Protein AF-A0A443LL14-F1 (afdb_monomer_lite)

Secondary structure (DSSP, 8-state):
-EEEEE---S-BTTBTTTTHHHHHHHGGGGG--TT-EEEEE--HHHHHHH-HHHHGGGGGGEEPPPHHHHHHHHHHHTS-IIIIIHHHHHHHHTT-HHHHHHHHHHHHHHHHHS--SEEEEES--HHHHHHHHHS-PEEEEEEE-S--TTB--EEEEESS-SGGGSSGGG-BHHHHHHHTTTPPPPHHHHHHHSBS-SSSSHHHHTTSPPTT---TTSTTSEEEEEEPPPTT-HHHHHSSS-SSHHHHHHHHHHHHHHTTEEEEEE--GGGGG-HHHHHHHHHHHHHTGGGTTSEEE--TTS---HHHHHHH-SEEEESS-HHHHHGGGGT--EEE-S--TT--BTTSPPHHHHHHT---HHHHHHHHHHHHHHIIIIISEEGGGGG-HHHHHHHHHHHHHHHHHHTT-HHHHHHHHHHHHHHHHHHHHTSTTTTT---TT--S--PPPPP-----------------GGGGGGGHHHHHHHHHHTT---HHHHHHHHHHHHTSHHHHHHHHHHHT-S-HHHHHHH-HHHHTT---HHHHIIIIITTTT---BTTB----HHHHHHHHHHHHHHHHS-S---PPPPHHHHHHHHTHHHHHHHHHHHT-SSHHHHHHHHHHHHTSHHHHHHHHHHHT---HHHHHHH-HHHHHHT--HHHHIIIIITTTT--SBTTB-S--HHHHHHHHHHHHHS-TT-PPP-PPPHHHHHHHHHHHHHHHS--S-SEEEEEE---GGGHHHHHHHHTT--S-EEEEEEEESSS-HHHHHHHHHH-TT-EEEEE-SBSTTHHHHHHHHHHHHTS--SEEEEEE----EEETTEEEHHHHHHHHHHHHHHHHS-HHHHHHHHHHHHH-TT--EEEEGGGEEETTTS--TTTTHHHHHH-S----S--EEETTS-EEE-GGGGGGGGG--GGGSPBP-S-S--HHHHHHHHHHHHHH-SSTTTEEEE-SSTTSPPBSSPPPPSS-HHHHHHHHHHHHHHHHHHS-------

Sequence (998 aa):
MRVLLYVEPHPIRDTLTHFADIVREFLPLLSSAPGFDIRLFANEATFTHLGKTHLSPHDNRLIHTTRDEEALFSQYQKLPWETEGLPVWLKLMSGKGKVSEQQLDLLRRIWNIFPFEVIVHWGENGAVTRFLEERPVTRVAMELGCTRPPFLNSLVMDPYGTNGAGVVPKLTIEDLRGIVDNQSMSRHEALFGFSQSIAAPGYAQQFQPLPGELDARWMNQKAAFLPLQLFDDANLLRFSPYNTVSDVVLEVVPKLAEAGYMTIIKPHPASKVRKGSLYANSFARRALHPWSDRIIWCDDSTPLANSRLFNLADIVVTVNSSVGFEALYYDKPVVVLGDAVYKPKGMFPTLDDVLSGSFDRDAYLDAAGILRNFMLGGYLQPEAIRRDPSGFGCRLSLIRQLQQIGGGDPVKFASGYWKACAPAHKSLASSAVFWGLSVPDQAEFGVPAIPPKSAPAAARTAAPKEPRPRATLGYRPIVRRLRQHLEIQSIQATTEWLDAMWSTEQGRAEVITIGRLVDPDYYLAVNRDVAKTGITPVEHFLHRGFAEARTPAPSIPAATAMQTLSHLRRAAEIMANGGSADFVTTPDDAIAENYLPMFRRLVAHVRADSNDTFLSWLDSQWSTPAGRSRIIELGGFVDPEYYLATYGDVRAAGVDPVRHYCNAGILEGRAPRKSLRAVKADVVWENLRQAASADALGLAEFPFAEDVEVRRQAQLHAIGKRTGNRIAVVAHLYYTDLVPEILEHLKAIREPFDLIVTMPDWGTRRIVEMVRAAYPDALFYAAPNRGRDIGPFIDLLPAMLEKDYDAVLKLQTKRGYFRADRMIPEFGEMWREETLSALLGSPERVAEILDAFRSRKPLNMVGPEPFLLSLDKYPYHDNGTLAESLLDDIGAKDGAFYAGTMFWVRLSCLRPLAELKLTHFAPESGANDGALAHLVERLFGQAAGSGTDALASAPVDPGQPLDVAPRPATITVDAYFTERQKELRTRKTKDGQGALIW

pLDDT: mean 81.63, std 16.47, range [26.75, 98.69]

Foldseek 3Di:
DEEEAEEDQADAQLDSQPCLVLVLLQLLQCPDDPPYNYAYEYEVSSVVFVPCVSCVVRVVRYDYDDPVRNVVRVVLSPARNPPGNLVVVLQQLQCHDDVLVVVLVVVVVCCVVGVGQEYEYEAGGNSVVVNVVVDNHFYFYKYFDLDDPQWFRWMFTARQGAWLRGLQQVAALVLLCVLLVLDFADLVLRCLLTGQEPPDPLPVLLVDADPPPDPPLQPPFAEEEEEFDALSDCLQCPFFLHNASLVVLVVQQVLCVVLGYQYEYEYDLCLVVPPRSVVRVVLSVVLCVVCPVRYDYDDPPDDRDLSNVLSSHQAYEYQAHSSQLVSLSVLHQYAHRGRGNLDYPPQHDHPCCVSVVVDDSVSNNSSSRSSSCLDQQFRIHRPSLSNVNHSVVVLSVQQSVQCVVVVPDSSSSSSSRSVVGRVQSVVLSVDCSSVVNDDPPDDSDDPDDPDDDDDDDDDDDDDDDADDDVQLVLLLQLLVQVCVVVVPDDLVSSLVLLVVLLVDLNSLLVSCVSSVQADQVVQCVVCVVVVVPPDGLSRCCSPPVLVVQHARDPSHGRHHSVNSSVSNSVSSVVVVVPPDDDDDDDPVNLLVVQQLQLLLQQCVVVVDPALVSSLVLLVVLLVDLNSQLVSLVSSVQADQVQQCVPDVPCVVVVDRLSVCCSPPVLCVQCQRDPSGHRDHSVRSSVSSSVSSVADSLNFDFADDDPVQVVLQVVLLVVLLDEDPFQEEEEEEEEDLSCLVVVLVLCVLAPGDYAYEYEYALPPCPSVCVVCCVSPVRHRYRHHHCFLHQQQSVLANLVSCVSYNHLKYWYYYDFQFDDDPNDTDRVLSVVVRLLFSLQQRVHNVLVVLVSVCSVVQVLAFKEGAQQQWAFCLVVPQPVNCSSVVSQPPDQDPRGFIAGPPGTIMGDSVLCVSSNVDHSRSTDRDSVDPCSNVSSNVRSVVRPSQHRAQQHYWHGYSNSPDHIRRRGHHDPDDSVVVSVVVVVVVVVVVVPPPDDDDDD

Structure (mmCIF, N/CA/C/O backbone):
data_AF-A0A443LL14-F1
#
_entry.id   AF-A0A443LL14-F1
#
loop_
_atom_site.group_PDB
_atom_site.id
_atom_site.type_symbol
_atom_site.label_atom_id
_atom_site.label_alt_id
_atom_site.label_comp_id
_atom_site.label_asym_id
_atom_site.label_entity_id
_atom_site.label_seq_id
_atom_site.pdbx_PDB_ins_code
_atom_site.Cartn_x
_atom_site.Cartn_y
_atom_site.Cartn_z
_atom_site.occupancy
_atom_site.B_iso_or_equiv
_atom_site.auth_seq_id
_atom_site.auth_comp_id
_atom_site.auth_asym_id
_atom_site.auth_atom_id
_atom_site.pdbx_PDB_model_num
ATOM 1 N N . MET A 1 1 ? 16.988 -13.168 -33.069 1.00 90.56 1 MET A N 1
ATOM 2 C CA . MET A 1 1 ? 15.948 -12.904 -32.059 1.00 90.56 1 MET A CA 1
ATOM 3 C C . MET A 1 1 ? 16.110 -11.494 -31.522 1.00 90.56 1 MET A C 1
ATOM 5 O O . MET A 1 1 ? 17.188 -11.177 -31.033 1.00 90.56 1 MET A O 1
ATOM 9 N N . ARG A 1 2 ? 15.088 -10.643 -31.634 1.00 95.50 2 ARG A N 1
ATOM 10 C CA . ARG A 1 2 ? 15.092 -9.287 -31.060 1.00 95.50 2 ARG A CA 1
ATOM 11 C C . ARG A 1 2 ? 14.550 -9.314 -29.635 1.00 95.50 2 ARG A C 1
ATOM 13 O O . ARG A 1 2 ? 13.429 -9.773 -29.425 1.00 95.50 2 ARG A O 1
ATOM 20 N N . VAL A 1 3 ? 15.334 -8.835 -28.676 1.00 97.19 3 VAL A N 1
ATOM 21 C CA . VAL A 1 3 ? 15.021 -8.894 -27.243 1.00 97.19 3 VAL A CA 1
ATOM 22 C C . VAL A 1 3 ? 15.081 -7.496 -26.647 1.00 97.19 3 VAL A C 1
ATOM 24 O O . VAL A 1 3 ? 16.081 -6.800 -26.810 1.00 97.19 3 VAL A O 1
ATOM 27 N N . LEU A 1 4 ? 14.033 -7.099 -25.934 1.00 98.19 4 LEU A N 1
ATOM 28 C CA . LEU A 1 4 ? 14.032 -5.897 -25.108 1.00 98.19 4 LEU A CA 1
ATOM 29 C C . LEU A 1 4 ? 14.269 -6.282 -23.646 1.00 98.19 4 LEU A C 1
ATOM 31 O O . LEU A 1 4 ? 13.468 -7.015 -23.075 1.00 98.19 4 LEU A O 1
ATOM 35 N N . LEU A 1 5 ? 15.327 -5.758 -23.033 1.00 98.12 5 LEU A N 1
ATOM 36 C CA . LEU A 1 5 ? 15.488 -5.722 -21.581 1.00 98.12 5 LEU A CA 1
ATOM 37 C C . LEU A 1 5 ? 14.816 -4.441 -21.078 1.00 98.12 5 LEU A C 1
ATOM 39 O O . LEU A 1 5 ? 15.337 -3.347 -21.270 1.00 98.12 5 LEU A O 1
ATOM 43 N N . TYR A 1 6 ? 13.635 -4.575 -20.490 1.00 98.31 6 TYR A N 1
ATOM 44 C CA . TYR A 1 6 ? 12.818 -3.485 -19.975 1.00 98.31 6 TYR A CA 1
ATOM 45 C C . TYR A 1 6 ? 12.993 -3.384 -18.460 1.00 98.31 6 TYR A C 1
ATOM 47 O O . TYR A 1 6 ? 12.464 -4.203 -17.705 1.00 98.31 6 TYR A O 1
ATOM 55 N N . VAL A 1 7 ? 13.748 -2.389 -18.001 1.00 96.88 7 VAL A N 1
ATOM 56 C CA . VAL A 1 7 ? 13.875 -2.105 -16.569 1.00 96.88 7 VAL A CA 1
ATOM 57 C C . VAL A 1 7 ? 12.926 -0.974 -16.205 1.00 96.88 7 VAL A C 1
ATOM 59 O O . VAL A 1 7 ? 12.911 0.057 -16.872 1.00 96.88 7 VAL A O 1
ATOM 62 N N . GLU A 1 8 ? 12.128 -1.201 -15.159 1.00 94.38 8 GLU A N 1
ATOM 63 C CA . GLU A 1 8 ? 11.055 -0.315 -14.704 1.00 94.38 8 GLU A CA 1
ATOM 64 C C . GLU A 1 8 ? 11.513 1.155 -14.639 1.00 94.38 8 GLU A C 1
ATOM 66 O O . GLU A 1 8 ? 12.363 1.492 -13.807 1.00 94.38 8 GLU A O 1
ATOM 71 N N . PRO A 1 9 ? 10.973 2.031 -15.510 1.00 94.75 9 PRO A N 1
ATOM 72 C CA . PRO A 1 9 ? 11.357 3.434 -15.533 1.00 94.75 9 PRO A CA 1
ATOM 73 C C . PRO A 1 9 ? 10.607 4.276 -14.488 1.00 94.75 9 PRO A C 1
ATOM 75 O O . PRO A 1 9 ? 11.025 5.404 -14.217 1.00 94.75 9 PRO A O 1
ATOM 78 N N . HIS A 1 10 ? 9.506 3.780 -13.909 1.00 95.12 10 HIS A N 1
ATOM 79 C CA . HIS A 1 10 ? 8.737 4.511 -12.905 1.00 95.12 10 HIS A CA 1
ATOM 80 C C . HIS A 1 10 ? 9.519 4.649 -11.589 1.00 95.12 10 HIS A C 1
ATOM 82 O O . HIS A 1 10 ? 10.137 3.683 -11.132 1.00 95.12 10 HIS A O 1
ATOM 88 N N . PRO A 1 11 ? 9.479 5.825 -10.938 1.00 94.19 11 PRO A N 1
ATOM 89 C CA . PRO A 1 11 ? 10.101 6.010 -9.636 1.00 94.19 11 PRO A CA 1
ATOM 90 C C . PRO A 1 11 ? 9.462 5.112 -8.577 1.00 94.19 11 PRO A C 1
ATOM 92 O O . PRO A 1 11 ? 8.244 5.048 -8.433 1.00 94.19 11 PRO A O 1
ATOM 95 N N . ILE A 1 12 ? 10.306 4.454 -7.791 1.00 92.12 12 ILE A N 1
ATOM 96 C CA . ILE A 1 12 ? 9.909 3.590 -6.680 1.00 92.12 12 ILE A CA 1
ATOM 97 C C . ILE A 1 12 ? 10.718 4.020 -5.463 1.00 92.12 12 ILE A C 1
ATOM 99 O O . ILE A 1 12 ? 11.934 4.182 -5.560 1.00 92.12 12 ILE A O 1
ATOM 103 N N . ARG A 1 13 ? 10.066 4.188 -4.307 1.00 89.88 13 ARG A N 1
ATOM 104 C CA . ARG A 1 13 ? 10.723 4.564 -3.036 1.00 89.88 13 ARG A CA 1
ATOM 105 C C . ARG A 1 13 ? 11.511 5.878 -3.144 1.00 89.88 13 ARG A C 1
ATOM 107 O O . ARG A 1 13 ? 12.691 5.932 -2.803 1.00 89.88 13 ARG A O 1
ATOM 114 N N . ASP A 1 14 ? 10.857 6.911 -3.681 1.00 87.25 14 ASP A N 1
ATOM 115 C CA . ASP A 1 14 ? 11.392 8.267 -3.909 1.00 87.25 14 ASP A CA 1
ATOM 116 C C . ASP A 1 14 ? 12.642 8.327 -4.816 1.00 87.25 14 ASP A C 1
ATOM 118 O O . ASP A 1 14 ? 13.364 9.332 -4.870 1.00 87.25 14 ASP A O 1
ATOM 122 N N . THR A 1 15 ? 12.918 7.258 -5.571 1.00 92.25 15 THR A N 1
ATOM 123 C CA . THR A 1 15 ? 14.070 7.187 -6.471 1.00 92.25 15 THR A CA 1
ATOM 124 C C . THR A 1 15 ? 13.705 6.676 -7.862 1.00 92.25 15 THR A C 1
ATOM 126 O O . THR A 1 15 ? 12.989 5.693 -8.021 1.00 92.25 15 THR A O 1
ATOM 129 N N . LEU A 1 16 ? 14.251 7.336 -8.887 1.00 92.94 16 LEU A N 1
ATOM 130 C CA . LEU A 1 16 ? 14.215 6.869 -10.278 1.00 92.94 16 LEU A CA 1
ATOM 131 C C . LEU A 1 16 ? 15.240 5.769 -10.564 1.00 92.94 16 LEU A C 1
ATOM 133 O O . LEU A 1 16 ? 15.158 5.106 -11.589 1.00 92.94 16 LEU A O 1
ATOM 137 N N . THR A 1 17 ? 16.206 5.573 -9.667 1.00 95.31 17 THR A N 1
ATOM 138 C CA . THR A 1 17 ? 17.358 4.690 -9.880 1.00 95.31 17 THR A CA 1
ATOM 139 C C . THR A 1 17 ? 17.251 3.413 -9.052 1.00 95.31 17 THR A C 1
ATOM 141 O O . THR A 1 17 ? 18.270 2.795 -8.745 1.00 95.31 17 THR A O 1
ATOM 144 N N . HIS A 1 18 ? 16.034 3.034 -8.633 1.00 93.38 18 HIS A N 1
ATOM 145 C CA . HIS A 1 18 ? 15.809 1.903 -7.726 1.00 93.38 18 HIS A CA 1
ATOM 146 C C . HIS A 1 18 ? 16.438 0.606 -8.249 1.00 93.38 18 HIS A C 1
ATOM 148 O O . HIS A 1 18 ? 17.039 -0.146 -7.488 1.00 93.38 18 HIS A O 1
ATOM 154 N N . PHE A 1 19 ? 16.347 0.391 -9.562 1.00 94.56 19 PHE A N 1
ATOM 155 C CA . PHE A 1 19 ? 16.851 -0.794 -10.250 1.00 94.56 19 PHE A CA 1
ATOM 156 C C . PHE A 1 19 ? 18.136 -0.534 -11.050 1.00 94.56 19 PHE A C 1
ATOM 158 O O . PHE A 1 19 ? 18.449 -1.280 -11.975 1.00 94.56 19 PHE A O 1
ATOM 165 N N . ALA A 1 20 ? 18.919 0.493 -10.698 1.00 95.56 20 ALA A N 1
ATOM 166 C CA . ALA A 1 20 ? 20.181 0.769 -11.390 1.00 95.56 20 ALA A CA 1
ATOM 167 C C . ALA A 1 20 ? 21.169 -0.407 -11.308 1.00 95.56 20 ALA A C 1
ATOM 169 O O . ALA A 1 20 ? 21.869 -0.695 -12.278 1.00 95.56 20 ALA A O 1
ATOM 170 N N . ASP A 1 21 ? 21.186 -1.131 -10.184 1.00 94.12 21 ASP A N 1
ATOM 171 C CA . ASP A 1 21 ? 21.997 -2.342 -10.040 1.00 94.12 21 ASP A CA 1
ATOM 172 C C . ASP A 1 21 ? 21.573 -3.445 -11.025 1.00 94.12 21 ASP A C 1
ATOM 174 O O . ASP A 1 21 ? 22.440 -4.117 -11.579 1.00 94.12 21 ASP A O 1
ATOM 178 N N . ILE A 1 22 ? 20.272 -3.572 -11.314 1.00 95.62 22 ILE A N 1
ATOM 179 C CA . ILE A 1 22 ? 19.753 -4.525 -12.306 1.00 95.62 22 ILE A CA 1
ATOM 180 C C . ILE A 1 22 ? 20.183 -4.122 -13.716 1.00 95.62 22 ILE A C 1
ATOM 182 O O . ILE A 1 22 ? 20.678 -4.962 -14.464 1.00 95.62 22 ILE A O 1
ATOM 186 N N . VAL A 1 23 ? 20.076 -2.833 -14.071 1.00 96.44 23 VAL A N 1
ATOM 187 C CA . VAL A 1 23 ? 20.588 -2.339 -15.362 1.00 96.44 23 VAL A CA 1
ATOM 188 C C . VAL A 1 23 ? 22.072 -2.667 -15.497 1.00 96.44 23 VAL A C 1
ATOM 190 O O . VAL A 1 23 ? 22.475 -3.223 -16.515 1.00 96.44 23 VAL A O 1
ATOM 193 N N . ARG A 1 24 ? 22.878 -2.396 -14.462 1.00 95.12 24 ARG A N 1
ATOM 194 C CA . ARG A 1 24 ? 24.319 -2.695 -14.459 1.00 95.12 24 ARG A CA 1
ATOM 195 C C . ARG A 1 24 ? 24.603 -4.173 -14.711 1.00 95.12 24 ARG A C 1
ATOM 197 O O . ARG A 1 24 ? 25.534 -4.491 -15.445 1.00 95.12 24 ARG A O 1
ATOM 204 N N . GLU A 1 25 ? 23.841 -5.062 -14.088 1.00 93.25 25 GLU A N 1
ATOM 205 C CA . GLU A 1 25 ? 24.007 -6.507 -14.251 1.00 93.25 25 GLU A CA 1
ATOM 206 C C . GLU A 1 25 ? 23.546 -7.013 -15.617 1.00 93.25 25 GLU A C 1
ATOM 208 O O . GLU A 1 25 ? 24.107 -7.993 -16.092 1.00 93.25 25 GLU A O 1
ATOM 213 N N . PHE A 1 26 ? 22.603 -6.327 -16.266 1.00 94.88 26 PHE A N 1
ATOM 214 C CA . PHE A 1 26 ? 22.152 -6.630 -17.624 1.00 94.88 26 PHE A CA 1
ATOM 215 C C . PHE A 1 26 ? 23.089 -6.115 -18.727 1.00 94.88 26 PHE A C 1
ATOM 217 O O . PHE A 1 26 ? 23.067 -6.668 -19.826 1.00 94.88 26 PHE A O 1
ATOM 224 N N . LEU A 1 27 ? 23.929 -5.100 -18.477 1.00 94.00 27 LEU A N 1
ATOM 225 C CA . LEU A 1 27 ? 24.844 -4.549 -19.496 1.00 94.00 27 LEU A CA 1
ATOM 226 C C . LEU A 1 27 ? 25.708 -5.615 -20.205 1.00 94.00 27 LEU A C 1
ATOM 228 O O . LEU A 1 27 ? 25.755 -5.599 -21.438 1.00 94.00 27 LEU A O 1
ATOM 232 N N . PRO A 1 28 ? 26.322 -6.596 -19.505 1.00 91.31 28 PRO A N 1
ATOM 233 C CA . PRO A 1 28 ? 27.077 -7.669 -20.148 1.00 91.31 28 PRO A CA 1
ATOM 234 C C . PRO A 1 28 ? 26.284 -8.477 -21.177 1.00 91.31 28 PRO A C 1
ATOM 236 O O . PRO A 1 28 ? 26.903 -9.027 -22.085 1.00 91.31 28 PRO A O 1
ATOM 239 N N . LEU A 1 29 ? 24.950 -8.547 -21.068 1.00 92.00 29 LEU A N 1
ATOM 240 C CA . LEU A 1 29 ? 24.078 -9.299 -21.979 1.00 92.00 29 LEU A CA 1
ATOM 241 C C . LEU A 1 29 ? 23.925 -8.627 -23.352 1.00 92.00 29 LEU A C 1
ATOM 243 O O . LEU A 1 29 ? 23.558 -9.285 -24.322 1.00 92.00 29 LEU A O 1
ATOM 247 N N . LEU A 1 30 ? 24.214 -7.327 -23.462 1.00 91.12 30 LEU A N 1
ATOM 248 C CA . LEU A 1 30 ? 24.016 -6.555 -24.695 1.00 91.12 30 LEU A CA 1
ATOM 249 C C . LEU A 1 30 ? 25.041 -6.868 -25.795 1.00 91.12 30 LEU A C 1
ATOM 251 O O . LEU A 1 30 ? 24.825 -6.513 -26.955 1.00 91.12 30 LEU A O 1
ATOM 255 N N . SER A 1 31 ? 26.147 -7.532 -25.453 1.00 73.44 31 SER A N 1
ATOM 256 C CA . SER A 1 31 ? 27.330 -7.619 -26.321 1.00 73.44 31 SER A CA 1
ATOM 257 C C . SER A 1 31 ? 27.630 -9.010 -26.896 1.00 73.44 31 SER A C 1
ATOM 259 O O . SER A 1 31 ? 28.653 -9.167 -27.557 1.00 73.44 31 SER A O 1
ATOM 261 N N . SER A 1 32 ? 26.827 -10.045 -26.626 1.00 61.19 32 SER A N 1
ATOM 262 C CA . SER A 1 32 ? 27.486 -11.328 -26.304 1.00 61.19 32 SER A CA 1
ATOM 263 C C . SER A 1 32 ? 26.721 -12.630 -26.592 1.00 61.19 32 SER A C 1
ATOM 265 O O . SER A 1 32 ? 27.230 -13.696 -26.255 1.00 61.19 32 SER A O 1
ATOM 267 N N . ALA A 1 33 ? 25.582 -12.605 -27.295 1.00 63.03 33 ALA A N 1
ATOM 268 C CA . ALA A 1 33 ? 24.916 -13.837 -27.741 1.00 63.03 33 ALA A CA 1
ATOM 269 C C . ALA A 1 33 ? 24.729 -13.872 -29.279 1.00 63.03 33 ALA A C 1
ATOM 271 O O . ALA A 1 33 ? 23.945 -13.083 -29.819 1.00 63.03 33 ALA A O 1
ATOM 272 N N . PRO A 1 34 ? 25.423 -14.768 -30.017 1.00 66.62 34 PRO A N 1
ATOM 273 C CA . PRO A 1 34 ? 25.220 -14.953 -31.455 1.00 66.62 34 PRO A CA 1
ATOM 274 C C . PRO A 1 34 ? 23.745 -15.216 -31.787 1.00 66.62 34 PRO A C 1
ATOM 276 O O . PRO A 1 34 ? 23.104 -16.061 -31.172 1.00 66.62 34 PRO A O 1
ATOM 279 N N . GLY A 1 35 ? 23.194 -14.483 -32.759 1.00 82.38 35 GLY A N 1
ATOM 280 C CA . GLY A 1 35 ? 21.786 -14.612 -33.158 1.00 82.38 35 GLY A CA 1
ATOM 281 C C . GLY A 1 35 ? 20.794 -13.760 -32.356 1.00 82.38 35 GLY A C 1
ATOM 282 O O . GLY A 1 35 ? 19.597 -13.795 -32.664 1.00 82.38 35 GLY A O 1
ATOM 283 N N . PHE A 1 36 ? 21.251 -12.951 -31.393 1.00 89.50 36 PHE A N 1
ATOM 284 C CA . PHE A 1 36 ? 20.409 -12.020 -30.636 1.00 89.50 36 PHE A CA 1
ATOM 285 C C . PHE A 1 36 ? 20.725 -10.557 -30.970 1.00 89.50 36 PHE A C 1
ATOM 287 O O . PHE A 1 36 ? 21.878 -10.145 -31.064 1.00 89.50 36 PHE A O 1
ATOM 294 N N . ASP A 1 37 ? 19.676 -9.756 -31.128 1.00 93.56 37 ASP A N 1
ATOM 295 C CA . ASP A 1 37 ? 19.739 -8.296 -31.087 1.00 93.56 37 ASP A CA 1
ATOM 296 C C . ASP A 1 37 ? 19.063 -7.894 -29.779 1.00 93.56 37 ASP A C 1
ATOM 298 O O . ASP A 1 37 ? 17.837 -7.913 -29.692 1.00 93.56 37 ASP A O 1
ATOM 302 N N . ILE A 1 38 ? 19.859 -7.673 -28.732 1.00 96.00 38 ILE A N 1
ATOM 303 C CA . ILE A 1 38 ? 19.366 -7.329 -27.397 1.00 96.00 38 ILE A CA 1
ATOM 304 C C . ILE A 1 38 ? 19.532 -5.829 -27.206 1.00 96.00 38 ILE A C 1
ATOM 306 O O . ILE A 1 38 ? 20.622 -5.293 -27.412 1.00 96.00 38 ILE A O 1
ATOM 310 N N . ARG A 1 39 ? 18.454 -5.159 -26.811 1.00 97.06 39 ARG A N 1
ATOM 311 C CA . ARG A 1 39 ? 18.465 -3.740 -26.459 1.00 97.06 39 ARG A CA 1
ATOM 312 C C . ARG A 1 39 ? 17.937 -3.543 -25.057 1.00 97.06 39 ARG A C 1
ATOM 314 O O . ARG A 1 39 ? 17.042 -4.272 -24.639 1.00 97.06 39 ARG A O 1
ATOM 321 N N . LEU A 1 40 ? 18.478 -2.565 -24.346 1.00 97.81 40 LEU A N 1
ATOM 322 C CA . LEU A 1 40 ? 18.063 -2.248 -22.986 1.00 97.81 40 LEU A CA 1
ATOM 323 C C . LEU A 1 40 ? 17.368 -0.898 -22.950 1.00 97.81 40 LEU A C 1
ATOM 325 O O . LEU A 1 40 ? 17.869 0.084 -23.490 1.00 97.81 40 LEU A O 1
ATOM 329 N N . PHE A 1 41 ? 16.228 -0.868 -22.280 1.00 98.25 41 PHE A N 1
ATOM 330 C CA . PHE A 1 41 ? 15.485 0.335 -21.969 1.00 98.25 41 PHE A CA 1
ATOM 331 C C . PHE A 1 41 ? 15.452 0.550 -20.450 1.00 98.25 41 PHE A C 1
ATOM 333 O O . PHE A 1 41 ? 15.168 -0.380 -19.690 1.00 98.25 41 PHE A O 1
ATOM 340 N N . ALA A 1 42 ? 15.727 1.785 -20.036 1.00 97.25 42 ALA A N 1
ATOM 341 C CA . ALA A 1 42 ? 15.551 2.315 -18.687 1.00 97.25 42 ALA A CA 1
ATOM 342 C C . ALA A 1 42 ? 15.356 3.843 -18.782 1.00 97.25 42 ALA A C 1
ATOM 344 O O . ALA A 1 42 ? 15.540 4.421 -19.853 1.00 97.25 42 ALA A O 1
ATOM 345 N N . ASN A 1 43 ? 14.996 4.505 -17.677 1.00 96.25 43 ASN A N 1
ATOM 346 C CA . ASN A 1 43 ? 14.927 5.973 -17.639 1.00 96.25 43 ASN A CA 1
ATOM 347 C C . ASN A 1 43 ? 16.325 6.628 -17.726 1.00 96.25 43 ASN A C 1
ATOM 349 O O . ASN A 1 43 ? 17.335 6.027 -17.329 1.00 96.25 43 ASN A O 1
ATOM 353 N N . GLU A 1 44 ? 16.395 7.876 -18.206 1.00 95.50 44 GLU A N 1
ATOM 354 C CA . GLU A 1 44 ? 17.674 8.597 -18.329 1.00 95.50 44 GLU A CA 1
ATOM 355 C C . GLU A 1 44 ? 18.332 8.824 -16.970 1.00 95.50 44 GLU A C 1
ATOM 357 O O . GLU A 1 44 ? 19.561 8.818 -16.872 1.00 95.50 44 GLU A O 1
ATOM 362 N N . ALA A 1 45 ? 17.552 9.003 -15.902 1.00 94.75 45 ALA A N 1
ATOM 363 C CA . ALA A 1 45 ? 18.095 9.126 -14.551 1.00 94.75 45 ALA A CA 1
ATOM 364 C C . ALA A 1 45 ? 18.937 7.901 -14.143 1.00 94.75 45 ALA A C 1
ATOM 366 O O . ALA A 1 45 ? 19.998 8.052 -13.530 1.00 94.75 45 ALA A O 1
ATOM 367 N N . THR A 1 46 ? 18.509 6.693 -14.512 1.00 95.94 46 THR A N 1
ATOM 368 C CA . THR A 1 46 ? 19.232 5.440 -14.264 1.00 95.94 46 THR A CA 1
ATOM 369 C C . THR A 1 46 ? 20.486 5.354 -15.117 1.00 95.94 46 THR A C 1
ATOM 371 O O . THR A 1 46 ? 21.556 5.038 -14.590 1.00 95.94 46 THR A O 1
ATOM 374 N N . PHE A 1 47 ? 20.402 5.697 -16.404 1.00 95.88 47 PHE A N 1
ATOM 375 C CA . PHE A 1 47 ? 21.587 5.748 -17.260 1.00 95.88 47 PHE A CA 1
ATOM 376 C C . PHE A 1 47 ? 22.617 6.763 -16.751 1.00 95.88 47 PHE A C 1
ATOM 378 O O . PHE A 1 47 ? 23.795 6.447 -16.571 1.00 95.88 47 PHE A O 1
ATOM 385 N N . THR A 1 48 ? 22.161 7.958 -16.394 1.00 93.81 48 THR A N 1
ATOM 386 C CA . THR A 1 48 ? 23.002 9.010 -15.818 1.00 93.81 48 THR A CA 1
ATOM 387 C C . THR A 1 48 ? 23.661 8.548 -14.519 1.00 93.81 48 THR A C 1
ATOM 389 O O . THR A 1 48 ? 24.847 8.803 -14.314 1.00 93.81 48 THR A O 1
ATOM 392 N N . HIS A 1 49 ? 22.932 7.827 -13.661 1.00 94.94 49 HIS A N 1
ATOM 393 C CA . HIS A 1 49 ? 23.461 7.294 -12.405 1.00 94.94 49 HIS A CA 1
ATOM 394 C C . HIS A 1 49 ? 24.587 6.271 -12.605 1.00 94.94 49 HIS A C 1
ATOM 396 O O . HIS A 1 49 ? 25.568 6.295 -11.863 1.00 94.94 49 HIS A O 1
ATOM 402 N N . LEU A 1 50 ? 24.466 5.388 -13.601 1.00 93.44 50 LEU A N 1
ATOM 403 C CA . LEU A 1 50 ? 25.516 4.419 -13.930 1.00 93.44 50 LEU A CA 1
ATOM 404 C C . LEU A 1 50 ? 26.743 5.082 -14.563 1.00 93.44 50 LEU A C 1
ATOM 406 O O . LEU A 1 50 ? 27.864 4.622 -14.357 1.00 93.44 50 LEU A O 1
ATOM 410 N N . GLY A 1 51 ? 26.542 6.182 -15.288 1.00 91.56 51 GLY A N 1
ATOM 411 C CA . GLY A 1 51 ? 27.607 6.989 -15.866 1.00 91.56 51 GLY A CA 1
ATOM 412 C C . GLY A 1 51 ? 28.203 6.412 -17.155 1.00 91.56 51 GLY A C 1
ATOM 413 O O . GLY A 1 51 ? 28.092 5.228 -17.477 1.00 91.56 51 GLY A O 1
ATOM 414 N N . LYS A 1 52 ? 28.887 7.283 -17.909 1.00 84.88 52 LYS A N 1
ATOM 415 C CA . LYS A 1 52 ? 29.399 6.982 -19.260 1.00 84.88 52 LYS A CA 1
ATOM 416 C C . LYS A 1 52 ? 30.388 5.816 -19.307 1.00 84.88 52 LYS A C 1
ATOM 418 O O . LYS A 1 52 ? 30.403 5.081 -20.289 1.00 84.88 52 LYS A O 1
ATOM 423 N N . THR A 1 53 ? 31.186 5.619 -18.257 1.00 85.56 53 THR A N 1
ATOM 424 C CA . THR A 1 53 ? 32.174 4.529 -18.190 1.00 85.56 53 THR A CA 1
ATOM 425 C C . THR A 1 53 ? 31.519 3.157 -18.321 1.00 85.56 53 THR A C 1
ATOM 427 O O . THR A 1 53 ? 32.071 2.275 -18.967 1.00 85.56 53 THR A O 1
ATOM 430 N N . HIS A 1 54 ? 30.332 2.980 -17.736 1.00 84.81 54 HIS A N 1
ATOM 431 C CA . HIS A 1 54 ? 29.600 1.719 -17.805 1.00 84.81 54 HIS A CA 1
ATOM 432 C C . HIS A 1 54 ? 28.758 1.595 -19.084 1.00 84.81 54 HIS A C 1
ATOM 434 O O . HIS A 1 54 ? 28.599 0.489 -19.588 1.00 84.81 54 HIS A O 1
ATOM 440 N N . LEU A 1 55 ? 28.237 2.705 -19.616 1.00 90.19 55 LEU A N 1
ATOM 441 C CA . LEU A 1 55 ? 27.269 2.689 -20.720 1.00 90.19 55 LEU A CA 1
ATOM 442 C C . LEU A 1 55 ? 27.875 2.796 -22.119 1.00 90.19 55 LEU A C 1
ATOM 444 O O . LEU A 1 55 ? 27.375 2.136 -23.024 1.00 90.19 55 LEU A O 1
ATOM 448 N N . SER A 1 56 ? 28.967 3.551 -22.286 1.00 89.38 56 SER A N 1
ATOM 449 C CA . SER A 1 56 ? 29.567 3.827 -23.603 1.00 89.38 56 SER A CA 1
ATOM 450 C C . SER A 1 56 ? 29.876 2.595 -24.469 1.00 89.38 56 SER A C 1
ATOM 452 O O . SER A 1 56 ? 29.700 2.686 -25.685 1.00 89.38 56 SER A O 1
ATOM 454 N N . PRO A 1 57 ? 30.248 1.414 -23.922 1.00 89.81 57 PRO A N 1
ATOM 455 C CA . PRO A 1 57 ? 30.420 0.210 -24.741 1.00 89.81 57 PRO A CA 1
ATOM 456 C C . PRO A 1 57 ? 29.120 -0.309 -25.378 1.00 89.81 57 PRO A C 1
ATOM 458 O O . PRO A 1 57 ? 29.167 -1.174 -26.251 1.00 89.81 57 PRO A O 1
ATOM 461 N N . HIS A 1 58 ? 27.967 0.186 -24.926 1.00 90.75 58 HIS A N 1
ATOM 462 C CA . HIS A 1 58 ? 26.639 -0.315 -25.257 1.00 90.75 58 HIS A CA 1
ATOM 463 C C . HIS A 1 58 ? 25.707 0.756 -25.840 1.00 90.75 58 HIS A C 1
ATOM 465 O O . HIS A 1 58 ? 24.550 0.433 -26.088 1.00 90.75 58 HIS A O 1
ATOM 471 N N . ASP A 1 59 ? 26.169 1.990 -26.091 1.00 88.81 59 ASP A N 1
ATOM 472 C CA . ASP A 1 59 ? 25.321 3.131 -26.496 1.00 88.81 59 ASP A CA 1
ATOM 473 C C . ASP A 1 59 ? 24.391 2.809 -27.685 1.00 88.81 59 ASP A C 1
ATOM 475 O O . ASP A 1 59 ? 23.225 3.192 -27.700 1.00 88.81 59 ASP A O 1
ATOM 479 N N . ASN A 1 60 ? 24.857 2.028 -28.665 1.00 90.25 60 ASN A N 1
ATOM 480 C CA . ASN A 1 60 ? 24.055 1.623 -29.830 1.00 90.25 60 ASN A CA 1
ATOM 481 C C . ASN A 1 60 ? 23.001 0.528 -29.544 1.00 90.25 60 ASN A C 1
ATOM 483 O O . ASN A 1 60 ? 22.235 0.158 -30.438 1.00 90.25 60 ASN A O 1
ATOM 487 N N . ARG A 1 61 ? 22.973 -0.012 -28.323 1.00 94.56 61 ARG A N 1
ATOM 488 C CA . ARG A 1 61 ? 22.007 -0.999 -27.815 1.00 94.56 61 ARG A CA 1
ATOM 489 C C . ARG A 1 61 ? 21.082 -0.412 -26.749 1.00 94.56 61 ARG A C 1
ATOM 491 O O . ARG A 1 61 ? 20.171 -1.112 -26.308 1.00 94.56 61 ARG A O 1
ATOM 498 N N . LEU A 1 62 ? 21.290 0.834 -26.329 1.00 96.06 62 LEU A N 1
ATOM 499 C CA . LEU A 1 62 ? 20.412 1.503 -25.377 1.00 96.06 62 LEU A CA 1
ATOM 500 C C . LEU A 1 62 ? 19.235 2.142 -26.114 1.00 96.06 62 LEU A C 1
ATOM 502 O O . LEU A 1 62 ? 19.382 2.748 -27.176 1.00 96.06 62 LEU A O 1
ATOM 506 N N . ILE A 1 63 ? 18.043 1.987 -25.553 1.00 97.06 63 ILE A N 1
ATOM 507 C CA . ILE A 1 63 ? 16.857 2.723 -25.969 1.00 97.06 63 ILE A CA 1
ATOM 508 C C . ILE A 1 63 ? 16.595 3.764 -24.893 1.00 97.06 63 ILE A C 1
ATOM 510 O O . ILE A 1 63 ? 16.262 3.429 -23.760 1.00 97.06 63 ILE A O 1
ATOM 514 N N . HIS A 1 64 ? 16.760 5.019 -25.285 1.00 95.75 64 HIS A N 1
ATOM 515 C CA . HIS A 1 64 ? 16.593 6.178 -24.424 1.00 95.75 64 HIS A CA 1
ATOM 516 C C . HIS A 1 64 ? 15.122 6.596 -24.322 1.00 95.75 64 HIS A C 1
ATOM 518 O O . HIS A 1 64 ? 14.308 6.340 -25.230 1.00 95.75 64 HIS A O 1
ATOM 524 N N . THR A 1 65 ? 14.778 7.243 -23.213 1.00 96.06 65 THR A N 1
ATOM 525 C CA . THR A 1 65 ? 13.479 7.905 -23.067 1.00 96.06 65 THR A CA 1
ATOM 526 C C . THR A 1 65 ? 13.443 9.172 -23.917 1.00 96.06 65 THR A C 1
ATOM 528 O O . THR A 1 65 ? 14.465 9.787 -24.235 1.00 96.06 65 THR A O 1
ATOM 531 N N . THR A 1 66 ? 12.249 9.571 -24.346 1.00 95.12 66 THR A N 1
ATOM 532 C CA . THR A 1 66 ? 12.060 10.915 -24.904 1.00 95.12 66 THR A CA 1
ATOM 533 C C . THR A 1 66 ? 12.090 11.954 -23.781 1.00 95.12 66 THR A C 1
ATOM 535 O O . THR A 1 66 ? 11.932 11.631 -22.603 1.00 95.12 66 THR A O 1
ATOM 538 N N . ARG A 1 67 ? 12.242 13.237 -24.139 1.00 92.56 67 ARG A N 1
ATOM 539 C CA . ARG A 1 67 ? 12.149 14.331 -23.156 1.00 92.56 67 ARG A CA 1
ATOM 540 C C . ARG A 1 67 ? 10.814 14.322 -22.404 1.00 92.56 67 ARG A C 1
ATOM 542 O O . ARG A 1 67 ? 10.808 14.575 -21.204 1.00 92.56 67 ARG A O 1
ATOM 549 N N . ASP A 1 68 ? 9.720 14.001 -23.092 1.00 92.62 68 ASP A N 1
ATOM 550 C CA . ASP A 1 68 ? 8.381 13.975 -22.500 1.00 92.62 68 ASP A CA 1
ATOM 551 C C . ASP A 1 68 ? 8.204 12.780 -21.553 1.00 92.62 68 ASP A C 1
ATOM 553 O O . ASP A 1 68 ? 7.661 12.929 -20.462 1.00 92.62 68 ASP A O 1
ATOM 557 N N . GLU A 1 69 ? 8.721 11.605 -21.923 1.00 94.31 69 GLU A N 1
ATOM 558 C CA . GLU A 1 69 ? 8.717 10.419 -21.058 1.00 94.31 69 GLU A CA 1
ATOM 559 C C . GLU A 1 69 ? 9.538 10.645 -19.785 1.00 94.31 69 GLU A C 1
ATOM 561 O O . GLU A 1 69 ? 9.074 10.352 -18.684 1.00 94.31 69 GLU A O 1
ATOM 566 N N . GLU A 1 70 ? 10.732 11.230 -19.905 1.00 93.12 70 GLU A N 1
ATOM 567 C CA . GLU A 1 70 ? 11.572 11.519 -18.741 1.00 93.12 70 GLU A CA 1
ATOM 568 C C . GLU A 1 70 ? 10.952 12.596 -17.836 1.00 93.12 70 GLU A C 1
ATOM 570 O O . GLU A 1 70 ? 11.028 12.510 -16.604 1.00 93.12 70 GLU A O 1
ATOM 575 N N . ALA A 1 71 ? 10.283 13.592 -18.429 1.00 90.81 71 ALA A N 1
ATOM 576 C CA . ALA A 1 71 ? 9.519 14.591 -17.690 1.00 90.81 71 ALA A CA 1
ATOM 577 C C . ALA A 1 71 ? 8.354 13.953 -16.916 1.00 90.81 71 ALA A C 1
ATOM 579 O O . ALA A 1 71 ? 8.131 14.312 -15.757 1.00 90.81 71 ALA A O 1
ATOM 580 N N . LEU A 1 72 ? 7.664 12.970 -17.508 1.00 91.81 72 LEU A N 1
ATOM 581 C CA . LEU A 1 72 ? 6.619 12.197 -16.833 1.00 91.81 72 LEU A CA 1
ATOM 582 C C . LEU A 1 72 ? 7.181 11.426 -15.633 1.00 91.81 72 LEU A C 1
ATOM 584 O O . LEU A 1 72 ? 6.645 11.545 -14.531 1.00 91.81 72 LEU A O 1
ATOM 588 N N . PHE A 1 73 ? 8.284 10.687 -15.788 1.00 93.19 73 PHE A N 1
ATOM 589 C CA . PHE A 1 73 ? 8.890 9.965 -14.659 1.00 93.19 73 PHE A CA 1
ATOM 590 C C . PHE A 1 73 ? 9.348 10.915 -13.548 1.00 93.19 73 PHE A C 1
ATOM 592 O O . PHE A 1 73 ? 9.081 10.670 -12.370 1.00 93.19 73 PHE A O 1
ATOM 599 N N . SER A 1 74 ? 9.946 12.047 -13.918 1.00 89.50 74 SER A N 1
ATOM 600 C CA . SER A 1 74 ? 10.355 13.098 -12.978 1.00 89.50 74 SER A CA 1
ATOM 601 C C . SER A 1 74 ? 9.169 13.746 -12.260 1.00 89.50 74 SER A C 1
ATOM 603 O O . SER A 1 74 ? 9.295 14.152 -11.105 1.00 89.50 74 SER A O 1
ATOM 605 N N . GLN A 1 75 ? 8.007 13.850 -12.912 1.00 90.81 75 GLN A N 1
ATOM 606 C CA . GLN A 1 75 ? 6.776 14.321 -12.281 1.00 90.81 75 GLN A CA 1
ATOM 607 C C . GLN A 1 75 ? 6.306 13.334 -11.212 1.00 90.81 75 GLN A C 1
ATOM 609 O O . GLN A 1 75 ? 6.043 13.752 -10.085 1.00 90.81 75 GLN A O 1
ATOM 614 N N . TYR A 1 76 ? 6.259 12.039 -11.532 1.00 89.19 76 TYR A N 1
ATOM 615 C CA . TYR A 1 76 ? 5.860 11.009 -10.571 1.00 89.19 76 TYR A CA 1
ATOM 616 C C . TYR A 1 76 ? 6.851 10.855 -9.411 1.00 89.19 76 TYR A C 1
ATOM 618 O O . TYR A 1 76 ? 6.434 10.496 -8.316 1.00 89.19 76 TYR A O 1
ATOM 626 N N . GLN A 1 77 ? 8.134 11.192 -9.592 1.00 90.31 77 GLN A N 1
ATOM 627 C CA . GLN A 1 77 ? 9.130 11.116 -8.512 1.00 90.31 77 GLN A CA 1
ATOM 628 C C . GLN A 1 77 ? 8.865 12.148 -7.405 1.00 90.31 77 GLN A C 1
ATOM 630 O O . GLN A 1 77 ? 9.310 11.975 -6.274 1.00 90.31 77 GLN A O 1
ATOM 635 N N . LYS A 1 78 ? 8.155 13.237 -7.719 1.00 88.00 78 LYS A N 1
ATOM 636 C CA . LYS A 1 78 ? 7.799 14.274 -6.740 1.00 88.00 78 LYS A CA 1
ATOM 637 C C . LYS A 1 78 ? 6.696 13.825 -5.783 1.00 88.00 78 LYS A C 1
ATOM 639 O O . LYS A 1 78 ? 6.504 14.488 -4.768 1.00 88.00 78 LYS A O 1
ATOM 644 N N . LEU A 1 79 ? 5.981 12.748 -6.112 1.00 81.94 79 LEU A N 1
ATOM 645 C CA . LEU A 1 79 ? 4.959 12.177 -5.247 1.00 81.94 79 LEU A CA 1
ATOM 646 C C . LEU A 1 79 ? 5.643 11.493 -4.056 1.00 81.94 79 LEU A C 1
ATOM 648 O O . LEU A 1 79 ? 6.472 10.609 -4.286 1.00 81.94 79 LEU A O 1
ATOM 652 N N . PRO A 1 80 ? 5.306 11.846 -2.803 1.00 82.19 80 PRO A N 1
ATOM 653 C CA . PRO A 1 80 ? 5.833 11.146 -1.642 1.00 82.19 80 PRO A CA 1
ATOM 654 C C . PRO A 1 80 ? 5.477 9.657 -1.720 1.00 82.19 80 PRO A C 1
ATOM 656 O O . PRO A 1 80 ? 4.303 9.298 -1.869 1.00 82.19 80 PRO A O 1
ATOM 659 N N . TRP A 1 81 ? 6.484 8.783 -1.623 1.00 86.69 81 TRP A N 1
ATOM 660 C CA . TRP A 1 81 ? 6.301 7.342 -1.812 1.00 86.69 81 TRP A CA 1
ATOM 661 C C . TRP A 1 81 ? 5.206 6.752 -0.924 1.00 86.69 81 TRP A C 1
ATOM 663 O O . TRP A 1 81 ? 4.364 6.012 -1.415 1.00 86.69 81 TRP A O 1
ATOM 673 N N . GLU A 1 82 ? 5.196 7.075 0.368 1.00 79.00 82 GLU A N 1
ATOM 674 C CA . GLU A 1 82 ? 4.306 6.421 1.336 1.00 79.00 82 GLU A CA 1
ATOM 675 C C . GLU A 1 82 ? 2.822 6.775 1.133 1.00 79.00 82 GLU A C 1
ATOM 677 O O . GLU A 1 82 ? 1.966 5.921 1.350 1.00 79.00 82 GLU A O 1
ATOM 682 N N . THR A 1 83 ? 2.509 8.001 0.701 1.00 73.69 83 THR A N 1
ATOM 683 C CA . THR A 1 83 ? 1.128 8.512 0.627 1.00 73.69 83 THR A CA 1
ATOM 684 C C . THR A 1 83 ? 0.548 8.495 -0.783 1.00 73.69 83 THR A C 1
ATOM 686 O O . THR A 1 83 ? -0.635 8.211 -0.951 1.00 73.69 83 THR A O 1
ATOM 689 N N . GLU A 1 84 ? 1.360 8.783 -1.801 1.00 81.69 84 GLU A N 1
ATOM 690 C CA . GLU A 1 84 ? 0.889 8.994 -3.176 1.00 81.69 84 GLU A CA 1
ATOM 691 C C . GLU A 1 84 ? 1.589 8.070 -4.180 1.00 81.69 84 GLU A C 1
ATOM 693 O O . GLU A 1 84 ? 0.933 7.476 -5.039 1.00 81.69 84 GLU A O 1
ATOM 698 N N . GLY A 1 85 ? 2.909 7.892 -4.056 1.00 86.38 85 GLY A N 1
ATOM 699 C CA . GLY A 1 85 ? 3.698 7.081 -4.989 1.00 86.38 85 GLY A CA 1
ATOM 700 C C . GLY A 1 85 ? 3.358 5.587 -4.941 1.00 86.38 85 GLY A C 1
ATOM 701 O O . GLY A 1 85 ? 3.168 4.960 -5.983 1.00 86.38 85 GLY A O 1
ATOM 702 N N . LEU A 1 86 ? 3.213 5.016 -3.743 1.00 88.81 86 LEU A N 1
ATOM 703 C CA . LEU A 1 86 ? 2.902 3.601 -3.535 1.00 88.81 86 LEU A CA 1
ATOM 704 C C . LEU A 1 86 ? 1.546 3.207 -4.158 1.00 88.81 86 LEU A C 1
ATOM 706 O O . LEU A 1 86 ? 1.534 2.269 -4.959 1.00 88.81 86 LEU A O 1
ATOM 710 N N . PRO A 1 87 ? 0.420 3.914 -3.908 1.00 87.06 87 PRO A N 1
ATOM 711 C CA . PRO A 1 87 ? -0.844 3.643 -4.601 1.00 87.06 87 PRO A CA 1
ATOM 712 C C . PRO A 1 87 ? -0.750 3.723 -6.131 1.00 87.06 87 PRO A C 1
ATOM 714 O O . PRO A 1 87 ? -1.369 2.919 -6.833 1.00 87.06 87 PRO A O 1
ATOM 717 N N . VAL A 1 88 ? 0.021 4.676 -6.666 1.00 90.38 88 VAL A N 1
ATOM 718 C CA . VAL A 1 88 ? 0.237 4.819 -8.115 1.00 90.38 88 VAL A CA 1
ATOM 719 C C . VAL A 1 88 ? 1.002 3.617 -8.672 1.00 90.38 88 VAL A C 1
ATOM 721 O O . VAL A 1 88 ? 0.583 3.036 -9.676 1.00 90.38 88 VAL A O 1
ATOM 724 N N . TRP A 1 89 ? 2.067 3.193 -7.995 1.00 94.31 89 TRP A N 1
ATOM 725 C CA . TRP A 1 89 ? 2.848 2.020 -8.380 1.00 94.31 89 TRP A CA 1
ATOM 726 C C . TRP A 1 89 ? 2.043 0.715 -8.282 1.00 94.31 89 TRP A C 1
ATOM 728 O O . TRP A 1 89 ? 2.111 -0.112 -9.192 1.00 94.31 89 TRP A O 1
ATOM 738 N N . LEU A 1 90 ? 1.206 0.540 -7.251 1.00 91.25 90 LEU A N 1
ATOM 739 C CA . LEU A 1 90 ? 0.291 -0.608 -7.149 1.00 91.25 90 LEU A CA 1
ATOM 740 C C . LEU A 1 90 ? -0.683 -0.662 -8.337 1.00 91.25 90 LEU A C 1
ATOM 742 O O . LEU A 1 90 ? -0.898 -1.729 -8.922 1.00 91.25 90 LEU A O 1
ATOM 746 N N . LYS A 1 91 ? -1.238 0.491 -8.741 1.00 91.62 91 LYS A N 1
ATOM 747 C CA . LYS A 1 91 ? -2.095 0.594 -9.933 1.00 91.62 91 LYS A CA 1
ATOM 748 C C . LYS A 1 91 ? -1.327 0.203 -11.199 1.00 91.62 91 LYS A C 1
ATOM 750 O O . LYS A 1 91 ? -1.814 -0.670 -11.919 1.00 91.62 91 LYS A O 1
ATOM 755 N N . LEU A 1 92 ? -0.117 0.737 -11.410 1.00 94.38 92 LEU A N 1
ATOM 756 C CA . LEU A 1 92 ? 0.768 0.358 -12.525 1.00 94.38 92 LEU A CA 1
ATOM 757 C C . LEU A 1 92 ? 1.013 -1.154 -12.570 1.00 94.38 92 LEU A C 1
ATOM 759 O O . LEU A 1 92 ? 0.811 -1.785 -13.608 1.00 94.38 92 LEU A O 1
ATOM 763 N N . MET A 1 93 ? 1.402 -1.752 -11.444 1.00 91.56 93 MET A N 1
ATOM 764 C CA . MET A 1 93 ? 1.616 -3.194 -11.342 1.00 91.56 93 MET A CA 1
ATOM 765 C C . MET A 1 93 ? 0.369 -3.976 -11.773 1.00 91.56 93 MET A C 1
ATOM 767 O O . MET A 1 93 ? 0.476 -4.922 -12.548 1.00 91.56 93 MET A O 1
ATOM 771 N N . SER A 1 94 ? -0.824 -3.548 -11.351 1.00 89.31 94 SER A N 1
ATOM 772 C CA . SER A 1 94 ? -2.101 -4.172 -11.736 1.00 89.31 94 SER A CA 1
ATOM 773 C C . SER A 1 94 ? -2.574 -3.882 -13.171 1.00 89.31 94 SER A C 1
ATOM 775 O O . SER A 1 94 ? -3.624 -4.381 -13.567 1.00 89.31 94 SER A O 1
ATOM 777 N N . GLY A 1 95 ? -1.835 -3.077 -13.941 1.00 92.31 95 GLY A N 1
ATOM 778 C CA . GLY A 1 95 ? -2.192 -2.681 -15.310 1.00 92.31 95 GLY A CA 1
ATOM 779 C C . GLY A 1 95 ? -3.242 -1.570 -15.376 1.00 92.31 95 GLY A C 1
ATOM 780 O O . GLY A 1 95 ? -3.850 -1.341 -16.421 1.00 92.31 95 GLY A O 1
ATOM 781 N N . LYS A 1 96 ? -3.484 -0.882 -14.257 1.00 91.00 96 LYS A N 1
ATOM 782 C CA . LYS A 1 96 ? -4.546 0.115 -14.099 1.00 91.00 96 LYS A CA 1
ATOM 783 C C . LYS A 1 96 ? -3.978 1.524 -13.949 1.00 91.00 96 LYS A C 1
ATOM 785 O O . LYS A 1 96 ? -2.854 1.728 -13.495 1.00 91.00 96 LYS A O 1
ATOM 790 N N . GLY A 1 97 ? -4.818 2.507 -14.257 1.00 91.81 97 GLY A N 1
ATOM 791 C CA . GLY A 1 97 ? -4.532 3.922 -14.049 1.00 91.81 97 GLY A CA 1
ATOM 792 C C . GLY A 1 97 ? -3.579 4.535 -15.077 1.00 91.81 97 GLY A C 1
ATOM 793 O O . GLY A 1 97 ? -2.967 3.851 -15.897 1.00 91.81 97 GLY A O 1
ATOM 794 N N . LYS A 1 98 ? -3.441 5.860 -14.982 1.00 91.94 98 LYS A N 1
ATOM 795 C CA . LYS A 1 98 ? -2.765 6.703 -15.976 1.00 91.94 98 LYS A CA 1
ATOM 796 C C . LYS A 1 98 ? -1.311 6.303 -16.250 1.00 91.94 98 LYS A C 1
ATOM 798 O O . LYS A 1 98 ? -0.887 6.295 -17.397 1.00 91.94 98 LYS A O 1
ATOM 803 N N . VAL A 1 99 ? -0.558 5.919 -15.216 1.00 93.38 99 VAL A N 1
ATOM 804 C CA . VAL A 1 99 ? 0.844 5.490 -15.384 1.00 93.38 99 VAL A CA 1
ATOM 805 C C . VAL A 1 99 ? 0.943 4.214 -16.215 1.00 93.38 99 VAL A C 1
ATOM 807 O O . VAL A 1 99 ? 1.831 4.102 -17.055 1.00 93.38 99 VAL A O 1
ATOM 810 N N . SER A 1 100 ? 0.019 3.265 -16.029 1.00 95.31 100 SER A N 1
ATOM 811 C CA . SER A 1 100 ? -0.000 2.048 -16.843 1.00 95.31 100 SER A CA 1
ATOM 812 C C . SER A 1 100 ? -0.302 2.348 -18.310 1.00 95.31 100 SER A C 1
ATOM 814 O O . SER A 1 100 ? 0.252 1.677 -19.172 1.00 95.31 100 SER A O 1
ATOM 816 N N . GLU A 1 101 ? -1.171 3.317 -18.599 1.00 95.50 101 GLU A N 1
ATOM 817 C CA . GLU A 1 101 ? -1.481 3.741 -19.972 1.00 95.50 101 GLU A CA 1
ATOM 818 C C . GLU A 1 101 ? -0.276 4.423 -20.622 1.00 95.50 101 GLU A C 1
ATOM 820 O O . GLU A 1 101 ? 0.120 4.060 -21.725 1.00 95.50 101 GLU A O 1
ATOM 825 N N . GLN A 1 102 ? 0.382 5.326 -19.896 1.00 94.62 102 GLN A N 1
ATOM 826 C CA . GLN A 1 102 ? 1.580 6.016 -20.376 1.00 94.62 102 GLN A CA 1
ATOM 827 C C . GLN A 1 102 ? 2.742 5.051 -20.643 1.00 94.62 102 GLN A C 1
ATOM 829 O O . GLN A 1 102 ? 3.436 5.184 -21.649 1.00 94.62 102 GLN A O 1
ATOM 834 N N . GLN A 1 103 ? 2.952 4.054 -19.778 1.00 96.38 103 GLN A N 1
ATOM 835 C CA . GLN A 1 103 ? 3.964 3.026 -20.030 1.00 96.38 103 GLN A CA 1
ATOM 836 C C . GLN A 1 103 ? 3.594 2.097 -21.187 1.00 96.38 103 GLN A C 1
ATOM 838 O O . GLN A 1 103 ? 4.479 1.632 -21.901 1.00 96.38 103 GLN A O 1
ATOM 843 N N . LEU A 1 104 ? 2.306 1.837 -21.403 1.00 97.00 104 LEU A N 1
ATOM 844 C CA . LEU A 1 104 ? 1.846 1.074 -22.557 1.00 97.00 104 LEU A CA 1
ATOM 845 C C . LEU A 1 104 ? 2.127 1.832 -23.866 1.00 97.00 104 LEU A C 1
ATOM 847 O O . LEU A 1 104 ? 2.634 1.237 -24.816 1.00 97.00 104 LEU A O 1
ATOM 851 N N . ASP A 1 105 ? 1.892 3.145 -23.901 1.00 96.94 105 ASP A N 1
ATOM 852 C CA . ASP A 1 105 ? 2.246 4.000 -25.044 1.00 96.94 105 ASP A CA 1
ATOM 853 C C . ASP A 1 105 ? 3.755 4.049 -25.292 1.00 96.94 105 ASP A C 1
ATOM 855 O O . ASP A 1 105 ? 4.210 3.938 -26.435 1.00 96.94 105 ASP A O 1
ATOM 859 N N . LEU A 1 106 ? 4.542 4.116 -24.220 1.00 97.69 106 LEU A N 1
ATOM 860 C CA . LEU A 1 106 ? 5.993 3.998 -24.291 1.00 97.69 106 LEU A CA 1
ATOM 861 C C . LEU A 1 106 ? 6.415 2.649 -24.889 1.00 97.69 106 LEU A C 1
ATOM 863 O O . LEU A 1 106 ? 7.232 2.618 -25.809 1.00 97.69 106 LEU A O 1
ATOM 867 N N . LEU A 1 107 ? 5.842 1.528 -24.439 1.00 98.19 107 LEU A N 1
ATOM 868 C CA . LEU A 1 107 ? 6.140 0.201 -24.993 1.00 98.19 107 LEU A CA 1
ATOM 869 C C . LEU A 1 107 ? 5.774 0.111 -26.480 1.00 98.19 107 LEU A C 1
ATOM 871 O O . LEU A 1 107 ? 6.555 -0.427 -27.268 1.00 98.19 107 LEU A O 1
ATOM 875 N N . ARG A 1 108 ? 4.643 0.698 -26.897 1.00 97.94 108 ARG A N 1
ATOM 876 C CA . ARG A 1 108 ? 4.254 0.806 -28.316 1.00 97.94 108 ARG A CA 1
ATOM 877 C C . ARG A 1 108 ? 5.280 1.604 -29.120 1.00 97.94 108 ARG A C 1
ATOM 879 O O . ARG A 1 108 ? 5.671 1.167 -30.202 1.00 97.94 108 ARG A O 1
ATOM 886 N N . ARG A 1 109 ? 5.772 2.731 -28.593 1.00 97.31 109 ARG A N 1
ATOM 887 C CA . ARG A 1 109 ? 6.843 3.520 -29.227 1.00 97.31 109 ARG A CA 1
ATOM 888 C C . ARG A 1 109 ? 8.125 2.709 -29.365 1.00 97.31 109 ARG A C 1
ATOM 890 O O . ARG A 1 109 ? 8.690 2.666 -30.458 1.00 97.31 109 ARG A O 1
ATOM 897 N N . ILE A 1 110 ? 8.577 2.070 -28.284 1.00 98.00 110 ILE A N 1
ATOM 898 C CA . ILE A 1 110 ? 9.779 1.226 -28.294 1.00 98.00 110 ILE A CA 1
ATOM 899 C C . ILE A 1 110 ? 9.633 0.127 -29.344 1.00 98.00 110 ILE A C 1
ATOM 901 O O . ILE A 1 110 ? 10.546 -0.090 -30.135 1.00 98.00 110 ILE A O 1
ATOM 905 N N . TRP A 1 111 ? 8.481 -0.536 -29.396 1.00 97.88 111 TRP A N 1
ATOM 906 C CA . TRP A 1 111 ? 8.248 -1.603 -30.361 1.00 97.88 111 TRP A CA 1
ATOM 907 C C . TRP A 1 111 ? 8.228 -1.094 -31.809 1.00 97.88 111 TRP A C 1
ATOM 909 O O . TRP A 1 111 ? 8.751 -1.759 -32.698 1.00 97.88 111 TRP A O 1
ATOM 919 N N . ASN A 1 112 ? 7.718 0.114 -32.062 1.00 96.69 112 ASN A N 1
ATOM 920 C CA . ASN A 1 112 ? 7.744 0.715 -33.400 1.00 96.69 112 ASN A CA 1
ATOM 921 C C . ASN A 1 112 ? 9.171 1.004 -33.901 1.00 96.69 112 ASN A C 1
ATOM 923 O O . ASN A 1 112 ? 9.446 0.835 -35.087 1.00 96.69 112 ASN A O 1
ATOM 927 N N . ILE A 1 113 ? 10.092 1.417 -33.020 1.00 96.06 113 ILE A N 1
ATOM 928 C CA . ILE A 1 113 ? 11.506 1.648 -33.388 1.00 96.06 113 ILE A CA 1
ATOM 929 C C . ILE A 1 113 ? 12.340 0.363 -33.365 1.00 96.06 113 ILE A C 1
ATOM 931 O O . ILE A 1 113 ? 13.355 0.243 -34.053 1.00 96.06 113 ILE A O 1
ATOM 935 N N . PHE A 1 114 ? 11.927 -0.599 -32.549 1.00 97.00 114 PHE A N 1
ATOM 936 C CA . PHE A 1 114 ? 12.611 -1.856 -32.333 1.00 97.00 114 PHE A CA 1
ATOM 937 C C . PHE A 1 114 ? 11.571 -2.949 -32.080 1.00 97.00 114 PHE A C 1
ATOM 939 O O . PHE A 1 114 ? 11.240 -3.213 -30.926 1.00 97.00 114 PHE A O 1
ATOM 946 N N . PRO A 1 115 ? 11.040 -3.599 -33.132 1.00 96.44 115 PRO A N 1
ATOM 947 C CA . PRO A 1 115 ? 9.990 -4.596 -32.969 1.00 96.44 115 PRO A CA 1
ATOM 948 C C . PRO A 1 115 ? 10.605 -5.873 -32.401 1.00 96.44 115 PRO A C 1
ATOM 950 O O . PRO A 1 115 ? 11.105 -6.734 -33.132 1.00 96.44 115 PRO A O 1
ATOM 953 N N . PHE A 1 116 ? 10.651 -5.928 -31.073 1.00 97.25 116 PHE A N 1
ATOM 954 C CA . PHE A 1 116 ? 11.167 -7.044 -30.298 1.00 97.25 116 PHE A CA 1
ATOM 955 C C . PHE A 1 116 ? 10.181 -8.213 -30.307 1.00 97.25 116 PHE A C 1
ATOM 957 O O . PHE A 1 116 ? 8.965 -8.036 -30.377 1.00 97.25 116 PHE A O 1
ATOM 964 N N . GLU A 1 117 ? 10.732 -9.420 -30.246 1.00 95.62 117 GLU A N 1
ATOM 965 C CA . GLU A 1 117 ? 9.997 -10.689 -30.199 1.00 95.62 117 GLU A CA 1
ATOM 966 C C . GLU A 1 117 ? 9.894 -11.217 -28.762 1.00 95.62 117 GLU A C 1
ATOM 968 O O . GLU A 1 117 ? 9.000 -11.999 -28.441 1.00 95.62 117 GLU A O 1
ATOM 973 N N . VAL A 1 118 ? 10.823 -10.793 -27.900 1.00 96.69 118 VAL A N 1
ATOM 974 C CA . VAL A 1 118 ? 10.880 -11.144 -26.482 1.00 96.69 118 VAL A CA 1
ATOM 975 C C . VAL A 1 118 ? 11.055 -9.873 -25.659 1.00 96.69 118 VAL A C 1
ATOM 977 O O . VAL A 1 118 ? 11.905 -9.043 -25.984 1.00 96.69 118 VAL A O 1
ATOM 980 N N . ILE A 1 119 ? 10.281 -9.738 -24.586 1.00 98.12 119 ILE A N 1
ATOM 981 C CA . ILE A 1 119 ? 10.478 -8.718 -23.556 1.00 98.12 119 ILE A CA 1
ATOM 982 C C . ILE A 1 119 ? 10.883 -9.388 -22.250 1.00 98.12 119 ILE A C 1
ATOM 984 O O . ILE A 1 119 ? 10.188 -10.267 -21.741 1.00 98.12 119 ILE A O 1
ATOM 988 N N . VAL A 1 120 ? 12.016 -8.963 -21.713 1.00 98.19 120 VAL A N 1
ATOM 989 C CA . VAL A 1 120 ? 12.523 -9.367 -20.408 1.00 98.19 120 VAL A CA 1
ATOM 990 C C . VAL A 1 120 ? 12.347 -8.188 -19.473 1.00 98.19 120 VAL A C 1
ATOM 992 O O . VAL A 1 120 ? 12.846 -7.112 -19.783 1.00 98.19 120 VAL A O 1
ATOM 995 N N . HIS A 1 121 ? 11.659 -8.354 -18.349 1.00 97.50 121 HIS A N 1
ATOM 996 C CA . HIS A 1 121 ? 11.484 -7.262 -17.390 1.00 97.50 121 HIS A CA 1
ATOM 997 C C . HIS A 1 121 ? 11.746 -7.703 -15.958 1.00 97.50 121 HIS A C 1
ATOM 999 O O . HIS A 1 121 ? 11.557 -8.870 -15.622 1.00 97.50 121 HIS A O 1
ATOM 1005 N N . TRP A 1 122 ? 12.183 -6.760 -15.123 1.00 94.88 122 TRP A N 1
ATOM 1006 C CA . TRP A 1 122 ? 12.439 -7.007 -13.707 1.00 94.88 122 TRP A CA 1
ATOM 1007 C C . TRP A 1 122 ? 11.200 -6.713 -12.856 1.00 94.88 122 TRP A C 1
ATOM 1009 O O . TRP A 1 122 ? 10.630 -5.626 -12.949 1.00 94.88 122 TRP A O 1
ATOM 1019 N N . GLY A 1 123 ? 10.801 -7.667 -12.019 1.00 91.19 123 GLY A N 1
ATOM 1020 C CA . GLY A 1 123 ? 9.611 -7.591 -11.181 1.00 91.19 123 GLY A CA 1
ATOM 1021 C C . GLY A 1 123 ? 8.306 -7.687 -11.974 1.00 91.19 123 GLY A C 1
ATOM 1022 O O . GLY A 1 123 ? 8.254 -8.175 -13.103 1.00 91.19 123 GLY A O 1
ATOM 1023 N N . GLU A 1 124 ? 7.227 -7.208 -11.366 1.00 90.50 124 GLU A N 1
ATOM 1024 C CA . GLU A 1 124 ? 5.891 -7.203 -11.951 1.00 90.50 124 GLU A CA 1
ATOM 1025 C C . GLU A 1 124 ? 5.561 -5.866 -12.614 1.00 90.50 124 GLU A C 1
ATOM 1027 O O . GLU A 1 124 ? 5.723 -4.813 -12.001 1.00 90.50 124 GLU A O 1
ATOM 1032 N N . ASN A 1 125 ? 5.013 -5.904 -13.831 1.00 94.06 125 ASN A N 1
ATOM 1033 C CA . ASN A 1 125 ? 4.579 -4.703 -14.539 1.00 94.06 125 ASN A CA 1
ATOM 1034 C C . ASN A 1 125 ? 3.301 -4.976 -15.354 1.00 94.06 125 ASN A C 1
ATOM 1036 O O . ASN A 1 125 ? 3.255 -5.823 -16.254 1.00 94.06 125 ASN A O 1
ATOM 1040 N N . GLY A 1 126 ? 2.233 -4.251 -15.024 1.00 94.12 126 GLY A N 1
ATOM 1041 C CA . GLY A 1 126 ? 0.930 -4.433 -15.652 1.00 94.12 126 GLY A CA 1
ATOM 1042 C C . GLY A 1 126 ? 0.821 -3.813 -17.042 1.00 94.12 126 GLY A C 1
ATOM 1043 O O . GLY A 1 126 ? 0.063 -4.320 -17.864 1.00 94.12 126 GLY A O 1
ATOM 1044 N N . ALA A 1 127 ? 1.611 -2.780 -17.348 1.00 96.38 127 ALA A N 1
ATOM 1045 C CA . ALA A 1 127 ? 1.693 -2.233 -18.701 1.00 96.38 127 ALA A CA 1
ATOM 1046 C C . ALA A 1 127 ? 2.333 -3.241 -19.664 1.00 96.38 127 ALA A C 1
ATOM 1048 O O . ALA A 1 127 ? 1.830 -3.428 -20.769 1.00 96.38 127 ALA A O 1
ATOM 1049 N N . VAL A 1 128 ? 3.368 -3.965 -19.217 1.00 97.12 128 VAL A N 1
ATOM 1050 C CA . VAL A 1 128 ? 3.921 -5.097 -19.975 1.00 97.12 128 VAL A CA 1
ATOM 1051 C C . VAL A 1 128 ? 2.853 -6.163 -20.184 1.00 97.12 128 VAL A C 1
ATOM 1053 O O . VAL A 1 128 ? 2.673 -6.606 -21.308 1.00 97.12 128 VAL A O 1
ATOM 1056 N N . THR A 1 129 ? 2.101 -6.534 -19.143 1.00 94.31 129 THR A N 1
ATOM 1057 C CA . THR A 1 129 ? 1.020 -7.532 -19.269 1.00 94.31 129 THR A CA 1
ATOM 1058 C C . THR A 1 129 ? 0.008 -7.137 -20.349 1.00 94.31 129 THR A C 1
ATOM 1060 O O . THR A 1 129 ? -0.250 -7.928 -21.250 1.00 94.31 129 THR A O 1
ATOM 1063 N N . ARG A 1 130 ? -0.470 -5.887 -20.329 1.00 95.81 130 ARG A N 1
ATOM 1064 C CA . ARG A 1 130 ? -1.382 -5.341 -21.350 1.00 95.81 130 ARG A CA 1
ATOM 1065 C C . ARG A 1 130 ? -0.763 -5.314 -22.746 1.00 95.81 130 ARG A C 1
ATOM 1067 O O . ARG A 1 130 ? -1.428 -5.610 -23.729 1.00 95.81 130 ARG A O 1
ATOM 1074 N N . PHE A 1 131 ? 0.524 -4.999 -22.852 1.00 97.44 131 PHE A N 1
ATOM 1075 C CA . PHE A 1 131 ? 1.214 -4.974 -24.139 1.00 97.44 131 PHE A CA 1
ATOM 1076 C C . PHE A 1 131 ? 1.249 -6.354 -24.822 1.00 97.44 131 PHE A C 1
ATOM 1078 O O . PHE A 1 131 ? 1.144 -6.441 -26.046 1.00 97.44 131 PHE A O 1
ATOM 1085 N N . LEU A 1 132 ? 1.351 -7.439 -24.048 1.00 93.44 132 LEU A N 1
ATOM 1086 C CA . LEU A 1 132 ? 1.337 -8.816 -24.567 1.00 93.44 132 LEU A CA 1
ATOM 1087 C C . LEU A 1 132 ? -0.043 -9.235 -25.094 1.00 93.44 132 LEU A C 1
ATOM 1089 O O . LEU A 1 132 ? -0.129 -10.124 -25.935 1.00 93.44 132 LEU A O 1
ATOM 1093 N N . GLU A 1 133 ? -1.119 -8.601 -24.625 1.00 92.12 133 GLU A N 1
ATOM 1094 C CA . GLU A 1 133 ? -2.473 -8.811 -25.155 1.00 92.12 133 GLU A CA 1
ATOM 1095 C C . GLU A 1 133 ? -2.615 -8.184 -26.554 1.00 92.12 133 GLU A C 1
ATOM 1097 O O . GLU A 1 133 ? -3.366 -8.676 -27.395 1.00 92.12 133 GLU A O 1
ATOM 1102 N N . GLU A 1 134 ? -1.855 -7.120 -26.833 1.00 92.44 134 GLU A N 1
ATOM 1103 C CA . GLU A 1 134 ? -1.886 -6.388 -28.104 1.00 92.44 134 GLU A CA 1
ATOM 1104 C C . GLU A 1 134 ? -0.922 -6.939 -29.159 1.00 92.44 134 GLU A C 1
ATOM 1106 O O . GLU A 1 134 ? -1.059 -6.631 -30.352 1.00 92.44 134 GLU A O 1
ATOM 1111 N N . ARG A 1 135 ? 0.115 -7.674 -28.741 1.00 91.00 135 ARG A N 1
ATOM 1112 C CA . ARG A 1 135 ? 1.239 -8.065 -29.600 1.00 91.00 135 ARG A CA 1
ATOM 1113 C C . ARG A 1 135 ? 1.716 -9.484 -29.289 1.00 91.00 135 ARG A C 1
ATOM 1115 O O . ARG A 1 135 ? 1.845 -9.835 -28.122 1.00 91.00 135 ARG A O 1
ATOM 1122 N N . PRO A 1 136 ? 2.100 -10.277 -30.309 1.00 87.06 136 PRO A N 1
ATOM 1123 C CA . PRO A 1 136 ? 2.587 -11.647 -30.136 1.00 87.06 136 PRO A CA 1
ATOM 1124 C C . PRO A 1 136 ? 4.049 -11.675 -29.650 1.00 87.06 136 PRO A C 1
ATOM 1126 O O . PRO A 1 136 ? 4.935 -12.218 -30.311 1.00 87.06 136 PRO A O 1
ATOM 1129 N N . VAL A 1 137 ? 4.319 -11.043 -28.510 1.00 93.94 137 VAL A N 1
ATOM 1130 C CA . VAL A 1 137 ? 5.636 -10.983 -27.873 1.00 93.94 137 VAL A CA 1
ATOM 1131 C C . VAL A 1 137 ? 5.692 -12.002 -26.741 1.00 93.94 137 VAL A C 1
ATOM 1133 O O . VAL A 1 137 ? 4.746 -12.157 -25.978 1.00 93.94 137 VAL A O 1
ATOM 1136 N N . THR A 1 138 ? 6.819 -12.698 -26.605 1.00 94.88 138 THR A N 1
ATOM 1137 C CA . THR A 1 138 ? 7.052 -13.569 -25.445 1.00 94.88 138 THR A CA 1
ATOM 1138 C C . THR A 1 138 ? 7.552 -12.744 -24.264 1.00 94.88 138 THR A C 1
ATOM 1140 O O . THR A 1 138 ? 8.558 -12.045 -24.376 1.00 94.88 138 THR A O 1
ATOM 1143 N N . ARG A 1 139 ? 6.896 -12.859 -23.109 1.00 96.12 139 ARG A N 1
ATOM 1144 C CA . ARG A 1 139 ? 7.404 -12.308 -21.848 1.00 96.12 139 ARG A CA 1
ATOM 1145 C C . ARG A 1 139 ? 8.396 -13.256 -21.189 1.00 96.12 139 ARG A C 1
ATOM 1147 O O . ARG A 1 139 ? 8.204 -14.467 -21.209 1.00 96.12 139 ARG A O 1
ATOM 1154 N N . VAL A 1 140 ? 9.402 -12.685 -20.537 1.00 97.31 140 VAL A N 1
ATOM 1155 C CA . VAL A 1 140 ? 10.225 -13.339 -19.517 1.00 97.31 140 VAL A CA 1
ATOM 1156 C C . VAL A 1 140 ? 10.338 -12.391 -18.326 1.00 97.31 140 VAL A C 1
ATOM 1158 O O . VAL A 1 140 ? 11.132 -11.453 -18.332 1.00 97.31 140 VAL A O 1
ATOM 1161 N N . ALA A 1 141 ? 9.515 -12.608 -17.309 1.00 97.19 141 ALA A N 1
ATOM 1162 C CA . ALA A 1 141 ? 9.585 -11.846 -16.074 1.00 97.19 141 ALA A CA 1
ATOM 1163 C C . ALA A 1 141 ? 10.719 -12.403 -15.204 1.00 97.19 141 ALA A C 1
ATOM 1165 O O . ALA A 1 141 ? 10.835 -13.619 -15.018 1.00 97.19 141 ALA A O 1
ATOM 1166 N N . MET A 1 142 ? 11.570 -11.516 -14.699 1.00 97.06 142 MET A N 1
ATOM 1167 C CA . MET A 1 142 ? 12.705 -11.854 -13.850 1.00 97.06 142 MET A CA 1
ATOM 1168 C C . MET A 1 142 ? 12.559 -11.212 -12.484 1.00 97.06 142 MET A C 1
ATOM 1170 O O . MET A 1 142 ? 12.233 -10.039 -12.370 1.00 97.06 142 MET A O 1
ATOM 1174 N N . GLU A 1 143 ? 12.849 -11.971 -11.442 1.00 94.56 143 GLU A N 1
ATOM 1175 C CA . GLU A 1 143 ? 12.981 -11.454 -10.085 1.00 94.56 143 GLU A CA 1
ATOM 1176 C C . GLU A 1 143 ? 13.925 -12.375 -9.325 1.00 94.56 143 GLU A C 1
ATOM 1178 O O . GLU A 1 143 ? 14.163 -13.528 -9.705 1.00 94.56 143 GLU A O 1
ATOM 1183 N N . LEU A 1 144 ? 14.469 -11.866 -8.235 1.00 92.31 144 LEU A N 1
ATOM 1184 C CA . LEU A 1 144 ? 15.159 -12.673 -7.254 1.00 92.31 144 LEU A CA 1
ATOM 1185 C C . LEU A 1 144 ? 14.285 -13.867 -6.789 1.00 92.31 144 LEU A C 1
ATOM 1187 O O . LEU A 1 144 ? 13.110 -13.724 -6.466 1.00 92.31 144 LEU A O 1
ATOM 1191 N N . GLY A 1 145 ? 14.871 -15.068 -6.742 1.00 91.62 145 GLY A N 1
ATOM 1192 C CA . GLY A 1 145 ? 14.167 -16.326 -6.460 1.00 91.62 145 GLY A CA 1
ATOM 1193 C C . GLY A 1 145 ? 13.880 -16.546 -4.975 1.00 91.62 145 GLY A C 1
ATOM 1194 O O . GLY A 1 145 ? 14.187 -15.697 -4.143 1.00 91.62 145 GLY A O 1
ATOM 1195 N N . CYS A 1 146 ? 13.309 -17.692 -4.603 1.00 91.50 146 CYS A N 1
ATOM 1196 C CA . CYS A 1 146 ? 12.928 -17.981 -3.213 1.00 91.50 146 CYS A CA 1
ATOM 1197 C C . CYS A 1 146 ? 14.040 -18.629 -2.364 1.00 91.50 146 CYS A C 1
ATOM 1199 O O . CYS A 1 146 ? 13.748 -19.191 -1.313 1.00 91.50 146 CYS A O 1
ATOM 1201 N N . THR A 1 147 ? 15.304 -18.541 -2.793 1.00 87.50 147 THR A N 1
ATOM 1202 C CA . THR A 1 147 ? 16.477 -19.000 -2.029 1.00 87.50 147 THR A CA 1
ATOM 1203 C C . THR A 1 147 ? 17.609 -17.968 -2.075 1.00 87.50 147 THR A C 1
ATOM 1205 O O . THR A 1 147 ? 17.807 -17.277 -3.081 1.00 87.50 147 THR A O 1
ATOM 1208 N N . ARG A 1 148 ? 18.349 -17.844 -0.968 1.00 79.88 148 ARG A N 1
ATOM 1209 C CA . ARG A 1 148 ? 19.444 -16.880 -0.759 1.00 79.88 148 ARG A CA 1
ATOM 1210 C C . ARG A 1 148 ? 20.585 -17.521 0.029 1.00 79.88 148 ARG A C 1
ATOM 1212 O O . ARG A 1 148 ? 20.315 -18.479 0.755 1.00 79.88 148 ARG A O 1
ATOM 1219 N N . PRO A 1 149 ? 21.813 -16.965 -0.032 1.00 74.94 149 PRO A N 1
ATOM 1220 C CA . PRO A 1 149 ? 22.921 -17.423 0.801 1.00 74.94 149 PRO A CA 1
ATOM 1221 C C . PRO A 1 149 ? 22.485 -17.560 2.275 1.00 74.94 149 PRO A C 1
ATOM 1223 O O . PRO A 1 149 ? 21.868 -16.632 2.806 1.00 74.94 149 PRO A O 1
ATOM 1226 N N . PRO A 1 150 ? 22.765 -18.698 2.940 1.00 69.19 150 PRO A N 1
ATOM 1227 C CA . PRO A 1 150 ? 23.713 -19.749 2.549 1.00 69.19 150 PRO A CA 1
ATOM 1228 C C . PRO A 1 150 ? 23.177 -20.799 1.554 1.00 69.19 150 PRO A C 1
ATOM 1230 O O . PRO A 1 150 ? 23.944 -21.660 1.130 1.00 69.19 150 PRO A O 1
ATOM 1233 N N . PHE A 1 151 ? 21.902 -20.754 1.166 1.00 78.06 151 PHE A N 1
ATOM 1234 C CA . PHE A 1 151 ? 21.333 -21.616 0.121 1.00 78.06 151 PHE A CA 1
ATOM 1235 C C . PHE A 1 151 ? 21.722 -21.128 -1.281 1.00 78.06 151 PHE A C 1
ATOM 1237 O O . PHE A 1 151 ? 22.313 -20.055 -1.426 1.00 78.06 151 PHE A O 1
ATOM 1244 N N . LEU A 1 152 ? 21.378 -21.894 -2.322 1.00 78.88 152 LEU A N 1
ATOM 1245 C CA . LEU A 1 152 ? 21.511 -21.476 -3.722 1.00 78.88 152 LEU A CA 1
ATOM 1246 C C . LEU A 1 152 ? 21.017 -20.031 -3.905 1.00 78.88 152 LEU A C 1
ATOM 1248 O O . LEU A 1 152 ? 19.843 -19.748 -3.670 1.00 78.88 152 LEU A O 1
ATOM 1252 N N . ASN A 1 153 ? 21.878 -19.111 -4.345 1.00 84.12 153 ASN A N 1
ATOM 1253 C CA . ASN A 1 153 ? 21.426 -17.772 -4.713 1.00 84.12 153 ASN A CA 1
ATOM 1254 C C . ASN A 1 153 ? 20.709 -17.844 -6.065 1.00 84.12 153 ASN A C 1
ATOM 1256 O O . ASN A 1 153 ? 21.352 -18.036 -7.101 1.00 84.12 153 ASN A O 1
ATOM 1260 N N . SER A 1 154 ? 19.381 -17.739 -6.044 1.00 90.12 154 SER A N 1
ATOM 1261 C CA . SER A 1 154 ? 18.546 -18.019 -7.212 1.00 90.12 154 SER A CA 1
ATOM 1262 C C . SER A 1 154 ? 17.798 -16.801 -7.749 1.00 90.12 154 SER A C 1
ATOM 1264 O O . SER A 1 154 ? 17.580 -15.807 -7.048 1.00 90.12 154 SER A O 1
ATOM 1266 N N . LEU A 1 155 ? 17.349 -16.919 -8.997 1.00 93.12 155 LEU A N 1
ATOM 1267 C CA . LEU A 1 155 ? 16.351 -16.076 -9.645 1.00 93.12 155 LEU A CA 1
ATOM 1268 C C . LEU A 1 155 ? 15.229 -16.919 -10.259 1.00 93.12 155 LEU A C 1
ATOM 1270 O O . LEU A 1 155 ? 15.348 -18.133 -10.442 1.00 93.12 155 LEU A O 1
ATOM 1274 N N . VAL A 1 156 ? 14.172 -16.229 -10.661 1.00 95.56 156 VAL A N 1
ATOM 1275 C CA . VAL A 1 156 ? 13.094 -16.752 -11.499 1.00 95.56 156 VAL A CA 1
ATOM 1276 C C . VAL A 1 156 ? 13.204 -16.128 -12.890 1.00 95.56 156 VAL A C 1
ATOM 1278 O O . VAL A 1 156 ? 13.526 -14.950 -13.013 1.00 95.56 156 VAL A O 1
ATOM 1281 N N . MET A 1 157 ? 12.952 -16.924 -13.932 1.00 96.56 157 MET A N 1
ATOM 1282 C CA . MET A 1 157 ? 12.775 -16.473 -15.318 1.00 96.56 157 MET A CA 1
ATOM 1283 C C . MET A 1 157 ? 11.500 -17.120 -15.855 1.00 96.56 157 MET A C 1
ATOM 1285 O O . MET A 1 157 ? 11.525 -18.283 -16.257 1.00 96.56 157 MET A O 1
ATOM 1289 N N . ASP A 1 158 ? 10.381 -16.402 -15.810 1.00 96.50 158 ASP A N 1
ATOM 1290 C CA . ASP A 1 158 ? 9.057 -17.007 -15.973 1.00 96.50 158 ASP A CA 1
ATOM 1291 C C . ASP A 1 158 ? 8.153 -16.178 -16.914 1.00 96.50 158 ASP A C 1
ATOM 1293 O O . ASP A 1 158 ? 8.042 -14.958 -16.765 1.00 96.50 158 ASP A O 1
ATOM 1297 N N . PRO A 1 159 ? 7.509 -16.799 -17.919 1.00 95.69 159 PRO A N 1
ATOM 1298 C CA . PRO A 1 159 ? 6.664 -16.095 -18.883 1.00 95.69 159 PRO A CA 1
ATOM 1299 C C . PRO A 1 159 ? 5.277 -15.701 -18.347 1.00 95.69 159 PRO A C 1
ATOM 1301 O O . PRO A 1 159 ? 4.591 -14.883 -18.965 1.00 95.69 159 PRO A O 1
ATOM 1304 N N . TYR A 1 160 ? 4.846 -16.242 -17.209 1.00 94.06 160 TYR A N 1
ATOM 1305 C CA . TYR A 1 160 ? 3.578 -15.947 -16.536 1.00 94.06 160 TYR A CA 1
ATOM 1306 C C . TYR A 1 160 ? 3.677 -14.792 -15.534 1.00 94.06 160 TYR A C 1
ATOM 1308 O O . TYR A 1 160 ? 2.654 -14.158 -15.262 1.00 94.06 160 TYR A O 1
ATOM 1316 N N . GLY A 1 161 ? 4.880 -14.463 -15.065 1.00 93.69 161 GLY A N 1
ATOM 1317 C CA . GLY A 1 161 ? 5.129 -13.354 -14.146 1.00 93.69 161 GLY A CA 1
ATOM 1318 C C . GLY A 1 161 ? 6.120 -13.731 -13.050 1.00 93.69 161 GLY A C 1
ATOM 1319 O O . GLY A 1 161 ? 6.725 -14.797 -13.066 1.00 93.69 161 GLY A O 1
ATOM 1320 N N . THR A 1 162 ? 6.280 -12.857 -12.071 1.00 93.38 162 THR A N 1
ATOM 1321 C CA . THR A 1 162 ? 7.103 -13.073 -10.873 1.00 93.38 162 THR A CA 1
ATOM 1322 C C . THR A 1 162 ? 6.215 -13.131 -9.635 1.00 93.38 162 THR A C 1
ATOM 1324 O O . THR A 1 162 ? 5.009 -12.886 -9.710 1.00 93.38 162 THR A O 1
ATOM 1327 N N . ASN A 1 163 ? 6.789 -13.458 -8.473 1.00 91.38 163 ASN A N 1
ATOM 1328 C CA . ASN A 1 163 ? 6.035 -13.514 -7.216 1.00 91.38 163 ASN A CA 1
ATOM 1329 C C . ASN A 1 163 ? 4.815 -14.459 -7.336 1.00 91.38 163 ASN A C 1
ATOM 1331 O O . ASN A 1 163 ? 4.938 -15.550 -7.896 1.00 91.38 163 ASN A O 1
ATOM 1335 N N . GLY A 1 164 ? 3.636 -14.062 -6.848 1.00 92.00 164 GLY A N 1
ATOM 1336 C CA . GLY A 1 164 ? 2.399 -14.840 -6.989 1.00 92.00 164 GLY A CA 1
ATOM 1337 C C . GLY A 1 164 ? 1.870 -14.969 -8.429 1.00 92.00 164 GLY A C 1
ATOM 1338 O O . GLY A 1 164 ? 0.962 -15.758 -8.674 1.00 92.00 164 GLY A O 1
ATOM 1339 N N . ALA A 1 165 ? 2.431 -14.246 -9.406 1.00 93.25 165 ALA A N 1
ATOM 1340 C CA . ALA A 1 165 ? 2.014 -14.331 -10.807 1.00 93.25 165 ALA A CA 1
ATOM 1341 C C . ALA A 1 165 ? 2.733 -15.430 -11.614 1.00 93.25 165 ALA A C 1
ATOM 1343 O O . ALA A 1 165 ? 2.287 -15.727 -12.724 1.00 93.25 165 ALA A O 1
ATOM 1344 N N . GLY A 1 166 ? 3.785 -16.057 -11.073 1.00 94.75 166 GLY A N 1
ATOM 1345 C CA . GLY A 1 166 ? 4.573 -17.089 -11.766 1.00 94.75 166 GLY A CA 1
ATOM 1346 C C . GLY A 1 166 ? 3.782 -18.337 -12.190 1.00 94.75 166 GLY A C 1
ATOM 1347 O O . GLY A 1 166 ? 2.566 -18.449 -11.971 1.00 94.75 166 GLY A O 1
ATOM 1348 N N . VAL A 1 167 ? 4.468 -19.301 -12.811 1.00 96.75 167 VAL A N 1
ATOM 1349 C CA . VAL A 1 167 ? 3.836 -20.544 -13.277 1.00 96.75 167 VAL A CA 1
ATOM 1350 C C . VAL A 1 167 ? 3.401 -21.434 -12.117 1.00 96.75 167 VAL A C 1
ATOM 1352 O O . VAL A 1 167 ? 2.326 -22.017 -12.181 1.00 96.75 167 VAL A O 1
ATOM 1355 N N . VAL A 1 168 ? 4.177 -21.509 -11.032 1.00 97.38 168 VAL A N 1
ATOM 1356 C CA . VAL A 1 168 ? 3.942 -22.471 -9.938 1.00 97.38 168 VAL A CA 1
ATOM 1357 C C . VAL A 1 168 ? 2.572 -22.300 -9.265 1.00 97.38 168 VAL A C 1
ATOM 1359 O O . VAL A 1 168 ? 1.880 -23.306 -9.140 1.00 97.38 168 VAL A O 1
ATOM 1362 N N . PRO A 1 169 ? 2.089 -21.079 -8.945 1.00 96.44 169 PRO A N 1
ATOM 1363 C CA . PRO A 1 169 ? 0.708 -20.858 -8.486 1.00 96.44 169 PRO A CA 1
ATOM 1364 C C . PRO A 1 169 ? -0.403 -21.371 -9.409 1.00 96.44 169 PRO A C 1
ATOM 1366 O O . PRO A 1 169 ? -1.557 -21.493 -8.996 1.00 96.44 169 PRO A O 1
ATOM 1369 N N . LYS A 1 170 ? -0.095 -21.654 -10.678 1.00 96.31 170 LYS A N 1
ATOM 1370 C CA . LYS A 1 170 ? -1.053 -22.188 -11.657 1.00 96.31 170 LYS A CA 1
ATOM 1371 C C . LYS A 1 170 ? -1.064 -23.714 -11.690 1.00 96.31 170 LYS A C 1
ATOM 1373 O O . LYS A 1 170 ? -2.002 -24.267 -12.257 1.00 96.31 170 LYS A O 1
ATOM 1378 N N . LEU A 1 171 ? -0.077 -24.361 -11.076 1.00 98.00 171 LEU A N 1
ATOM 1379 C CA . LEU A 1 171 ? 0.090 -25.811 -11.025 1.00 98.00 171 LEU A CA 1
ATOM 1380 C C . LEU A 1 171 ? -0.510 -26.376 -9.736 1.00 98.00 171 LEU A C 1
ATOM 1382 O O . LEU A 1 171 ? -0.542 -25.708 -8.702 1.00 98.00 171 LEU A O 1
ATOM 1386 N N . THR A 1 172 ? -0.972 -27.617 -9.792 1.00 98.19 172 THR A N 1
ATOM 1387 C CA . THR A 1 172 ? -1.299 -28.441 -8.623 1.00 98.19 172 THR A CA 1
ATOM 1388 C C . THR A 1 172 ? -0.094 -29.284 -8.211 1.00 98.19 172 THR A C 1
ATOM 1390 O O . THR A 1 172 ? 0.868 -29.423 -8.968 1.00 98.19 172 THR A O 1
ATOM 1393 N N . ILE A 1 173 ? -0.134 -29.880 -7.018 1.00 96.50 173 ILE A N 1
ATOM 1394 C CA . ILE A 1 173 ? 0.913 -30.827 -6.609 1.00 96.50 173 ILE A CA 1
ATOM 1395 C C . ILE A 1 173 ? 1.000 -32.049 -7.540 1.00 96.50 173 ILE A C 1
ATOM 1397 O O . ILE A 1 173 ? 2.099 -32.524 -7.817 1.00 96.50 173 ILE A O 1
ATOM 1401 N N . GLU A 1 174 ? -0.126 -32.506 -8.092 1.00 97.75 174 GLU A N 1
ATOM 1402 C CA . GLU A 1 174 ? -0.164 -33.625 -9.041 1.00 97.75 174 GLU A CA 1
ATOM 1403 C C . GLU A 1 174 ? 0.486 -33.272 -10.383 1.00 97.75 174 GLU A C 1
ATOM 1405 O O . GLU A 1 174 ? 1.223 -34.082 -10.947 1.00 97.75 174 GLU A O 1
ATOM 1410 N N . ASP A 1 175 ? 0.320 -32.032 -10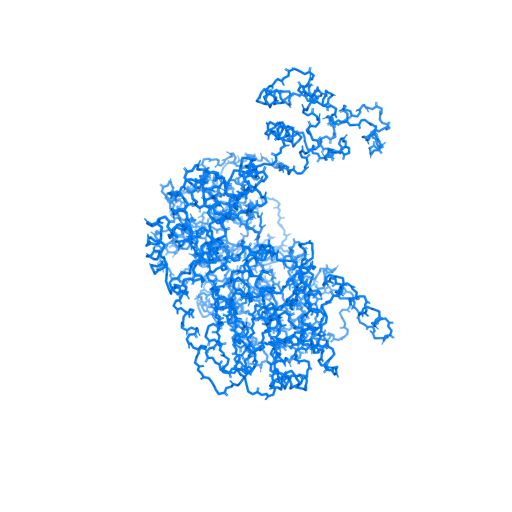.856 1.00 98.38 175 ASP A N 1
ATOM 1411 C CA . ASP A 1 175 ? 1.053 -31.554 -12.033 1.00 98.38 175 ASP A CA 1
ATOM 1412 C C . ASP A 1 175 ? 2.565 -31.611 -11.786 1.00 98.38 175 ASP A C 1
ATOM 1414 O O . ASP A 1 175 ? 3.321 -32.083 -12.637 1.00 98.38 175 ASP A O 1
ATOM 1418 N N . LEU A 1 176 ? 3.018 -31.181 -10.600 1.00 98.31 176 LEU A N 1
ATOM 1419 C CA . LEU A 1 176 ? 4.434 -31.241 -10.236 1.00 98.31 176 LEU A CA 1
ATOM 1420 C C . LEU A 1 176 ? 4.947 -32.681 -10.185 1.00 98.31 176 LEU A C 1
ATOM 1422 O O . LEU A 1 176 ? 6.023 -32.937 -10.725 1.00 98.31 176 LEU A O 1
ATOM 1426 N N . ARG A 1 177 ? 4.179 -33.624 -9.617 1.00 97.88 177 ARG A N 1
ATOM 1427 C CA . ARG A 1 177 ? 4.528 -35.057 -9.636 1.00 97.88 177 ARG A CA 1
ATOM 1428 C C . ARG A 1 177 ? 4.724 -35.563 -11.055 1.00 97.88 177 ARG A C 1
ATOM 1430 O O . ARG A 1 177 ? 5.722 -36.224 -11.322 1.00 97.88 177 ARG A O 1
ATOM 1437 N N . GLY A 1 178 ? 3.816 -35.221 -11.968 1.00 97.81 178 GLY A N 1
ATOM 1438 C CA . GLY A 1 178 ? 3.933 -35.589 -13.379 1.00 97.81 178 GLY A CA 1
ATOM 1439 C C . GLY A 1 178 ? 5.148 -34.966 -14.075 1.00 97.81 178 GLY A C 1
ATOM 1440 O O . GLY A 1 178 ? 5.708 -35.564 -14.989 1.00 97.81 178 GLY A O 1
ATOM 1441 N N . ILE A 1 179 ? 5.583 -33.776 -13.653 1.00 98.19 179 ILE A N 1
ATOM 1442 C CA . ILE A 1 179 ? 6.748 -33.092 -14.233 1.00 98.19 179 ILE A CA 1
ATOM 1443 C C . ILE A 1 179 ? 8.064 -33.727 -13.787 1.00 98.19 179 ILE A C 1
ATOM 1445 O O . ILE A 1 179 ? 8.956 -33.899 -14.618 1.00 98.19 179 ILE A O 1
ATOM 1449 N N . VAL A 1 180 ? 8.184 -34.053 -12.499 1.00 97.44 180 VAL A N 1
ATOM 1450 C CA . VAL A 1 180 ? 9.416 -34.602 -11.908 1.00 97.44 180 VAL A CA 1
ATOM 1451 C C . VAL A 1 180 ? 9.443 -36.133 -11.892 1.00 97.44 180 VAL A C 1
ATOM 1453 O O . VAL A 1 180 ? 10.247 -36.727 -11.177 1.00 97.44 180 VAL A O 1
ATOM 1456 N N . ASP A 1 181 ? 8.549 -36.779 -12.643 1.00 96.38 181 ASP A N 1
ATOM 1457 C CA . ASP A 1 181 ? 8.390 -38.237 -12.718 1.00 96.38 181 ASP A CA 1
ATOM 1458 C C . ASP A 1 181 ? 8.237 -38.897 -11.329 1.00 96.38 181 ASP A C 1
ATOM 1460 O O . ASP A 1 181 ? 8.822 -39.940 -11.034 1.00 96.38 181 ASP A O 1
ATOM 1464 N N . ASN A 1 182 ? 7.465 -38.246 -10.450 1.00 95.94 182 ASN A N 1
ATOM 1465 C CA . ASN A 1 182 ? 7.227 -38.601 -9.046 1.00 95.94 182 ASN A CA 1
ATOM 1466 C C . ASN A 1 182 ? 8.511 -38.769 -8.205 1.00 95.94 182 ASN A C 1
ATOM 1468 O O . ASN A 1 182 ? 8.496 -39.401 -7.149 1.00 95.94 182 ASN A O 1
ATOM 1472 N N . GLN A 1 183 ? 9.635 -38.206 -8.658 1.00 95.75 183 GLN A N 1
ATOM 1473 C CA . GLN A 1 183 ? 10.883 -38.208 -7.904 1.00 95.75 183 GLN A CA 1
ATOM 1474 C C . GLN A 1 183 ? 10.846 -37.102 -6.853 1.00 95.75 183 GLN A C 1
ATOM 1476 O O . GLN A 1 183 ? 10.740 -35.915 -7.169 1.00 95.75 183 GLN A O 1
ATOM 1481 N N . SER A 1 184 ? 10.957 -37.500 -5.594 1.00 94.19 184 SER A N 1
ATOM 1482 C CA . SER A 1 184 ? 11.038 -36.591 -4.457 1.00 94.19 184 SER A CA 1
ATOM 1483 C C . SER A 1 184 ? 12.497 -36.242 -4.156 1.00 94.19 184 SER A C 1
ATOM 1485 O O . SER A 1 184 ? 13.368 -37.104 -4.241 1.00 94.19 184 SER A O 1
ATOM 1487 N N . MET A 1 185 ? 12.769 -34.984 -3.802 1.00 92.50 185 MET A N 1
ATOM 1488 C CA . MET A 1 185 ? 14.072 -34.548 -3.297 1.00 92.50 185 MET A CA 1
ATOM 1489 C C . MET A 1 185 ? 14.014 -34.471 -1.775 1.00 92.50 185 MET A C 1
ATOM 1491 O O . MET A 1 185 ? 13.228 -33.704 -1.206 1.00 92.50 185 MET A O 1
ATOM 1495 N N . SER A 1 186 ? 14.862 -35.245 -1.105 1.00 87.00 186 SER A N 1
ATOM 1496 C CA . SER A 1 186 ? 14.983 -35.232 0.352 1.00 87.00 186 SER A CA 1
ATOM 1497 C C . SER A 1 186 ? 15.599 -33.926 0.862 1.00 87.00 186 SER A C 1
ATOM 1499 O O . SER A 1 186 ? 16.307 -33.214 0.144 1.00 87.00 186 SER A O 1
ATOM 1501 N N . ARG A 1 187 ? 15.403 -33.625 2.153 1.00 82.94 187 ARG A N 1
ATOM 1502 C CA . ARG A 1 187 ? 16.061 -32.471 2.787 1.00 82.94 187 ARG A CA 1
ATOM 1503 C C . ARG A 1 187 ? 17.583 -32.567 2.726 1.00 82.94 187 ARG A C 1
ATOM 1505 O O . ARG A 1 187 ? 18.264 -31.552 2.662 1.00 82.94 187 ARG A O 1
ATOM 1512 N N . HIS A 1 188 ? 18.110 -33.792 2.775 1.00 77.94 188 HIS A N 1
ATOM 1513 C CA . HIS A 1 188 ? 19.540 -34.052 2.730 1.00 77.94 188 HIS A CA 1
ATOM 1514 C C . HIS A 1 188 ? 20.088 -33.669 1.355 1.00 77.94 188 HIS A C 1
ATOM 1516 O O . HIS A 1 188 ? 20.995 -32.849 1.266 1.00 77.94 188 HIS A O 1
ATOM 1522 N N . GLU A 1 189 ? 19.474 -34.161 0.280 1.00 82.00 189 GLU A N 1
ATOM 1523 C CA . GLU A 1 189 ? 19.860 -33.791 -1.086 1.00 82.00 189 GLU A CA 1
ATOM 1524 C C . GLU A 1 189 ? 19.737 -32.284 -1.330 1.00 82.00 189 GLU A C 1
ATOM 1526 O O . GLU A 1 189 ? 20.638 -31.692 -1.916 1.00 82.00 189 GLU A O 1
ATOM 1531 N N . ALA A 1 190 ? 18.680 -31.640 -0.826 1.00 83.00 190 ALA A N 1
ATOM 1532 C CA . ALA A 1 190 ? 18.526 -30.191 -0.929 1.00 83.00 190 ALA A CA 1
ATOM 1533 C C . ALA A 1 190 ? 19.639 -29.431 -0.181 1.00 83.00 190 ALA A C 1
ATOM 1535 O O . ALA A 1 190 ? 20.268 -28.538 -0.744 1.00 83.00 190 ALA A O 1
ATOM 1536 N N . LEU A 1 191 ? 19.926 -29.788 1.075 1.00 75.38 191 LEU A N 1
ATOM 1537 C CA . LEU A 1 191 ? 20.955 -29.119 1.879 1.00 75.38 191 LEU A CA 1
ATOM 1538 C C . LEU A 1 191 ? 22.364 -29.318 1.309 1.00 75.38 191 LEU A C 1
ATOM 1540 O O . LEU A 1 191 ? 23.130 -28.358 1.267 1.00 75.38 191 LEU A O 1
ATOM 1544 N N . PHE A 1 192 ? 22.707 -30.527 0.864 1.00 71.38 192 PHE A N 1
ATOM 1545 C CA . PHE A 1 192 ? 24.051 -30.841 0.371 1.00 71.38 192 PHE A CA 1
ATOM 1546 C C . PHE A 1 192 ? 24.256 -30.462 -1.098 1.00 71.38 192 PHE A C 1
ATOM 1548 O O . PHE A 1 192 ? 25.320 -29.966 -1.451 1.00 71.38 192 PHE A O 1
ATOM 1555 N N . GLY A 1 193 ? 23.240 -30.646 -1.941 1.00 71.31 193 GLY A N 1
ATOM 1556 C CA . GLY A 1 193 ? 23.305 -30.352 -3.373 1.00 71.31 193 GLY A CA 1
ATOM 1557 C C . GLY A 1 193 ? 22.874 -28.935 -3.757 1.00 71.31 193 GLY A C 1
ATOM 1558 O O . GLY A 1 193 ? 23.129 -28.531 -4.887 1.00 71.31 193 GLY A O 1
ATOM 1559 N N . PHE A 1 194 ? 22.223 -28.181 -2.852 1.00 77.44 194 PHE A N 1
ATOM 1560 C CA . PHE A 1 194 ? 21.664 -26.846 -3.139 1.00 77.44 194 PHE A CA 1
ATOM 1561 C C . PHE A 1 194 ? 21.891 -25.760 -2.037 1.00 77.44 194 PHE A C 1
ATOM 1563 O O . PHE A 1 194 ? 21.122 -24.799 -1.943 1.00 77.44 194 PHE A O 1
ATOM 1570 N N . SER A 1 195 ? 22.985 -25.845 -1.259 1.00 70.12 195 SER A N 1
ATOM 1571 C CA . SER A 1 195 ? 23.646 -24.770 -0.469 1.00 70.12 195 SER A CA 1
ATOM 1572 C C . SER A 1 195 ? 25.015 -24.244 -0.984 1.00 70.12 195 SER A C 1
ATOM 1574 O O . SER A 1 195 ? 25.920 -25.012 -1.267 1.00 70.12 195 SER A O 1
ATOM 1576 N N . GLN A 1 196 ? 25.244 -22.923 -0.991 1.00 62.56 196 GLN A N 1
ATOM 1577 C CA . GLN A 1 196 ? 26.480 -22.277 -1.492 1.00 62.56 196 GLN A CA 1
ATOM 1578 C C . GLN A 1 196 ? 27.754 -22.522 -0.666 1.00 62.56 196 GLN A C 1
ATOM 1580 O O . GLN A 1 196 ? 28.852 -22.171 -1.097 1.00 62.56 196 GLN A O 1
ATOM 1585 N N . SER A 1 197 ? 27.637 -23.066 0.541 1.00 55.12 197 SER A N 1
ATOM 1586 C CA . SER A 1 197 ? 28.800 -23.445 1.332 1.00 55.12 197 SER A CA 1
ATOM 1587 C C . SER A 1 197 ? 28.447 -24.550 2.310 1.00 55.12 197 SER A C 1
ATOM 1589 O O . SER A 1 197 ? 27.576 -24.377 3.159 1.00 55.12 197 SER A O 1
ATOM 1591 N N . ILE A 1 198 ? 29.162 -25.668 2.225 1.00 47.62 198 ILE A N 1
ATOM 1592 C CA . ILE A 1 198 ? 29.063 -26.759 3.205 1.00 47.62 198 ILE A CA 1
ATOM 1593 C C . ILE A 1 198 ? 29.879 -26.436 4.469 1.00 47.62 198 ILE A C 1
ATOM 1595 O O . ILE A 1 198 ? 29.569 -26.932 5.550 1.00 47.62 198 ILE A O 1
ATOM 1599 N N . ALA A 1 199 ? 30.882 -25.555 4.353 1.00 43.75 199 ALA A N 1
ATOM 1600 C CA . ALA A 1 199 ? 31.737 -25.111 5.457 1.00 43.75 199 ALA A CA 1
ATOM 1601 C C . ALA A 1 199 ? 31.260 -23.808 6.142 1.00 43.75 199 ALA A C 1
ATOM 1603 O O . ALA A 1 199 ? 31.716 -23.493 7.240 1.00 43.75 199 ALA A O 1
ATOM 1604 N N . ALA A 1 200 ? 30.345 -23.049 5.526 1.00 44.97 200 ALA A N 1
ATOM 1605 C CA . ALA A 1 200 ? 29.811 -21.781 6.031 1.00 44.97 200 ALA A CA 1
ATOM 1606 C C . ALA A 1 200 ? 28.308 -21.918 6.380 1.00 44.97 200 ALA A C 1
ATOM 1608 O O . ALA A 1 200 ? 27.588 -22.772 5.876 1.00 44.97 200 ALA A O 1
ATOM 1609 N N . PRO A 1 201 ? 27.782 -21.155 7.337 1.00 48.47 201 PRO A N 1
ATOM 1610 C CA . PRO A 1 201 ? 27.412 -21.744 8.612 1.00 48.47 201 PRO A CA 1
ATOM 1611 C C . PRO A 1 201 ? 25.900 -21.996 8.727 1.00 48.47 201 PRO A C 1
ATOM 1613 O O . PRO A 1 201 ? 25.359 -21.868 9.810 1.00 48.47 201 PRO A O 1
ATOM 1616 N N . GLY A 1 202 ? 25.181 -22.360 7.659 1.00 47.97 202 GLY A N 1
ATOM 1617 C CA . GLY A 1 202 ? 23.716 -22.544 7.712 1.00 47.97 202 GLY A CA 1
ATOM 1618 C C . GLY A 1 202 ? 23.260 -23.707 8.608 1.00 47.97 202 GLY A C 1
ATOM 1619 O O . GLY A 1 202 ? 22.373 -23.541 9.447 1.00 47.97 202 GLY A O 1
ATOM 1620 N N . TYR A 1 203 ? 23.909 -24.871 8.477 1.00 50.41 203 TYR A N 1
ATOM 1621 C CA . TYR A 1 203 ? 23.615 -26.069 9.277 1.00 50.41 203 TYR A CA 1
ATOM 1622 C C . TYR A 1 203 ? 24.232 -26.001 10.682 1.00 50.41 203 TYR A C 1
ATOM 1624 O O . TYR A 1 203 ? 23.624 -26.451 11.644 1.00 50.41 203 TYR A O 1
ATOM 1632 N N . ALA A 1 204 ? 25.412 -25.394 10.838 1.00 56.47 204 ALA A N 1
ATOM 1633 C CA . ALA A 1 204 ? 26.027 -25.205 12.155 1.00 56.47 204 ALA A CA 1
ATOM 1634 C C . ALA A 1 204 ? 25.342 -24.089 12.973 1.00 56.47 204 ALA A C 1
ATOM 1636 O O . ALA A 1 204 ? 25.211 -24.218 14.189 1.00 56.47 204 ALA A O 1
ATOM 1637 N N . GLN A 1 205 ? 24.852 -23.014 12.332 1.00 58.00 205 GLN A N 1
ATOM 1638 C CA . GLN A 1 205 ? 24.144 -21.913 13.008 1.00 58.00 205 GLN A CA 1
ATOM 1639 C C . GLN A 1 205 ? 22.885 -22.380 13.722 1.00 58.00 205 GLN A C 1
ATOM 1641 O O . GLN A 1 205 ? 22.585 -21.846 14.786 1.00 58.00 205 GLN A O 1
ATOM 1646 N N . GLN A 1 206 ? 22.182 -23.386 13.190 1.00 58.88 206 GLN A N 1
ATOM 1647 C CA . GLN A 1 206 ? 20.970 -23.915 13.820 1.00 58.88 206 GLN A CA 1
ATOM 1648 C C . GLN A 1 206 ? 21.234 -24.452 15.241 1.00 58.88 206 GLN A C 1
ATOM 1650 O O . GLN A 1 206 ? 20.325 -24.450 16.067 1.00 58.88 206 GLN A O 1
ATOM 1655 N N . PHE A 1 207 ? 22.479 -24.864 15.519 1.00 57.31 207 PHE A N 1
ATOM 1656 C CA . PHE A 1 207 ? 22.935 -25.407 16.800 1.00 57.31 207 PHE A CA 1
ATOM 1657 C C . PHE A 1 207 ? 23.737 -24.408 17.639 1.00 57.31 207 PHE A C 1
ATOM 1659 O O . PHE A 1 207 ? 24.177 -24.745 18.735 1.00 57.31 207 PHE A O 1
ATOM 1666 N N . GLN A 1 208 ? 23.968 -23.184 17.153 1.00 59.41 208 GLN A N 1
ATOM 1667 C CA . GLN A 1 208 ? 24.660 -22.187 17.963 1.00 59.41 208 GLN A CA 1
ATOM 1668 C C . GLN A 1 208 ? 23.780 -21.793 19.169 1.00 59.41 208 GLN A C 1
ATOM 1670 O O . GLN A 1 208 ? 22.566 -21.623 18.997 1.00 59.41 208 GLN A O 1
ATOM 1675 N N . PRO A 1 209 ? 24.365 -21.493 20.343 1.00 53.88 209 PRO A N 1
ATOM 1676 C CA . PRO A 1 209 ? 23.633 -21.073 21.543 1.00 53.88 209 PRO A CA 1
ATOM 1677 C C . PRO A 1 209 ? 23.031 -19.670 21.401 1.00 53.88 209 PRO A C 1
ATOM 1679 O O . PRO A 1 209 ? 23.707 -18.731 20.968 1.00 53.88 209 PRO A O 1
ATOM 1682 N N . LEU A 1 210 ? 21.741 -19.530 21.704 1.00 57.47 210 LEU A N 1
ATOM 1683 C CA . LEU A 1 210 ? 21.005 -18.276 21.541 1.00 57.47 210 LEU A CA 1
ATOM 1684 C C . LEU A 1 210 ? 21.623 -17.148 22.387 1.00 57.47 210 LEU A C 1
ATOM 1686 O O . LEU A 1 210 ? 22.041 -17.396 23.517 1.00 57.47 210 LEU A O 1
ATOM 1690 N N . PRO A 1 211 ? 21.697 -15.913 21.865 1.00 51.56 211 PRO A N 1
ATOM 1691 C CA . PRO A 1 211 ? 22.176 -14.779 22.645 1.00 51.56 211 PRO A CA 1
ATOM 1692 C C . PRO A 1 211 ? 21.245 -14.520 23.833 1.00 51.56 211 PRO A C 1
ATOM 1694 O O . PRO A 1 211 ? 20.052 -14.315 23.625 1.00 51.56 211 PRO A O 1
ATOM 1697 N N . GLY A 1 212 ? 21.799 -14.513 25.049 1.00 55.28 212 GLY A N 1
ATOM 1698 C CA . GLY A 1 212 ? 21.068 -14.160 26.269 1.00 55.28 212 GLY A CA 1
ATOM 1699 C C . GLY A 1 212 ? 19.900 -15.092 26.587 1.00 55.28 212 GLY A C 1
ATOM 1700 O O . GLY A 1 212 ? 18.819 -14.571 26.818 1.00 55.28 212 GLY A O 1
ATOM 1701 N N . GLU A 1 213 ? 20.137 -16.415 26.528 1.00 47.72 213 GLU A N 1
ATOM 1702 C CA . GLU A 1 213 ? 19.227 -17.523 26.884 1.00 47.72 213 GLU A CA 1
ATOM 1703 C C . GLU A 1 213 ? 17.743 -17.146 26.812 1.00 47.72 213 GLU A C 1
ATOM 1705 O O . GLU A 1 213 ? 17.186 -16.607 27.768 1.00 47.72 213 GLU A O 1
ATOM 1710 N N . LEU A 1 214 ? 17.119 -17.430 25.653 1.00 54.97 214 LEU A N 1
ATOM 1711 C CA . LEU A 1 214 ? 15.668 -17.336 25.474 1.00 54.97 214 LEU A CA 1
ATOM 1712 C C . LEU A 1 214 ? 14.976 -17.806 26.753 1.00 54.97 214 LEU A C 1
ATOM 1714 O O . LEU A 1 214 ? 15.248 -18.907 27.229 1.00 54.97 214 LEU A O 1
ATOM 1718 N N . ASP A 1 215 ? 14.131 -16.928 27.286 1.00 54.41 215 ASP A N 1
ATOM 1719 C CA . ASP A 1 215 ? 13.430 -17.079 28.551 1.00 54.41 215 ASP A CA 1
ATOM 1720 C C . ASP A 1 215 ? 13.005 -18.535 28.807 1.00 54.41 215 ASP A C 1
ATOM 1722 O O . ASP A 1 215 ? 12.449 -19.184 27.917 1.00 54.41 215 ASP A O 1
ATOM 1726 N N . ALA A 1 216 ? 13.233 -19.046 30.021 1.00 56.09 216 ALA A N 1
ATOM 1727 C CA . ALA A 1 216 ? 12.846 -20.398 30.429 1.00 56.09 216 ALA A CA 1
ATOM 1728 C C . ALA A 1 216 ? 11.371 -20.731 30.109 1.00 56.09 216 ALA A C 1
ATOM 1730 O O . ALA A 1 216 ? 11.035 -21.903 29.928 1.00 56.09 216 ALA A O 1
ATOM 1731 N N . ARG A 1 217 ? 10.508 -19.710 29.958 1.00 54.91 217 ARG A N 1
ATOM 1732 C CA . ARG A 1 217 ? 9.138 -19.809 29.419 1.00 54.91 217 ARG A CA 1
ATOM 1733 C C . ARG A 1 217 ? 9.038 -20.529 28.068 1.00 54.91 217 ARG A C 1
ATOM 1735 O O . ARG A 1 217 ? 7.969 -21.042 27.756 1.00 54.91 217 ARG A O 1
ATOM 1742 N N . TRP A 1 218 ? 10.102 -20.562 27.269 1.00 65.69 218 TRP A N 1
ATOM 1743 C CA . TRP A 1 218 ? 10.095 -21.037 25.886 1.00 65.69 218 TRP A CA 1
ATOM 1744 C C . TRP A 1 218 ? 10.458 -22.522 25.720 1.00 65.69 218 TRP A C 1
ATOM 1746 O O . TRP A 1 218 ? 9.902 -23.176 24.843 1.00 65.69 218 TRP A O 1
ATOM 1756 N N . MET A 1 219 ? 11.322 -23.090 26.575 1.00 59.84 219 MET A N 1
ATOM 1757 C CA . MET A 1 219 ? 11.933 -24.418 26.348 1.00 59.84 219 MET A CA 1
ATOM 1758 C C . MET A 1 219 ? 10.956 -25.612 26.308 1.00 59.84 219 MET A C 1
ATOM 1760 O O . MET A 1 219 ? 11.371 -26.704 25.939 1.00 59.84 219 MET A O 1
ATOM 1764 N N . ASN A 1 220 ? 9.675 -25.414 26.642 1.00 67.06 220 ASN A N 1
ATOM 1765 C CA . ASN A 1 220 ? 8.642 -26.459 26.651 1.00 67.06 220 ASN A CA 1
ATOM 1766 C C . ASN A 1 220 ? 7.326 -26.043 25.955 1.00 67.06 220 ASN A C 1
ATOM 1768 O O . ASN A 1 220 ? 6.299 -26.687 26.166 1.00 67.06 220 ASN A O 1
ATOM 1772 N N . GLN A 1 221 ? 7.315 -24.953 25.181 1.00 78.00 221 GLN A N 1
ATOM 1773 C CA . GLN A 1 221 ? 6.106 -24.446 24.512 1.00 78.00 221 GLN A CA 1
ATOM 1774 C C . GLN A 1 221 ? 6.112 -24.785 23.023 1.00 78.00 221 GLN A C 1
ATOM 1776 O O . GLN A 1 221 ? 7.172 -24.824 22.401 1.00 78.00 221 GLN A O 1
ATOM 1781 N N . LYS A 1 222 ? 4.920 -24.943 22.434 1.00 89.44 222 LYS A N 1
ATOM 1782 C CA . LYS A 1 222 ? 4.790 -24.959 20.973 1.00 89.44 222 LYS A CA 1
ATOM 1783 C C . LYS A 1 222 ? 5.211 -23.600 20.417 1.00 89.44 222 LYS A C 1
ATOM 1785 O O . LYS A 1 222 ? 4.794 -22.573 20.951 1.00 89.44 222 LYS A O 1
ATOM 1790 N N . ALA A 1 223 ? 5.996 -23.567 19.350 1.00 90.56 223 ALA A N 1
ATOM 1791 C CA . ALA A 1 223 ? 6.542 -22.340 18.782 1.00 90.56 223 ALA A CA 1
ATOM 1792 C C . ALA A 1 223 ? 6.150 -22.164 17.311 1.00 90.56 223 ALA A C 1
ATOM 1794 O O . ALA A 1 223 ? 6.310 -23.064 16.488 1.00 90.56 223 ALA A O 1
ATOM 1795 N N . ALA A 1 224 ? 5.671 -20.972 16.963 1.00 95.12 224 ALA A N 1
ATOM 1796 C CA . ALA A 1 224 ? 5.379 -20.581 15.589 1.00 95.12 224 ALA A CA 1
ATOM 1797 C C . ALA A 1 224 ? 6.313 -19.447 15.166 1.00 95.12 224 ALA A C 1
ATOM 1799 O O . ALA A 1 224 ? 6.466 -18.470 15.896 1.00 95.12 224 ALA A O 1
ATOM 1800 N N . PHE A 1 225 ? 6.934 -19.552 13.993 1.00 95.06 225 PHE A N 1
ATOM 1801 C CA . PHE A 1 225 ? 7.784 -18.493 13.451 1.00 95.06 225 PHE A CA 1
ATOM 1802 C C . PHE A 1 225 ? 7.043 -17.673 12.389 1.00 95.06 225 PHE A C 1
ATOM 1804 O O . PHE A 1 225 ? 6.619 -18.218 11.372 1.00 95.06 225 PHE A O 1
ATOM 1811 N N . LEU A 1 226 ? 6.939 -16.361 12.619 1.00 97.12 226 LEU A N 1
ATOM 1812 C CA . LEU A 1 226 ? 6.286 -15.378 11.757 1.00 97.12 226 LEU A CA 1
ATOM 1813 C C . LEU A 1 226 ? 7.291 -14.313 11.262 1.00 97.12 226 LEU A C 1
ATOM 1815 O O . LEU A 1 226 ? 7.540 -13.315 11.950 1.00 97.12 226 LEU A O 1
ATOM 1819 N N . PRO A 1 227 ? 7.904 -14.487 10.076 1.00 95.25 227 PRO A N 1
ATOM 1820 C CA . PRO A 1 227 ? 8.662 -13.427 9.415 1.00 95.25 227 PRO A CA 1
ATOM 1821 C C . PRO A 1 227 ? 7.726 -12.335 8.869 1.00 95.25 227 PRO A C 1
ATOM 1823 O O . PRO A 1 227 ? 6.823 -12.617 8.081 1.00 95.25 227 PRO A O 1
ATOM 1826 N N . LEU A 1 228 ? 7.981 -11.076 9.229 1.00 93.81 228 LEU A N 1
ATOM 1827 C CA . LEU A 1 228 ? 7.259 -9.924 8.684 1.00 93.81 228 LEU A CA 1
ATOM 1828 C C . LEU A 1 228 ? 7.910 -9.419 7.392 1.00 93.81 228 LEU A C 1
ATOM 1830 O O . LEU A 1 228 ? 9.129 -9.489 7.217 1.00 93.81 228 LEU A O 1
ATOM 1834 N N . GLN A 1 229 ? 7.087 -8.863 6.505 1.00 92.12 229 GLN A N 1
ATOM 1835 C CA . GLN A 1 229 ? 7.511 -8.211 5.265 1.00 92.12 229 GLN A CA 1
ATOM 1836 C C . GLN A 1 229 ? 7.546 -6.687 5.416 1.00 92.12 229 GLN A C 1
ATOM 1838 O O . GLN A 1 229 ? 7.189 -6.129 6.453 1.00 92.12 229 GLN A O 1
ATOM 1843 N N . LEU A 1 230 ? 8.050 -6.006 4.389 1.00 91.50 230 LEU A N 1
ATOM 1844 C CA . LEU A 1 230 ? 8.080 -4.545 4.353 1.00 91.50 230 LEU A CA 1
ATOM 1845 C C . LEU A 1 230 ? 6.674 -4.011 4.060 1.00 91.50 230 LEU A C 1
ATOM 1847 O O . LEU A 1 230 ? 5.915 -4.640 3.327 1.00 91.50 230 LEU A O 1
ATOM 1851 N N . PHE A 1 231 ? 6.342 -2.835 4.600 1.00 88.75 231 PHE A N 1
ATOM 1852 C CA . PHE A 1 231 ? 5.029 -2.205 4.385 1.00 88.75 231 PHE A CA 1
ATOM 1853 C C . PHE A 1 231 ? 4.720 -1.936 2.902 1.00 88.75 231 PHE A C 1
ATOM 1855 O O . PHE A 1 231 ? 3.559 -1.866 2.529 1.00 88.75 231 PHE A O 1
ATOM 1862 N N . ASP A 1 232 ? 5.763 -1.782 2.079 1.00 90.69 232 ASP A N 1
ATOM 1863 C CA . ASP A 1 232 ? 5.725 -1.478 0.648 1.00 90.69 232 ASP A CA 1
ATOM 1864 C C . ASP A 1 232 ? 6.237 -2.651 -0.214 1.00 90.69 232 ASP A C 1
ATOM 1866 O O . ASP A 1 232 ? 6.850 -2.457 -1.271 1.00 90.69 232 ASP A O 1
ATOM 1870 N N . ASP A 1 233 ? 6.069 -3.882 0.273 1.00 91.06 233 ASP A N 1
ATOM 1871 C CA . ASP A 1 233 ? 6.380 -5.106 -0.467 1.00 91.06 233 ASP A CA 1
ATOM 1872 C C . ASP A 1 233 ? 5.227 -5.468 -1.422 1.00 91.06 233 ASP A C 1
ATOM 1874 O O . ASP A 1 233 ? 4.079 -5.605 -0.999 1.00 91.06 233 ASP A O 1
ATOM 1878 N N . ALA A 1 234 ? 5.525 -5.670 -2.712 1.00 88.88 234 ALA A N 1
ATOM 1879 C CA . ALA A 1 234 ? 4.534 -6.108 -3.699 1.00 88.88 234 ALA A CA 1
ATOM 1880 C C . ALA A 1 234 ? 3.906 -7.458 -3.328 1.00 88.88 234 ALA A C 1
ATOM 1882 O O . ALA A 1 234 ? 2.724 -7.680 -3.584 1.00 88.88 234 ALA A O 1
ATOM 1883 N N . ASN A 1 235 ? 4.684 -8.360 -2.723 1.00 91.00 235 ASN A N 1
ATOM 1884 C CA . ASN A 1 235 ? 4.187 -9.656 -2.279 1.00 91.00 235 ASN A CA 1
ATOM 1885 C C . ASN A 1 235 ? 3.077 -9.489 -1.233 1.00 91.00 235 ASN A C 1
ATOM 1887 O O . ASN A 1 235 ? 2.013 -10.090 -1.376 1.00 91.00 235 ASN A O 1
ATOM 1891 N N . LEU A 1 236 ? 3.275 -8.602 -0.254 1.00 92.44 236 LEU A N 1
ATOM 1892 C CA . LEU A 1 236 ? 2.252 -8.274 0.736 1.00 92.44 236 LEU A CA 1
ATOM 1893 C C . LEU A 1 236 ? 1.040 -7.604 0.071 1.00 92.44 236 LEU A C 1
ATOM 1895 O O . LEU A 1 236 ? -0.076 -8.081 0.210 1.00 92.44 236 LEU A O 1
ATOM 1899 N N . LEU A 1 237 ? 1.254 -6.533 -0.691 1.00 90.81 237 LEU A N 1
ATOM 1900 C CA . LEU A 1 237 ? 0.166 -5.641 -1.112 1.00 90.81 237 LEU A CA 1
ATOM 1901 C C . LEU A 1 237 ? -0.618 -6.101 -2.351 1.00 90.81 237 LEU A C 1
ATOM 1903 O O . LEU A 1 237 ? -1.697 -5.577 -2.618 1.00 90.81 237 LEU A O 1
ATOM 1907 N N . ARG A 1 238 ? -0.074 -7.025 -3.153 1.00 88.81 238 ARG A N 1
ATOM 1908 C CA . ARG A 1 238 ? -0.703 -7.488 -4.405 1.00 88.81 238 ARG A CA 1
ATOM 1909 C C . ARG A 1 238 ? -1.029 -8.973 -4.409 1.00 88.81 238 ARG A C 1
ATOM 1911 O O . ARG A 1 238 ? -2.013 -9.374 -5.022 1.00 88.81 238 ARG A O 1
ATOM 1918 N N . PHE A 1 239 ? -0.186 -9.780 -3.776 1.00 92.19 239 PHE A N 1
ATOM 1919 C CA . PHE A 1 239 ? -0.273 -11.239 -3.814 1.00 92.19 239 PHE A CA 1
ATOM 1920 C C . PHE A 1 239 ? -0.720 -11.814 -2.473 1.00 92.19 239 PHE A C 1
ATOM 1922 O O . PHE A 1 239 ? -0.396 -12.948 -2.138 1.00 92.19 239 PHE A O 1
ATOM 1929 N N . SER A 1 240 ? -1.446 -11.033 -1.679 1.00 92.38 240 SER A N 1
ATOM 1930 C CA . SER A 1 240 ? -2.006 -11.482 -0.413 1.00 92.38 240 SER A CA 1
ATOM 1931 C C . SER A 1 240 ? -3.345 -10.794 -0.132 1.00 92.38 240 SER A C 1
ATOM 1933 O O . SER A 1 240 ? -3.659 -9.789 -0.773 1.00 92.38 240 SER A O 1
ATOM 1935 N N . PRO A 1 241 ? -4.148 -11.310 0.813 1.00 84.44 241 PRO A N 1
ATOM 1936 C CA . PRO A 1 241 ? -5.377 -10.646 1.244 1.00 84.44 241 PRO A CA 1
ATOM 1937 C C . PRO A 1 241 ? -5.130 -9.436 2.168 1.00 84.44 241 PRO A C 1
ATOM 1939 O O . PRO A 1 241 ? -6.094 -8.796 2.589 1.00 84.44 241 PRO A O 1
ATOM 1942 N N . TYR A 1 242 ? -3.873 -9.123 2.499 1.00 85.19 242 TYR A N 1
ATOM 1943 C CA . TYR A 1 242 ? -3.496 -8.109 3.483 1.00 85.19 242 TYR A CA 1
ATOM 1944 C C . TYR A 1 242 ? -3.101 -6.782 2.842 1.00 85.19 242 TYR A C 1
ATOM 1946 O O . TYR A 1 242 ? -2.446 -6.748 1.802 1.00 85.19 242 TYR A O 1
ATOM 1954 N N . ASN A 1 243 ? -3.422 -5.681 3.521 1.00 79.31 243 ASN A N 1
ATOM 1955 C CA . ASN A 1 243 ? -3.018 -4.337 3.108 1.00 79.31 243 ASN A CA 1
ATOM 1956 C C . ASN A 1 243 ? -1.918 -3.770 4.010 1.00 79.31 243 ASN A C 1
ATOM 1958 O O . ASN A 1 243 ? -1.217 -2.837 3.624 1.00 79.31 243 ASN A O 1
ATOM 1962 N N . THR A 1 244 ? -1.758 -4.310 5.221 1.00 82.38 244 THR A N 1
ATOM 1963 C CA . THR A 1 244 ? -0.755 -3.852 6.183 1.00 82.38 244 THR A CA 1
ATOM 1964 C C . THR A 1 244 ? -0.090 -5.005 6.930 1.00 82.38 244 THR A C 1
ATOM 1966 O O . THR A 1 244 ? -0.620 -6.108 7.029 1.00 82.38 244 THR A O 1
ATOM 1969 N N . VAL A 1 245 ? 1.076 -4.728 7.521 1.00 84.25 245 VAL A N 1
ATOM 1970 C CA . VAL A 1 245 ? 1.749 -5.657 8.447 1.00 84.25 245 VAL A CA 1
ATOM 1971 C C . VAL A 1 245 ? 0.894 -5.912 9.699 1.00 84.25 245 VAL A C 1
ATOM 1973 O O . VAL A 1 245 ? 0.917 -7.017 10.237 1.00 84.25 245 VAL A O 1
ATOM 1976 N N . SER A 1 246 ? 0.112 -4.918 10.140 1.00 82.69 246 SER A N 1
ATOM 1977 C CA . SER A 1 246 ? -0.814 -5.062 11.269 1.00 82.69 246 SER A CA 1
ATOM 1978 C C . SER A 1 246 ? -1.917 -6.079 10.975 1.00 82.69 246 SER A C 1
ATOM 1980 O O . SER A 1 246 ? -2.219 -6.891 11.845 1.00 82.69 246 SER A O 1
ATOM 1982 N N . ASP A 1 247 ? -2.467 -6.080 9.755 1.00 82.19 247 ASP A N 1
ATOM 1983 C CA . ASP A 1 247 ? -3.509 -7.035 9.349 1.00 82.19 247 ASP A CA 1
ATOM 1984 C C . ASP A 1 247 ? -3.011 -8.479 9.522 1.00 82.19 247 ASP A C 1
ATOM 1986 O O . ASP A 1 247 ? -3.718 -9.323 10.069 1.00 82.19 247 ASP A O 1
ATOM 1990 N N . VAL A 1 248 ? -1.760 -8.737 9.118 1.00 91.19 248 VAL A N 1
ATOM 1991 C CA . VAL A 1 248 ? -1.125 -10.059 9.215 1.00 91.19 248 VAL A CA 1
ATOM 1992 C C . VAL A 1 248 ? -1.024 -10.505 10.669 1.00 91.19 248 VAL A C 1
ATOM 1994 O O . VAL A 1 248 ? -1.443 -11.609 11.012 1.00 91.19 248 VAL A O 1
ATOM 1997 N N . VAL A 1 249 ? -0.461 -9.666 11.545 1.00 90.62 249 VAL A N 1
ATOM 1998 C CA . VAL A 1 249 ? -0.234 -10.086 12.934 1.00 90.62 249 VAL A CA 1
ATOM 1999 C C . VAL A 1 249 ? -1.537 -10.213 13.720 1.00 90.62 249 VAL A C 1
ATOM 2001 O O . VAL A 1 249 ? -1.643 -11.116 14.543 1.00 90.62 249 VAL A O 1
ATOM 2004 N N . LEU A 1 250 ? -2.533 -9.365 13.447 1.00 86.19 250 LEU A N 1
ATOM 2005 C CA . LEU A 1 250 ? -3.835 -9.406 14.115 1.00 86.19 250 LEU A CA 1
ATOM 2006 C C . LEU A 1 250 ? -4.709 -10.571 13.646 1.00 86.19 250 LEU A C 1
ATOM 2008 O O . LEU A 1 250 ? -5.591 -10.995 14.388 1.00 86.19 250 LEU A O 1
ATOM 2012 N N . GLU A 1 251 ? -4.475 -11.117 12.452 1.00 86.56 251 GLU A N 1
ATOM 2013 C CA . GLU A 1 251 ? -5.110 -12.373 12.048 1.00 86.56 251 GLU A CA 1
ATOM 2014 C C . GLU A 1 251 ? -4.402 -13.591 12.658 1.00 86.56 251 GLU A C 1
ATOM 2016 O O . GLU A 1 251 ? -5.051 -14.515 13.148 1.00 86.56 251 GLU A O 1
ATOM 2021 N N . VAL A 1 252 ? -3.068 -13.603 12.624 1.00 95.81 252 VAL A N 1
ATOM 2022 C CA . VAL A 1 252 ? -2.273 -14.805 12.909 1.00 95.81 252 VAL A CA 1
ATOM 2023 C C . VAL A 1 252 ? -2.035 -15.015 14.404 1.00 95.81 252 VAL A C 1
ATOM 2025 O O . VAL A 1 252 ? -2.218 -16.123 14.908 1.00 95.81 252 VAL A O 1
ATOM 2028 N N . VAL A 1 253 ? -1.609 -13.976 15.128 1.00 95.50 253 VAL A N 1
ATOM 2029 C CA . VAL A 1 253 ? -1.143 -14.107 16.520 1.00 95.50 253 VAL A CA 1
ATOM 2030 C C . VAL A 1 253 ? -2.258 -14.537 17.477 1.00 95.50 253 VAL A C 1
ATOM 2032 O O . VAL A 1 253 ? -1.998 -15.453 18.258 1.00 95.50 253 VAL A O 1
ATOM 2035 N N . PRO A 1 254 ? -3.484 -13.976 17.425 1.00 92.69 254 PRO A N 1
ATOM 2036 C CA . PRO A 1 254 ? -4.549 -14.393 18.336 1.00 92.69 254 PRO A CA 1
ATOM 2037 C C . PRO A 1 254 ? -4.890 -15.880 18.203 1.00 92.69 254 PRO A C 1
ATOM 2039 O O . PRO A 1 254 ? -4.917 -16.595 19.201 1.00 92.69 254 PRO A O 1
ATOM 2042 N N . LYS A 1 255 ? -5.029 -16.373 16.963 1.00 93.69 255 LYS A N 1
ATOM 2043 C CA . LYS A 1 255 ? -5.308 -17.789 16.674 1.00 93.69 255 LYS A CA 1
ATOM 2044 C C . LYS A 1 255 ? -4.206 -18.715 17.194 1.00 93.69 255 LYS A C 1
ATOM 2046 O O . LYS A 1 255 ? -4.482 -19.756 17.785 1.00 93.69 255 LYS A O 1
ATOM 2051 N N . LEU A 1 256 ? -2.944 -18.333 16.991 1.00 96.00 256 LEU A N 1
ATOM 2052 C CA . LEU A 1 256 ? -1.796 -19.084 17.503 1.00 96.00 256 LEU A CA 1
ATOM 2053 C C . LEU A 1 256 ? -1.779 -19.117 19.034 1.00 96.00 256 LEU A C 1
ATOM 2055 O O . LEU A 1 256 ? -1.577 -20.181 19.622 1.00 96.00 256 LEU A O 1
ATOM 2059 N N . ALA A 1 257 ? -2.015 -17.973 19.675 1.00 92.88 257 ALA A N 1
ATOM 2060 C CA . ALA A 1 257 ? -2.042 -17.856 21.126 1.00 92.88 257 ALA A CA 1
ATOM 2061 C C . ALA A 1 257 ? -3.162 -18.703 21.753 1.00 92.88 257 ALA A C 1
ATOM 2063 O O . ALA A 1 257 ? -2.909 -19.414 22.726 1.00 92.88 257 ALA A O 1
ATOM 2064 N N . GLU A 1 258 ? -4.365 -18.690 21.171 1.00 92.81 258 GLU A N 1
ATOM 2065 C CA . GLU A 1 258 ? -5.499 -19.533 21.584 1.00 92.81 258 GLU A CA 1
ATOM 2066 C C . GLU A 1 258 ? -5.181 -21.030 21.463 1.00 92.81 258 GLU A C 1
ATOM 2068 O O . GLU A 1 258 ? -5.529 -21.817 22.343 1.00 92.81 258 GLU A O 1
ATOM 2073 N N . ALA A 1 259 ? -4.438 -21.422 20.427 1.00 91.81 259 ALA A N 1
ATOM 2074 C CA . ALA A 1 259 ? -3.950 -22.788 20.237 1.00 91.81 259 ALA A CA 1
ATOM 2075 C C . ALA A 1 259 ? -2.713 -23.142 21.097 1.00 91.81 259 ALA A C 1
ATOM 2077 O O . ALA A 1 259 ? -2.152 -24.236 20.967 1.00 91.81 259 ALA A O 1
ATOM 2078 N N . GLY A 1 260 ? -2.274 -22.233 21.973 1.00 91.62 260 GLY A N 1
ATOM 2079 C CA . GLY A 1 260 ? -1.176 -22.442 22.917 1.00 91.62 260 GLY A CA 1
ATOM 2080 C C . GLY A 1 260 ? 0.228 -22.252 22.339 1.00 91.62 260 GLY A C 1
ATOM 2081 O O . GLY A 1 260 ? 1.196 -22.649 22.986 1.00 91.62 260 GLY A O 1
ATOM 2082 N N . TYR A 1 261 ? 0.369 -21.657 21.152 1.00 93.00 261 TYR A N 1
ATOM 2083 C CA . TYR A 1 261 ? 1.675 -21.354 20.566 1.00 93.00 261 TYR A CA 1
ATOM 2084 C C . TYR A 1 261 ? 2.282 -20.073 21.152 1.00 93.00 261 TYR A C 1
ATOM 2086 O O . TYR A 1 261 ? 1.608 -19.064 21.350 1.00 93.00 261 TYR A O 1
ATOM 2094 N N . MET A 1 262 ? 3.598 -20.097 21.345 1.00 91.56 262 MET A N 1
ATOM 2095 C CA . MET A 1 262 ? 4.436 -18.908 21.439 1.00 91.56 262 MET A CA 1
ATOM 2096 C C . MET A 1 262 ? 4.803 -18.446 20.025 1.00 91.56 262 MET A C 1
ATOM 2098 O O . MET A 1 262 ? 5.416 -19.198 19.263 1.00 91.56 262 MET A O 1
ATOM 2102 N N . THR A 1 263 ? 4.470 -17.206 19.668 1.00 94.19 263 THR A N 1
ATOM 2103 C CA . THR A 1 263 ? 4.760 -16.672 18.329 1.00 94.19 263 THR A CA 1
ATOM 2104 C C . THR A 1 263 ? 6.059 -15.875 18.320 1.00 94.19 263 THR A C 1
ATOM 2106 O O . THR A 1 263 ? 6.166 -14.823 18.944 1.00 94.19 263 THR A O 1
ATOM 2109 N N . ILE A 1 264 ? 7.047 -16.346 17.567 1.00 91.56 264 ILE A N 1
ATOM 2110 C CA . ILE A 1 264 ? 8.309 -15.653 17.315 1.00 91.56 264 ILE A CA 1
ATOM 2111 C C . ILE A 1 264 ? 8.124 -14.757 16.093 1.00 91.56 264 ILE A C 1
ATOM 2113 O O . ILE A 1 264 ? 7.986 -15.245 14.973 1.00 91.56 264 ILE A O 1
ATOM 2117 N N . ILE A 1 265 ? 8.144 -13.445 16.294 1.00 93.25 265 ILE A N 1
ATOM 2118 C CA . ILE A 1 265 ? 7.928 -12.450 15.246 1.00 93.25 265 ILE A CA 1
ATOM 2119 C C . ILE A 1 265 ? 9.262 -11.812 14.881 1.00 93.25 265 ILE A C 1
ATOM 2121 O O . ILE A 1 265 ? 9.929 -11.223 15.731 1.00 93.25 265 ILE A O 1
ATOM 2125 N N . LYS A 1 266 ? 9.643 -11.890 13.602 1.00 91.75 266 LYS A N 1
ATOM 2126 C CA . LYS A 1 266 ? 10.885 -11.286 13.100 1.00 91.75 266 LYS A CA 1
ATOM 2127 C C . LYS A 1 266 ? 10.601 -10.213 12.049 1.00 91.75 266 LYS A C 1
ATOM 2129 O O . LYS A 1 266 ? 10.221 -10.560 10.929 1.00 91.75 266 LYS A O 1
ATOM 2134 N N . PRO A 1 267 ? 10.854 -8.929 12.352 1.00 91.25 267 PRO A N 1
ATOM 2135 C CA . PRO A 1 267 ? 10.841 -7.859 11.360 1.00 91.25 267 PRO A CA 1
ATOM 2136 C C . PRO A 1 267 ? 11.803 -8.101 10.188 1.00 91.25 267 PRO A C 1
ATOM 2138 O O . PRO A 1 267 ? 12.899 -8.641 10.361 1.00 91.25 267 PRO A O 1
ATOM 2141 N N . HIS A 1 268 ? 11.438 -7.637 8.989 1.00 89.44 268 HIS A N 1
ATOM 2142 C CA . HIS A 1 268 ? 12.338 -7.699 7.836 1.00 89.44 268 HIS A CA 1
ATOM 2143 C C . HIS A 1 268 ? 13.618 -6.868 8.088 1.00 89.44 268 HIS A C 1
ATOM 2145 O O . HIS A 1 268 ? 13.500 -5.715 8.509 1.00 89.44 268 HIS A O 1
ATOM 2151 N N . PRO A 1 269 ? 14.839 -7.343 7.762 1.00 84.88 269 PRO A N 1
ATOM 2152 C CA . PRO A 1 269 ? 16.082 -6.608 8.044 1.00 84.88 269 PRO A CA 1
ATOM 2153 C C . PRO A 1 269 ? 16.141 -5.199 7.437 1.00 84.88 269 PRO A C 1
ATOM 2155 O O . PRO A 1 269 ? 16.625 -4.260 8.065 1.00 84.88 269 PRO A O 1
ATOM 2158 N N . ALA A 1 270 ? 15.599 -5.031 6.225 1.00 83.88 270 ALA A N 1
ATOM 2159 C CA . ALA A 1 270 ? 15.536 -3.732 5.551 1.00 83.88 270 ALA A CA 1
ATOM 2160 C C . ALA A 1 270 ? 14.540 -2.739 6.185 1.00 83.88 270 ALA A C 1
ATOM 2162 O O . ALA A 1 270 ? 14.534 -1.571 5.802 1.00 83.88 270 ALA A O 1
ATOM 2163 N N . SER A 1 271 ? 13.719 -3.164 7.154 1.00 83.50 271 SER A N 1
ATOM 2164 C CA . SER A 1 271 ? 12.805 -2.256 7.857 1.00 83.50 271 SER A CA 1
ATOM 2165 C C . SER A 1 271 ? 13.556 -1.158 8.616 1.00 83.50 271 SER A C 1
ATOM 2167 O O . SER A 1 271 ? 13.080 -0.032 8.667 1.00 83.50 271 SER A O 1
ATOM 2169 N N . LYS A 1 272 ? 14.783 -1.439 9.083 1.00 74.94 272 LYS A N 1
ATOM 2170 C CA . LYS A 1 272 ? 15.654 -0.505 9.823 1.00 74.94 272 LYS A CA 1
ATOM 2171 C C . LYS A 1 272 ? 15.939 0.800 9.085 1.00 74.94 272 LYS A C 1
ATOM 2173 O O . LYS A 1 272 ? 16.109 1.846 9.700 1.00 74.94 272 LYS A O 1
ATOM 2178 N N . VAL A 1 273 ? 16.028 0.726 7.761 1.00 74.81 273 VAL A N 1
ATOM 2179 C CA . VAL A 1 273 ? 16.394 1.860 6.902 1.00 74.81 273 VAL A CA 1
ATOM 2180 C C . VAL A 1 273 ? 15.188 2.445 6.164 1.00 74.81 273 VAL A C 1
ATOM 2182 O O . VAL A 1 273 ? 15.339 3.394 5.399 1.00 74.81 273 VAL A O 1
ATOM 2185 N N . ARG A 1 274 ? 13.984 1.901 6.393 1.00 77.00 274 ARG A N 1
ATOM 2186 C CA . ARG A 1 274 ? 12.735 2.326 5.751 1.00 77.00 274 ARG A CA 1
ATOM 2187 C C . ARG A 1 274 ? 11.769 2.880 6.790 1.00 77.00 274 ARG A C 1
ATOM 2189 O O . ARG A 1 274 ? 11.174 2.120 7.549 1.00 77.00 274 ARG A O 1
ATOM 2196 N N . LYS A 1 275 ? 11.572 4.201 6.783 1.00 71.88 275 LYS A N 1
ATOM 2197 C CA . LYS A 1 275 ? 10.719 4.910 7.753 1.00 71.88 275 LYS A CA 1
ATOM 2198 C C . LYS A 1 275 ? 9.313 4.304 7.862 1.00 71.88 275 LYS A C 1
ATOM 2200 O O . LYS A 1 275 ? 8.934 3.913 8.961 1.00 71.88 275 LYS A O 1
ATOM 2205 N N . GLY A 1 276 ? 8.605 4.098 6.750 1.00 71.31 276 GLY A N 1
ATOM 2206 C CA . GLY A 1 276 ? 7.285 3.454 6.745 1.00 71.31 276 GLY A CA 1
ATOM 2207 C C . GLY A 1 276 ? 7.253 2.060 7.378 1.00 71.31 276 GLY A C 1
ATOM 2208 O O . GLY A 1 276 ? 6.304 1.723 8.081 1.00 71.31 276 GLY A O 1
ATOM 2209 N N . SER A 1 277 ? 8.323 1.266 7.234 1.00 78.69 277 SER A N 1
ATOM 2210 C CA . SER A 1 277 ? 8.406 -0.054 7.881 1.00 78.69 277 SER A CA 1
ATOM 2211 C C . SER A 1 277 ? 8.618 0.045 9.392 1.00 78.69 277 SER A C 1
ATOM 2213 O O . SER A 1 277 ? 8.062 -0.766 10.126 1.00 78.69 277 SER A O 1
ATOM 2215 N N . LEU A 1 278 ? 9.391 1.029 9.872 1.00 73.31 278 LEU A N 1
ATOM 2216 C CA . LEU A 1 278 ? 9.560 1.273 11.311 1.00 73.31 278 LEU A CA 1
ATOM 2217 C C . LEU A 1 278 ? 8.219 1.608 11.968 1.00 73.31 278 LEU A C 1
ATOM 2219 O O . LEU A 1 278 ? 7.885 1.040 13.008 1.00 73.31 278 LEU A O 1
ATOM 2223 N N . TYR A 1 279 ? 7.428 2.480 11.336 1.00 69.81 279 TYR A N 1
ATOM 2224 C CA . TYR A 1 279 ? 6.093 2.819 11.824 1.00 69.81 279 TYR A CA 1
ATOM 2225 C C . TYR A 1 279 ? 5.162 1.608 11.796 1.00 69.81 279 TYR A C 1
ATOM 2227 O O . TYR A 1 279 ? 4.579 1.279 12.826 1.00 69.81 279 TYR A O 1
ATOM 2235 N N . ALA A 1 280 ? 5.065 0.909 10.660 1.00 71.62 280 ALA A N 1
ATOM 2236 C CA . ALA A 1 280 ? 4.210 -0.270 10.522 1.00 71.62 280 ALA A CA 1
ATOM 2237 C C . ALA A 1 280 ? 4.521 -1.341 11.581 1.00 71.62 280 ALA A C 1
ATOM 2239 O O . ALA A 1 280 ? 3.609 -1.837 12.238 1.00 71.62 280 ALA A O 1
ATOM 2240 N N . ASN A 1 281 ? 5.804 -1.631 11.815 1.00 81.94 281 ASN A N 1
ATOM 2241 C CA . ASN A 1 281 ? 6.242 -2.578 12.840 1.00 81.94 281 ASN A CA 1
ATOM 2242 C C . ASN A 1 281 ? 5.912 -2.104 14.262 1.00 81.94 281 ASN A C 1
ATOM 2244 O O . ASN A 1 281 ? 5.469 -2.905 15.079 1.00 81.94 281 ASN A O 1
ATOM 2248 N N . SER A 1 282 ? 6.096 -0.815 14.564 1.00 73.50 282 SER A N 1
ATOM 2249 C CA . SER A 1 282 ? 5.739 -0.241 15.869 1.00 73.50 282 SER A CA 1
ATOM 2250 C C . SER A 1 282 ? 4.237 -0.350 16.146 1.00 73.50 282 SER A C 1
ATOM 2252 O O . SER A 1 282 ? 3.836 -0.734 17.244 1.00 73.50 282 SER A O 1
ATOM 2254 N N . PHE A 1 283 ? 3.393 -0.064 15.153 1.00 69.12 283 PHE A N 1
ATOM 2255 C CA . PHE A 1 283 ? 1.947 -0.224 15.292 1.00 69.12 283 PHE A CA 1
ATOM 2256 C C . PHE A 1 283 ? 1.532 -1.686 15.439 1.00 69.12 283 PHE A C 1
ATOM 2258 O O . PHE A 1 283 ? 0.759 -1.994 16.339 1.00 69.12 283 PHE A O 1
ATOM 2265 N N . ALA A 1 284 ? 2.078 -2.581 14.612 1.00 77.00 284 ALA A N 1
ATOM 2266 C CA . ALA A 1 284 ? 1.837 -4.015 14.726 1.00 77.00 284 ALA A CA 1
ATOM 2267 C C . ALA A 1 284 ? 2.221 -4.529 16.124 1.00 77.00 284 ALA A C 1
ATOM 2269 O O . ALA A 1 284 ? 1.424 -5.197 16.771 1.00 77.00 284 ALA A O 1
ATOM 2270 N N . ARG A 1 285 ? 3.397 -4.148 16.641 1.00 85.12 285 ARG A N 1
ATOM 2271 C CA . ARG A 1 285 ? 3.852 -4.531 17.987 1.00 85.12 285 ARG A CA 1
ATOM 2272 C C . ARG A 1 285 ? 2.921 -4.018 19.089 1.00 85.12 285 ARG A C 1
ATOM 2274 O O . ARG A 1 285 ? 2.603 -4.783 19.992 1.00 85.12 285 ARG A O 1
ATOM 2281 N N . ARG A 1 286 ? 2.469 -2.759 19.014 1.00 74.31 286 ARG A N 1
ATOM 2282 C CA . ARG A 1 286 ? 1.518 -2.186 19.988 1.00 74.31 286 ARG A CA 1
ATOM 2283 C C . ARG A 1 286 ? 0.167 -2.895 19.968 1.00 74.31 286 ARG A C 1
ATOM 2285 O O . ARG A 1 286 ? -0.352 -3.230 21.026 1.00 74.31 286 ARG A O 1
ATOM 2292 N N . ALA A 1 287 ? -0.364 -3.182 18.781 1.00 70.06 287 ALA A N 1
ATOM 2293 C CA . ALA A 1 287 ? -1.652 -3.857 18.626 1.00 70.06 287 ALA A CA 1
ATOM 2294 C C . ALA A 1 287 ? -1.663 -5.280 19.223 1.00 70.06 287 ALA A C 1
ATOM 2296 O O . ALA A 1 287 ? -2.716 -5.792 19.590 1.00 70.06 287 ALA A O 1
ATOM 2297 N N . LEU A 1 288 ? -0.490 -5.905 19.370 1.00 82.19 288 LEU A N 1
ATOM 2298 C CA . LEU A 1 288 ? -0.331 -7.222 19.990 1.00 82.19 288 LEU A CA 1
ATOM 2299 C C . LEU A 1 288 ? -0.165 -7.190 21.517 1.00 82.19 288 LEU A C 1
ATOM 2301 O O . LEU A 1 288 ? 0.070 -8.242 22.112 1.00 82.19 288 LEU A O 1
ATOM 2305 N N . HIS A 1 289 ? -0.293 -6.030 22.171 1.00 80.81 289 HIS A N 1
ATOM 2306 C CA . HIS A 1 289 ? -0.178 -5.912 23.629 1.00 80.81 289 HIS A CA 1
ATOM 2307 C C . HIS A 1 289 ? -1.011 -6.951 24.418 1.00 80.81 289 HIS A C 1
ATOM 2309 O O . HIS A 1 289 ? -0.457 -7.532 25.359 1.00 80.81 289 HIS A O 1
ATOM 2315 N N . PRO A 1 290 ? -2.271 -7.274 24.035 1.00 82.94 290 PRO A N 1
ATOM 2316 C CA . PRO A 1 290 ? -3.069 -8.290 24.732 1.00 82.94 290 PRO A CA 1
ATOM 2317 C C . PRO A 1 290 ? -2.466 -9.705 24.735 1.00 82.94 290 PRO A C 1
ATOM 2319 O O . PRO A 1 290 ? -2.826 -10.503 25.591 1.00 82.94 290 PRO A O 1
ATOM 2322 N N . TRP A 1 291 ? -1.543 -10.008 23.816 1.00 89.94 291 TRP A N 1
ATOM 2323 C CA . TRP A 1 291 ? -0.855 -11.303 23.694 1.00 89.94 291 TRP A CA 1
ATOM 2324 C C . TRP A 1 291 ? 0.640 -11.200 24.019 1.00 89.94 291 TRP A C 1
ATOM 2326 O O . TRP A 1 291 ? 1.434 -12.029 23.577 1.00 89.94 291 TRP A O 1
ATOM 2336 N N . SER A 1 292 ? 1.057 -10.168 24.758 1.00 86.56 292 SER A N 1
ATOM 2337 C CA . SER A 1 292 ? 2.470 -9.910 25.075 1.00 86.56 292 SER A CA 1
ATOM 2338 C C . SER A 1 292 ? 3.173 -11.067 25.808 1.00 86.56 292 SER A C 1
ATOM 2340 O O . SER A 1 292 ? 4.386 -11.226 25.681 1.00 86.56 292 SER A O 1
ATOM 2342 N N . ASP A 1 293 ? 2.429 -11.916 26.519 1.00 85.25 293 ASP A N 1
ATOM 2343 C CA . ASP A 1 293 ? 2.905 -13.144 27.171 1.00 85.25 293 ASP A CA 1
ATOM 2344 C C . ASP A 1 293 ? 3.050 -14.342 26.212 1.00 85.25 293 ASP A C 1
ATOM 2346 O O . ASP A 1 293 ? 3.666 -15.346 26.574 1.00 85.25 293 ASP A O 1
ATOM 2350 N N . ARG A 1 294 ? 2.507 -14.235 24.992 1.00 89.50 294 ARG A N 1
ATOM 2351 C CA . ARG A 1 294 ? 2.494 -15.260 23.931 1.00 89.50 294 ARG A CA 1
ATOM 2352 C C . ARG A 1 294 ? 3.306 -14.880 22.697 1.00 89.50 294 ARG A C 1
ATOM 2354 O O . ARG A 1 294 ? 3.266 -15.600 21.696 1.00 89.50 294 ARG A O 1
ATOM 2361 N N . ILE A 1 295 ? 4.058 -13.784 22.750 1.00 90.44 295 ILE A N 1
ATOM 2362 C CA . ILE A 1 295 ? 4.900 -13.335 21.642 1.00 90.44 295 ILE A CA 1
ATOM 2363 C C . ILE A 1 295 ? 6.355 -13.141 22.064 1.00 90.44 295 ILE A C 1
ATOM 2365 O O . ILE A 1 295 ? 6.665 -12.670 23.155 1.00 90.44 295 ILE A O 1
ATOM 2369 N N . ILE A 1 296 ? 7.257 -13.430 21.133 1.00 87.38 296 ILE A N 1
ATOM 2370 C CA . ILE A 1 296 ? 8.660 -13.029 21.179 1.00 87.38 296 ILE A CA 1
ATOM 2371 C C . ILE A 1 296 ? 8.895 -12.139 19.967 1.00 87.38 296 ILE A C 1
ATOM 2373 O O . ILE A 1 296 ? 8.971 -12.619 18.837 1.00 87.38 296 ILE A O 1
ATOM 2377 N N . TRP A 1 297 ? 9.013 -10.835 20.194 1.00 88.12 297 TRP A N 1
ATOM 2378 C CA . TRP A 1 297 ? 9.394 -9.897 19.146 1.00 88.12 297 TRP A CA 1
ATOM 2379 C C . TRP A 1 297 ? 10.919 -9.850 19.046 1.00 88.12 297 TRP A C 1
ATOM 2381 O O . TRP A 1 297 ? 11.586 -9.405 19.978 1.00 88.12 297 TRP A O 1
ATOM 2391 N N . CYS A 1 298 ? 11.492 -10.325 17.940 1.00 83.88 298 CYS A N 1
ATOM 2392 C CA . CYS A 1 298 ? 12.938 -10.298 17.747 1.00 83.88 298 CYS A CA 1
ATOM 2393 C C . CYS A 1 298 ? 13.423 -8.851 17.595 1.00 83.88 298 CYS A C 1
ATOM 2395 O O . CYS A 1 298 ? 13.217 -8.229 16.551 1.00 83.88 298 CYS A O 1
ATOM 2397 N N . ASP A 1 299 ? 14.075 -8.340 18.639 1.00 69.56 299 ASP A N 1
ATOM 2398 C CA . ASP A 1 299 ? 14.637 -6.994 18.657 1.00 69.56 299 ASP A CA 1
ATOM 2399 C C . ASP A 1 299 ? 15.913 -6.873 17.807 1.00 69.56 299 ASP A C 1
ATOM 2401 O O . ASP A 1 299 ? 16.671 -7.818 17.572 1.00 69.56 299 ASP A O 1
ATOM 2405 N N . ASP A 1 300 ? 16.166 -5.646 17.359 1.00 59.88 300 ASP A N 1
ATOM 2406 C CA . ASP A 1 300 ? 17.156 -5.320 16.334 1.00 59.88 300 ASP A CA 1
ATOM 2407 C C . ASP A 1 300 ? 18.625 -5.424 16.773 1.00 59.88 300 ASP A C 1
ATOM 2409 O O . ASP A 1 300 ? 19.513 -5.325 15.915 1.00 59.88 300 ASP A O 1
ATOM 2413 N N . SER A 1 301 ? 18.884 -5.601 18.072 1.00 55.53 301 SER A N 1
ATOM 2414 C CA . SER A 1 301 ? 20.221 -5.591 18.680 1.00 55.53 301 SER A CA 1
ATOM 2415 C C . SER A 1 301 ? 20.996 -6.891 18.479 1.00 55.53 301 SER A C 1
ATOM 2417 O O . SER A 1 301 ? 22.225 -6.866 18.552 1.00 55.53 301 SER A O 1
ATOM 2419 N N . THR A 1 302 ? 20.318 -8.006 18.166 1.00 55.22 302 THR A N 1
ATOM 2420 C CA . THR A 1 302 ? 20.996 -9.290 17.951 1.00 55.22 302 THR A CA 1
ATOM 2421 C C . THR A 1 302 ? 20.501 -10.023 16.699 1.00 55.22 302 THR A C 1
ATOM 2423 O O . THR A 1 302 ? 19.402 -10.575 16.698 1.00 55.22 302 THR A O 1
ATOM 2426 N N . PRO A 1 303 ? 21.285 -10.062 15.603 1.00 61.84 303 PRO A N 1
ATOM 2427 C CA . PRO A 1 303 ? 20.841 -10.678 14.358 1.00 61.84 303 PRO A CA 1
ATOM 2428 C C . PRO A 1 303 ? 20.707 -12.203 14.500 1.00 61.84 303 PRO A C 1
ATOM 2430 O O . PRO A 1 303 ? 21.693 -12.925 14.637 1.00 61.84 303 PRO A O 1
ATOM 2433 N N . LEU A 1 304 ? 19.469 -12.701 14.425 1.00 73.88 304 LEU A N 1
ATOM 2434 C CA . LEU A 1 304 ? 19.158 -14.132 14.383 1.00 73.88 304 LEU A CA 1
ATOM 2435 C C . LEU A 1 304 ? 19.031 -14.610 12.933 1.00 73.88 304 LEU A C 1
ATOM 2437 O O . LEU A 1 304 ? 18.242 -14.066 12.158 1.00 73.88 304 LEU A O 1
ATOM 2441 N N . ALA A 1 305 ? 19.778 -15.647 12.556 1.00 77.00 305 ALA A N 1
ATOM 2442 C CA . ALA A 1 305 ? 19.637 -16.297 11.253 1.00 77.00 305 ALA A CA 1
ATOM 2443 C C . ALA A 1 305 ? 18.291 -17.043 11.143 1.00 77.00 305 ALA A C 1
ATOM 2445 O O . ALA A 1 305 ? 17.792 -17.568 12.138 1.00 77.00 305 ALA A O 1
ATOM 2446 N N . ASN A 1 306 ? 17.708 -17.119 9.939 1.00 83.50 306 ASN A N 1
ATOM 2447 C CA . ASN A 1 306 ? 16.456 -17.863 9.717 1.00 83.50 306 ASN A CA 1
ATOM 2448 C C . ASN A 1 306 ? 16.614 -19.354 10.050 1.00 83.50 306 ASN A C 1
ATOM 2450 O O . ASN A 1 306 ? 15.729 -19.928 10.672 1.00 83.50 306 ASN A O 1
ATOM 2454 N N . SER A 1 307 ? 17.771 -19.947 9.728 1.00 77.81 307 SER A N 1
ATOM 2455 C CA . SER A 1 307 ? 18.117 -21.344 10.038 1.00 77.81 307 SER A CA 1
ATOM 2456 C C . SER A 1 307 ? 17.929 -21.705 11.513 1.00 77.81 307 SER A C 1
ATOM 2458 O O . SER A 1 307 ? 17.421 -22.778 11.831 1.00 77.81 307 SER A O 1
ATOM 2460 N N . ARG A 1 308 ? 18.274 -20.787 12.425 1.00 77.94 308 ARG A N 1
ATOM 2461 C CA . ARG A 1 308 ? 17.983 -20.936 13.856 1.00 77.94 308 ARG A CA 1
ATOM 2462 C C . ARG A 1 308 ? 16.493 -20.974 14.122 1.00 77.94 308 ARG A C 1
ATOM 2464 O O . ARG A 1 308 ? 16.023 -21.897 14.765 1.00 77.94 308 ARG A O 1
ATOM 2471 N N . LEU A 1 309 ? 15.758 -19.985 13.629 1.00 84.19 309 LEU A N 1
ATOM 2472 C CA . LEU A 1 309 ? 14.330 -19.853 13.911 1.00 84.19 309 LEU A CA 1
ATOM 2473 C C . LEU A 1 309 ? 13.534 -21.033 13.355 1.00 84.19 309 LEU A C 1
ATOM 2475 O O . LEU A 1 309 ? 12.602 -21.484 14.007 1.00 84.19 309 LEU A O 1
ATOM 2479 N N . PHE A 1 310 ? 13.955 -21.601 12.222 1.00 85.12 310 PHE A N 1
ATOM 2480 C CA . PHE A 1 310 ? 13.402 -22.858 11.729 1.00 85.12 310 PHE A CA 1
ATOM 2481 C C . PHE A 1 310 ? 13.624 -23.997 12.716 1.00 85.12 310 PHE A C 1
ATOM 2483 O O . PHE A 1 310 ? 12.668 -24.694 13.029 1.00 85.12 310 PHE A O 1
ATOM 2490 N N . ASN A 1 311 ? 14.843 -24.183 13.233 1.00 78.56 311 ASN A N 1
ATOM 2491 C CA . ASN A 1 311 ? 15.125 -25.238 14.211 1.00 78.56 311 ASN A CA 1
ATOM 2492 C C . ASN A 1 311 ? 14.219 -25.122 15.446 1.00 78.56 311 ASN A C 1
ATOM 2494 O O . ASN A 1 311 ? 13.638 -26.113 15.880 1.00 78.56 311 ASN A O 1
ATOM 2498 N N . LEU A 1 312 ? 14.049 -23.894 15.935 1.00 79.38 312 LEU A N 1
ATOM 2499 C CA . LEU A 1 312 ? 13.256 -23.563 17.114 1.00 79.38 312 LEU A CA 1
ATOM 2500 C C . LEU A 1 312 ? 11.738 -23.689 16.909 1.00 79.38 312 LEU A C 1
ATOM 2502 O O . LEU A 1 312 ? 11.021 -23.970 17.860 1.00 79.38 312 LEU A O 1
ATOM 2506 N N . ALA A 1 313 ? 11.233 -23.444 15.703 1.00 88.19 313 ALA A N 1
ATOM 2507 C CA . ALA A 1 313 ? 9.800 -23.414 15.445 1.00 88.19 313 ALA A CA 1
ATOM 2508 C C . ALA A 1 313 ? 9.232 -24.802 15.130 1.00 88.19 313 ALA A C 1
ATOM 2510 O O . ALA A 1 313 ? 9.839 -25.577 14.389 1.00 88.19 313 ALA A O 1
ATOM 2511 N N . ASP A 1 314 ? 8.027 -25.087 15.612 1.00 90.25 314 ASP A N 1
ATOM 2512 C CA . ASP A 1 314 ? 7.239 -26.246 15.190 1.00 90.25 314 ASP A CA 1
ATOM 2513 C C . ASP A 1 314 ? 6.598 -26.007 13.825 1.00 90.25 314 ASP A C 1
ATOM 2515 O O . ASP A 1 314 ? 6.515 -26.929 13.015 1.00 90.25 314 ASP A O 1
ATOM 2519 N N . ILE A 1 315 ? 6.174 -24.765 13.566 1.00 95.00 315 ILE A N 1
ATOM 2520 C CA . ILE A 1 315 ? 5.545 -24.334 12.315 1.00 95.00 315 ILE A CA 1
ATOM 2521 C C . ILE A 1 315 ? 6.071 -22.965 11.879 1.00 95.00 315 ILE A C 1
ATOM 2523 O O . ILE A 1 315 ? 6.446 -22.129 12.706 1.00 95.00 315 ILE A O 1
ATOM 2527 N N . VAL A 1 316 ? 6.061 -22.707 10.575 1.00 97.56 316 VAL A N 1
ATOM 2528 C CA . VAL A 1 316 ? 6.358 -21.387 10.005 1.00 97.56 316 VAL A CA 1
ATOM 2529 C C . VAL A 1 316 ? 5.084 -20.825 9.392 1.00 97.56 316 VAL A C 1
ATOM 2531 O O . VAL A 1 316 ? 4.466 -21.471 8.554 1.00 97.56 316 VAL A O 1
ATOM 2534 N N . VAL A 1 317 ? 4.694 -19.616 9.781 1.00 98.31 317 VAL A N 1
ATOM 2535 C CA . VAL A 1 317 ? 3.560 -18.904 9.186 1.00 98.31 317 VAL A CA 1
ATOM 2536 C C . VAL A 1 317 ? 4.109 -17.705 8.440 1.00 98.31 317 VAL A C 1
ATOM 2538 O O . VAL A 1 317 ? 4.791 -16.871 9.019 1.00 98.31 317 VAL A O 1
ATOM 2541 N N . THR A 1 318 ? 3.847 -17.599 7.147 1.00 97.81 318 THR A N 1
ATOM 2542 C CA . THR A 1 318 ? 4.320 -16.481 6.330 1.00 97.81 318 THR A CA 1
ATOM 2543 C C . THR A 1 318 ? 3.229 -16.035 5.378 1.00 97.81 318 THR A C 1
ATOM 2545 O O . THR A 1 318 ? 2.379 -16.831 4.990 1.00 97.81 318 THR A O 1
ATOM 2548 N N . VAL A 1 319 ? 3.242 -14.763 4.978 1.00 96.94 319 VAL A N 1
ATOM 2549 C CA . VAL A 1 319 ? 2.339 -14.316 3.917 1.00 96.94 319 VAL A CA 1
ATOM 2550 C C . VAL A 1 319 ? 2.758 -14.994 2.616 1.00 96.94 319 VAL A C 1
ATOM 2552 O O . VAL A 1 319 ? 2.069 -15.880 2.126 1.00 96.94 319 VAL A O 1
ATOM 2555 N N . ASN A 1 320 ? 3.927 -14.648 2.092 1.00 95.62 320 ASN A N 1
ATOM 2556 C CA . ASN A 1 320 ? 4.467 -15.225 0.856 1.00 95.62 320 ASN A CA 1
ATOM 2557 C C . ASN A 1 320 ? 5.979 -14.979 0.721 1.00 95.62 320 ASN A C 1
ATOM 2559 O O . ASN A 1 320 ? 6.527 -14.912 -0.378 1.00 95.62 320 ASN A O 1
ATOM 2563 N N . SER A 1 321 ? 6.676 -14.861 1.853 1.00 94.62 321 SER A N 1
ATOM 2564 C CA . SER A 1 321 ? 8.123 -14.646 1.887 1.00 94.62 321 SER A CA 1
ATOM 2565 C C . SER A 1 321 ? 8.902 -15.857 1.357 1.00 94.62 321 SER A C 1
ATOM 2567 O O . SER A 1 321 ? 8.458 -17.002 1.501 1.00 94.62 321 SER A O 1
ATOM 2569 N N . SER A 1 322 ? 10.117 -15.624 0.839 1.00 92.56 322 SER A N 1
ATOM 2570 C CA . SER A 1 322 ? 11.085 -16.690 0.521 1.00 92.56 322 SER A CA 1
ATOM 2571 C C . SER A 1 322 ? 11.389 -17.578 1.727 1.00 92.56 322 SER A C 1
ATOM 2573 O O . SER A 1 322 ? 11.648 -18.765 1.560 1.00 92.56 322 SER A O 1
ATOM 2575 N N . VAL A 1 323 ? 11.262 -17.026 2.940 1.00 93.06 323 VAL A N 1
ATOM 2576 C CA . VAL A 1 323 ? 11.415 -17.742 4.213 1.00 93.06 323 VAL A CA 1
ATOM 2577 C C . VAL A 1 323 ? 10.526 -18.990 4.277 1.00 93.06 323 VAL A C 1
ATOM 2579 O O . VAL A 1 323 ? 10.936 -19.989 4.860 1.00 93.06 323 VAL A O 1
ATOM 2582 N N . GLY A 1 324 ? 9.343 -18.971 3.651 1.00 95.50 324 GLY A N 1
ATOM 2583 C CA . GLY A 1 324 ? 8.476 -20.149 3.592 1.00 95.50 324 GLY A CA 1
ATOM 2584 C C . GLY A 1 324 ? 9.053 -21.284 2.747 1.00 95.50 324 GLY A C 1
ATOM 2585 O O . GLY A 1 324 ? 8.971 -22.437 3.151 1.00 95.50 324 GLY A O 1
ATOM 2586 N N . PHE A 1 325 ? 9.717 -20.986 1.626 1.00 95.69 325 PHE A N 1
ATOM 2587 C CA . PHE A 1 325 ? 10.419 -22.016 0.855 1.00 95.69 325 PHE A CA 1
ATOM 2588 C C . PHE A 1 325 ? 11.712 -22.467 1.550 1.00 95.69 325 PHE A C 1
ATOM 2590 O O . PHE A 1 325 ? 12.003 -23.659 1.597 1.00 95.69 325 PHE A O 1
ATOM 2597 N N . GLU A 1 326 ? 12.467 -21.539 2.148 1.00 91.88 326 GLU A N 1
ATOM 2598 C CA . GLU A 1 326 ? 13.667 -21.857 2.940 1.00 91.88 326 GLU A CA 1
ATOM 2599 C C . GLU A 1 326 ? 13.349 -22.832 4.088 1.00 91.88 326 GLU A C 1
ATOM 2601 O O . GLU A 1 326 ? 14.123 -23.749 4.353 1.00 91.88 326 GLU A O 1
ATOM 2606 N N . ALA A 1 327 ? 12.185 -22.701 4.728 1.00 92.25 327 ALA A N 1
ATOM 2607 C CA . ALA A 1 327 ? 11.732 -23.610 5.779 1.00 92.25 327 ALA A CA 1
ATOM 2608 C C . ALA A 1 327 ? 11.561 -25.069 5.296 1.00 92.25 327 ALA A C 1
ATOM 2610 O O . ALA A 1 327 ? 11.710 -26.002 6.091 1.00 92.25 327 ALA A O 1
ATOM 2611 N N . LEU A 1 328 ? 11.336 -25.294 3.993 1.00 91.94 328 LEU A N 1
ATOM 2612 C CA . LEU A 1 328 ? 11.254 -26.636 3.402 1.00 91.94 328 LEU A CA 1
ATOM 2613 C C . LEU A 1 328 ? 12.609 -27.349 3.341 1.00 91.94 328 LEU A C 1
ATOM 2615 O O . LEU A 1 328 ? 12.640 -28.573 3.258 1.00 91.94 328 LEU A O 1
ATOM 2619 N N . TYR A 1 329 ? 13.739 -26.641 3.444 1.00 85.62 329 TYR A N 1
ATOM 2620 C CA . TYR A 1 329 ? 15.045 -27.289 3.650 1.00 85.62 329 TYR A CA 1
ATOM 2621 C C . TYR A 1 329 ? 15.139 -27.984 5.019 1.00 85.62 329 TYR A C 1
ATOM 2623 O O . TYR A 1 329 ? 16.005 -28.833 5.222 1.00 85.62 329 TYR A O 1
ATOM 2631 N N . TYR A 1 330 ? 14.241 -27.647 5.949 1.00 84.69 330 TYR A N 1
ATOM 2632 C CA . TYR A 1 330 ? 14.210 -28.156 7.320 1.00 84.69 330 TYR A CA 1
ATOM 2633 C C . TYR A 1 330 ? 12.979 -29.025 7.609 1.00 84.69 330 TYR A C 1
ATOM 2635 O O . TYR A 1 330 ? 12.732 -29.345 8.771 1.00 84.69 330 TYR A O 1
ATOM 2643 N N . ASP A 1 331 ? 12.215 -29.410 6.575 1.00 88.69 331 ASP A N 1
ATOM 2644 C CA . ASP A 1 331 ? 10.976 -30.199 6.691 1.00 88.69 331 ASP A CA 1
ATOM 2645 C C . ASP A 1 331 ? 9.959 -29.586 7.674 1.00 88.69 331 ASP A C 1
ATOM 2647 O O . ASP A 1 331 ? 9.222 -30.288 8.375 1.00 88.69 331 ASP A O 1
ATOM 2651 N N . LYS A 1 332 ? 9.934 -28.251 7.760 1.00 90.69 332 LYS A N 1
ATOM 2652 C CA . LYS A 1 332 ? 8.997 -27.535 8.625 1.00 90.69 332 LYS A CA 1
ATOM 2653 C C . LYS A 1 332 ? 7.622 -27.455 7.951 1.00 90.69 332 LYS A C 1
ATOM 2655 O O . LYS A 1 332 ? 7.555 -27.165 6.754 1.00 90.69 332 LYS A O 1
ATOM 2660 N N . PRO A 1 333 ? 6.521 -27.689 8.687 1.00 93.81 333 PRO A N 1
ATOM 2661 C CA . PRO A 1 333 ? 5.188 -27.301 8.245 1.00 93.81 333 PRO A CA 1
ATOM 2662 C C . PRO A 1 333 ? 5.135 -25.790 8.011 1.00 93.81 333 PRO A C 1
ATOM 2664 O O . PRO A 1 333 ? 5.533 -25.010 8.882 1.00 93.81 333 PRO A O 1
ATOM 2667 N N . VAL A 1 334 ? 4.663 -25.382 6.834 1.00 97.75 334 VAL A N 1
ATOM 2668 C CA . VAL A 1 334 ? 4.579 -23.972 6.444 1.00 97.75 334 VAL A CA 1
ATOM 2669 C C . VAL A 1 334 ? 3.140 -23.619 6.101 1.00 97.75 334 VAL A C 1
ATOM 2671 O O . VAL A 1 334 ? 2.529 -24.254 5.249 1.00 97.75 334 VAL A O 1
ATOM 2674 N N . VAL A 1 335 ? 2.625 -22.563 6.720 1.00 98.00 335 VAL A N 1
ATOM 2675 C CA . VAL A 1 335 ? 1.373 -21.911 6.333 1.00 98.00 335 VAL A CA 1
ATOM 2676 C C . VAL A 1 335 ? 1.724 -20.697 5.479 1.00 98.00 335 VAL A C 1
ATOM 2678 O O . VAL A 1 335 ? 2.455 -19.814 5.929 1.00 98.00 335 VAL A O 1
ATOM 2681 N N . VAL A 1 336 ? 1.209 -20.654 4.248 1.00 97.69 336 VAL A N 1
ATOM 2682 C CA . VAL A 1 336 ? 1.462 -19.572 3.280 1.00 97.69 336 VAL A CA 1
ATOM 2683 C C . VAL A 1 336 ? 0.155 -18.828 3.009 1.00 97.69 336 VAL A C 1
ATOM 2685 O O . VAL A 1 336 ? -0.706 -19.333 2.285 1.00 97.69 336 VAL A O 1
ATOM 2688 N N . LEU A 1 337 ? -0.014 -17.644 3.598 1.00 96.19 337 LEU A N 1
ATOM 2689 C CA . LEU A 1 337 ? -1.295 -16.918 3.630 1.00 96.19 337 LEU A CA 1
ATOM 2690 C C . LEU A 1 337 ? -1.641 -16.218 2.300 1.00 96.19 337 LEU A C 1
ATOM 2692 O O . LEU A 1 337 ? -2.810 -15.990 2.006 1.00 96.19 337 LEU A O 1
ATOM 2696 N N . GLY A 1 338 ? -0.638 -15.887 1.487 1.00 93.69 338 GLY A N 1
ATOM 2697 C CA . GLY A 1 338 ? -0.780 -15.287 0.158 1.00 93.69 338 GLY A CA 1
ATOM 2698 C C . GLY A 1 338 ? -0.390 -16.237 -0.975 1.00 93.69 338 GLY A C 1
ATOM 2699 O O . GLY A 1 338 ? -0.124 -17.422 -0.763 1.00 93.69 338 GLY A O 1
ATOM 2700 N N . ASP A 1 339 ? -0.334 -15.707 -2.191 1.00 93.69 339 ASP A N 1
ATOM 2701 C CA . ASP A 1 339 ? 0.258 -16.365 -3.351 1.00 93.69 339 ASP A CA 1
ATOM 2702 C C . ASP A 1 339 ? 1.768 -16.122 -3.361 1.00 93.69 339 ASP A C 1
ATOM 2704 O O . ASP A 1 339 ? 2.236 -14.997 -3.182 1.00 93.69 339 ASP A O 1
ATOM 2708 N N . ALA A 1 340 ? 2.541 -17.182 -3.583 1.00 95.44 340 ALA A N 1
ATOM 2709 C CA . ALA A 1 340 ? 3.997 -17.131 -3.606 1.00 95.44 340 ALA A CA 1
ATOM 2710 C C . ALA A 1 340 ? 4.533 -17.870 -4.829 1.00 95.44 340 ALA A C 1
ATOM 2712 O O . ALA A 1 340 ? 3.938 -18.845 -5.279 1.00 95.44 340 ALA A O 1
ATOM 2713 N N . VAL A 1 341 ? 5.712 -17.481 -5.313 1.00 95.56 341 VAL A N 1
ATOM 2714 C CA . VAL A 1 341 ? 6.329 -18.085 -6.511 1.00 95.56 341 VAL A CA 1
ATOM 2715 C C . VAL A 1 341 ? 6.627 -19.585 -6.382 1.00 95.56 341 VAL A C 1
ATOM 2717 O O . VAL A 1 341 ? 6.923 -20.241 -7.371 1.00 95.56 341 VAL A O 1
ATOM 2720 N N . TYR A 1 342 ? 6.558 -20.128 -5.167 1.00 96.88 342 TYR A N 1
ATOM 2721 C CA . TYR A 1 342 ? 6.770 -21.537 -4.847 1.00 96.88 342 TYR A CA 1
ATOM 2722 C C . TYR A 1 342 ? 5.489 -22.262 -4.404 1.00 96.88 342 TYR A C 1
ATOM 2724 O O . TYR A 1 342 ? 5.578 -23.417 -4.007 1.00 96.88 342 TYR A O 1
ATOM 2732 N N . LYS A 1 343 ? 4.317 -21.607 -4.400 1.00 96.94 343 LYS A N 1
ATOM 2733 C CA . LYS A 1 343 ? 3.072 -22.148 -3.826 1.00 96.94 343 LYS A CA 1
ATOM 2734 C C . LYS A 1 343 ? 2.180 -22.778 -4.905 1.00 96.94 343 LYS A C 1
ATOM 2736 O O . LYS A 1 343 ? 1.387 -22.044 -5.488 1.00 96.94 343 LYS A O 1
ATOM 2741 N N . PRO A 1 344 ? 2.254 -24.097 -5.182 1.00 97.38 344 PRO A N 1
ATOM 2742 C CA . PRO A 1 344 ? 1.260 -24.759 -6.018 1.00 97.38 344 PRO A CA 1
ATOM 2743 C C . PRO A 1 344 ? -0.084 -24.870 -5.286 1.00 97.38 344 PRO A C 1
ATOM 2745 O O . PRO A 1 344 ? -0.168 -24.815 -4.053 1.00 97.38 344 PRO A O 1
ATOM 2748 N N . LYS A 1 345 ? -1.155 -25.057 -6.055 1.00 94.50 345 LYS A N 1
ATOM 2749 C CA . LYS A 1 345 ? -2.515 -25.234 -5.541 1.00 94.50 345 LYS A CA 1
ATOM 2750 C C . LYS A 1 345 ? -2.629 -26.533 -4.746 1.00 94.50 345 LYS A C 1
ATOM 2752 O O . LYS A 1 345 ? -2.203 -27.590 -5.209 1.00 94.50 345 LYS A O 1
ATOM 2757 N N . GLY A 1 346 ? -3.259 -26.441 -3.575 1.00 86.25 346 GLY A N 1
ATOM 2758 C CA . GLY A 1 346 ? -3.641 -27.599 -2.762 1.00 86.25 346 GLY A CA 1
ATOM 2759 C C . GLY A 1 346 ? -2.499 -28.305 -2.025 1.00 86.25 346 GLY A C 1
ATOM 2760 O O . GLY A 1 346 ? -2.715 -29.408 -1.544 1.00 86.25 346 GLY A O 1
ATOM 2761 N N . MET A 1 347 ? -1.301 -27.712 -1.941 1.00 93.12 347 MET A N 1
ATOM 2762 C CA . MET A 1 347 ? -0.168 -28.316 -1.224 1.00 93.12 347 MET A CA 1
ATOM 2763 C C . MET A 1 347 ? -0.020 -27.821 0.222 1.00 93.12 347 MET A C 1
ATOM 2765 O O . MET A 1 347 ? 0.167 -28.619 1.134 1.00 93.12 347 MET A O 1
ATOM 2769 N N . PHE A 1 348 ? 0.001 -26.501 0.427 1.00 96.19 348 PHE A N 1
ATOM 2770 C CA . PHE A 1 348 ? 0.294 -25.923 1.739 1.00 96.19 348 PHE A CA 1
ATOM 2771 C C . PHE A 1 348 ? -0.959 -25.916 2.623 1.00 96.19 348 PHE A C 1
ATOM 2773 O O . PHE A 1 348 ? -2.016 -25.513 2.129 1.00 96.19 348 PHE A O 1
ATOM 2780 N N . PRO A 1 349 ? -0.854 -26.305 3.908 1.00 94.69 349 PRO A N 1
ATOM 2781 C CA . PRO A 1 349 ? -1.983 -26.260 4.826 1.00 94.69 349 PRO A CA 1
ATOM 2782 C C . PRO A 1 349 ? -2.395 -24.819 5.133 1.00 94.69 349 PRO A C 1
ATOM 2784 O O . PRO A 1 349 ? -1.576 -23.889 5.111 1.00 94.69 349 PRO A O 1
ATOM 2787 N N . THR A 1 350 ? -3.669 -24.630 5.463 1.00 94.62 350 THR A N 1
ATOM 2788 C CA . THR A 1 350 ? -4.143 -23.382 6.063 1.00 94.62 350 THR A CA 1
ATOM 2789 C C . THR A 1 350 ? -3.739 -23.308 7.535 1.00 94.62 350 THR A C 1
ATOM 2791 O O . THR A 1 350 ? -3.334 -24.303 8.141 1.00 94.62 350 THR A O 1
ATOM 2794 N N . LEU A 1 351 ? -3.848 -22.117 8.135 1.00 93.69 351 LEU A N 1
ATOM 2795 C CA . LEU A 1 351 ? -3.604 -21.975 9.570 1.00 93.69 351 LEU A CA 1
ATOM 2796 C C . LEU A 1 351 ? -4.581 -22.848 10.367 1.00 93.69 351 LEU A C 1
ATOM 2798 O O . LEU A 1 351 ? -4.162 -23.577 11.258 1.00 93.69 351 LEU A O 1
ATOM 2802 N N . ASP A 1 352 ? -5.859 -22.843 9.995 1.00 91.44 352 ASP A N 1
ATOM 2803 C CA . ASP A 1 352 ? -6.893 -23.591 10.706 1.00 91.44 352 ASP A CA 1
ATOM 2804 C C . ASP A 1 352 ? -6.688 -25.120 10.580 1.00 91.44 352 ASP A C 1
ATOM 2806 O O . ASP A 1 352 ? -6.920 -25.843 11.552 1.00 91.44 352 ASP A O 1
ATOM 2810 N N . ASP A 1 353 ? -6.156 -25.624 9.455 1.00 90.56 353 ASP A N 1
ATOM 2811 C CA . ASP A 1 353 ? -5.807 -27.052 9.301 1.00 90.56 353 ASP A CA 1
ATOM 2812 C C . ASP A 1 353 ? -4.743 -27.486 10.322 1.00 90.56 353 ASP A C 1
ATOM 2814 O O . ASP A 1 353 ? -4.853 -28.526 10.980 1.00 90.56 353 ASP A O 1
ATOM 2818 N N . VAL A 1 354 ? -3.712 -26.652 10.494 1.00 91.00 354 VAL A N 1
ATOM 2819 C CA . VAL A 1 354 ? -2.622 -26.899 11.446 1.00 91.00 354 VAL A CA 1
ATOM 2820 C C . VAL A 1 354 ? -3.125 -26.817 12.886 1.00 91.00 354 VAL A C 1
ATOM 2822 O O . VAL A 1 354 ? -2.786 -27.678 13.698 1.00 91.00 354 VAL A O 1
ATOM 2825 N N . LEU A 1 355 ? -3.938 -25.809 13.215 1.00 90.38 355 LEU A N 1
ATOM 2826 C CA . LEU A 1 355 ? -4.411 -25.591 14.587 1.00 90.38 355 LEU A CA 1
ATOM 2827 C C . LEU A 1 355 ? -5.475 -26.604 15.024 1.00 90.38 355 LEU A C 1
ATOM 2829 O O . LEU A 1 355 ? -5.497 -26.992 16.190 1.00 90.38 355 LEU A O 1
ATOM 2833 N N . SER A 1 356 ? -6.316 -27.075 14.101 1.00 88.44 356 SER A N 1
ATOM 2834 C CA . SER A 1 356 ? -7.311 -28.126 14.367 1.00 88.44 356 SER A CA 1
ATOM 2835 C C . SER A 1 356 ? -6.709 -29.531 14.468 1.00 88.44 356 SER A C 1
ATOM 2837 O O . SER A 1 356 ? -7.383 -30.451 14.929 1.00 88.44 356 SER A O 1
ATOM 2839 N N . GLY A 1 357 ? -5.455 -29.716 14.039 1.00 83.94 357 GLY A N 1
ATOM 2840 C CA . GLY A 1 357 ? -4.805 -31.025 13.969 1.00 83.94 357 GLY A CA 1
ATOM 2841 C C . GLY A 1 357 ? -5.245 -31.882 12.777 1.00 83.94 357 GLY A C 1
ATOM 2842 O O . GLY A 1 357 ? -4.926 -33.066 12.744 1.00 83.94 357 GLY A O 1
ATOM 2843 N N . SER A 1 358 ? -5.946 -31.304 11.795 1.00 84.81 358 SER A N 1
ATOM 2844 C CA . SER A 1 358 ? -6.340 -31.981 10.546 1.00 84.81 358 SER A CA 1
ATOM 2845 C C . SER A 1 358 ? -5.215 -32.045 9.500 1.00 84.81 358 SER A C 1
ATOM 2847 O O . SER A 1 358 ? -5.379 -32.630 8.432 1.00 84.81 358 SER A O 1
ATOM 2849 N N . PHE A 1 359 ? -4.053 -31.475 9.819 1.00 88.69 359 PHE A N 1
ATOM 2850 C CA . PHE A 1 359 ? -2.855 -31.479 8.989 1.00 88.69 359 PHE A CA 1
ATOM 2851 C C . PHE A 1 359 ? -2.225 -32.879 8.837 1.00 88.69 359 PHE A C 1
ATOM 2853 O O . PHE A 1 359 ? -1.624 -33.411 9.774 1.00 88.69 359 PHE A O 1
ATOM 2860 N N . ASP A 1 360 ? -2.286 -33.438 7.623 1.00 91.12 360 ASP A N 1
ATOM 2861 C CA . ASP A 1 360 ? -1.547 -34.649 7.242 1.00 91.12 360 ASP A CA 1
ATOM 2862 C C . ASP A 1 360 ? -0.071 -34.320 6.968 1.00 91.12 360 ASP A C 1
ATOM 2864 O O . ASP A 1 360 ? 0.312 -33.805 5.910 1.00 91.12 360 ASP A O 1
ATOM 2868 N N . ARG A 1 361 ? 0.774 -34.623 7.956 1.00 89.44 361 ARG A N 1
ATOM 2869 C CA . ARG A 1 361 ? 2.208 -34.340 7.899 1.00 89.44 361 ARG A CA 1
ATOM 2870 C C . ARG A 1 361 ? 2.942 -35.189 6.865 1.00 89.44 361 ARG A C 1
ATOM 2872 O O . ARG A 1 361 ? 3.861 -34.672 6.232 1.00 89.44 361 ARG A O 1
ATOM 2879 N N . ASP A 1 362 ? 2.579 -36.455 6.700 1.00 90.62 362 ASP A N 1
ATOM 2880 C CA . ASP A 1 362 ? 3.317 -37.368 5.822 1.00 90.62 362 ASP A CA 1
ATOM 2881 C C . ASP A 1 362 ? 3.036 -37.033 4.356 1.00 90.62 362 ASP A C 1
ATOM 2883 O O . ASP A 1 362 ? 3.975 -36.890 3.565 1.00 90.62 362 ASP A O 1
ATOM 2887 N N . ALA A 1 363 ? 1.768 -36.777 4.015 1.00 92.81 363 ALA A N 1
ATOM 2888 C CA . ALA A 1 363 ? 1.394 -36.284 2.692 1.00 92.81 363 ALA A CA 1
ATOM 2889 C C . ALA A 1 363 ? 2.061 -34.934 2.377 1.00 92.81 363 ALA A C 1
ATOM 2891 O O . ALA A 1 363 ? 2.555 -34.725 1.265 1.00 92.81 363 ALA A O 1
ATOM 2892 N N . TYR A 1 364 ? 2.135 -34.031 3.361 1.00 94.50 364 TYR A N 1
ATOM 2893 C CA . TYR A 1 364 ? 2.825 -32.750 3.208 1.00 94.50 364 TYR A CA 1
ATOM 2894 C C . TYR A 1 364 ? 4.328 -32.910 2.959 1.00 94.50 364 TYR A C 1
ATOM 2896 O O . TYR A 1 364 ? 4.870 -32.229 2.091 1.00 94.50 364 TYR A O 1
ATOM 2904 N N . LEU A 1 365 ? 5.020 -33.782 3.697 1.00 92.94 365 LEU A N 1
ATOM 2905 C CA . LEU A 1 365 ? 6.464 -33.985 3.534 1.00 92.94 365 LEU A CA 1
ATOM 2906 C C . LEU A 1 365 ? 6.808 -34.614 2.184 1.00 92.94 365 LEU A C 1
ATOM 2908 O O . LEU A 1 365 ? 7.794 -34.216 1.556 1.00 92.94 365 LEU A O 1
ATOM 2912 N N . ASP A 1 366 ? 5.981 -35.543 1.712 1.00 94.38 366 ASP A N 1
ATOM 2913 C CA . ASP A 1 366 ? 6.115 -36.102 0.370 1.00 94.38 366 ASP A CA 1
ATOM 2914 C C . ASP A 1 366 ? 5.926 -35.015 -0.703 1.00 94.38 366 ASP A C 1
ATOM 2916 O O . ASP A 1 366 ? 6.804 -34.802 -1.545 1.00 94.38 366 ASP A O 1
ATOM 2920 N N . ALA A 1 367 ? 4.849 -34.229 -0.604 1.00 96.31 367 ALA A N 1
ATOM 2921 C CA . ALA A 1 367 ? 4.600 -33.094 -1.490 1.00 96.31 367 ALA A CA 1
ATOM 2922 C C . ALA A 1 367 ? 5.721 -32.037 -1.437 1.00 96.31 367 ALA A C 1
ATOM 2924 O O . ALA A 1 367 ? 6.126 -31.495 -2.468 1.00 96.31 367 ALA A O 1
ATOM 2925 N N . ALA A 1 368 ? 6.276 -31.765 -0.254 1.00 96.56 368 ALA A N 1
ATOM 2926 C CA . ALA A 1 368 ? 7.397 -30.849 -0.073 1.00 96.56 368 ALA A CA 1
ATOM 2927 C C . ALA A 1 368 ? 8.653 -31.338 -0.796 1.00 96.56 368 ALA A C 1
ATOM 2929 O O . ALA A 1 368 ? 9.365 -30.534 -1.399 1.00 96.56 368 ALA A O 1
ATOM 2930 N N . GLY A 1 369 ? 8.915 -32.645 -0.799 1.00 96.69 369 GLY A N 1
ATOM 2931 C CA . GLY A 1 369 ? 10.018 -33.216 -1.560 1.00 96.69 369 GLY A CA 1
ATOM 2932 C C . GLY A 1 369 ? 9.819 -33.140 -3.078 1.00 96.69 369 GLY A C 1
ATOM 2933 O O . GLY A 1 369 ? 10.773 -32.819 -3.793 1.00 96.69 369 GLY A O 1
ATOM 2934 N N . ILE A 1 370 ? 8.588 -33.317 -3.572 1.00 98.31 370 ILE A N 1
ATOM 2935 C CA . ILE A 1 370 ? 8.233 -33.071 -4.984 1.00 98.31 370 ILE A CA 1
ATOM 2936 C C . ILE A 1 370 ? 8.464 -31.601 -5.353 1.00 98.31 370 ILE A C 1
ATOM 2938 O O . ILE A 1 370 ? 9.132 -31.306 -6.348 1.00 98.31 370 ILE A O 1
ATOM 2942 N N . LEU A 1 371 ? 7.978 -30.667 -4.529 1.00 98.25 371 LEU A N 1
ATOM 2943 C CA . LEU A 1 371 ? 8.167 -29.236 -4.760 1.00 98.25 371 LEU A CA 1
ATOM 2944 C C . LEU A 1 371 ? 9.652 -28.854 -4.743 1.00 98.25 371 LEU A C 1
ATOM 2946 O O . LEU A 1 371 ? 10.092 -28.110 -5.617 1.00 98.25 371 LEU A O 1
ATOM 2950 N N . ARG A 1 372 ? 10.449 -29.370 -3.796 1.00 95.94 372 ARG A N 1
ATOM 2951 C CA . ARG A 1 372 ? 11.906 -29.146 -3.772 1.00 95.94 372 ARG A CA 1
ATOM 2952 C C . ARG A 1 372 ? 12.561 -29.612 -5.067 1.00 95.94 372 ARG A C 1
ATOM 2954 O O . ARG A 1 372 ? 13.343 -28.853 -5.636 1.00 95.94 372 ARG A O 1
ATOM 2961 N N . ASN A 1 373 ? 12.215 -30.806 -5.552 1.00 96.69 373 ASN A N 1
ATOM 2962 C CA . ASN A 1 373 ? 12.774 -31.325 -6.798 1.00 96.69 373 ASN A CA 1
ATOM 2963 C C . ASN A 1 373 ? 12.394 -30.458 -8.002 1.00 96.69 373 ASN A C 1
ATOM 2965 O O . ASN A 1 373 ? 13.240 -30.117 -8.827 1.00 96.69 373 ASN A O 1
ATOM 2969 N N . PHE A 1 374 ? 11.141 -30.018 -8.078 1.00 98.12 374 PHE A N 1
ATOM 2970 C CA . PHE A 1 374 ? 10.724 -29.108 -9.136 1.00 98.12 374 PHE A CA 1
ATOM 2971 C C . PHE A 1 374 ? 11.498 -27.778 -9.073 1.00 98.12 374 PHE A C 1
ATOM 2973 O O . PHE A 1 374 ? 12.121 -27.352 -10.050 1.00 98.12 374 PHE A O 1
ATOM 2980 N N . MET A 1 375 ? 11.501 -27.137 -7.902 1.00 96.88 375 MET A N 1
ATOM 2981 C CA . MET A 1 375 ? 12.060 -25.799 -7.712 1.00 96.88 375 MET A CA 1
ATOM 2982 C C . MET A 1 375 ? 13.579 -25.779 -7.896 1.00 96.88 375 MET A C 1
ATOM 2984 O O . MET A 1 375 ? 14.077 -25.016 -8.718 1.00 96.88 375 MET A O 1
ATOM 2988 N N . LEU A 1 376 ? 14.314 -26.621 -7.167 1.00 93.12 376 LEU A N 1
ATOM 2989 C CA . LEU A 1 376 ? 15.783 -26.650 -7.171 1.00 93.12 376 LEU A CA 1
ATOM 2990 C C . LEU A 1 376 ? 16.346 -27.455 -8.340 1.00 93.12 376 LEU A C 1
ATOM 2992 O O . LEU A 1 376 ? 17.393 -27.119 -8.889 1.00 93.12 376 LEU A O 1
ATOM 2996 N N . GLY A 1 377 ? 15.640 -28.514 -8.732 1.00 91.62 377 GLY A N 1
ATOM 2997 C CA . GLY A 1 377 ? 16.089 -29.435 -9.764 1.00 91.62 377 GLY A CA 1
ATOM 2998 C C . GLY A 1 377 ? 15.960 -28.891 -11.178 1.00 91.62 377 GLY A C 1
ATOM 2999 O O . GLY A 1 377 ? 16.526 -29.501 -12.069 1.00 91.62 377 GLY A O 1
ATOM 3000 N N . GLY A 1 378 ? 15.282 -27.765 -11.426 1.00 91.25 378 GLY A N 1
ATOM 3001 C CA . GLY A 1 378 ? 15.244 -27.212 -12.785 1.00 91.25 378 GLY A CA 1
ATOM 3002 C C . GLY A 1 378 ? 14.477 -25.911 -12.995 1.00 91.25 378 GLY A C 1
ATOM 3003 O O . GLY A 1 378 ? 14.661 -25.273 -14.032 1.00 91.25 378 GLY A O 1
ATOM 3004 N N . TYR A 1 379 ? 13.626 -25.485 -12.063 1.00 96.31 379 TYR A N 1
ATOM 3005 C CA . TYR A 1 379 ? 12.865 -24.248 -12.244 1.00 96.31 379 TYR A CA 1
ATOM 3006 C C . TYR A 1 379 ? 13.668 -22.990 -11.870 1.00 96.31 379 TYR A C 1
ATOM 3008 O O . TYR A 1 379 ? 13.850 -22.097 -12.707 1.00 96.31 379 TYR A O 1
ATOM 3016 N N . LEU A 1 380 ? 14.191 -22.921 -10.643 1.00 94.50 380 LEU A N 1
ATOM 3017 C CA . LEU A 1 380 ? 15.000 -21.797 -10.170 1.00 94.50 380 LEU A CA 1
ATOM 3018 C C . LEU A 1 380 ? 16.311 -21.723 -10.942 1.00 94.50 380 LEU A C 1
ATOM 3020 O O . LEU A 1 380 ? 17.014 -22.716 -11.071 1.00 94.50 380 LEU A O 1
ATOM 3024 N N . GLN A 1 381 ? 16.650 -20.535 -11.430 1.00 91.81 381 GLN A N 1
ATOM 3025 C CA . GLN A 1 381 ? 17.897 -20.310 -12.149 1.00 91.81 381 GLN A CA 1
ATOM 3026 C C . GLN A 1 381 ? 18.959 -19.716 -11.214 1.00 91.81 381 GLN A C 1
ATOM 3028 O O . GLN A 1 381 ? 18.613 -19.081 -10.217 1.00 91.81 381 GLN A O 1
ATOM 3033 N N . PRO A 1 382 ? 20.253 -19.875 -11.514 1.00 85.75 382 PRO A N 1
ATOM 3034 C CA . PRO A 1 382 ? 21.335 -19.290 -10.727 1.00 85.75 382 PRO A CA 1
ATOM 3035 C C . PRO A 1 382 ? 21.388 -17.783 -10.942 1.00 85.75 382 PRO A C 1
ATOM 3037 O O . PRO A 1 382 ? 21.378 -17.337 -12.088 1.00 85.75 382 PRO A O 1
ATOM 3040 N N . GLU A 1 383 ? 21.501 -16.996 -9.870 1.00 88.44 383 GLU A N 1
ATOM 3041 C CA . GLU A 1 383 ? 21.471 -15.523 -9.929 1.00 88.44 383 GLU A CA 1
ATOM 3042 C C . GLU A 1 383 ? 22.457 -14.939 -10.956 1.00 88.44 383 GLU A C 1
ATOM 3044 O O . GLU A 1 383 ? 22.131 -13.967 -11.631 1.00 88.44 383 GLU A O 1
ATOM 3049 N N . ALA A 1 384 ? 23.603 -15.590 -11.168 1.00 85.00 384 ALA A N 1
ATOM 3050 C CA . ALA A 1 384 ? 24.599 -15.196 -12.159 1.00 85.00 384 ALA A CA 1
ATOM 3051 C C . ALA A 1 384 ? 24.102 -15.198 -13.623 1.00 85.00 384 ALA A C 1
ATOM 3053 O O . ALA A 1 384 ? 24.722 -14.531 -14.451 1.00 85.00 384 ALA A O 1
ATOM 3054 N N . ILE A 1 385 ? 22.991 -15.870 -13.966 1.00 87.81 385 ILE A N 1
ATOM 3055 C CA . ILE A 1 385 ? 22.494 -15.933 -15.355 1.00 87.81 385 ILE A CA 1
ATOM 3056 C C . ILE A 1 385 ? 22.186 -14.543 -15.927 1.00 87.81 385 ILE A C 1
ATOM 3058 O O . ILE A 1 385 ? 22.312 -14.322 -17.125 1.00 87.81 385 ILE A O 1
ATOM 3062 N N . ARG A 1 386 ? 21.831 -13.569 -15.075 1.00 90.00 386 ARG A N 1
ATOM 3063 C CA . ARG A 1 386 ? 21.509 -12.195 -15.499 1.00 90.00 386 ARG A CA 1
ATOM 3064 C C . ARG A 1 386 ? 22.709 -11.398 -16.006 1.00 90.00 386 ARG A C 1
ATOM 3066 O O . ARG A 1 386 ? 22.516 -10.321 -16.546 1.00 90.00 386 ARG A O 1
ATOM 3073 N N . ARG A 1 387 ? 23.920 -11.940 -15.852 1.00 88.88 387 ARG A N 1
ATOM 3074 C CA . ARG A 1 387 ? 25.182 -11.401 -16.378 1.00 88.88 387 ARG A CA 1
ATOM 3075 C C . ARG A 1 387 ? 25.949 -12.409 -17.242 1.00 88.88 387 ARG A C 1
ATOM 3077 O O . ARG A 1 387 ? 27.070 -12.107 -17.639 1.00 88.88 387 ARG A O 1
ATOM 3084 N N . ASP A 1 388 ? 25.373 -13.586 -17.509 1.00 87.19 388 ASP A N 1
ATOM 3085 C CA . ASP A 1 388 ? 25.938 -14.632 -18.370 1.00 87.19 388 ASP A CA 1
ATOM 3086 C C . ASP A 1 388 ? 25.201 -14.654 -19.719 1.00 87.19 388 ASP A C 1
ATOM 3088 O O . ASP A 1 388 ? 24.104 -15.206 -19.822 1.00 87.19 388 ASP A O 1
ATOM 3092 N N . PRO A 1 389 ? 25.792 -14.091 -20.781 1.00 86.50 389 PRO A N 1
ATOM 3093 C CA . PRO A 1 389 ? 25.136 -13.977 -22.078 1.00 86.50 389 PRO A CA 1
ATOM 3094 C C . PRO A 1 389 ? 24.761 -15.307 -22.726 1.00 86.50 389 PRO A C 1
ATOM 3096 O O . PRO A 1 389 ? 23.724 -15.398 -23.387 1.00 86.50 389 PRO A O 1
ATOM 3099 N N . SER A 1 390 ? 25.597 -16.332 -22.546 1.00 83.81 390 SER A N 1
ATOM 3100 C CA . SER A 1 390 ? 25.387 -17.640 -23.165 1.00 83.81 390 SER A CA 1
ATOM 3101 C C . SER A 1 390 ? 24.226 -18.360 -22.487 1.00 83.81 390 SER A C 1
ATOM 3103 O O . SER A 1 390 ? 23.251 -18.734 -23.150 1.00 83.81 390 SER A O 1
ATOM 3105 N N . GLY A 1 391 ? 24.281 -18.476 -21.154 1.00 85.44 391 GLY A N 1
ATOM 3106 C CA . GLY A 1 391 ? 23.208 -19.064 -20.356 1.00 85.44 391 GLY A CA 1
ATOM 3107 C C . GLY A 1 391 ? 21.893 -18.310 -20.527 1.00 85.44 391 GLY A C 1
ATOM 3108 O O . GLY A 1 391 ? 20.851 -18.929 -20.753 1.00 85.44 391 GLY A O 1
ATOM 3109 N N . PHE A 1 392 ? 21.941 -16.976 -20.521 1.00 90.12 392 PHE A N 1
ATOM 3110 C CA . PHE A 1 392 ? 20.773 -16.127 -20.732 1.00 90.12 392 PHE A CA 1
ATOM 3111 C C . PHE A 1 392 ? 20.134 -16.342 -22.109 1.00 90.12 392 PHE A C 1
ATOM 3113 O O . PHE A 1 392 ? 18.935 -16.607 -22.192 1.00 90.12 392 PHE A O 1
ATOM 3120 N N . GLY A 1 393 ? 20.916 -16.304 -23.194 1.00 89.75 393 GLY A N 1
ATOM 3121 C CA . GLY A 1 393 ? 20.412 -16.522 -24.555 1.00 89.75 393 GLY A CA 1
ATOM 3122 C C . GLY A 1 393 ? 19.807 -17.917 -24.753 1.00 89.75 393 GLY A C 1
ATOM 3123 O O . GLY A 1 393 ? 18.717 -18.053 -25.326 1.00 89.75 393 GLY A O 1
ATOM 3124 N N . CYS A 1 394 ? 20.459 -18.954 -24.217 1.00 87.75 394 CYS A N 1
ATOM 3125 C CA . CYS A 1 394 ? 19.921 -20.317 -24.214 1.00 87.75 394 CYS A CA 1
ATOM 3126 C C . CYS A 1 394 ? 18.576 -20.373 -23.482 1.00 87.75 394 CYS A C 1
ATOM 3128 O O . CYS A 1 394 ? 17.608 -20.952 -23.984 1.00 87.75 394 CYS A O 1
ATOM 3130 N N . ARG A 1 395 ? 18.492 -19.720 -22.318 1.00 91.88 395 ARG A N 1
ATOM 3131 C CA . ARG A 1 395 ? 17.289 -19.718 -21.492 1.00 91.88 395 ARG A CA 1
ATOM 3132 C C . ARG A 1 395 ? 16.128 -18.980 -22.150 1.00 91.88 395 ARG A C 1
ATOM 3134 O O . ARG A 1 395 ? 15.015 -19.502 -22.159 1.00 91.88 395 ARG A O 1
ATOM 3141 N N . LEU A 1 396 ? 16.384 -17.824 -22.760 1.00 93.06 396 LEU A N 1
ATOM 3142 C CA . LEU A 1 396 ? 15.377 -17.085 -23.525 1.00 93.06 396 LEU A CA 1
ATOM 3143 C C . LEU A 1 396 ? 14.847 -17.892 -24.713 1.00 93.06 396 LEU A C 1
ATOM 3145 O O . LEU A 1 396 ? 13.636 -17.932 -24.936 1.00 93.06 396 LEU A O 1
ATOM 3149 N N . SER A 1 397 ? 15.736 -18.557 -25.455 1.00 90.94 397 SER A N 1
ATOM 3150 C CA . SER A 1 397 ? 15.341 -19.380 -26.607 1.00 90.94 397 SER A CA 1
ATOM 3151 C C . SER A 1 397 ? 14.447 -20.535 -26.191 1.00 90.94 397 SER A C 1
ATOM 3153 O O . SER A 1 397 ? 13.413 -20.761 -26.819 1.00 90.94 397 SER A O 1
ATOM 3155 N N . LEU A 1 398 ? 14.805 -21.211 -25.095 1.00 93.56 398 LEU A N 1
ATOM 3156 C CA . LEU A 1 398 ? 13.988 -22.271 -24.521 1.00 93.56 398 LEU A CA 1
ATOM 3157 C C . LEU A 1 398 ? 12.607 -21.748 -24.114 1.00 93.56 398 LEU A C 1
ATOM 3159 O O . LEU A 1 398 ? 11.603 -22.324 -24.523 1.00 93.56 398 LEU A O 1
ATOM 3163 N N . ILE A 1 399 ? 12.539 -20.659 -23.336 1.00 95.12 399 ILE A N 1
ATOM 3164 C CA . ILE A 1 399 ? 11.257 -20.115 -22.858 1.00 95.12 399 ILE A CA 1
ATOM 3165 C C . ILE A 1 399 ? 10.355 -19.750 -24.038 1.00 95.12 399 ILE A C 1
ATOM 3167 O O . ILE A 1 399 ? 9.187 -20.138 -24.059 1.00 95.12 399 ILE A O 1
ATOM 3171 N N . ARG A 1 400 ? 10.902 -19.074 -25.053 1.00 92.69 400 ARG A N 1
ATOM 3172 C CA . ARG A 1 400 ? 10.165 -18.726 -26.272 1.00 92.69 400 ARG A CA 1
ATOM 3173 C C . ARG A 1 400 ? 9.657 -19.959 -27.011 1.00 92.69 400 ARG A C 1
ATOM 3175 O O . ARG A 1 400 ? 8.483 -20.006 -27.368 1.00 92.69 400 ARG A O 1
ATOM 3182 N N . GLN A 1 401 ? 10.515 -20.950 -27.239 1.00 93.31 401 GLN A N 1
ATOM 3183 C CA . GLN A 1 401 ? 10.132 -22.171 -27.945 1.00 93.31 401 GLN A CA 1
ATOM 3184 C C . GLN A 1 401 ? 9.018 -22.918 -27.199 1.00 93.31 401 GLN A C 1
ATOM 3186 O O . GLN A 1 401 ? 8.039 -23.342 -27.812 1.00 93.31 401 GLN A O 1
ATOM 3191 N N . LEU A 1 402 ? 9.124 -23.031 -25.874 1.00 94.19 402 LEU A N 1
ATOM 3192 C CA . LEU A 1 402 ? 8.108 -23.682 -25.048 1.00 94.19 402 LEU A CA 1
ATOM 3193 C C . LEU A 1 402 ? 6.783 -22.917 -25.039 1.00 94.19 402 LEU A C 1
ATOM 3195 O O . LEU A 1 402 ? 5.731 -23.546 -25.098 1.00 94.19 402 LEU A O 1
ATOM 3199 N N . GLN A 1 403 ? 6.812 -21.583 -25.016 1.00 90.38 403 GLN A N 1
ATOM 3200 C CA . GLN A 1 403 ? 5.599 -20.765 -25.127 1.00 90.38 403 GLN A CA 1
ATOM 3201 C C . GLN A 1 403 ? 4.915 -20.935 -26.493 1.00 90.38 403 GLN A C 1
ATOM 3203 O O . GLN A 1 403 ? 3.693 -21.056 -26.553 1.00 90.38 403 GLN A O 1
ATOM 3208 N N . GLN A 1 404 ? 5.691 -21.028 -27.578 1.00 87.31 404 GLN A N 1
ATOM 3209 C CA . GLN A 1 404 ? 5.165 -21.247 -28.930 1.00 87.31 404 GLN A CA 1
ATOM 3210 C C . GLN A 1 404 ? 4.556 -22.644 -29.120 1.00 87.31 404 GLN A C 1
ATOM 3212 O O . GLN A 1 404 ? 3.509 -22.769 -29.748 1.00 87.31 404 GLN A O 1
ATOM 3217 N N . ILE A 1 405 ? 5.187 -23.691 -28.578 1.00 86.44 405 ILE A N 1
ATOM 3218 C CA . ILE A 1 405 ? 4.706 -25.080 -28.708 1.00 86.44 405 ILE A CA 1
ATOM 3219 C C . ILE A 1 405 ? 3.562 -25.372 -27.725 1.00 86.44 405 ILE A C 1
ATOM 3221 O O . ILE A 1 405 ? 2.630 -26.107 -28.047 1.00 86.44 405 ILE A O 1
ATOM 3225 N N . GLY A 1 406 ? 3.633 -24.816 -26.514 1.00 80.69 406 GLY A N 1
ATOM 3226 C CA . GLY A 1 406 ? 2.701 -25.094 -25.423 1.00 80.69 406 GLY A CA 1
ATOM 3227 C C . GLY A 1 406 ? 1.373 -24.341 -25.503 1.00 80.69 406 GLY A C 1
ATOM 3228 O O . GLY A 1 406 ? 0.445 -24.711 -24.791 1.00 80.69 406 GLY A O 1
ATOM 3229 N N . GLY A 1 407 ? 1.259 -23.301 -26.340 1.00 76.88 407 GLY A N 1
ATOM 3230 C CA . GLY A 1 407 ? 0.021 -22.526 -26.502 1.00 76.88 407 GLY A CA 1
ATOM 3231 C C . GLY A 1 407 ? -0.437 -21.809 -25.226 1.00 76.88 407 GLY A C 1
ATOM 3232 O O . GLY A 1 407 ? -1.633 -21.643 -25.015 1.00 76.88 407 GLY A O 1
ATOM 3233 N N . GLY A 1 408 ? 0.498 -21.437 -24.346 1.00 82.00 408 GLY A N 1
ATOM 3234 C CA . GLY A 1 408 ? 0.194 -20.802 -23.059 1.00 82.00 408 GLY A CA 1
ATOM 3235 C C . GLY A 1 408 ? -0.229 -21.759 -21.934 1.00 82.00 408 GLY A C 1
ATOM 3236 O O . GLY A 1 408 ? -0.510 -21.287 -20.832 1.00 82.00 408 GLY A O 1
ATOM 3237 N N . ASP A 1 409 ? -0.223 -23.078 -22.151 1.00 94.88 409 ASP A N 1
ATOM 3238 C CA . ASP A 1 409 ? -0.495 -24.085 -21.114 1.00 94.88 409 ASP A CA 1
ATOM 3239 C C . ASP A 1 409 ? 0.628 -24.113 -20.046 1.00 94.88 409 ASP A C 1
ATOM 3241 O O . ASP A 1 409 ? 1.775 -24.459 -20.370 1.00 94.88 409 ASP A O 1
ATOM 3245 N N . PRO A 1 410 ? 0.326 -23.768 -18.776 1.00 96.19 410 PRO A N 1
ATOM 3246 C CA . PRO A 1 410 ? 1.329 -23.679 -17.717 1.00 96.19 410 PRO A CA 1
ATOM 3247 C C . PRO A 1 410 ? 1.975 -25.026 -17.387 1.00 96.19 410 PRO A C 1
ATOM 3249 O O . PRO A 1 410 ? 3.168 -25.055 -17.085 1.00 96.19 410 PRO A O 1
ATOM 3252 N N . VAL A 1 411 ? 1.241 -26.139 -17.492 1.00 97.25 411 VAL A N 1
ATOM 3253 C CA . VAL A 1 411 ? 1.765 -27.479 -17.184 1.00 97.25 411 VAL A CA 1
ATOM 3254 C C . VAL A 1 411 ? 2.757 -27.905 -18.261 1.00 97.25 411 VAL A C 1
ATOM 3256 O O . VAL A 1 411 ? 3.865 -28.348 -17.949 1.00 97.25 411 VAL A O 1
ATOM 3259 N N . LYS A 1 412 ? 2.415 -27.707 -19.542 1.00 96.75 412 LYS A N 1
ATOM 3260 C CA . LYS A 1 412 ? 3.328 -28.008 -20.661 1.00 96.75 412 LYS A CA 1
ATOM 3261 C C . LYS A 1 412 ? 4.588 -27.157 -20.611 1.00 96.75 412 LYS A C 1
ATOM 3263 O O . LYS A 1 412 ? 5.682 -27.693 -20.806 1.00 96.75 412 LYS A O 1
ATOM 3268 N N . PHE A 1 413 ? 4.447 -25.857 -20.336 1.00 96.88 413 PHE A N 1
ATOM 3269 C CA . PHE A 1 413 ? 5.596 -24.971 -20.166 1.00 96.88 413 PHE A CA 1
ATOM 3270 C C . PHE A 1 413 ? 6.493 -25.457 -19.023 1.00 96.88 413 PHE A C 1
ATOM 3272 O O . PHE A 1 413 ? 7.678 -25.691 -19.248 1.00 96.88 413 PHE A O 1
ATOM 3279 N N . ALA A 1 414 ? 5.932 -25.662 -17.827 1.00 97.62 414 ALA A N 1
ATOM 3280 C CA . ALA A 1 414 ? 6.691 -26.083 -16.654 1.00 97.62 414 ALA A CA 1
ATOM 3281 C C . ALA A 1 414 ? 7.386 -27.436 -16.870 1.00 97.62 414 ALA A C 1
ATOM 3283 O O . ALA A 1 414 ? 8.562 -27.574 -16.536 1.00 97.62 414 ALA A O 1
ATOM 3284 N N . SER A 1 415 ? 6.705 -28.401 -17.498 1.00 97.44 415 SER A N 1
ATOM 3285 C CA . SER A 1 415 ? 7.273 -29.713 -17.833 1.00 97.44 415 SER A CA 1
ATOM 3286 C C . SER A 1 415 ? 8.458 -29.605 -18.788 1.00 97.44 415 SER A C 1
ATOM 3288 O O . SER A 1 415 ? 9.539 -30.120 -18.501 1.00 97.44 415 SER A O 1
ATOM 3290 N N . GLY A 1 416 ? 8.285 -28.905 -19.913 1.00 96.12 416 GLY A N 1
ATOM 3291 C CA . GLY A 1 416 ? 9.351 -28.740 -20.900 1.00 96.12 416 GLY A CA 1
ATOM 3292 C C . GLY A 1 416 ? 10.529 -27.934 -20.356 1.00 96.12 416 GLY A C 1
ATOM 3293 O O . GLY A 1 416 ? 11.684 -28.272 -20.616 1.00 96.12 416 GLY A O 1
ATOM 3294 N N . TYR A 1 417 ? 10.243 -26.903 -19.559 1.00 96.50 417 TYR A N 1
ATOM 3295 C CA . TYR A 1 417 ? 11.257 -26.054 -18.949 1.00 96.50 417 TYR A CA 1
ATOM 3296 C C . TYR A 1 417 ? 12.088 -26.846 -17.944 1.00 96.50 417 TYR A C 1
ATOM 3298 O O . TYR A 1 417 ? 13.309 -26.907 -18.080 1.00 96.50 417 TYR A O 1
ATOM 3306 N N . TRP A 1 418 ? 11.437 -27.538 -17.004 1.00 97.25 418 TRP A N 1
ATOM 3307 C CA . TRP A 1 418 ? 12.122 -28.361 -16.010 1.00 97.25 418 TRP A CA 1
ATOM 3308 C C . TRP A 1 418 ? 12.963 -29.461 -16.668 1.00 97.25 418 TRP A C 1
ATOM 3310 O O . TRP A 1 418 ? 14.153 -29.558 -16.380 1.00 97.25 418 TRP A O 1
ATOM 3320 N N . LYS A 1 419 ? 12.408 -30.217 -17.629 1.00 95.31 419 LYS A N 1
ATOM 3321 C CA . LYS A 1 419 ? 13.129 -31.300 -18.330 1.00 95.31 419 LYS A CA 1
ATOM 3322 C C . LYS A 1 419 ? 14.382 -30.811 -19.057 1.00 95.31 419 LYS A C 1
ATOM 3324 O O . LYS A 1 419 ? 15.401 -31.496 -19.047 1.00 95.31 419 LYS A O 1
ATOM 3329 N N . ALA A 1 420 ? 14.331 -29.624 -19.660 1.00 93.50 420 ALA A N 1
ATOM 3330 C CA . ALA A 1 420 ? 15.487 -29.028 -20.323 1.00 93.50 420 ALA A CA 1
ATOM 3331 C C . ALA A 1 420 ? 16.542 -28.505 -19.329 1.00 93.50 420 ALA A C 1
ATOM 3333 O O . ALA A 1 420 ? 17.737 -28.530 -19.619 1.00 93.50 420 ALA A O 1
ATOM 3334 N N . CYS A 1 421 ? 16.122 -28.025 -18.157 1.00 92.19 421 CYS A N 1
ATOM 3335 C CA . CYS A 1 421 ? 17.018 -27.515 -17.120 1.00 92.19 421 CYS A CA 1
ATOM 3336 C C . CYS A 1 421 ? 17.669 -28.609 -16.270 1.00 92.19 421 CYS A C 1
ATOM 3338 O O . CYS A 1 421 ? 18.810 -28.436 -15.826 1.00 92.19 421 CYS A O 1
ATOM 3340 N N . ALA A 1 422 ? 16.942 -29.692 -16.001 1.00 91.31 422 ALA A N 1
ATOM 3341 C CA . ALA A 1 422 ? 17.258 -30.615 -14.921 1.00 91.31 422 ALA A CA 1
ATOM 3342 C C . ALA A 1 422 ? 18.624 -31.306 -15.017 1.00 91.31 422 ALA A C 1
ATOM 3344 O O . ALA A 1 422 ? 19.323 -31.366 -14.000 1.00 91.31 422 ALA A O 1
ATOM 3345 N N . PRO A 1 423 ? 19.092 -31.748 -16.203 1.00 87.19 423 PRO A N 1
ATOM 3346 C CA . PRO A 1 423 ? 20.416 -32.356 -16.322 1.00 87.19 423 PRO A CA 1
ATOM 3347 C C . PRO A 1 423 ? 21.551 -31.437 -15.846 1.00 87.19 423 PRO A C 1
ATOM 3349 O O . PRO A 1 423 ? 22.438 -31.877 -15.113 1.00 87.19 423 PRO A O 1
ATOM 3352 N N . ALA A 1 424 ? 21.500 -30.148 -16.202 1.00 79.50 424 ALA A N 1
ATOM 3353 C CA . ALA A 1 424 ? 22.515 -29.173 -15.803 1.00 79.50 424 ALA A CA 1
ATOM 3354 C C . ALA A 1 424 ? 22.472 -28.881 -14.294 1.00 79.50 424 ALA A C 1
ATOM 3356 O O . ALA A 1 424 ? 23.519 -28.801 -13.654 1.00 79.50 424 ALA A O 1
ATOM 3357 N N . HIS A 1 425 ? 21.273 -28.792 -13.708 1.00 84.31 425 HIS A N 1
ATOM 3358 C CA . HIS A 1 425 ? 21.103 -28.559 -12.269 1.00 84.31 425 HIS A CA 1
ATOM 3359 C C . HIS A 1 425 ? 21.613 -29.749 -11.449 1.00 84.31 425 HIS A C 1
ATOM 3361 O O . HIS A 1 425 ? 22.345 -29.561 -10.480 1.00 84.31 425 HIS A O 1
ATOM 3367 N N . LYS A 1 426 ? 21.317 -30.981 -11.881 1.00 81.00 426 LYS A N 1
ATOM 3368 C CA . LYS A 1 426 ? 21.827 -32.203 -11.241 1.00 81.00 426 LYS A CA 1
ATOM 3369 C C . LYS A 1 426 ? 23.352 -32.309 -11.323 1.00 81.00 426 LYS A C 1
ATOM 3371 O O . LYS A 1 426 ? 23.999 -32.677 -10.340 1.00 81.00 426 LYS A O 1
ATOM 3376 N N . SER A 1 427 ? 23.930 -31.966 -12.477 1.00 77.25 427 SER A N 1
ATOM 3377 C CA . SER A 1 427 ? 25.386 -31.939 -12.657 1.00 77.25 427 SER A CA 1
ATOM 3378 C C . SER A 1 427 ? 26.048 -30.916 -11.736 1.00 77.25 427 SER A C 1
ATOM 3380 O O . SER A 1 427 ? 27.073 -31.220 -11.129 1.00 77.25 427 SER A O 1
ATOM 3382 N N . LEU A 1 428 ? 25.462 -29.723 -11.599 1.00 68.88 428 LEU A N 1
ATOM 3383 C CA . LEU A 1 428 ? 25.967 -28.692 -10.697 1.00 68.88 428 LEU A CA 1
ATOM 3384 C C . LEU A 1 428 ? 25.898 -29.135 -9.235 1.00 68.88 428 LEU A C 1
ATOM 3386 O O . LEU A 1 428 ? 26.899 -29.022 -8.533 1.00 68.88 428 LEU A O 1
ATOM 3390 N N . ALA A 1 429 ? 24.752 -29.654 -8.790 1.00 72.38 429 ALA A N 1
ATOM 3391 C CA . ALA A 1 429 ? 24.560 -30.124 -7.418 1.00 72.38 429 ALA A CA 1
ATOM 3392 C C . ALA A 1 429 ? 25.572 -31.215 -7.019 1.00 72.38 429 ALA A C 1
ATOM 3394 O O . ALA A 1 429 ? 25.898 -31.379 -5.848 1.00 72.38 429 ALA A O 1
ATOM 3395 N N . SER A 1 430 ? 26.105 -31.939 -8.009 1.00 69.62 430 SER A N 1
ATOM 3396 C CA . SER A 1 430 ? 27.128 -32.976 -7.829 1.00 69.62 430 SER A CA 1
ATOM 3397 C C . SER A 1 430 ? 28.570 -32.457 -7.980 1.00 69.62 430 SER A C 1
ATOM 3399 O O . SER A 1 430 ? 29.517 -33.227 -7.836 1.00 69.62 430 SER A O 1
ATOM 3401 N N . SER A 1 431 ? 28.768 -31.173 -8.298 1.00 64.12 431 SER A N 1
ATOM 3402 C CA . SER A 1 431 ? 30.074 -30.594 -8.647 1.00 64.12 431 SER A CA 1
ATOM 3403 C C . SER A 1 431 ? 30.848 -30.055 -7.441 1.00 64.12 431 SER A C 1
ATOM 3405 O O . SER A 1 431 ? 30.262 -29.549 -6.487 1.00 64.12 431 SER A O 1
ATOM 3407 N N . ALA A 1 432 ? 32.185 -30.061 -7.520 1.00 50.12 432 ALA A N 1
ATOM 3408 C CA . ALA A 1 432 ? 33.086 -29.496 -6.505 1.00 50.12 432 ALA A CA 1
ATOM 3409 C C . ALA A 1 432 ? 32.871 -27.989 -6.230 1.00 50.12 432 ALA A C 1
ATOM 3411 O O . ALA A 1 432 ? 33.224 -27.506 -5.159 1.00 50.12 432 ALA A O 1
ATOM 3412 N N . VAL A 1 433 ? 32.261 -27.242 -7.155 1.00 49.91 433 VAL A N 1
ATOM 3413 C CA . VAL A 1 433 ? 31.877 -25.829 -6.954 1.00 49.91 433 VAL A CA 1
ATOM 3414 C C . VAL A 1 433 ? 30.865 -25.717 -5.817 1.00 49.91 433 VAL A C 1
ATOM 3416 O O . VAL A 1 433 ? 31.012 -24.902 -4.908 1.00 49.91 433 VAL A O 1
ATOM 3419 N N . PHE A 1 434 ? 29.893 -26.621 -5.827 1.00 54.97 434 PHE A N 1
ATOM 3420 C CA . PHE A 1 434 ? 28.864 -26.748 -4.808 1.00 54.97 434 PHE A CA 1
ATOM 3421 C C . PHE A 1 434 ? 29.436 -27.222 -3.450 1.00 54.97 434 PHE A C 1
ATOM 3423 O O . PHE A 1 434 ? 29.035 -26.756 -2.387 1.00 54.97 434 PHE A O 1
ATOM 3430 N N . TRP A 1 435 ? 30.513 -28.011 -3.547 1.00 52.88 435 TRP A N 1
ATOM 3431 C CA . TRP A 1 435 ? 31.597 -28.299 -2.585 1.00 52.88 435 TRP A CA 1
ATOM 3432 C C . TRP A 1 435 ? 32.102 -27.167 -1.675 1.00 52.88 435 TRP A C 1
ATOM 3434 O O . TRP A 1 435 ? 32.698 -27.423 -0.629 1.00 52.88 435 TRP A O 1
ATOM 3444 N N . GLY A 1 436 ? 31.992 -25.911 -2.126 1.00 47.00 436 GLY A N 1
ATOM 3445 C CA . GLY A 1 436 ? 32.811 -24.812 -1.605 1.00 47.00 436 GLY A CA 1
ATOM 3446 C C . GLY A 1 436 ? 34.290 -24.903 -2.018 1.00 47.00 436 GLY A C 1
ATOM 3447 O O . GLY A 1 436 ? 35.139 -24.310 -1.360 1.00 47.00 436 GLY A O 1
ATOM 3448 N N . LEU A 1 437 ? 34.607 -25.648 -3.088 1.00 45.91 437 LEU A N 1
ATOM 3449 C CA . LEU A 1 437 ? 35.970 -25.843 -3.611 1.00 45.91 437 LEU A CA 1
ATOM 3450 C C . LEU A 1 437 ? 36.241 -25.007 -4.880 1.00 45.91 437 LEU A C 1
ATOM 3452 O O . LEU A 1 437 ? 37.152 -25.323 -5.644 1.00 45.91 437 LEU A O 1
ATOM 3456 N N . SER A 1 438 ? 35.435 -23.969 -5.137 1.00 40.88 438 SER A N 1
ATOM 3457 C CA . SER A 1 438 ? 35.540 -23.148 -6.351 1.00 40.88 438 SER A CA 1
ATOM 3458 C C . SER A 1 438 ? 36.821 -22.297 -6.372 1.00 40.88 438 SER A C 1
ATOM 3460 O O . SER A 1 438 ? 37.232 -21.734 -5.355 1.00 40.88 438 SER A O 1
ATOM 3462 N N . VAL A 1 439 ? 37.438 -22.197 -7.552 1.00 41.75 439 VAL A N 1
ATOM 3463 C CA . VAL A 1 439 ? 38.627 -21.380 -7.849 1.00 41.75 439 VAL A CA 1
ATOM 3464 C C . VAL A 1 439 ? 38.168 -20.178 -8.687 1.00 41.75 439 VAL A C 1
ATOM 3466 O O . VAL A 1 439 ? 37.310 -20.369 -9.554 1.00 41.75 439 VAL A O 1
ATOM 3469 N N . PRO A 1 440 ? 38.702 -18.955 -8.480 1.00 37.25 440 PRO A N 1
ATOM 3470 C CA . PRO A 1 440 ? 38.372 -17.809 -9.327 1.00 37.25 440 PRO A CA 1
ATOM 3471 C C . PRO A 1 440 ? 38.480 -18.143 -10.827 1.00 37.25 440 PRO A C 1
ATOM 3473 O O . PRO A 1 440 ? 39.405 -18.840 -11.238 1.00 37.25 440 PRO A O 1
ATOM 3476 N N . ASP A 1 441 ? 37.526 -17.645 -11.620 1.00 37.16 441 ASP A N 1
ATOM 3477 C CA . ASP A 1 441 ? 37.443 -17.768 -13.087 1.00 37.16 441 ASP A CA 1
ATOM 3478 C C . ASP A 1 441 ? 36.996 -19.127 -13.673 1.00 37.16 441 ASP A C 1
ATOM 3480 O O . ASP A 1 441 ? 37.049 -19.316 -14.892 1.00 37.16 441 ASP A O 1
ATOM 3484 N N . GLN A 1 442 ? 36.471 -20.061 -12.867 1.00 39.28 442 GLN A N 1
ATOM 3485 C CA . GLN A 1 442 ? 35.746 -21.226 -13.402 1.00 39.28 442 GLN A CA 1
ATOM 3486 C C . GLN A 1 442 ? 34.255 -20.924 -13.616 1.00 39.28 442 GLN A C 1
ATOM 3488 O O . GLN A 1 442 ? 33.554 -20.468 -12.717 1.00 39.28 442 GLN A O 1
ATOM 3493 N N . ALA A 1 443 ? 33.765 -21.176 -14.835 1.00 37.22 443 ALA A N 1
ATOM 3494 C CA . ALA A 1 443 ? 32.368 -20.978 -15.201 1.00 37.22 443 ALA A CA 1
ATOM 3495 C C . ALA A 1 443 ? 31.467 -21.955 -14.431 1.00 37.22 443 ALA A C 1
ATOM 3497 O O . ALA A 1 443 ? 31.484 -23.158 -14.681 1.00 37.22 443 ALA A O 1
ATOM 3498 N N . GLU A 1 444 ? 30.646 -21.422 -13.527 1.00 47.47 444 GLU A N 1
ATOM 3499 C CA . GLU A 1 444 ? 29.718 -22.214 -12.710 1.00 47.47 444 GLU A CA 1
ATOM 3500 C C . GLU A 1 444 ? 28.550 -22.788 -13.539 1.00 47.47 444 GLU A C 1
ATOM 3502 O O . GLU A 1 444 ? 27.850 -23.677 -13.070 1.00 47.47 444 GLU A O 1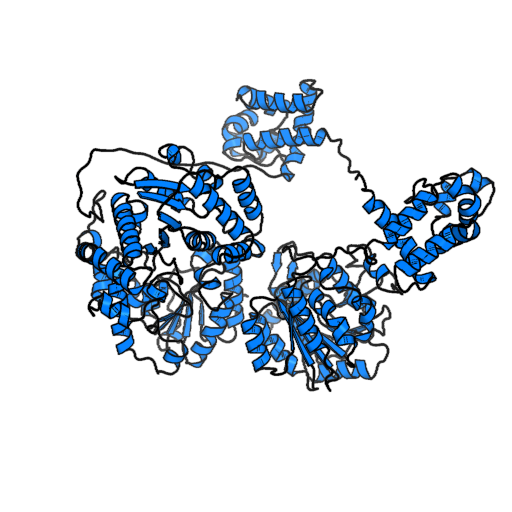
ATOM 3507 N N . PHE A 1 445 ? 28.382 -22.359 -14.800 1.00 39.94 445 PHE A N 1
ATOM 3508 C CA . PHE A 1 445 ? 27.411 -22.910 -15.753 1.00 39.94 445 PHE A CA 1
ATOM 3509 C C . PHE A 1 445 ? 27.945 -22.886 -17.191 1.00 39.94 445 PHE A C 1
ATOM 3511 O O . PHE A 1 445 ? 27.637 -22.000 -17.980 1.00 39.94 445 PHE A O 1
ATOM 3518 N N . GLY A 1 446 ? 28.744 -23.885 -17.560 1.00 33.22 446 GLY A N 1
ATOM 3519 C CA . GLY A 1 446 ? 29.017 -24.185 -18.965 1.00 33.22 446 GLY A CA 1
ATOM 3520 C C . GLY A 1 446 ? 28.006 -25.195 -19.513 1.00 33.22 446 GLY A C 1
ATOM 3521 O O . GLY A 1 446 ? 28.176 -26.393 -19.316 1.00 33.22 446 GLY A O 1
ATOM 3522 N N . VAL A 1 447 ? 26.976 -24.746 -20.233 1.00 33.62 447 VAL A N 1
ATOM 3523 C CA . VAL A 1 447 ? 26.368 -25.565 -21.306 1.00 33.62 447 VAL A CA 1
ATOM 3524 C C . VAL A 1 447 ? 27.335 -25.474 -22.511 1.00 33.62 447 VAL A C 1
ATOM 3526 O O . VAL A 1 447 ? 27.975 -24.429 -22.649 1.00 33.62 447 VAL A O 1
ATOM 3529 N N . PRO A 1 448 ? 27.558 -26.532 -23.326 1.00 30.70 448 PRO A N 1
ATOM 3530 C CA . PRO A 1 448 ? 28.790 -26.705 -24.106 1.00 30.70 448 PRO A CA 1
ATOM 3531 C C . PRO A 1 448 ? 29.180 -25.490 -24.957 1.00 30.70 448 PRO A C 1
ATOM 3533 O O . PRO A 1 448 ? 28.371 -24.966 -25.721 1.00 30.70 448 PRO A O 1
ATOM 3536 N N . ALA A 1 449 ? 30.443 -25.075 -24.845 1.00 28.64 449 ALA A N 1
ATOM 3537 C CA . ALA A 1 449 ? 31.005 -23.982 -25.625 1.00 28.64 449 ALA A CA 1
ATOM 3538 C C . ALA A 1 449 ? 31.224 -24.376 -27.095 1.00 28.64 449 ALA A C 1
ATOM 3540 O O . ALA A 1 449 ? 31.758 -25.444 -27.393 1.00 28.64 449 ALA A O 1
ATOM 3541 N N . ILE A 1 450 ? 30.948 -23.436 -27.999 1.00 28.41 450 ILE A N 1
ATOM 3542 C CA . ILE A 1 450 ? 31.751 -23.265 -29.216 1.00 28.41 450 ILE A CA 1
ATOM 3543 C C . ILE A 1 450 ? 32.841 -22.216 -28.854 1.00 28.41 450 ILE A C 1
ATOM 3545 O O . ILE A 1 450 ? 32.463 -21.166 -28.330 1.00 28.41 450 ILE A O 1
ATOM 3549 N N . PRO A 1 451 ? 34.165 -22.460 -29.019 1.00 28.80 451 PRO A N 1
ATOM 3550 C CA . PRO A 1 451 ? 35.219 -21.678 -28.338 1.00 28.80 451 PRO A CA 1
ATOM 3551 C C . PRO A 1 451 ? 35.613 -20.322 -28.994 1.00 28.80 451 PRO A C 1
ATOM 3553 O O . PRO A 1 451 ? 35.281 -20.091 -30.155 1.00 28.80 451 PRO A O 1
ATOM 3556 N N . PRO A 1 452 ? 36.368 -19.445 -28.277 1.00 42.62 452 PRO A N 1
ATOM 3557 C CA . PRO A 1 452 ? 36.277 -17.966 -28.320 1.00 42.62 452 PRO A CA 1
ATOM 3558 C C . PRO A 1 452 ? 37.600 -17.233 -28.693 1.00 42.62 452 PRO A C 1
ATOM 3560 O O . PRO A 1 452 ? 38.575 -17.890 -29.049 1.00 42.62 452 PRO A O 1
ATOM 3563 N N . LYS A 1 453 ? 37.694 -15.889 -28.507 1.00 26.80 453 LYS A N 1
ATOM 3564 C CA . LYS A 1 453 ? 38.969 -15.167 -28.207 1.00 26.80 453 LYS A CA 1
ATOM 3565 C C . LYS A 1 453 ? 38.833 -13.823 -27.419 1.00 26.80 453 LYS A C 1
ATOM 3567 O O . LYS A 1 453 ? 38.390 -12.823 -27.965 1.00 26.80 453 LYS A O 1
ATOM 3572 N N . SER A 1 454 ? 39.249 -13.878 -26.137 1.00 29.89 454 SER A N 1
ATOM 3573 C CA . SER A 1 454 ? 40.028 -12.956 -25.245 1.00 29.89 454 SER A CA 1
ATOM 3574 C C . SER A 1 454 ? 39.809 -11.415 -25.099 1.00 29.89 454 SER A C 1
ATOM 3576 O O . SER A 1 454 ? 40.231 -10.674 -25.978 1.00 29.89 454 SER A O 1
ATOM 3578 N N . ALA A 1 455 ? 39.301 -11.007 -23.905 1.00 28.28 455 ALA A N 1
ATOM 3579 C CA . ALA A 1 455 ? 39.758 -10.070 -22.811 1.00 28.28 455 ALA A CA 1
ATOM 3580 C C . ALA A 1 455 ? 40.506 -8.716 -23.088 1.00 28.28 455 ALA A C 1
ATOM 3582 O O . ALA A 1 455 ? 41.075 -8.609 -24.169 1.00 28.28 455 ALA A O 1
ATOM 3583 N N . PRO A 1 456 ? 40.679 -7.732 -22.134 1.00 40.78 456 PRO A N 1
ATOM 3584 C CA . PRO A 1 456 ? 40.211 -7.568 -20.720 1.00 40.78 456 PRO A CA 1
ATOM 3585 C C . PRO A 1 456 ? 39.750 -6.132 -20.237 1.00 40.78 456 PRO A C 1
ATOM 3587 O O . PRO A 1 456 ? 40.021 -5.141 -20.898 1.00 40.78 456 PRO A O 1
ATOM 3590 N N . ALA A 1 457 ? 39.128 -6.076 -19.029 1.00 28.72 457 ALA A N 1
ATOM 3591 C CA . ALA A 1 457 ? 39.138 -5.094 -17.885 1.00 28.72 457 ALA A CA 1
ATOM 3592 C C . ALA A 1 457 ? 39.116 -3.537 -18.108 1.00 28.72 457 ALA A C 1
ATOM 3594 O O . ALA A 1 457 ? 39.677 -3.047 -19.068 1.00 28.72 457 ALA A O 1
ATOM 3595 N N . ALA A 1 458 ? 38.582 -2.622 -17.265 1.00 27.64 458 ALA A N 1
ATOM 3596 C CA . ALA A 1 458 ? 38.320 -2.566 -15.815 1.00 27.64 458 ALA A CA 1
ATOM 3597 C C . ALA A 1 458 ? 37.448 -1.331 -15.393 1.00 27.64 458 ALA A C 1
ATOM 3599 O O . ALA A 1 458 ? 37.365 -0.354 -16.126 1.00 27.64 458 ALA A O 1
ATOM 3600 N N . ALA A 1 459 ? 36.903 -1.391 -14.159 1.00 26.91 459 ALA A N 1
ATOM 3601 C CA . ALA A 1 459 ? 36.672 -0.343 -13.123 1.00 26.91 459 ALA A CA 1
ATOM 3602 C C . ALA A 1 459 ? 36.021 1.036 -13.472 1.00 26.91 459 ALA A C 1
ATOM 3604 O O . ALA A 1 459 ? 36.578 1.825 -14.217 1.00 26.91 459 ALA A O 1
ATOM 3605 N N . ARG A 1 460 ? 34.805 1.375 -12.994 1.00 29.23 460 ARG A N 1
ATOM 3606 C CA . ARG A 1 460 ? 34.322 1.829 -11.651 1.00 29.23 460 ARG A CA 1
ATOM 3607 C C . ARG A 1 460 ? 34.329 3.363 -11.395 1.00 29.23 460 ARG A C 1
ATOM 3609 O O . ARG A 1 460 ? 35.367 4.004 -11.467 1.00 29.23 460 ARG A O 1
ATOM 3616 N N . THR A 1 461 ? 33.190 3.840 -10.859 1.00 26.75 461 THR A N 1
ATOM 3617 C CA . THR A 1 461 ? 32.939 4.961 -9.899 1.00 26.75 461 THR A CA 1
ATOM 3618 C C . THR A 1 461 ? 32.446 6.345 -10.376 1.00 26.75 461 THR A C 1
ATOM 3620 O O . THR A 1 461 ? 32.734 6.799 -11.475 1.00 26.75 461 THR A O 1
ATOM 3623 N N . ALA A 1 462 ? 31.627 6.957 -9.499 1.00 37.53 462 ALA A N 1
ATOM 3624 C CA . ALA A 1 462 ? 30.553 7.945 -9.704 1.00 37.53 462 ALA A CA 1
ATOM 3625 C C . ALA A 1 462 ? 30.746 9.268 -8.916 1.00 37.53 462 ALA A C 1
ATOM 3627 O O . ALA A 1 462 ? 31.548 9.273 -7.984 1.00 37.53 462 ALA A O 1
ATOM 3628 N N . ALA A 1 463 ? 29.959 10.332 -9.216 1.00 27.30 463 ALA A N 1
ATOM 3629 C CA . ALA A 1 463 ? 29.686 11.539 -8.377 1.00 27.30 463 ALA A CA 1
ATOM 3630 C C . ALA A 1 463 ? 28.507 12.423 -8.962 1.00 27.30 463 ALA A C 1
ATOM 3632 O O . ALA A 1 463 ? 27.964 12.023 -9.987 1.00 27.30 463 ALA A O 1
ATOM 3633 N N . PRO A 1 464 ? 28.124 13.630 -8.442 1.00 31.42 464 PRO A N 1
ATOM 3634 C CA . PRO A 1 464 ? 27.134 13.949 -7.373 1.00 31.42 464 PRO A CA 1
ATOM 3635 C C . PRO A 1 464 ? 26.022 15.019 -7.732 1.00 31.42 464 PRO A C 1
ATOM 3637 O O . PRO A 1 464 ? 26.002 15.542 -8.838 1.00 31.42 464 PRO A O 1
ATOM 3640 N N . LYS A 1 465 ? 25.090 15.358 -6.794 1.00 37.00 465 LYS A N 1
ATOM 3641 C CA . LYS A 1 465 ? 23.815 16.163 -6.934 1.00 37.00 465 LYS A CA 1
ATOM 3642 C C . LYS A 1 465 ? 23.855 17.685 -6.537 1.00 37.00 465 LYS A C 1
ATOM 3644 O O . LYS A 1 465 ? 24.701 18.098 -5.748 1.00 37.00 465 LYS A O 1
ATOM 3649 N N . GLU A 1 466 ? 22.872 18.490 -7.011 1.00 36.44 466 GLU A N 1
ATOM 3650 C CA . GLU A 1 466 ? 22.686 19.981 -6.902 1.00 36.44 466 GLU A CA 1
ATOM 3651 C C . GLU A 1 466 ? 21.884 20.552 -5.672 1.00 36.44 466 GLU A C 1
ATOM 3653 O O . GLU A 1 466 ? 21.241 19.773 -4.963 1.00 36.44 466 GLU A O 1
ATOM 3658 N N . PRO A 1 467 ? 21.902 21.892 -5.385 1.00 41.28 467 PRO A N 1
ATOM 3659 C CA . PRO A 1 467 ? 21.535 22.507 -4.085 1.00 41.28 467 PRO A CA 1
ATOM 3660 C C . PRO A 1 467 ? 20.202 23.323 -4.032 1.00 41.28 467 PRO A C 1
ATOM 3662 O O . PRO A 1 467 ? 19.564 23.584 -5.045 1.00 41.28 467 PRO A O 1
ATOM 3665 N N . ARG A 1 468 ? 19.774 23.751 -2.820 1.00 45.50 468 ARG A N 1
ATOM 3666 C CA . ARG A 1 468 ? 18.410 24.243 -2.449 1.00 45.50 468 ARG A CA 1
ATOM 3667 C C . ARG A 1 468 ? 18.258 25.777 -2.203 1.00 45.50 468 ARG A C 1
ATOM 3669 O O . ARG A 1 468 ? 19.231 26.440 -1.858 1.00 45.50 468 ARG A O 1
ATOM 3676 N N . PRO A 1 469 ? 17.026 26.354 -2.229 1.00 39.69 469 PRO A N 1
ATOM 3677 C CA . PRO A 1 469 ? 16.766 27.807 -2.357 1.00 39.69 469 PRO A CA 1
ATOM 3678 C C . PRO A 1 469 ? 17.128 28.731 -1.175 1.00 39.69 469 PRO A C 1
ATOM 3680 O O . PRO A 1 469 ? 17.491 29.883 -1.411 1.00 39.69 469 PRO A O 1
ATOM 3683 N N . ARG A 1 470 ? 17.059 28.269 0.086 1.00 42.62 470 ARG A N 1
ATOM 3684 C CA . ARG A 1 470 ? 17.267 29.114 1.293 1.00 42.62 470 ARG A CA 1
ATOM 3685 C C . ARG A 1 470 ? 18.711 29.631 1.434 1.00 42.62 470 ARG A C 1
ATOM 3687 O O . ARG A 1 470 ? 18.927 30.691 2.011 1.00 42.62 470 ARG A O 1
ATOM 3694 N N . ALA A 1 471 ? 19.673 28.916 0.848 1.00 48.69 471 ALA A N 1
ATOM 3695 C CA . ALA A 1 471 ? 21.096 29.261 0.827 1.00 48.69 471 ALA A CA 1
ATOM 3696 C C . ALA A 1 471 ? 21.405 30.525 0.002 1.00 48.69 471 ALA A C 1
ATOM 3698 O O . ALA A 1 471 ? 22.346 31.251 0.300 1.00 48.69 471 ALA A O 1
ATOM 3699 N N . THR A 1 472 ? 20.576 30.828 -0.999 1.00 54.56 472 THR A N 1
ATOM 3700 C CA . THR A 1 472 ? 20.816 31.871 -2.012 1.00 54.56 472 THR A CA 1
ATOM 3701 C C . THR A 1 472 ? 20.746 33.303 -1.456 1.00 54.56 472 THR A C 1
ATOM 3703 O O . THR A 1 472 ? 21.301 34.232 -2.040 1.00 54.56 472 THR A O 1
ATOM 3706 N N . LEU A 1 473 ? 20.089 33.507 -0.307 1.00 59.91 473 LEU A N 1
ATOM 3707 C CA . LEU A 1 473 ? 19.950 34.826 0.326 1.00 59.91 473 LEU A CA 1
ATOM 3708 C C . LEU A 1 473 ? 21.298 35.405 0.785 1.00 59.91 473 LEU A C 1
ATOM 3710 O O . LEU A 1 473 ? 21.527 36.603 0.613 1.00 59.91 473 LEU A O 1
ATOM 3714 N N . GLY A 1 474 ? 22.206 34.557 1.283 1.00 64.31 474 GLY A N 1
ATOM 3715 C CA . GLY A 1 474 ? 23.549 34.957 1.721 1.00 64.31 474 GLY A CA 1
ATOM 3716 C C . GLY A 1 474 ? 24.463 35.425 0.583 1.00 64.31 474 GLY A C 1
ATOM 3717 O O . GLY A 1 474 ? 25.397 36.184 0.820 1.00 64.31 474 GLY A O 1
ATOM 3718 N N . TYR A 1 475 ? 24.161 35.051 -0.665 1.00 79.69 475 TYR A N 1
ATOM 3719 C CA . TYR A 1 475 ? 24.978 35.367 -1.843 1.00 79.69 475 TYR A CA 1
ATOM 3720 C C . TYR A 1 475 ? 24.632 36.716 -2.498 1.00 79.69 475 TYR A C 1
ATOM 3722 O O . TYR A 1 475 ? 25.427 37.242 -3.277 1.00 79.69 475 TYR A O 1
ATOM 3730 N N . ARG A 1 476 ? 23.495 37.341 -2.158 1.00 79.94 476 ARG A N 1
ATOM 3731 C CA . ARG A 1 476 ? 23.097 38.655 -2.714 1.00 79.94 476 ARG A CA 1
ATOM 3732 C C . ARG A 1 476 ? 24.102 39.783 -2.415 1.00 79.94 476 ARG A C 1
ATOM 3734 O O . ARG A 1 476 ? 24.433 40.530 -3.337 1.00 79.94 476 ARG A O 1
ATOM 3741 N N . PRO A 1 477 ? 24.649 39.925 -1.188 1.00 78.88 477 PRO A N 1
ATOM 3742 C CA . PRO A 1 477 ? 25.683 40.924 -0.908 1.00 78.88 477 PRO A CA 1
ATOM 3743 C C . PRO A 1 477 ? 26.981 40.690 -1.695 1.00 78.88 477 PRO A C 1
ATOM 3745 O O . PRO A 1 477 ? 27.665 41.655 -2.029 1.00 78.88 477 PRO A O 1
ATOM 3748 N N . ILE A 1 478 ? 27.303 39.429 -2.011 1.00 85.25 478 ILE A N 1
ATOM 3749 C CA . ILE A 1 478 ? 28.481 39.043 -2.804 1.00 85.25 478 ILE A CA 1
ATOM 3750 C C . ILE A 1 478 ? 28.300 39.517 -4.251 1.00 85.25 478 ILE A C 1
ATOM 3752 O O . ILE A 1 478 ? 29.144 40.246 -4.769 1.00 85.25 478 ILE A O 1
ATOM 3756 N N . VAL A 1 479 ? 27.156 39.205 -4.869 1.00 83.31 479 VAL A N 1
ATOM 3757 C CA . VAL A 1 479 ? 26.814 39.659 -6.230 1.00 83.31 479 VAL A CA 1
ATOM 3758 C C . VAL A 1 479 ? 26.756 41.187 -6.322 1.00 83.31 479 VAL A C 1
ATOM 3760 O O . VAL A 1 479 ? 27.224 41.764 -7.302 1.00 83.31 479 VAL A O 1
ATOM 3763 N N . ARG A 1 480 ? 26.250 41.871 -5.286 1.00 81.31 480 ARG A N 1
ATOM 3764 C CA . ARG A 1 480 ? 26.234 43.342 -5.226 1.00 81.31 480 ARG A CA 1
ATOM 3765 C C . ARG A 1 480 ? 27.641 43.944 -5.288 1.00 81.31 480 ARG A C 1
ATOM 3767 O O . ARG A 1 480 ? 27.843 44.902 -6.028 1.00 81.31 480 ARG A O 1
ATOM 3774 N N . ARG A 1 481 ? 28.601 43.385 -4.540 1.00 84.88 481 ARG A N 1
ATOM 3775 C CA . ARG A 1 481 ? 30.004 43.842 -4.540 1.00 84.88 481 ARG A CA 1
ATOM 3776 C C . ARG A 1 481 ? 30.687 43.604 -5.884 1.00 84.88 481 ARG A C 1
ATOM 3778 O O . ARG A 1 481 ? 31.362 44.500 -6.375 1.00 84.88 481 ARG A O 1
ATOM 3785 N N . LEU A 1 482 ? 30.455 42.441 -6.495 1.00 82.94 482 LEU A N 1
ATOM 3786 C CA . LEU A 1 482 ? 31.005 42.102 -7.812 1.00 82.94 482 LEU A CA 1
ATOM 3787 C C . LEU A 1 482 ? 30.520 43.083 -8.889 1.00 82.94 482 LEU A C 1
ATOM 3789 O O . LEU A 1 482 ? 31.331 43.655 -9.609 1.00 82.94 482 LEU A O 1
ATOM 3793 N N . ARG A 1 483 ? 29.212 43.368 -8.937 1.00 82.62 483 ARG A N 1
ATOM 3794 C CA . ARG A 1 483 ? 28.645 44.330 -9.899 1.00 82.62 483 ARG A CA 1
ATOM 3795 C C . ARG A 1 483 ? 29.163 45.756 -9.708 1.00 82.62 483 ARG A C 1
ATOM 3797 O O . ARG A 1 483 ? 29.363 46.453 -10.694 1.00 82.62 483 ARG A O 1
ATOM 3804 N N . GLN A 1 484 ? 29.380 46.183 -8.461 1.00 79.88 484 GLN A N 1
ATOM 3805 C CA . GLN A 1 484 ? 29.918 47.514 -8.152 1.00 79.88 484 GLN A CA 1
ATOM 3806 C C . GLN A 1 484 ? 31.396 47.658 -8.526 1.00 79.88 484 GLN A C 1
ATOM 3808 O O . GLN A 1 484 ? 31.782 48.705 -9.025 1.00 79.88 484 GLN A O 1
ATOM 3813 N N . HIS A 1 485 ? 32.213 46.628 -8.293 1.00 76.88 485 HIS A N 1
ATOM 3814 C CA . HIS A 1 485 ? 33.648 46.670 -8.585 1.00 76.88 485 HIS A CA 1
ATOM 3815 C C . HIS A 1 485 ? 33.956 46.649 -10.089 1.00 76.88 485 HIS A C 1
ATOM 3817 O O . HIS A 1 485 ? 34.956 47.209 -10.517 1.00 76.88 485 HIS A O 1
ATOM 3823 N N . LEU A 1 486 ? 33.092 46.007 -10.878 1.00 77.00 486 LEU A N 1
ATOM 3824 C CA . LEU A 1 486 ? 33.288 45.776 -12.313 1.00 77.00 486 LEU A CA 1
ATOM 3825 C C . LEU A 1 486 ? 32.420 46.681 -13.197 1.00 77.00 486 LEU A C 1
ATOM 3827 O O . LEU A 1 486 ? 32.373 46.491 -14.407 1.00 77.00 486 LEU A O 1
ATOM 3831 N N . GLU A 1 487 ? 31.679 47.609 -12.585 1.00 78.88 487 GLU A N 1
ATOM 3832 C CA . GLU A 1 487 ? 30.765 48.542 -13.259 1.00 78.88 487 GLU A CA 1
ATOM 3833 C C . GLU A 1 487 ? 29.705 47.857 -14.157 1.00 78.88 487 GLU A C 1
ATOM 3835 O O . GLU A 1 487 ? 29.204 48.430 -15.126 1.00 78.88 487 GLU A O 1
ATOM 3840 N N . ILE A 1 488 ? 29.304 46.623 -13.820 1.00 73.06 488 ILE A N 1
ATOM 3841 C CA . ILE A 1 488 ? 28.379 45.811 -14.628 1.00 73.06 488 ILE A CA 1
ATOM 3842 C C . ILE A 1 488 ? 26.920 46.233 -14.386 1.00 73.06 488 ILE A C 1
ATOM 3844 O O . ILE A 1 488 ? 26.308 45.953 -13.345 1.00 73.06 488 ILE A O 1
ATOM 3848 N N . GLN A 1 489 ? 26.333 46.867 -15.403 1.00 59.38 489 GLN A N 1
ATOM 3849 C CA . GLN A 1 489 ? 25.009 47.497 -15.339 1.00 59.38 489 GLN A CA 1
ATOM 3850 C C . GLN A 1 489 ? 23.840 46.503 -15.505 1.00 59.38 489 GLN A C 1
ATOM 3852 O O . GLN A 1 489 ? 22.811 46.679 -14.853 1.00 59.38 489 GLN A O 1
ATOM 3857 N N . SER A 1 490 ? 23.980 45.426 -16.296 1.00 75.31 490 SER A N 1
ATOM 3858 C CA . SER A 1 490 ? 22.879 44.485 -16.594 1.00 75.31 490 SER A CA 1
ATOM 3859 C C . SER A 1 490 ? 23.018 43.120 -15.900 1.00 75.31 490 SER A C 1
ATOM 3861 O O . SER A 1 490 ? 24.116 42.651 -15.590 1.00 75.31 490 SER A O 1
ATOM 3863 N N . ILE A 1 491 ? 21.880 42.467 -15.634 1.00 69.25 491 ILE A N 1
ATOM 3864 C CA . ILE A 1 491 ? 21.835 41.148 -14.973 1.00 69.25 491 ILE A CA 1
ATOM 3865 C C . ILE A 1 491 ? 22.405 40.060 -15.875 1.00 69.25 491 ILE A C 1
ATOM 3867 O O . ILE A 1 491 ? 23.194 39.247 -15.407 1.00 69.25 491 ILE A O 1
ATOM 3871 N N . GLN A 1 492 ? 22.075 40.105 -17.166 1.00 71.94 492 GLN A N 1
ATOM 3872 C CA . GLN A 1 492 ? 22.602 39.170 -18.153 1.00 71.94 492 GLN A CA 1
ATOM 3873 C C . GLN A 1 492 ? 24.136 39.249 -18.241 1.00 71.94 492 GLN A C 1
ATOM 3875 O O . GLN A 1 492 ? 24.805 38.221 -18.150 1.00 71.94 492 GLN A O 1
ATOM 3880 N N . ALA A 1 493 ? 24.705 40.461 -18.263 1.00 74.06 493 ALA A N 1
ATOM 3881 C CA . ALA A 1 493 ? 26.157 40.643 -18.234 1.00 74.06 493 ALA A CA 1
ATOM 3882 C C . ALA A 1 493 ? 26.787 40.151 -16.918 1.00 74.06 493 ALA A C 1
ATOM 3884 O O . ALA A 1 493 ? 27.923 39.688 -16.906 1.00 74.06 493 ALA A O 1
ATOM 3885 N N . THR A 1 494 ? 26.049 40.200 -15.802 1.00 78.75 494 THR A N 1
ATOM 3886 C CA . THR A 1 494 ? 26.525 39.687 -14.507 1.00 78.75 494 THR A CA 1
ATOM 3887 C C . THR A 1 494 ? 26.605 38.158 -14.505 1.00 78.75 494 THR A C 1
ATOM 3889 O O . THR A 1 494 ? 27.584 37.600 -14.012 1.00 78.75 494 THR A O 1
ATOM 3892 N N . THR A 1 495 ? 25.596 37.468 -15.046 1.00 78.06 495 THR A N 1
ATOM 3893 C CA . THR A 1 495 ? 25.582 35.998 -15.124 1.00 78.06 495 THR A CA 1
ATOM 3894 C C . THR A 1 495 ? 26.596 35.466 -16.133 1.00 78.06 495 THR A C 1
ATOM 3896 O O . THR A 1 495 ? 27.298 34.509 -15.827 1.00 78.06 495 THR A O 1
ATOM 3899 N N . GLU A 1 496 ? 26.747 36.126 -17.284 1.00 80.56 496 GLU A N 1
ATOM 3900 C CA . GLU A 1 496 ? 27.740 35.755 -18.304 1.00 80.56 496 GLU A CA 1
ATOM 3901 C C . GLU A 1 496 ? 29.177 35.958 -17.798 1.00 80.56 496 GLU A C 1
ATOM 3903 O O . GLU A 1 496 ? 30.034 35.093 -17.985 1.00 80.56 496 GLU A O 1
ATOM 3908 N N . TRP A 1 497 ? 29.437 37.059 -17.084 1.00 86.44 497 TRP A N 1
ATOM 3909 C CA . TRP A 1 497 ? 30.744 37.312 -16.476 1.00 86.44 497 TRP A CA 1
ATOM 3910 C C . TRP A 1 497 ? 31.087 36.294 -15.381 1.00 86.44 497 TRP A C 1
ATOM 3912 O O . TRP A 1 497 ? 32.202 35.772 -15.351 1.00 86.44 497 TRP A O 1
ATOM 3922 N N . LEU A 1 498 ? 30.128 35.965 -14.505 1.00 86.62 498 LEU A N 1
ATOM 3923 C CA . LEU A 1 498 ? 30.321 34.939 -13.475 1.00 86.62 498 LEU A CA 1
ATOM 3924 C C . LEU A 1 498 ? 30.714 33.597 -14.098 1.00 86.62 498 LEU A C 1
ATOM 3926 O O . LEU A 1 498 ? 31.627 32.946 -13.599 1.00 86.62 498 LEU A O 1
ATOM 3930 N N . ASP A 1 499 ? 30.082 33.211 -15.202 1.00 81.12 499 ASP A N 1
ATOM 3931 C CA . ASP A 1 499 ? 30.353 31.945 -15.885 1.00 81.12 499 ASP A CA 1
ATOM 3932 C C . ASP A 1 499 ? 31.742 31.903 -16.517 1.00 81.12 499 ASP A C 1
ATOM 3934 O O . ASP A 1 499 ? 32.458 30.905 -16.381 1.00 81.12 499 ASP A O 1
ATOM 3938 N N . ALA A 1 500 ? 32.152 33.007 -17.142 1.00 84.69 500 ALA A N 1
ATOM 3939 C CA . ALA A 1 500 ? 33.486 33.149 -17.707 1.00 84.69 500 ALA A CA 1
ATOM 3940 C C . ALA A 1 500 ? 34.564 33.040 -16.618 1.00 84.69 500 ALA A C 1
ATOM 3942 O O . ALA A 1 500 ? 35.503 32.251 -16.746 1.00 84.69 500 ALA A O 1
ATOM 3943 N N . MET A 1 501 ? 34.401 33.756 -15.505 1.00 85.12 501 MET A N 1
ATOM 3944 C CA . MET A 1 501 ? 35.388 33.763 -14.423 1.00 85.12 501 MET A CA 1
ATOM 3945 C C . MET A 1 501 ? 35.429 32.447 -13.653 1.00 85.12 501 MET A C 1
ATOM 3947 O O . MET A 1 501 ? 36.504 31.971 -13.289 1.00 85.12 501 MET A O 1
ATOM 3951 N N . TRP A 1 502 ? 34.280 31.809 -13.434 1.00 89.62 502 TRP A N 1
ATOM 3952 C CA . TRP A 1 502 ? 34.219 30.570 -12.659 1.00 89.62 502 TRP A CA 1
ATOM 3953 C C . TRP A 1 502 ? 34.829 29.364 -13.390 1.00 89.62 502 TRP A C 1
ATOM 3955 O O . TRP A 1 502 ? 35.152 28.353 -12.755 1.00 89.62 502 TRP A O 1
ATOM 3965 N N . SER A 1 503 ? 35.031 29.473 -14.710 1.00 78.81 503 SER A N 1
ATOM 3966 C CA . SER A 1 503 ? 35.636 28.434 -15.553 1.00 78.81 503 SER A CA 1
ATOM 3967 C C . SER A 1 503 ? 37.138 28.221 -15.304 1.00 78.81 503 SER A C 1
ATOM 3969 O O . SER A 1 503 ? 37.642 27.122 -15.537 1.00 78.81 503 SER A O 1
ATOM 3971 N N . THR A 1 504 ? 37.849 29.210 -14.747 1.00 83.12 504 THR A N 1
ATOM 3972 C CA . THR A 1 504 ? 39.292 29.128 -14.451 1.00 83.12 504 THR A CA 1
ATOM 3973 C C . THR A 1 504 ? 39.568 29.241 -12.953 1.00 83.12 504 THR A C 1
ATOM 3975 O O . THR A 1 504 ? 38.795 29.822 -12.197 1.00 83.12 504 THR A O 1
ATOM 3978 N N . GLU A 1 505 ? 40.674 28.663 -12.484 1.00 77.62 505 GLU A N 1
ATOM 3979 C CA . GLU A 1 505 ? 41.054 28.739 -11.066 1.00 77.62 505 GLU A CA 1
ATOM 3980 C C . GLU A 1 505 ? 41.430 30.161 -10.639 1.00 77.62 505 GLU A C 1
ATOM 3982 O O . GLU A 1 505 ? 40.980 30.627 -9.593 1.00 77.62 505 GLU A O 1
ATOM 3987 N N . GLN A 1 506 ? 42.160 30.877 -11.498 1.00 79.44 506 GLN A N 1
ATOM 3988 C CA . GLN A 1 506 ? 42.503 32.282 -11.292 1.00 79.44 506 GLN A CA 1
ATOM 3989 C C . GLN A 1 506 ? 41.246 33.166 -11.256 1.00 79.44 50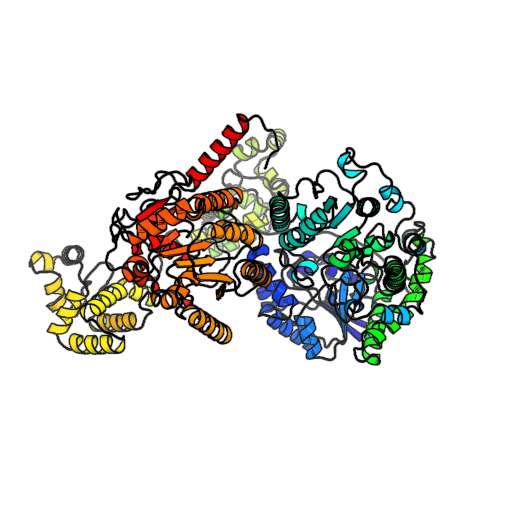6 GLN A C 1
ATOM 3991 O O . GLN A 1 506 ? 41.107 33.994 -10.359 1.00 79.44 506 GLN A O 1
ATOM 3996 N N . GLY A 1 507 ? 40.277 32.920 -12.145 1.00 81.56 507 GLY A N 1
ATOM 3997 C CA . GLY A 1 507 ? 39.005 33.639 -12.134 1.00 81.56 507 GLY A CA 1
ATOM 3998 C C . GLY A 1 507 ? 38.125 33.307 -10.921 1.00 81.56 507 GLY A C 1
ATOM 3999 O O . GLY A 1 507 ? 37.506 34.203 -10.350 1.00 81.56 507 GLY A O 1
ATOM 4000 N N . ARG A 1 508 ? 38.122 32.059 -10.428 1.00 88.44 508 ARG A N 1
ATOM 4001 C CA . ARG A 1 508 ? 37.450 31.708 -9.158 1.00 88.44 508 ARG A CA 1
ATOM 4002 C C . ARG A 1 508 ? 38.079 32.416 -7.960 1.00 88.44 508 ARG A C 1
ATOM 4004 O O . ARG A 1 508 ? 37.344 32.914 -7.108 1.00 88.44 508 ARG A O 1
ATOM 4011 N N . ALA A 1 509 ? 39.409 32.488 -7.897 1.00 83.06 509 ALA A N 1
ATOM 4012 C CA . ALA A 1 509 ? 40.117 33.224 -6.851 1.00 83.06 509 ALA A CA 1
ATOM 4013 C C . ALA A 1 509 ? 39.717 34.709 -6.847 1.00 83.06 509 ALA A C 1
ATOM 4015 O O . ALA A 1 509 ? 39.471 35.293 -5.788 1.00 83.06 509 ALA A O 1
ATOM 4016 N N . GLU A 1 510 ? 39.575 35.297 -8.034 1.00 81.62 510 GLU A N 1
ATOM 4017 C CA . GLU A 1 510 ? 39.177 36.689 -8.225 1.00 81.62 510 GLU A CA 1
ATOM 4018 C C . GLU A 1 510 ? 37.729 36.942 -7.773 1.00 81.62 510 GLU A C 1
ATOM 4020 O O . GLU A 1 510 ? 37.479 37.861 -6.990 1.00 81.62 510 GLU A O 1
ATOM 4025 N N . VAL A 1 511 ? 36.782 36.067 -8.132 1.00 87.12 511 VAL A N 1
ATOM 4026 C CA . VAL A 1 511 ? 35.385 36.171 -7.666 1.00 87.12 511 VAL A CA 1
ATOM 4027 C C . VAL A 1 511 ? 35.282 36.005 -6.144 1.00 87.12 511 VAL A C 1
ATOM 4029 O O . VAL A 1 511 ? 34.533 36.739 -5.494 1.00 87.12 511 VAL A O 1
ATOM 4032 N N . ILE A 1 512 ? 36.043 35.080 -5.549 1.00 87.81 512 ILE A N 1
ATOM 4033 C CA . ILE A 1 512 ? 36.075 34.874 -4.091 1.00 87.81 512 ILE A CA 1
ATOM 4034 C C . ILE A 1 512 ? 36.635 36.106 -3.374 1.00 87.81 512 ILE A C 1
ATOM 4036 O O . ILE A 1 512 ? 36.078 36.526 -2.354 1.00 87.81 512 ILE A O 1
ATOM 4040 N N . THR A 1 513 ? 37.693 36.704 -3.922 1.00 84.44 513 THR A N 1
ATOM 4041 C CA . THR A 1 513 ? 38.388 37.857 -3.334 1.00 84.44 513 THR A CA 1
ATOM 4042 C C . THR A 1 513 ? 37.551 39.131 -3.441 1.00 84.44 513 THR A C 1
ATOM 4044 O O . THR A 1 513 ? 37.257 39.760 -2.424 1.00 84.44 513 THR A O 1
ATOM 4047 N N . ILE A 1 514 ? 37.080 39.484 -4.642 1.00 83.12 514 ILE A N 1
ATOM 4048 C CA . ILE A 1 514 ? 36.263 40.689 -4.871 1.00 83.12 514 ILE A CA 1
ATOM 4049 C C . ILE A 1 514 ? 34.905 40.553 -4.171 1.00 83.12 514 ILE A C 1
ATOM 4051 O O . ILE A 1 514 ? 34.425 41.471 -3.500 1.00 83.12 514 ILE A O 1
ATOM 4055 N N . GLY A 1 515 ? 34.291 39.374 -4.282 1.00 82.25 515 GLY A N 1
ATOM 4056 C CA . GLY A 1 515 ? 33.004 39.068 -3.672 1.00 82.25 515 GLY A CA 1
ATOM 4057 C C . GLY A 1 515 ? 33.055 38.968 -2.147 1.00 82.25 515 GLY A C 1
ATOM 4058 O O . GLY A 1 515 ? 32.004 39.056 -1.502 1.00 82.25 515 GLY A O 1
ATOM 4059 N N . ARG A 1 516 ? 34.251 38.838 -1.554 1.00 87.75 516 ARG A N 1
ATOM 4060 C CA . ARG A 1 516 ? 34.469 38.522 -0.132 1.00 87.75 516 ARG A CA 1
ATOM 4061 C C . ARG A 1 516 ? 33.640 37.314 0.295 1.00 87.75 516 ARG A C 1
ATOM 4063 O O . ARG A 1 516 ? 32.803 37.402 1.191 1.00 87.75 516 ARG A O 1
ATOM 4070 N N . LEU A 1 517 ? 33.800 36.221 -0.444 1.00 87.69 517 LEU A N 1
ATOM 4071 C CA . LEU A 1 517 ? 33.026 34.998 -0.235 1.00 87.69 517 LEU A CA 1
ATOM 4072 C C . LEU A 1 517 ? 33.492 34.224 1.008 1.00 87.69 517 LEU A C 1
ATOM 4074 O O . LEU A 1 517 ? 32.684 33.545 1.634 1.00 87.69 517 LEU A O 1
ATOM 4078 N N . VAL A 1 518 ? 34.770 34.368 1.372 1.00 89.94 518 VAL A N 1
ATOM 4079 C CA . VAL A 1 518 ? 35.370 33.812 2.592 1.00 89.94 518 VAL A CA 1
ATOM 4080 C C . VAL A 1 518 ? 35.564 34.934 3.609 1.00 89.94 518 VAL A C 1
ATOM 4082 O O . VAL A 1 518 ? 36.136 35.970 3.272 1.00 89.94 518 VAL A O 1
ATOM 4085 N N . ASP A 1 519 ? 35.103 34.716 4.840 1.00 89.00 519 ASP A N 1
ATOM 4086 C CA . ASP A 1 519 ? 35.373 35.566 6.004 1.00 89.00 519 ASP A CA 1
ATOM 4087 C C . ASP A 1 519 ? 36.594 34.993 6.750 1.00 89.00 519 ASP A C 1
ATOM 4089 O O . ASP A 1 519 ? 36.464 33.941 7.377 1.00 89.00 519 ASP A O 1
ATOM 4093 N N . PRO A 1 520 ? 37.788 35.614 6.665 1.00 83.56 520 PRO A N 1
ATOM 4094 C CA . PRO A 1 520 ? 39.022 35.037 7.200 1.00 83.56 520 PRO A CA 1
ATOM 4095 C C . PRO A 1 520 ? 38.979 34.764 8.707 1.00 83.56 520 PRO A C 1
ATOM 4097 O O . PRO A 1 520 ? 39.447 33.712 9.144 1.00 83.56 520 PRO A O 1
ATOM 4100 N N . ASP A 1 521 ? 38.384 35.667 9.489 1.00 86.06 521 ASP A N 1
ATOM 4101 C CA . ASP A 1 521 ? 38.357 35.566 10.950 1.00 86.06 521 ASP A CA 1
ATOM 4102 C C . ASP A 1 521 ? 37.405 34.455 11.392 1.00 86.06 521 ASP A C 1
ATOM 4104 O O . ASP A 1 521 ? 37.765 33.599 12.205 1.00 86.06 521 ASP A O 1
ATOM 4108 N N . TYR A 1 522 ? 36.213 34.397 10.789 1.00 88.31 522 TYR A N 1
ATOM 4109 C CA . TYR A 1 522 ? 35.287 33.286 11.002 1.00 88.31 522 TYR A CA 1
ATOM 4110 C C . TYR A 1 522 ? 35.891 31.955 10.544 1.00 88.31 522 TYR A C 1
ATOM 4112 O O . TYR A 1 522 ? 35.820 30.953 11.260 1.00 88.31 522 TYR A O 1
ATOM 4120 N N . TYR A 1 523 ? 36.505 31.935 9.361 1.00 86.69 523 TYR A N 1
ATOM 4121 C CA . TYR A 1 523 ? 37.011 30.710 8.759 1.00 86.69 523 TYR A CA 1
ATOM 4122 C C . TYR A 1 523 ? 38.139 30.102 9.593 1.00 86.69 523 TYR A C 1
ATOM 4124 O O . TYR A 1 523 ? 38.123 28.897 9.826 1.00 86.69 523 TYR A O 1
ATOM 4132 N N . LEU A 1 524 ? 39.066 30.911 10.114 1.00 86.75 524 LEU A N 1
ATOM 4133 C CA . LEU A 1 524 ? 40.131 30.440 11.007 1.00 86.75 524 LEU A CA 1
ATOM 4134 C C . LEU A 1 524 ? 39.623 30.088 12.413 1.00 86.75 524 LEU A C 1
ATOM 4136 O O . LEU A 1 524 ? 40.139 29.154 13.031 1.00 86.75 524 LEU A O 1
ATOM 4140 N N . ALA A 1 525 ? 38.596 30.782 12.915 1.00 81.12 525 ALA A N 1
ATOM 4141 C CA . ALA A 1 525 ? 37.990 30.477 14.212 1.00 81.12 525 ALA A CA 1
ATOM 4142 C C . ALA A 1 525 ? 37.275 29.114 14.221 1.00 81.12 525 ALA A C 1
ATOM 4144 O O . ALA A 1 525 ? 37.387 28.364 15.196 1.00 81.12 525 ALA A O 1
ATOM 4145 N N . VAL A 1 526 ? 36.570 28.785 13.133 1.00 79.00 526 VAL A N 1
ATOM 4146 C CA . VAL A 1 526 ? 35.868 27.502 12.958 1.00 79.00 526 VAL A CA 1
ATOM 4147 C C . VAL A 1 526 ? 36.829 26.387 12.528 1.00 79.00 526 VAL A C 1
ATOM 4149 O O . VAL A 1 526 ? 36.659 25.243 12.945 1.00 79.00 526 VAL A O 1
ATOM 4152 N N . ASN A 1 527 ? 37.878 26.710 11.764 1.00 84.19 527 ASN A N 1
ATOM 4153 C CA . ASN A 1 527 ? 38.853 25.753 11.232 1.00 84.19 527 ASN A CA 1
ATOM 4154 C C . ASN A 1 527 ? 40.240 25.941 11.868 1.00 84.19 527 ASN A C 1
ATOM 4156 O O . ASN A 1 527 ? 41.190 26.429 11.248 1.00 84.19 527 ASN A O 1
ATOM 4160 N N . ARG A 1 528 ? 40.361 25.537 13.140 1.00 83.38 528 ARG A N 1
ATOM 4161 C CA . ARG A 1 528 ? 41.597 25.682 13.938 1.00 83.38 528 ARG A CA 1
ATOM 4162 C C . ARG A 1 528 ? 42.794 24.904 13.387 1.00 83.38 528 ARG A C 1
ATOM 4164 O O . ARG A 1 528 ? 43.927 25.193 13.762 1.00 83.38 528 ARG A O 1
ATOM 4171 N N . ASP A 1 529 ? 42.548 23.894 12.561 1.00 80.81 529 ASP A N 1
ATOM 4172 C CA . ASP A 1 529 ? 43.569 23.160 11.818 1.00 80.81 529 ASP A CA 1
ATOM 4173 C C . ASP A 1 529 ? 44.228 24.057 10.763 1.00 80.81 529 ASP A C 1
ATOM 4175 O O . ASP A 1 529 ? 45.452 24.141 10.733 1.00 80.81 529 ASP A O 1
ATOM 4179 N N . VAL A 1 530 ? 43.440 24.822 10.002 1.00 81.94 530 VAL A N 1
ATOM 4180 C CA . VAL A 1 530 ? 43.931 25.766 8.981 1.00 81.94 530 VAL A CA 1
ATOM 4181 C C . VAL A 1 530 ? 44.710 26.913 9.623 1.00 81.94 530 VAL A C 1
ATOM 4183 O O . VAL A 1 530 ? 45.790 27.261 9.147 1.00 81.94 530 VAL A O 1
ATOM 4186 N N . ALA A 1 531 ? 44.239 27.425 10.766 1.00 79.94 531 ALA A N 1
ATOM 4187 C CA . ALA A 1 531 ? 44.903 28.498 11.517 1.00 79.94 531 ALA A CA 1
ATOM 4188 C C . ALA A 1 531 ? 46.350 28.173 11.930 1.00 79.94 531 ALA A C 1
ATOM 4190 O O . ALA A 1 531 ? 47.160 29.079 12.100 1.00 79.94 531 ALA A O 1
ATOM 4191 N N . LYS A 1 532 ? 46.696 26.887 12.063 1.00 70.94 532 LYS A N 1
ATOM 4192 C CA . LYS A 1 532 ? 48.046 26.437 12.436 1.00 70.94 532 LYS A CA 1
ATOM 4193 C C . LYS A 1 532 ? 48.989 26.255 11.244 1.00 70.94 532 LYS A C 1
ATOM 4195 O O . LYS A 1 532 ? 50.182 26.075 11.457 1.00 70.94 532 LYS A O 1
ATOM 4200 N N . THR A 1 533 ? 48.473 26.279 10.013 1.00 74.25 533 THR A N 1
ATOM 4201 C CA . THR A 1 533 ? 49.260 26.004 8.794 1.00 74.25 533 THR A CA 1
ATOM 4202 C C . THR A 1 533 ? 49.959 27.234 8.217 1.00 74.25 533 THR A C 1
ATOM 4204 O O . THR A 1 533 ? 50.910 27.082 7.459 1.00 74.25 533 THR A O 1
ATOM 4207 N N . GLY A 1 534 ? 49.488 28.442 8.546 1.00 72.25 534 GLY A N 1
ATOM 4208 C CA . GLY A 1 534 ? 49.970 29.697 7.956 1.00 72.25 534 GLY A CA 1
ATOM 4209 C C . GLY A 1 534 ? 49.470 29.978 6.529 1.00 72.25 534 GLY A C 1
ATOM 4210 O O . GLY A 1 534 ? 49.783 31.033 5.985 1.00 72.25 534 GLY A O 1
ATOM 4211 N N . ILE A 1 535 ? 48.680 29.077 5.933 1.00 76.25 535 ILE A N 1
ATOM 4212 C CA . ILE A 1 535 ? 48.064 29.253 4.608 1.00 76.25 535 ILE A CA 1
ATOM 4213 C C . ILE A 1 535 ? 46.884 30.225 4.715 1.00 76.25 535 ILE A C 1
ATOM 4215 O O . ILE A 1 535 ? 46.123 30.192 5.688 1.00 76.25 535 ILE A O 1
ATOM 4219 N N . THR A 1 536 ? 46.699 31.088 3.712 1.00 82.25 536 THR A N 1
ATOM 4220 C CA . THR A 1 536 ? 45.613 32.076 3.750 1.00 82.25 536 THR A CA 1
ATOM 4221 C C . THR A 1 536 ? 44.233 31.406 3.606 1.00 82.25 536 THR A C 1
ATOM 4223 O O . THR A 1 536 ? 44.088 30.452 2.838 1.00 82.25 536 THR A O 1
ATOM 4226 N N . PRO A 1 537 ? 43.176 31.882 4.298 1.00 84.88 537 PRO A N 1
ATOM 4227 C CA . PRO A 1 537 ? 41.845 31.267 4.231 1.00 84.88 537 PRO A CA 1
ATOM 4228 C C . PRO A 1 537 ? 41.247 31.177 2.824 1.00 84.88 537 PRO A C 1
ATOM 4230 O O . PRO A 1 537 ? 40.580 30.196 2.513 1.00 84.88 537 PRO A O 1
ATOM 4233 N N . VAL A 1 538 ? 41.504 32.169 1.965 1.00 83.00 538 VAL A N 1
ATOM 4234 C CA . VAL A 1 538 ? 41.037 32.175 0.568 1.00 83.00 538 VAL A CA 1
ATOM 4235 C C . VAL A 1 538 ? 41.741 31.093 -0.249 1.00 83.00 538 VAL A C 1
ATOM 4237 O O . VAL A 1 538 ? 41.072 30.328 -0.940 1.00 83.00 538 VAL A O 1
ATOM 4240 N N . GLU A 1 539 ? 43.064 30.983 -0.125 1.00 80.88 539 GLU A N 1
ATOM 4241 C CA . GLU A 1 539 ? 43.870 29.963 -0.805 1.00 80.88 539 GLU A CA 1
ATOM 4242 C C . GLU A 1 539 ? 43.487 28.554 -0.338 1.00 80.88 539 GLU A C 1
ATOM 4244 O O . GLU A 1 539 ? 43.207 27.669 -1.148 1.00 80.88 539 GLU A O 1
ATOM 4249 N N . HIS A 1 540 ? 43.351 28.357 0.975 1.00 87.19 540 HIS A N 1
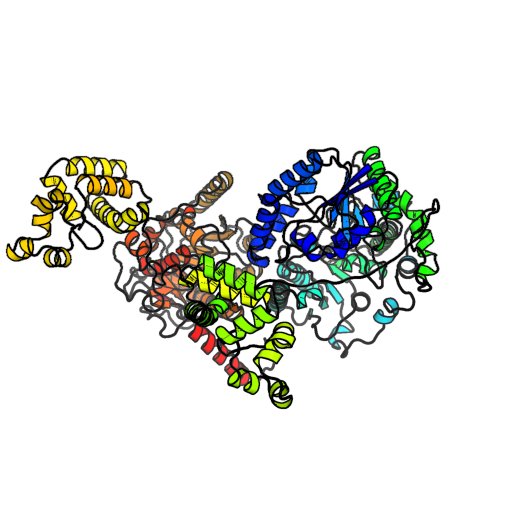ATOM 4250 C CA . HIS A 1 540 ? 42.896 27.082 1.514 1.00 87.19 540 HIS A CA 1
ATOM 4251 C C . HIS A 1 540 ? 41.471 26.749 1.050 1.00 87.19 540 HIS A C 1
ATOM 4253 O O . HIS A 1 540 ? 41.186 25.608 0.678 1.00 87.19 540 HIS A O 1
ATOM 4259 N N . PHE A 1 541 ? 40.544 27.710 1.075 1.00 84.94 541 PHE A N 1
ATOM 4260 C CA . PHE A 1 541 ? 39.161 27.457 0.675 1.00 84.94 541 PHE A CA 1
ATOM 4261 C C . PHE A 1 541 ? 39.048 27.094 -0.812 1.00 84.94 541 PHE A C 1
ATOM 4263 O O . PHE A 1 541 ? 38.341 26.142 -1.151 1.00 84.94 541 PHE A O 1
ATOM 4270 N N . LEU A 1 542 ? 39.801 27.783 -1.676 1.00 82.31 542 LEU A N 1
ATOM 4271 C CA . LEU A 1 542 ? 39.834 27.540 -3.118 1.00 82.31 542 LEU A CA 1
ATOM 4272 C C . LEU A 1 542 ? 40.353 26.136 -3.466 1.00 82.31 542 LEU A C 1
ATOM 4274 O O . LEU A 1 542 ? 39.721 25.446 -4.265 1.00 82.31 542 LEU A O 1
ATOM 4278 N N . HIS A 1 543 ? 41.464 25.700 -2.860 1.00 75.44 543 HIS A N 1
ATOM 4279 C CA . HIS A 1 543 ? 42.106 24.428 -3.221 1.00 75.44 543 HIS A CA 1
ATOM 4280 C C . HIS A 1 543 ? 41.574 23.214 -2.447 1.00 75.44 543 HIS A C 1
ATOM 4282 O O . HIS A 1 543 ? 41.613 22.092 -2.950 1.00 75.44 543 HIS A O 1
ATOM 4288 N N . ARG A 1 544 ? 41.113 23.412 -1.206 1.00 74.50 544 ARG A N 1
ATOM 4289 C CA . ARG A 1 544 ? 40.739 22.323 -0.283 1.00 74.50 544 ARG A CA 1
ATOM 4290 C C . ARG A 1 544 ? 39.327 22.487 0.275 1.00 74.50 544 ARG A C 1
ATOM 4292 O O . ARG A 1 544 ? 38.571 21.521 0.331 1.00 74.50 544 ARG A O 1
ATOM 4299 N N . GLY A 1 545 ? 38.934 23.709 0.636 1.00 74.12 545 GLY A N 1
ATOM 4300 C CA . GLY A 1 545 ? 37.675 23.975 1.344 1.00 74.12 545 GLY A CA 1
ATOM 4301 C C . GLY A 1 545 ? 36.405 23.601 0.576 1.00 74.12 545 GLY A C 1
ATOM 4302 O O . GLY A 1 545 ? 35.478 23.072 1.190 1.00 74.12 545 GLY A O 1
ATOM 4303 N N . PHE A 1 546 ? 36.369 23.786 -0.749 1.00 76.50 546 PHE A N 1
ATOM 4304 C CA . PHE A 1 546 ? 35.246 23.315 -1.577 1.00 76.50 546 PHE A CA 1
ATOM 4305 C C . PHE A 1 546 ? 35.084 21.786 -1.565 1.00 76.50 546 PHE A C 1
ATOM 4307 O O . PHE A 1 546 ? 33.955 21.298 -1.546 1.00 76.50 546 PHE A O 1
ATOM 4314 N N . ALA A 1 547 ? 36.190 21.033 -1.595 1.00 68.12 547 ALA A N 1
ATOM 4315 C CA . ALA A 1 547 ? 36.178 19.566 -1.621 1.00 68.12 547 ALA A CA 1
ATOM 4316 C C . ALA A 1 547 ? 35.837 18.967 -0.250 1.00 68.12 547 ALA A C 1
ATOM 4318 O O . ALA A 1 547 ? 35.207 17.918 -0.157 1.00 68.12 547 ALA A O 1
ATOM 4319 N N . GLU A 1 548 ? 36.220 19.670 0.812 1.00 73.44 548 GLU A N 1
ATOM 4320 C CA . GLU A 1 548 ? 35.981 19.277 2.200 1.00 73.44 548 GLU A CA 1
ATOM 4321 C C . GLU A 1 548 ? 34.627 19.761 2.740 1.00 73.44 548 GLU A C 1
ATOM 4323 O O . GLU A 1 548 ? 34.322 19.542 3.910 1.00 73.44 548 GLU A O 1
ATOM 4328 N N . ALA A 1 549 ? 33.813 20.419 1.903 1.00 71.56 549 ALA A N 1
ATOM 4329 C CA . ALA A 1 549 ? 32.517 20.987 2.272 1.00 71.56 549 ALA A CA 1
ATOM 4330 C C . ALA A 1 549 ? 32.592 21.907 3.510 1.00 71.56 549 ALA A C 1
ATOM 4332 O O . ALA A 1 549 ? 31.765 21.820 4.420 1.00 71.56 549 ALA A O 1
ATOM 4333 N N . ARG A 1 550 ? 33.590 22.800 3.557 1.00 77.25 550 ARG A N 1
ATOM 4334 C CA . ARG A 1 550 ? 33.742 23.773 4.653 1.00 77.25 550 ARG A CA 1
ATOM 4335 C C . ARG A 1 550 ? 32.835 24.992 4.449 1.00 77.25 550 ARG A C 1
ATOM 4337 O O . ARG A 1 550 ? 32.542 25.386 3.324 1.00 77.25 550 ARG A O 1
ATOM 4344 N N . THR A 1 551 ? 32.398 25.604 5.547 1.00 84.50 551 THR A N 1
ATOM 4345 C CA . THR A 1 551 ? 31.541 26.805 5.546 1.00 84.50 551 THR A CA 1
ATOM 4346 C C . THR A 1 551 ? 32.418 28.066 5.461 1.00 84.50 551 THR A C 1
ATOM 4348 O O . THR A 1 551 ? 33.162 28.321 6.409 1.00 84.50 551 THR A O 1
ATOM 4351 N N . PRO A 1 552 ? 32.377 28.859 4.368 1.00 85.31 552 PRO A N 1
ATOM 4352 C CA . PRO A 1 552 ? 33.319 29.967 4.162 1.00 85.31 552 PRO A CA 1
ATOM 4353 C C . PRO A 1 552 ? 33.002 31.240 4.961 1.00 85.31 552 PRO A C 1
ATOM 4355 O O . PRO A 1 552 ? 33.900 32.045 5.199 1.00 85.31 552 PRO A O 1
ATOM 4358 N N . ALA A 1 553 ? 31.747 31.438 5.374 1.00 82.19 553 ALA A N 1
ATOM 4359 C CA . ALA A 1 553 ? 31.298 32.588 6.162 1.00 82.19 553 ALA A CA 1
ATOM 4360 C C . ALA A 1 553 ? 30.003 32.242 6.930 1.00 82.19 553 ALA A C 1
ATOM 4362 O O . ALA A 1 553 ? 29.271 31.355 6.491 1.00 82.19 553 ALA A O 1
ATOM 4363 N N . PRO A 1 554 ? 29.634 32.962 8.010 1.00 75.75 554 PRO A N 1
ATOM 4364 C CA . PRO A 1 554 ? 28.451 32.637 8.824 1.00 75.75 554 PRO A CA 1
ATOM 4365 C C . PRO A 1 554 ? 27.126 32.596 8.045 1.00 75.75 554 PRO A C 1
ATOM 4367 O O . PRO A 1 554 ? 26.198 31.883 8.415 1.00 75.75 554 PRO A O 1
ATOM 4370 N N . SER A 1 555 ? 27.028 33.387 6.973 1.00 71.69 555 SER A N 1
ATOM 4371 C CA . SER A 1 555 ? 25.832 33.527 6.133 1.00 71.69 555 SER A CA 1
ATOM 4372 C C . SER A 1 555 ? 25.882 32.705 4.841 1.00 71.69 555 SER A C 1
ATOM 4374 O O . SER A 1 555 ? 24.916 32.720 4.076 1.00 71.69 555 SER A O 1
ATOM 4376 N N . ILE A 1 556 ? 26.981 31.985 4.596 1.00 76.50 556 ILE A N 1
ATOM 4377 C CA . ILE A 1 556 ? 27.211 31.194 3.387 1.00 76.50 556 ILE A CA 1
ATOM 4378 C C . ILE A 1 556 ? 27.358 29.728 3.793 1.00 76.50 556 ILE A C 1
ATOM 4380 O O . ILE A 1 556 ? 28.361 29.381 4.412 1.00 76.50 556 ILE A O 1
ATOM 4384 N N . PRO A 1 557 ? 26.388 28.854 3.475 1.00 74.25 557 PRO A N 1
ATOM 4385 C CA . PRO A 1 557 ? 26.478 27.451 3.853 1.00 74.25 557 PRO A CA 1
ATOM 4386 C C . PRO A 1 557 ? 27.604 26.745 3.092 1.00 74.25 557 PRO A C 1
ATOM 4388 O O . PRO A 1 557 ? 27.983 27.152 1.994 1.00 74.25 557 PRO A O 1
ATOM 4391 N N . ALA A 1 558 ? 28.104 25.651 3.666 1.00 74.44 558 ALA A N 1
ATOM 4392 C CA . ALA A 1 558 ? 29.001 24.739 2.972 1.00 74.44 558 ALA A CA 1
ATOM 4393 C C . ALA A 1 558 ? 28.391 24.286 1.636 1.00 74.44 558 ALA A C 1
ATOM 4395 O O . ALA A 1 558 ? 27.286 23.741 1.594 1.00 74.44 558 ALA A O 1
ATOM 4396 N N . ALA A 1 559 ? 29.116 24.527 0.548 1.00 71.75 559 ALA A N 1
ATOM 4397 C CA . ALA A 1 559 ? 28.671 24.251 -0.810 1.00 71.75 559 ALA A CA 1
ATOM 4398 C C . ALA A 1 559 ? 29.875 23.908 -1.689 1.00 71.75 559 ALA A C 1
ATOM 4400 O O . ALA A 1 559 ? 30.973 24.425 -1.481 1.00 71.75 559 ALA A O 1
ATOM 4401 N N . THR A 1 560 ? 29.676 23.062 -2.701 1.00 79.44 560 THR A N 1
ATOM 4402 C CA . THR A 1 560 ? 30.720 22.806 -3.707 1.00 79.44 560 THR A CA 1
ATOM 4403 C C . THR A 1 560 ? 30.930 24.034 -4.601 1.00 79.44 560 THR A C 1
ATOM 4405 O O . THR A 1 560 ? 30.100 24.950 -4.638 1.00 79.44 560 THR A O 1
ATOM 4408 N N . ALA A 1 561 ? 32.017 24.057 -5.379 1.00 77.12 561 ALA A N 1
ATOM 4409 C CA . ALA A 1 561 ? 32.287 25.155 -6.309 1.00 77.12 561 ALA A CA 1
ATOM 4410 C C . ALA A 1 561 ? 31.140 25.364 -7.320 1.00 77.12 561 ALA A C 1
ATOM 4412 O O . ALA A 1 561 ? 30.765 26.500 -7.600 1.00 77.12 561 ALA A O 1
ATOM 4413 N N . MET A 1 562 ? 30.527 24.288 -7.826 1.00 76.50 562 MET A N 1
ATOM 4414 C CA . MET A 1 562 ? 29.388 24.384 -8.751 1.00 76.50 562 MET A CA 1
ATOM 4415 C C . MET A 1 562 ? 28.106 24.870 -8.067 1.00 76.50 562 MET A C 1
ATOM 4417 O O . MET A 1 562 ? 27.375 25.690 -8.620 1.00 76.50 562 MET A O 1
ATOM 4421 N N . GLN A 1 563 ? 27.847 24.409 -6.843 1.00 76.50 563 GLN A N 1
ATOM 4422 C CA . GLN A 1 563 ? 26.692 24.853 -6.061 1.00 76.50 563 GLN A CA 1
ATOM 4423 C C . GLN A 1 563 ? 26.796 26.346 -5.711 1.00 76.50 563 GLN A C 1
ATOM 4425 O O . GLN A 1 563 ? 25.818 27.083 -5.804 1.00 76.50 563 GLN A O 1
ATOM 4430 N N . THR A 1 564 ? 28.006 26.808 -5.396 1.00 79.56 564 THR A N 1
ATOM 4431 C CA . THR A 1 564 ? 28.328 28.217 -5.133 1.00 79.56 564 THR A CA 1
ATOM 4432 C C . THR A 1 564 ? 28.047 29.101 -6.354 1.00 79.56 564 THR A C 1
ATOM 4434 O O . THR A 1 564 ? 27.425 30.153 -6.208 1.00 79.56 564 THR A O 1
ATOM 4437 N N . LEU A 1 565 ? 28.411 28.657 -7.565 1.00 84.94 565 LEU A N 1
ATOM 4438 C CA . LEU A 1 565 ? 28.082 29.367 -8.810 1.00 84.94 565 LEU A CA 1
ATOM 4439 C C . LEU A 1 565 ? 26.567 29.446 -9.045 1.00 84.94 565 LEU A C 1
ATOM 4441 O O . LEU A 1 565 ? 26.047 30.515 -9.363 1.00 84.94 565 LEU A O 1
ATOM 4445 N N . SER A 1 566 ? 25.848 28.340 -8.832 1.00 75.38 566 SER A N 1
ATOM 4446 C CA . SER A 1 566 ? 24.385 28.301 -8.962 1.00 75.38 566 SER A CA 1
ATOM 4447 C C . SER A 1 566 ? 23.700 29.290 -8.006 1.00 75.38 566 SER A C 1
ATOM 4449 O O . SER A 1 566 ? 22.808 30.045 -8.406 1.00 75.38 566 SER A O 1
ATOM 4451 N N . HIS A 1 567 ? 24.184 29.392 -6.764 1.00 76.31 567 HIS A N 1
ATOM 4452 C CA . HIS A 1 567 ? 23.682 30.381 -5.809 1.00 76.31 567 HIS A CA 1
ATOM 4453 C C . HIS A 1 567 ? 24.015 31.831 -6.196 1.00 76.31 567 HIS A C 1
ATOM 4455 O O . HIS A 1 567 ? 23.172 32.709 -6.008 1.00 76.31 567 HIS A O 1
ATOM 4461 N N . LEU A 1 568 ? 25.190 32.105 -6.770 1.00 81.44 568 LEU A N 1
ATOM 4462 C CA . LEU A 1 568 ? 25.545 33.442 -7.264 1.00 81.44 568 LEU A CA 1
ATOM 4463 C C . LEU A 1 568 ? 24.656 33.874 -8.443 1.00 81.44 568 LEU A C 1
ATOM 4465 O O . LEU A 1 568 ? 24.147 34.996 -8.435 1.00 81.44 568 LEU A O 1
ATOM 4469 N N . ARG A 1 569 ? 24.380 32.979 -9.403 1.00 77.31 569 ARG A N 1
ATOM 4470 C CA . ARG A 1 569 ? 23.462 33.252 -10.529 1.00 77.31 569 ARG A CA 1
ATOM 4471 C C . ARG A 1 569 ? 22.054 33.565 -10.040 1.00 77.31 569 ARG A C 1
ATOM 4473 O O . ARG A 1 569 ? 21.490 34.611 -10.354 1.00 77.31 569 ARG A O 1
ATOM 4480 N N . ARG A 1 570 ? 21.517 32.699 -9.179 1.00 69.12 570 ARG A N 1
ATOM 4481 C CA . ARG A 1 570 ? 20.159 32.867 -8.661 1.00 69.12 570 ARG A CA 1
ATOM 4482 C C . ARG A 1 570 ? 20.026 34.115 -7.786 1.00 69.12 570 ARG A C 1
ATOM 4484 O O . ARG A 1 570 ? 18.981 34.761 -7.788 1.00 69.12 570 ARG A O 1
ATOM 4491 N N . ALA A 1 571 ? 21.076 34.498 -7.061 1.00 73.00 571 ALA A N 1
ATOM 4492 C CA . ALA A 1 571 ? 21.101 35.758 -6.325 1.00 73.00 571 ALA A CA 1
ATOM 4493 C C . ALA A 1 571 ? 21.073 36.982 -7.261 1.00 73.00 571 ALA A C 1
ATOM 4495 O O . ALA A 1 571 ? 20.352 37.935 -6.960 1.00 73.00 571 ALA A O 1
ATOM 4496 N N . ALA A 1 572 ? 21.785 36.945 -8.395 1.00 73.44 572 ALA A N 1
ATOM 4497 C CA . ALA A 1 572 ? 21.764 38.005 -9.408 1.00 73.44 572 ALA A CA 1
ATOM 4498 C C . ALA A 1 572 ? 20.375 38.182 -10.045 1.00 73.44 572 ALA A C 1
ATOM 4500 O O . ALA A 1 572 ? 19.899 39.309 -10.177 1.00 73.44 572 ALA A O 1
ATOM 4501 N N . GLU A 1 573 ? 19.699 37.076 -10.355 1.00 68.19 573 GLU A N 1
ATOM 4502 C CA . GLU A 1 573 ? 18.338 37.065 -10.907 1.00 68.19 573 GLU A CA 1
ATOM 4503 C C . GLU A 1 573 ? 17.304 37.629 -9.931 1.00 68.19 573 GLU A C 1
ATOM 4505 O O . GLU A 1 573 ? 16.454 38.427 -10.311 1.00 68.19 573 GLU A O 1
ATOM 4510 N N . ILE A 1 574 ? 17.364 37.266 -8.646 1.00 63.28 574 ILE A N 1
ATOM 4511 C CA . ILE A 1 574 ? 16.375 37.772 -7.683 1.00 63.28 574 ILE A CA 1
ATOM 4512 C C . ILE A 1 574 ? 16.573 39.272 -7.413 1.00 63.28 574 ILE A C 1
ATOM 4514 O O . ILE A 1 574 ? 15.615 39.987 -7.132 1.00 63.28 574 ILE A O 1
ATOM 4518 N N . MET A 1 575 ? 17.804 39.771 -7.523 1.00 63.47 575 MET A N 1
ATOM 4519 C CA . MET A 1 575 ? 18.081 41.206 -7.433 1.00 63.47 575 MET A CA 1
ATOM 4520 C C . MET A 1 575 ? 17.562 41.998 -8.648 1.00 63.47 575 MET A C 1
ATOM 4522 O O . MET A 1 575 ? 17.436 43.215 -8.540 1.00 63.47 575 MET A O 1
ATOM 4526 N N . ALA A 1 576 ? 17.254 41.338 -9.773 1.00 59.62 576 ALA A N 1
ATOM 4527 C CA . ALA A 1 576 ? 16.674 41.953 -10.970 1.00 59.62 576 ALA A CA 1
ATOM 4528 C C . ALA A 1 576 ? 15.207 42.343 -10.795 1.00 59.62 576 ALA A C 1
ATOM 4530 O O . ALA A 1 576 ? 14.780 43.406 -11.235 1.00 59.62 576 ALA A O 1
ATOM 4531 N N . ASN A 1 577 ? 14.443 41.477 -10.133 1.00 50.25 577 ASN A N 1
ATOM 4532 C CA . ASN A 1 577 ? 12.986 41.550 -10.087 1.00 50.25 577 ASN A CA 1
ATOM 4533 C C . ASN A 1 577 ? 12.480 42.432 -8.940 1.00 50.25 577 ASN A C 1
ATOM 4535 O O . ASN A 1 577 ? 11.457 42.105 -8.354 1.00 50.25 577 ASN A O 1
ATOM 4539 N N . GLY A 1 578 ? 13.235 43.491 -8.601 1.00 42.88 578 GLY A N 1
ATOM 4540 C CA . GLY A 1 578 ? 12.892 44.536 -7.630 1.00 42.88 578 GLY A CA 1
ATOM 4541 C C . GLY A 1 578 ? 12.124 44.020 -6.418 1.00 42.88 578 GLY A C 1
ATOM 4542 O O . GLY A 1 578 ? 10.904 44.035 -6.429 1.00 42.88 578 GLY A O 1
ATOM 4543 N N . GLY A 1 579 ? 12.829 43.548 -5.387 1.00 42.19 579 GLY A N 1
ATOM 4544 C CA . GLY A 1 579 ? 12.214 42.917 -4.217 1.00 42.19 579 GLY A CA 1
ATOM 4545 C C . GLY A 1 579 ? 11.122 43.751 -3.528 1.00 42.19 579 GLY A C 1
ATOM 4546 O O . GLY A 1 579 ? 11.413 44.460 -2.574 1.00 42.19 579 GLY A O 1
ATOM 4547 N N . SER A 1 580 ? 9.875 43.586 -3.963 1.00 31.39 580 SER A N 1
ATOM 4548 C CA . SER A 1 580 ? 8.629 43.854 -3.243 1.00 31.39 580 SER A CA 1
ATOM 4549 C C . SER A 1 580 ? 7.507 43.067 -3.921 1.00 31.39 580 SER A C 1
ATOM 4551 O O . SER A 1 580 ? 7.374 43.092 -5.142 1.00 31.39 580 SER A O 1
ATOM 4553 N N . ALA A 1 581 ? 6.739 42.327 -3.128 1.00 40.88 581 ALA A N 1
ATOM 4554 C CA . ALA A 1 581 ? 5.570 41.590 -3.581 1.00 40.88 581 ALA A CA 1
ATOM 4555 C C . ALA A 1 581 ? 4.432 42.559 -3.923 1.00 40.88 581 ALA A C 1
ATOM 4557 O O . ALA A 1 581 ? 4.069 43.346 -3.061 1.00 40.88 581 ALA A O 1
ATOM 4558 N N . ASP A 1 582 ? 3.865 42.453 -5.125 1.00 30.83 582 ASP A N 1
ATOM 4559 C CA . ASP A 1 582 ? 2.507 42.903 -5.444 1.00 30.83 582 ASP A CA 1
ATOM 4560 C C . ASP A 1 582 ? 1.941 41.989 -6.544 1.00 30.83 582 ASP A C 1
ATOM 4562 O O . ASP A 1 582 ? 2.552 41.792 -7.597 1.00 30.83 582 ASP A O 1
ATOM 4566 N N . PHE A 1 583 ? 0.802 41.363 -6.248 1.00 32.41 583 PHE A N 1
ATOM 4567 C CA . PHE A 1 583 ? 0.060 40.467 -7.136 1.00 32.41 583 PHE A CA 1
ATOM 4568 C C . PHE A 1 583 ? -0.701 41.268 -8.205 1.00 32.41 583 PHE A C 1
ATOM 4570 O O . PHE A 1 583 ? -1.286 42.310 -7.917 1.00 32.41 583 PHE A O 1
ATOM 4577 N N . VAL A 1 584 ? -0.756 40.740 -9.429 1.00 32.28 584 VAL A N 1
ATOM 4578 C CA . VAL A 1 584 ? -1.743 41.143 -10.443 1.00 32.28 584 VAL A CA 1
ATOM 4579 C C . VAL A 1 584 ? -2.991 40.284 -10.218 1.00 32.28 584 VAL A C 1
ATOM 4581 O O . VAL A 1 584 ? -2.894 39.063 -10.304 1.00 32.28 584 VAL A O 1
ATOM 4584 N N . THR A 1 585 ? -4.135 40.898 -9.906 1.00 37.91 585 THR A N 1
ATOM 4585 C CA . THR A 1 585 ? -5.439 40.221 -9.797 1.00 37.91 585 THR A CA 1
ATOM 4586 C C . THR A 1 585 ? -5.998 39.894 -11.180 1.00 37.91 585 THR A C 1
ATOM 4588 O O . THR A 1 585 ? -5.916 40.711 -12.103 1.00 37.91 585 THR A O 1
ATOM 4591 N N . THR A 1 586 ? -6.558 38.696 -11.342 1.00 42.66 586 THR A N 1
ATOM 4592 C CA . THR A 1 586 ? -7.290 38.317 -12.559 1.00 42.66 586 THR A CA 1
ATOM 4593 C C . THR A 1 586 ? -8.724 38.884 -12.527 1.00 42.66 586 THR A C 1
ATOM 4595 O O . THR A 1 586 ? -9.200 39.277 -11.459 1.00 42.66 586 THR A O 1
ATOM 4598 N N . PRO A 1 587 ? -9.436 38.981 -13.669 1.00 47.47 587 PRO A N 1
ATOM 4599 C CA . PRO A 1 587 ? -10.827 39.453 -13.703 1.00 47.47 587 PRO A CA 1
ATOM 4600 C C . PRO A 1 587 ? -11.783 38.644 -12.808 1.00 47.47 587 PRO A C 1
ATOM 4602 O O . PRO A 1 587 ? -12.670 39.232 -12.191 1.00 47.47 587 PRO A O 1
ATOM 4605 N N . ASP A 1 588 ? -11.552 37.335 -12.676 1.00 46.72 588 ASP A N 1
ATOM 4606 C CA . ASP A 1 588 ? -12.358 36.436 -11.841 1.00 46.72 588 ASP A CA 1
ATOM 4607 C C . ASP A 1 588 ? -12.166 36.722 -10.339 1.00 46.72 588 ASP A C 1
ATOM 4609 O O . ASP A 1 588 ? -13.139 36.759 -9.581 1.00 46.72 588 ASP A O 1
ATOM 4613 N N . ASP A 1 589 ? -10.935 37.048 -9.920 1.00 48.00 589 ASP A N 1
ATOM 4614 C CA . ASP A 1 589 ? -10.630 37.438 -8.534 1.00 48.00 589 ASP A CA 1
ATOM 4615 C C . ASP A 1 589 ? -11.367 38.729 -8.141 1.00 48.00 589 ASP A C 1
ATOM 4617 O O . ASP A 1 589 ? -11.866 38.868 -7.023 1.00 48.00 589 ASP A O 1
ATOM 4621 N N . ALA A 1 590 ? -11.497 39.673 -9.079 1.00 53.47 590 ALA A N 1
ATOM 4622 C CA . ALA A 1 590 ? -12.179 40.940 -8.836 1.00 53.47 590 ALA A CA 1
ATOM 4623 C C . ALA A 1 590 ? -13.702 40.780 -8.668 1.00 53.47 590 ALA A C 1
ATOM 4625 O O . ALA A 1 590 ? -14.307 41.550 -7.914 1.00 53.47 590 ALA A O 1
ATOM 4626 N N . ILE A 1 591 ? -14.325 39.804 -9.340 1.00 60.00 591 ILE A N 1
ATOM 4627 C CA . ILE A 1 591 ? -15.764 39.503 -9.223 1.00 60.00 591 ILE A CA 1
ATOM 4628 C C . ILE A 1 591 ? -16.054 38.818 -7.887 1.00 60.00 591 ILE A C 1
ATOM 4630 O O . ILE A 1 591 ? -16.968 39.244 -7.170 1.00 60.00 591 ILE A O 1
ATOM 4634 N N . ALA A 1 592 ? -15.245 37.819 -7.526 1.00 52.28 592 ALA A N 1
ATOM 4635 C CA . ALA A 1 592 ? -15.365 37.095 -6.264 1.00 52.28 592 ALA A CA 1
ATOM 4636 C C . ALA A 1 592 ? -15.179 38.021 -5.050 1.00 52.28 592 ALA A C 1
ATOM 4638 O O . ALA A 1 592 ? -15.974 37.979 -4.112 1.00 52.28 592 ALA A O 1
ATOM 4639 N N . GLU A 1 593 ? -14.183 38.911 -5.087 1.00 58.59 593 GLU A N 1
ATOM 4640 C CA . GLU A 1 593 ? -13.871 39.805 -3.966 1.00 58.59 593 GLU A CA 1
ATOM 4641 C C . GLU A 1 593 ? -14.885 40.956 -3.815 1.00 58.59 593 GLU A C 1
ATOM 4643 O O . GLU A 1 593 ? -15.181 41.385 -2.699 1.00 58.59 593 GLU A O 1
ATOM 4648 N N . ASN A 1 594 ? -15.443 41.470 -4.921 1.00 65.19 594 ASN A N 1
ATOM 4649 C CA . ASN A 1 594 ? -16.227 42.712 -4.888 1.00 65.19 594 ASN A CA 1
ATOM 4650 C C . ASN A 1 594 ? -17.729 42.550 -5.126 1.00 65.19 594 ASN A C 1
ATOM 4652 O O . ASN A 1 594 ? -18.503 43.289 -4.520 1.00 65.19 594 ASN A O 1
ATOM 4656 N N . TYR A 1 595 ? -18.154 41.633 -5.996 1.00 72.25 595 TYR A N 1
ATOM 4657 C CA . TYR A 1 595 ? -19.542 41.567 -6.469 1.00 72.25 595 TYR A CA 1
ATOM 4658 C C . TYR A 1 595 ? -20.323 40.389 -5.882 1.00 72.25 595 TYR A C 1
ATOM 4660 O O . TYR A 1 595 ? -21.528 40.522 -5.663 1.00 72.25 595 TYR A O 1
ATOM 4668 N N . LEU A 1 596 ? -19.658 39.283 -5.529 1.00 64.50 596 LEU A N 1
ATOM 4669 C CA . LEU A 1 596 ? -20.305 38.118 -4.910 1.00 64.50 596 LEU A CA 1
ATOM 4670 C C . LEU A 1 596 ? -21.008 38.442 -3.568 1.00 64.50 596 LEU A C 1
ATOM 4672 O O . LEU A 1 596 ? -22.165 38.046 -3.401 1.00 64.50 596 LEU A O 1
ATOM 4676 N N . PRO A 1 597 ? -20.427 39.237 -2.640 1.00 63.78 597 PRO A N 1
ATOM 4677 C CA . PRO A 1 597 ? -21.130 39.633 -1.414 1.00 63.78 597 PRO A CA 1
ATOM 4678 C C . PRO A 1 597 ? -22.360 40.518 -1.674 1.00 63.78 597 PRO A C 1
ATOM 4680 O O . PRO A 1 597 ? -23.339 40.473 -0.928 1.00 63.78 597 PRO A O 1
ATOM 4683 N N . MET A 1 598 ? -22.319 41.339 -2.729 1.00 77.94 598 MET A N 1
ATOM 4684 C CA . MET A 1 598 ? -23.425 42.222 -3.117 1.00 77.94 598 MET A CA 1
ATOM 4685 C C . MET A 1 598 ? -24.566 41.414 -3.741 1.00 77.94 598 MET A C 1
ATOM 4687 O O . MET A 1 598 ? -25.725 41.617 -3.383 1.00 77.94 598 MET A O 1
ATOM 4691 N N . PHE A 1 599 ? -24.232 40.455 -4.610 1.00 76.88 599 PHE A N 1
ATOM 4692 C CA . PHE A 1 599 ? -25.169 39.480 -5.167 1.00 76.88 599 PHE A CA 1
ATOM 4693 C C . PHE A 1 599 ? -25.916 38.720 -4.062 1.00 76.88 599 PHE A C 1
ATOM 4695 O O . PHE A 1 599 ? -27.146 38.732 -4.053 1.00 76.88 599 PHE A O 1
ATOM 4702 N N . ARG A 1 600 ? -25.201 38.154 -3.077 1.00 68.00 600 ARG A N 1
ATOM 4703 C CA . ARG A 1 600 ? -25.809 37.404 -1.959 1.00 68.00 600 ARG A CA 1
ATOM 4704 C C . ARG A 1 600 ? -26.853 38.226 -1.191 1.00 68.00 600 ARG A C 1
ATOM 4706 O O . ARG A 1 600 ? -27.961 37.744 -0.959 1.00 68.00 600 ARG A O 1
ATOM 4713 N N . ARG A 1 601 ? -26.553 39.494 -0.869 1.00 70.88 601 ARG A N 1
ATOM 4714 C CA . ARG A 1 601 ? -27.514 40.408 -0.212 1.00 70.88 601 ARG A CA 1
ATOM 4715 C C . ARG A 1 601 ? -28.772 40.638 -1.050 1.00 70.88 601 ARG A C 1
ATOM 4717 O O . ARG A 1 601 ? -29.877 40.670 -0.509 1.00 70.88 601 ARG A O 1
ATOM 4724 N N . LEU A 1 602 ? -28.613 40.790 -2.364 1.00 73.12 602 LEU A N 1
ATOM 4725 C CA . LEU A 1 602 ? -29.729 41.019 -3.280 1.00 73.12 602 LEU A CA 1
ATOM 4726 C C . LEU A 1 602 ? -30.608 39.769 -3.417 1.00 73.12 602 LEU A C 1
ATOM 4728 O O . LEU A 1 602 ? -31.828 39.889 -3.327 1.00 73.12 602 LEU A O 1
ATOM 4732 N N . VAL A 1 603 ? -30.020 38.576 -3.558 1.00 66.75 603 VAL A N 1
ATOM 4733 C CA . VAL A 1 603 ? -30.770 37.305 -3.619 1.00 66.75 603 VAL A CA 1
ATOM 4734 C C . VAL A 1 603 ? -31.593 37.091 -2.352 1.00 66.75 603 VAL A C 1
ATOM 4736 O O . VAL A 1 603 ? -32.797 36.842 -2.445 1.00 66.75 603 VAL A O 1
ATOM 4739 N N . ALA A 1 604 ? -30.982 37.268 -1.176 1.00 64.19 604 ALA A N 1
ATOM 4740 C CA . ALA A 1 604 ? -31.664 37.123 0.109 1.00 64.19 604 ALA A CA 1
ATOM 4741 C C . ALA A 1 604 ? -32.848 38.097 0.253 1.00 64.19 604 ALA A C 1
ATOM 4743 O O . ALA A 1 604 ? -33.915 37.726 0.746 1.00 64.19 604 ALA A O 1
ATOM 4744 N N . HIS A 1 605 ? -32.696 39.335 -0.226 1.00 66.88 605 HIS A N 1
ATOM 4745 C CA . HIS A 1 605 ? -33.763 40.335 -0.173 1.00 66.88 605 HIS A CA 1
ATOM 4746 C C . HIS A 1 605 ? -34.919 40.027 -1.136 1.00 66.88 605 HIS A C 1
ATOM 4748 O O . HIS A 1 605 ? -36.082 40.268 -0.811 1.00 66.88 605 HIS A O 1
ATOM 4754 N N . VAL A 1 606 ? -34.610 39.502 -2.324 1.00 67.88 606 VAL A N 1
ATOM 4755 C CA . VAL A 1 606 ? -35.596 39.223 -3.381 1.00 67.88 606 VAL A CA 1
ATOM 4756 C C . VAL A 1 606 ? -36.293 37.876 -3.177 1.00 67.88 606 VAL A C 1
ATOM 4758 O O . VAL A 1 606 ? -37.379 37.676 -3.715 1.00 67.88 606 VAL A O 1
ATOM 4761 N N . ARG A 1 607 ? -35.716 36.979 -2.361 1.00 63.53 607 ARG A N 1
ATOM 4762 C CA . ARG A 1 607 ? -36.186 35.597 -2.154 1.00 63.53 607 ARG A CA 1
ATOM 4763 C C . ARG A 1 607 ? -36.320 34.829 -3.473 1.00 63.53 607 ARG A C 1
ATOM 4765 O O . ARG A 1 607 ? -37.305 34.127 -3.688 1.00 63.53 607 ARG A O 1
ATOM 4772 N N . ALA A 1 608 ? -35.353 35.011 -4.371 1.00 60.56 608 ALA A N 1
ATOM 4773 C CA . ALA A 1 608 ? -35.314 34.272 -5.625 1.00 60.56 608 ALA A CA 1
ATOM 4774 C C . ALA A 1 608 ? -35.052 32.783 -5.345 1.00 60.56 608 ALA A C 1
ATOM 4776 O O . ALA A 1 608 ? -34.153 32.437 -4.585 1.00 60.56 608 ALA A O 1
ATOM 4777 N N . ASP A 1 609 ? -35.847 31.917 -5.960 1.00 55.00 609 ASP A N 1
ATOM 4778 C CA . ASP A 1 609 ? -35.777 30.454 -5.862 1.00 55.00 609 ASP A CA 1
ATOM 4779 C C . ASP A 1 609 ? -34.832 29.822 -6.899 1.00 55.00 609 ASP A C 1
ATOM 4781 O O . ASP A 1 609 ? -34.527 28.633 -6.823 1.00 55.00 609 ASP A O 1
ATOM 4785 N N . SER A 1 610 ? -34.356 30.613 -7.865 1.00 60.28 610 SER A N 1
ATOM 4786 C CA . SER A 1 610 ? -33.382 30.202 -8.874 1.00 60.28 610 SER A CA 1
ATOM 4787 C C . SER A 1 610 ? -32.564 31.386 -9.403 1.00 60.28 610 SER A C 1
ATOM 4789 O O . SER A 1 610 ? -32.978 32.549 -9.294 1.00 60.28 610 SER A O 1
ATOM 4791 N N . ASN A 1 611 ? -31.427 31.084 -10.040 1.00 64.31 611 ASN A N 1
ATOM 4792 C CA . ASN A 1 611 ? -30.610 32.082 -10.735 1.00 64.31 611 ASN A CA 1
ATOM 4793 C C . ASN A 1 611 ? -31.395 32.783 -11.854 1.00 64.31 611 ASN A C 1
ATOM 4795 O O . ASN A 1 611 ? -31.276 33.996 -12.005 1.00 64.31 611 ASN A O 1
ATOM 4799 N N . ASP A 1 612 ? -32.257 32.070 -12.582 1.00 68.12 612 ASP A N 1
ATOM 4800 C CA . ASP A 1 612 ? -33.075 32.654 -13.654 1.00 68.12 612 ASP A CA 1
ATOM 4801 C C . ASP A 1 612 ? -34.106 33.657 -13.112 1.00 68.12 612 ASP A C 1
ATOM 4803 O O . ASP A 1 612 ? -34.307 34.736 -13.687 1.00 68.12 612 ASP A O 1
ATOM 4807 N N . THR A 1 613 ? -34.717 33.342 -11.963 1.00 72.12 613 THR A N 1
ATOM 4808 C CA . THR A 1 613 ? -35.640 34.240 -11.252 1.00 72.12 613 THR A CA 1
ATOM 4809 C C . THR A 1 613 ? -34.915 35.509 -10.799 1.00 72.12 613 THR A C 1
ATOM 4811 O O . THR A 1 613 ? -35.415 36.622 -10.990 1.00 72.12 613 THR A O 1
ATOM 4814 N N . PHE A 1 614 ? -33.708 35.360 -10.245 1.00 79.44 614 PHE A N 1
ATOM 4815 C CA . PHE A 1 614 ? -32.881 36.492 -9.832 1.00 79.44 614 PHE A CA 1
ATOM 4816 C C . PHE A 1 614 ? -32.454 37.363 -11.020 1.00 79.44 614 PHE A C 1
ATOM 4818 O O . PHE A 1 614 ? -32.614 38.583 -10.970 1.00 79.44 614 PHE A O 1
ATOM 4825 N N . LEU A 1 615 ? -31.945 36.759 -12.097 1.00 80.06 615 LEU A N 1
ATOM 4826 C CA . LEU A 1 615 ? -31.477 37.480 -13.284 1.00 80.06 615 LEU A CA 1
ATOM 4827 C C . LEU A 1 615 ? -32.614 38.265 -13.952 1.00 80.06 615 LEU A C 1
ATOM 4829 O O . LEU A 1 615 ? -32.421 39.416 -14.341 1.00 80.06 615 LEU A O 1
ATOM 4833 N N . SER A 1 616 ? -33.822 37.697 -13.994 1.00 81.19 616 SER A N 1
ATOM 4834 C CA . SER A 1 616 ? -35.017 38.383 -14.506 1.00 81.19 616 SER A CA 1
ATOM 4835 C C . SER A 1 616 ? -35.393 39.609 -13.663 1.00 81.19 616 SER A C 1
ATOM 4837 O O . SER A 1 616 ? -35.740 40.666 -14.200 1.00 81.19 616 SER A O 1
ATOM 4839 N N . TRP A 1 617 ? -35.301 39.498 -12.334 1.00 87.56 617 TRP A N 1
ATOM 4840 C CA . TRP A 1 617 ? -35.516 40.627 -11.427 1.00 87.56 617 TRP A CA 1
ATOM 4841 C C . TRP A 1 617 ? -34.435 41.701 -11.587 1.00 87.56 617 TRP A C 1
ATOM 4843 O O . TRP A 1 617 ? -34.761 42.889 -11.679 1.00 87.56 617 TRP A O 1
ATOM 4853 N N . LEU A 1 618 ? -33.168 41.288 -11.658 1.00 85.31 618 LEU A N 1
ATOM 4854 C CA . LEU A 1 618 ? -32.022 42.176 -11.828 1.00 85.31 618 LEU A CA 1
ATOM 4855 C C . LEU A 1 618 ? -32.186 43.025 -13.093 1.00 85.31 618 LEU A C 1
ATOM 4857 O O . LEU A 1 618 ? -32.069 44.247 -13.025 1.00 85.31 618 LEU A O 1
ATOM 4861 N N . ASP A 1 619 ? -32.543 42.402 -14.217 1.00 87.44 619 ASP A N 1
ATOM 4862 C CA . ASP A 1 619 ? -32.768 43.086 -15.495 1.00 87.44 619 ASP A CA 1
ATOM 4863 C C . ASP A 1 619 ? -33.933 44.074 -15.438 1.00 87.44 619 ASP A C 1
ATOM 4865 O O . ASP A 1 619 ? -33.816 45.218 -15.892 1.00 87.44 619 ASP A O 1
ATOM 4869 N N . SER A 1 620 ? -35.042 43.668 -14.814 1.00 88.44 620 SER A N 1
ATOM 4870 C CA . SER A 1 620 ? -36.203 44.536 -14.607 1.00 88.44 620 SER A CA 1
ATOM 4871 C C . SER A 1 620 ? -35.830 45.794 -13.822 1.00 88.44 620 SER A C 1
ATOM 4873 O O . SER A 1 620 ? -36.143 46.909 -14.247 1.00 88.44 620 SER A O 1
ATOM 4875 N N . GLN A 1 621 ? -35.132 45.643 -12.696 1.00 87.06 621 GLN A N 1
ATOM 4876 C CA . GLN A 1 621 ? -34.775 46.769 -11.837 1.00 87.06 621 GLN A CA 1
ATOM 4877 C C . GLN A 1 621 ? -33.669 47.638 -12.450 1.00 87.06 621 GLN A C 1
ATOM 4879 O O . GLN A 1 621 ? -33.767 48.868 -12.409 1.00 87.06 621 GLN A O 1
ATOM 4884 N N . TRP A 1 622 ? -32.650 47.038 -13.073 1.00 88.31 622 TRP A N 1
ATOM 4885 C CA . TRP A 1 622 ? -31.521 47.781 -13.647 1.00 88.31 622 TRP A CA 1
ATOM 4886 C C . TRP A 1 622 ? -31.920 48.664 -14.839 1.00 88.31 622 TRP A C 1
ATOM 4888 O O . TRP A 1 622 ? -31.268 49.670 -15.121 1.00 88.31 622 TRP A O 1
ATOM 4898 N N . SER A 1 623 ? -33.031 48.341 -15.510 1.00 82.44 623 SER A N 1
ATOM 4899 C CA . SER A 1 623 ? -33.549 49.104 -16.653 1.00 82.44 623 SER A CA 1
ATOM 4900 C C . SER A 1 623 ? -34.079 50.508 -16.308 1.00 82.44 623 SER A C 1
ATOM 4902 O O . SER A 1 623 ? -34.239 51.338 -17.204 1.00 82.44 623 SER A O 1
ATOM 4904 N N . THR A 1 624 ? -34.321 50.825 -15.027 1.00 84.56 624 THR A N 1
ATOM 4905 C CA . THR A 1 624 ? -34.856 52.132 -14.596 1.00 84.56 624 THR A CA 1
ATOM 4906 C C . THR A 1 624 ? -33.907 52.858 -13.634 1.00 84.56 624 THR A C 1
ATOM 4908 O O . THR A 1 624 ? -33.215 52.213 -12.847 1.00 84.56 624 THR A O 1
ATOM 4911 N N . PRO A 1 625 ? -33.851 54.209 -13.625 1.00 79.31 625 PRO A N 1
ATOM 4912 C CA . PRO A 1 625 ? -33.045 54.949 -12.649 1.00 79.31 625 PRO A CA 1
ATOM 4913 C C . PRO A 1 625 ? -33.408 54.628 -11.191 1.00 79.31 625 PRO A C 1
ATOM 4915 O O . PRO A 1 625 ? -32.517 54.402 -10.383 1.00 79.31 625 PRO A O 1
ATOM 4918 N N . ALA A 1 626 ? -34.703 54.533 -10.872 1.00 79.69 626 ALA A N 1
ATOM 4919 C CA . ALA A 1 626 ? -35.168 54.212 -9.522 1.00 79.69 626 ALA A CA 1
ATOM 4920 C C . ALA A 1 626 ? -34.805 52.778 -9.095 1.00 79.69 626 ALA A C 1
ATOM 4922 O O . ALA A 1 626 ? -34.398 52.560 -7.955 1.00 79.69 626 ALA A O 1
ATOM 4923 N N . GLY A 1 627 ? -34.908 51.805 -10.007 1.00 83.56 627 GLY A N 1
ATOM 4924 C CA . GLY A 1 627 ? -34.522 50.422 -9.730 1.00 83.56 627 GLY A CA 1
ATOM 4925 C C . GLY A 1 627 ? -33.007 50.244 -9.581 1.00 83.56 627 GLY A C 1
ATOM 4926 O O . GLY A 1 627 ? -32.573 49.519 -8.688 1.00 83.56 627 GLY A O 1
ATOM 4927 N N . ARG A 1 628 ? -32.187 50.976 -10.353 1.00 85.12 628 ARG A N 1
ATOM 4928 C CA . ARG A 1 628 ? -30.725 51.013 -10.151 1.00 85.12 628 ARG A CA 1
ATOM 4929 C C . ARG A 1 628 ? -30.349 51.550 -8.775 1.00 85.12 628 ARG A C 1
ATOM 4931 O O . ARG A 1 628 ? -29.560 50.906 -8.090 1.00 85.12 628 ARG A O 1
ATOM 4938 N N . SER A 1 629 ? -30.944 52.662 -8.337 1.00 82.50 629 SER A N 1
ATOM 4939 C CA . SER A 1 629 ? -30.715 53.192 -6.983 1.00 82.50 629 SER A CA 1
ATOM 4940 C C . SER A 1 629 ? -31.069 52.163 -5.912 1.00 82.50 629 SER A C 1
ATOM 4942 O O . SER A 1 629 ? -30.281 51.922 -5.003 1.00 82.50 629 SER A O 1
ATOM 4944 N N . ARG A 1 630 ? -32.201 51.468 -6.077 1.00 82.00 630 ARG A N 1
ATOM 4945 C CA . ARG A 1 630 ? -32.626 50.407 -5.158 1.00 82.00 630 ARG A CA 1
ATOM 4946 C C . ARG A 1 630 ? -31.625 49.251 -5.082 1.00 82.00 630 ARG A C 1
ATOM 4948 O O . ARG A 1 630 ? -31.379 48.744 -3.993 1.00 82.00 630 ARG A O 1
ATOM 4955 N N . ILE A 1 631 ? -31.031 48.836 -6.201 1.00 84.88 631 ILE A N 1
ATOM 4956 C CA . ILE A 1 631 ? -29.997 47.787 -6.204 1.00 84.88 631 ILE A CA 1
ATOM 4957 C C . ILE A 1 631 ? -28.718 48.269 -5.517 1.00 84.88 631 ILE A C 1
ATOM 4959 O O . ILE A 1 631 ? -28.128 47.526 -4.736 1.00 84.88 631 ILE A O 1
ATOM 4963 N N . ILE A 1 632 ? -28.300 49.508 -5.782 1.00 85.06 632 ILE A N 1
ATOM 4964 C CA . ILE A 1 632 ? -27.096 50.103 -5.187 1.00 85.06 632 ILE A CA 1
ATOM 4965 C C . ILE A 1 632 ? -27.240 50.207 -3.660 1.00 85.06 632 ILE A C 1
ATOM 4967 O O . ILE A 1 632 ? -26.297 49.899 -2.926 1.00 85.06 632 ILE A O 1
ATOM 4971 N N . GLU A 1 633 ? -28.426 50.589 -3.185 1.00 81.50 633 GLU A N 1
ATOM 4972 C CA . GLU A 1 633 ? -28.763 50.659 -1.762 1.00 81.50 633 GLU A CA 1
ATOM 4973 C C . GLU A 1 633 ? -28.801 49.265 -1.118 1.00 81.50 633 GLU A C 1
ATOM 4975 O O . GLU A 1 633 ? -28.067 49.012 -0.164 1.00 81.50 633 GLU A O 1
ATOM 4980 N N . LEU A 1 634 ? -29.591 48.332 -1.663 1.00 79.31 634 LEU A N 1
ATOM 4981 C CA . LEU A 1 634 ? -29.736 46.977 -1.109 1.00 79.31 634 LEU A CA 1
ATOM 4982 C C . LEU A 1 634 ? -28.435 46.168 -1.158 1.00 79.31 634 LEU A C 1
ATOM 4984 O O . LEU A 1 634 ? -28.143 45.382 -0.257 1.00 79.31 634 LEU A O 1
ATOM 4988 N N . GLY A 1 635 ? -27.642 46.359 -2.209 1.00 77.94 635 GLY A N 1
ATOM 4989 C CA . GLY A 1 635 ? -26.369 45.676 -2.394 1.00 77.94 635 GLY A CA 1
ATOM 4990 C C . GLY A 1 635 ? -25.231 46.264 -1.563 1.00 77.94 635 GLY A C 1
ATOM 4991 O O . GLY A 1 635 ? -24.187 45.623 -1.464 1.00 77.94 635 GLY A O 1
ATOM 4992 N N . GLY A 1 636 ? -25.399 47.431 -0.930 1.00 81.12 636 GLY A N 1
ATOM 4993 C CA . GLY A 1 636 ? -24.368 48.051 -0.087 1.00 81.12 636 GLY A CA 1
ATOM 4994 C C . GLY A 1 636 ? -23.103 48.437 -0.863 1.00 81.12 636 GLY A C 1
ATOM 4995 O O . GLY A 1 636 ? -21.991 48.131 -0.438 1.00 81.12 636 GLY A O 1
ATOM 4996 N N . PHE A 1 637 ? -23.265 49.055 -2.034 1.00 82.31 637 PHE A N 1
ATOM 4997 C CA . PHE A 1 637 ? -22.160 49.339 -2.961 1.00 82.31 637 PHE A CA 1
ATOM 4998 C C . PHE A 1 637 ? -21.204 50.441 -2.487 1.00 82.31 637 PHE A C 1
ATOM 5000 O O . PHE A 1 637 ? -20.035 50.451 -2.874 1.00 82.31 637 PHE A O 1
ATOM 5007 N N . VAL A 1 638 ? -21.698 51.386 -1.687 1.00 83.00 638 VAL A N 1
ATOM 5008 C CA . VAL A 1 638 ? -20.984 52.617 -1.329 1.00 83.00 638 VAL A CA 1
ATOM 5009 C C . VAL A 1 638 ? -20.466 52.524 0.097 1.00 83.00 638 VAL A C 1
ATOM 5011 O O . VAL A 1 638 ? -21.221 52.214 1.012 1.00 83.00 638 VAL A O 1
ATOM 5014 N N . ASP A 1 639 ? -19.181 52.821 0.277 1.00 83.94 639 ASP A N 1
ATOM 5015 C CA . ASP A 1 639 ? -18.557 53.052 1.580 1.00 83.94 639 ASP A CA 1
ATOM 5016 C C . ASP A 1 639 ? -18.549 54.570 1.841 1.00 83.94 639 ASP A C 1
ATOM 5018 O O . ASP A 1 639 ? -17.768 55.283 1.202 1.00 83.94 639 ASP A O 1
ATOM 5022 N N . PRO A 1 640 ? -19.420 55.096 2.726 1.00 82.69 640 PRO A N 1
ATOM 5023 C CA . PRO A 1 640 ? -19.576 56.538 2.908 1.00 82.69 640 PRO A CA 1
ATOM 5024 C C . PRO A 1 640 ? -18.298 57.243 3.372 1.00 82.69 640 PRO A C 1
ATOM 5026 O O . PRO A 1 640 ? -18.018 58.356 2.920 1.00 82.69 640 PRO A O 1
ATOM 5029 N N . GLU A 1 641 ? -17.503 56.604 4.235 1.00 84.00 641 GLU A N 1
ATOM 5030 C CA . GLU A 1 641 ? -16.269 57.189 4.767 1.00 84.00 641 GLU A CA 1
ATOM 5031 C C . GLU A 1 641 ? -15.209 57.291 3.674 1.00 84.00 641 GLU A C 1
ATOM 5033 O O . GLU A 1 641 ? -14.638 58.363 3.451 1.00 84.00 641 GLU A O 1
ATOM 5038 N N . TYR A 1 642 ? -15.002 56.204 2.927 1.00 86.00 642 TYR A N 1
ATOM 5039 C CA . TYR A 1 642 ? -14.104 56.209 1.776 1.00 86.00 642 TYR A CA 1
ATOM 5040 C C . TYR A 1 642 ? -14.547 57.224 0.718 1.00 86.00 642 TYR A C 1
ATOM 5042 O O . TYR A 1 642 ? -13.721 57.964 0.175 1.00 86.00 642 TYR A O 1
ATOM 5050 N N . TYR A 1 643 ? -15.844 57.276 0.421 1.00 85.81 643 TYR A N 1
ATOM 5051 C CA . TYR A 1 643 ? -16.381 58.111 -0.645 1.00 85.81 643 TYR A CA 1
ATOM 5052 C C . TYR A 1 643 ? -16.210 59.603 -0.334 1.00 85.81 643 TYR A C 1
ATOM 5054 O O . TYR A 1 643 ? -15.751 60.361 -1.186 1.00 85.81 643 TYR A O 1
ATOM 5062 N N . LEU A 1 644 ? -16.483 60.026 0.904 1.00 83.56 644 LEU A N 1
ATOM 5063 C CA . LEU A 1 644 ? -16.283 61.411 1.352 1.00 83.56 644 LEU A CA 1
ATOM 5064 C C . LEU A 1 644 ? -14.808 61.773 1.569 1.00 83.56 644 LEU A C 1
ATOM 5066 O O . LEU A 1 644 ? -14.430 62.944 1.447 1.00 83.56 644 LEU A O 1
ATOM 5070 N N . ALA A 1 645 ? -13.960 60.796 1.895 1.00 86.25 645 ALA A N 1
ATOM 5071 C CA . ALA A 1 645 ? -12.514 60.993 1.936 1.00 86.25 645 ALA A CA 1
ATOM 5072 C C . ALA A 1 645 ? -11.945 61.227 0.527 1.00 86.25 645 ALA A C 1
ATOM 5074 O O . ALA A 1 645 ? -11.089 62.094 0.350 1.00 86.25 645 ALA A O 1
ATOM 5075 N N . THR A 1 646 ? -12.462 60.495 -0.463 1.00 84.56 646 THR A N 1
ATOM 5076 C CA . THR A 1 646 ? -11.998 60.517 -1.858 1.00 84.56 646 THR A CA 1
ATOM 5077 C C . THR A 1 646 ? -12.548 61.715 -2.639 1.00 84.56 646 THR A C 1
ATOM 5079 O O . THR A 1 646 ? -11.805 62.358 -3.381 1.00 84.56 646 THR A O 1
ATOM 5082 N N . TYR A 1 647 ? -13.828 62.057 -2.459 1.00 87.38 647 TYR A N 1
ATOM 5083 C CA . TYR A 1 647 ? -14.531 63.093 -3.224 1.00 87.38 647 TYR A CA 1
ATOM 5084 C C . TYR A 1 647 ? -14.820 64.330 -2.372 1.00 87.38 647 TYR A C 1
ATOM 5086 O O . TYR A 1 647 ? -15.878 64.477 -1.753 1.00 87.38 647 TYR A O 1
ATOM 5094 N N . GLY A 1 648 ? -13.841 65.239 -2.340 1.00 80.75 648 GLY A N 1
ATOM 5095 C CA . GLY A 1 648 ? -13.905 66.468 -1.547 1.00 80.75 648 GLY A CA 1
ATOM 5096 C C . GLY A 1 648 ? -15.034 67.426 -1.948 1.00 80.75 648 GLY A C 1
ATOM 5097 O O . GLY A 1 648 ? -15.516 68.169 -1.099 1.00 80.75 648 GLY A O 1
ATOM 5098 N N . ASP A 1 649 ? -15.486 67.379 -3.202 1.00 84.00 649 ASP A N 1
ATOM 5099 C CA . ASP A 1 649 ? -16.630 68.135 -3.722 1.00 84.00 649 ASP A CA 1
ATOM 5100 C C . ASP A 1 649 ? -17.962 67.652 -3.124 1.00 84.00 649 ASP A C 1
ATOM 5102 O O . ASP A 1 649 ? -18.754 68.467 -2.653 1.00 84.00 649 ASP A O 1
ATOM 5106 N N . VAL A 1 650 ? -18.171 66.334 -3.041 1.00 87.50 650 VAL A N 1
ATOM 5107 C CA . VAL A 1 650 ? -19.360 65.732 -2.405 1.00 87.50 650 VAL A CA 1
ATOM 5108 C C . VAL A 1 650 ? -19.376 66.036 -0.909 1.00 87.50 650 VAL A C 1
ATOM 5110 O O . VAL A 1 650 ? -20.410 66.415 -0.358 1.00 87.50 650 VAL A O 1
ATOM 5113 N N . ARG A 1 651 ? -18.206 65.950 -0.263 1.00 87.19 651 ARG A N 1
ATOM 5114 C CA . ARG A 1 651 ? -18.033 66.316 1.148 1.00 87.19 651 ARG A CA 1
ATOM 5115 C C . ARG A 1 651 ? -18.348 67.787 1.410 1.00 87.19 651 ARG A C 1
ATOM 5117 O O . ARG A 1 651 ? -19.031 68.085 2.382 1.00 87.19 651 ARG A O 1
ATOM 5124 N N . ALA A 1 652 ? -17.878 68.696 0.557 1.00 79.94 652 ALA A N 1
ATOM 5125 C CA . ALA A 1 652 ? -18.157 70.125 0.687 1.00 79.94 652 ALA A CA 1
ATOM 5126 C C . ALA A 1 652 ? -19.638 70.462 0.442 1.00 79.94 652 ALA A C 1
ATOM 5128 O O . ALA A 1 652 ? -20.167 71.372 1.076 1.00 79.94 652 ALA A O 1
ATOM 5129 N N . ALA A 1 653 ? -20.313 69.716 -0.438 1.00 81.00 653 ALA A N 1
ATOM 5130 C CA . ALA A 1 653 ? -21.739 69.876 -0.718 1.00 81.00 653 ALA A CA 1
ATOM 5131 C C . ALA A 1 653 ? -22.659 69.309 0.384 1.00 81.00 653 ALA A C 1
ATOM 5133 O O . ALA A 1 653 ? -23.852 69.607 0.385 1.00 81.00 653 ALA A O 1
ATOM 5134 N N . GLY A 1 654 ? -22.132 68.492 1.308 1.00 81.50 654 GLY A N 1
ATOM 5135 C CA . GLY A 1 654 ? -22.896 67.906 2.418 1.00 81.50 654 GLY A CA 1
ATOM 5136 C C . GLY A 1 654 ? -23.983 66.914 1.987 1.00 81.50 654 GLY A C 1
ATOM 5137 O O . GLY A 1 654 ? -24.947 66.703 2.721 1.00 81.50 654 GLY A O 1
ATOM 5138 N N . VAL A 1 655 ? -23.866 66.333 0.790 1.00 81.19 655 VAL A N 1
ATOM 5139 C CA . VAL A 1 655 ? -24.853 65.392 0.237 1.00 81.19 655 VAL A CA 1
ATOM 5140 C C . VAL A 1 655 ? -24.541 63.970 0.704 1.00 81.19 655 VAL A C 1
ATOM 5142 O O . VAL A 1 655 ? -23.376 63.585 0.789 1.00 81.19 655 VAL A O 1
ATOM 5145 N N . ASP A 1 656 ? -25.584 63.176 0.972 1.00 83.25 656 ASP A N 1
ATOM 5146 C CA . ASP A 1 656 ? -25.438 61.761 1.322 1.00 83.25 656 ASP A CA 1
ATOM 5147 C C . ASP A 1 656 ? -24.657 60.984 0.231 1.00 83.25 656 ASP A C 1
ATOM 5149 O O . ASP A 1 656 ? -25.040 61.044 -0.945 1.00 83.25 656 ASP A O 1
ATOM 5153 N N . PRO A 1 657 ? -23.577 60.255 0.580 1.00 81.62 657 PRO A N 1
ATOM 5154 C CA . PRO A 1 657 ? -22.715 59.573 -0.389 1.00 81.62 657 PRO A CA 1
ATOM 5155 C C . PRO A 1 657 ? -23.422 58.513 -1.229 1.00 81.62 657 PRO A C 1
ATOM 5157 O O . PRO A 1 657 ? -23.157 58.410 -2.428 1.00 81.62 657 PRO A O 1
ATOM 5160 N N . VAL A 1 658 ? -24.337 57.747 -0.626 1.00 81.25 658 VAL A N 1
ATOM 5161 C CA . VAL A 1 658 ? -25.083 56.687 -1.318 1.00 81.25 658 VAL A CA 1
ATOM 5162 C C . VAL A 1 658 ? -26.023 57.320 -2.336 1.00 81.25 658 VAL A C 1
ATOM 5164 O O . VAL A 1 658 ? -26.007 56.968 -3.518 1.00 81.25 658 VAL A O 1
ATOM 5167 N N . ARG A 1 659 ? -26.773 58.338 -1.910 1.00 81.12 659 ARG A N 1
ATOM 5168 C CA . ARG A 1 659 ? -27.698 59.098 -2.752 1.00 81.12 659 ARG A CA 1
ATOM 5169 C C . ARG A 1 659 ? -26.978 59.847 -3.869 1.00 81.12 659 ARG A C 1
ATOM 5171 O O . ARG A 1 659 ? -27.485 59.899 -4.990 1.00 81.12 659 ARG A O 1
ATOM 5178 N N . HIS A 1 660 ? -25.805 60.418 -3.598 1.00 86.44 660 HIS A N 1
ATOM 5179 C CA . HIS A 1 660 ? -24.979 61.048 -4.626 1.00 86.44 660 HIS A CA 1
ATOM 5180 C C . HIS A 1 660 ? -24.497 60.014 -5.648 1.00 86.44 660 HIS A C 1
ATOM 5182 O O . HIS A 1 660 ? -24.594 60.245 -6.856 1.00 86.44 660 HIS A O 1
ATOM 5188 N N . TYR A 1 661 ? -23.988 58.868 -5.189 1.00 84.81 661 TYR A N 1
ATOM 5189 C CA . TYR A 1 661 ? -23.506 57.817 -6.080 1.00 84.81 661 TYR A CA 1
ATOM 5190 C C . TYR A 1 661 ? -24.618 57.274 -6.986 1.00 84.81 661 TYR A C 1
ATOM 5192 O O . TYR A 1 661 ? -24.411 57.166 -8.193 1.00 84.81 661 TYR A O 1
ATOM 5200 N N . CYS A 1 662 ? -25.814 57.040 -6.439 1.00 81.25 662 CYS A N 1
ATOM 5201 C CA . CYS A 1 662 ? -26.978 56.578 -7.200 1.00 81.25 662 CYS A CA 1
ATOM 5202 C C . CYS A 1 662 ? -27.405 57.558 -8.304 1.00 81.25 662 CYS A C 1
ATOM 5204 O O . CYS A 1 662 ? -27.702 57.140 -9.421 1.00 81.25 662 CYS A O 1
ATOM 5206 N N . ASN A 1 663 ? -27.446 58.860 -7.999 1.00 78.00 663 ASN A N 1
ATOM 5207 C CA . ASN A 1 663 ? -28.004 59.861 -8.914 1.00 78.00 663 ASN A CA 1
ATOM 5208 C C . ASN A 1 663 ? -27.000 60.375 -9.952 1.00 78.00 663 ASN A C 1
ATOM 5210 O O . ASN A 1 663 ? -27.399 60.715 -11.064 1.00 78.00 663 ASN A O 1
ATOM 5214 N N . ALA A 1 664 ? -25.719 60.459 -9.588 1.00 77.19 664 ALA A N 1
ATOM 5215 C CA . ALA A 1 664 ? -24.690 61.083 -10.417 1.00 77.19 664 ALA A CA 1
ATOM 5216 C C . ALA A 1 664 ? -23.376 60.291 -10.420 1.00 77.19 664 ALA A C 1
ATOM 5218 O O . ALA A 1 664 ? -22.809 60.042 -11.481 1.00 77.19 664 ALA A O 1
ATOM 5219 N N . GLY A 1 665 ? -22.915 59.818 -9.257 1.00 81.62 665 GLY A N 1
ATOM 5220 C CA . GLY A 1 665 ? -21.581 59.222 -9.123 1.00 81.62 665 GLY A CA 1
ATOM 5221 C C . GLY A 1 665 ? -21.339 57.974 -9.979 1.00 81.62 665 GLY A C 1
ATOM 5222 O O . GLY A 1 665 ? -20.250 57.838 -10.529 1.00 81.62 665 GLY A O 1
ATOM 5223 N N . ILE A 1 666 ? -22.333 57.100 -10.164 1.00 79.75 666 ILE A N 1
ATOM 5224 C CA . ILE A 1 666 ? -22.202 55.913 -11.029 1.00 79.75 666 ILE A CA 1
ATOM 5225 C C . ILE A 1 666 ? -22.136 56.274 -12.522 1.00 79.75 666 ILE A C 1
ATOM 5227 O O . ILE A 1 666 ? -21.462 55.600 -13.299 1.00 79.75 666 ILE A O 1
ATOM 5231 N N . LEU A 1 667 ? -22.800 57.361 -12.932 1.00 76.44 667 LEU A N 1
ATOM 5232 C CA . LEU A 1 667 ? -22.760 57.869 -14.309 1.00 76.44 667 LEU A CA 1
ATOM 5233 C C . LEU A 1 667 ? -21.455 58.622 -14.589 1.00 76.44 667 LEU A C 1
ATOM 5235 O O . LEU A 1 667 ? -20.917 58.545 -15.689 1.00 76.44 667 LEU A O 1
ATOM 5239 N N . GLU A 1 668 ? -20.924 59.297 -13.573 1.00 77.06 668 GLU A N 1
ATOM 5240 C CA . GLU A 1 668 ? -19.623 59.969 -13.592 1.00 77.06 668 GLU A CA 1
ATOM 5241 C C . GLU A 1 668 ? -18.441 58.989 -13.480 1.00 77.06 668 GLU A C 1
ATOM 5243 O O . GLU A 1 668 ? -17.288 59.393 -13.617 1.00 77.06 668 GLU A O 1
ATOM 5248 N N . GLY A 1 669 ? -18.709 57.700 -13.233 1.00 74.25 669 GLY A N 1
ATOM 5249 C CA . GLY A 1 669 ? -17.683 56.671 -13.072 1.00 74.25 669 GLY A CA 1
ATOM 5250 C C . GLY A 1 669 ? -16.874 56.818 -11.782 1.00 74.25 669 GLY A C 1
ATOM 5251 O O . GLY A 1 669 ? -15.703 56.454 -11.747 1.00 74.25 669 GLY A O 1
ATOM 5252 N N . ARG A 1 670 ? -17.456 57.369 -10.714 1.00 81.38 670 ARG A N 1
ATOM 5253 C CA . ARG A 1 670 ? -16.793 57.461 -9.406 1.00 81.38 670 ARG A CA 1
ATOM 5254 C C . ARG A 1 670 ? -16.623 56.066 -8.785 1.00 81.38 670 ARG A C 1
ATOM 5256 O O . ARG A 1 670 ? -17.383 55.143 -9.060 1.00 81.38 670 ARG A O 1
ATOM 5263 N N . ALA A 1 671 ? -15.605 55.903 -7.951 1.00 82.69 671 ALA A N 1
ATOM 5264 C CA . ALA A 1 671 ? -15.322 54.694 -7.189 1.00 82.69 671 ALA A CA 1
ATOM 5265 C C . ALA A 1 671 ? -16.143 54.717 -5.887 1.00 82.69 671 ALA A C 1
ATOM 5267 O O . ALA A 1 671 ? -15.869 55.549 -5.021 1.00 82.69 671 ALA A O 1
ATOM 5268 N N . PRO A 1 672 ? -17.156 53.850 -5.715 1.00 80.06 672 PRO A N 1
ATOM 5269 C CA . PRO A 1 672 ? -18.037 53.910 -4.550 1.00 80.06 672 PRO A CA 1
ATOM 5270 C C . PRO A 1 672 ? -17.374 53.406 -3.262 1.00 80.06 672 PRO A C 1
ATOM 5272 O O . PRO A 1 672 ? -17.813 53.757 -2.168 1.00 80.06 672 PRO A O 1
ATOM 5275 N N . ARG A 1 673 ? -16.314 52.596 -3.378 1.00 82.75 673 ARG A N 1
ATOM 5276 C CA . ARG A 1 673 ? -15.534 52.065 -2.254 1.00 82.75 673 ARG A CA 1
ATOM 5277 C C . ARG A 1 673 ? -14.121 51.686 -2.692 1.00 82.75 673 ARG A C 1
ATOM 5279 O O . ARG A 1 673 ? -13.882 51.463 -3.873 1.00 82.75 673 ARG A O 1
ATOM 5286 N N . LYS A 1 674 ? -13.192 51.541 -1.742 1.00 74.94 674 LYS A N 1
ATOM 5287 C CA . LYS A 1 674 ? -11.763 51.279 -2.014 1.00 74.94 674 LYS A CA 1
ATOM 5288 C C . LYS A 1 674 ? -11.508 50.059 -2.907 1.00 74.94 674 LYS A C 1
ATOM 5290 O O . LYS A 1 674 ? -10.601 50.086 -3.736 1.00 74.94 674 LYS A O 1
ATOM 5295 N N . SER A 1 675 ? -12.293 49.004 -2.711 1.00 66.12 675 SER A N 1
ATOM 5296 C CA . SER A 1 675 ? -12.169 47.742 -3.442 1.00 66.12 675 SER A CA 1
ATOM 5297 C C . SER A 1 675 ? -12.840 47.791 -4.826 1.00 66.12 675 SER A C 1
ATOM 5299 O O . SER A 1 675 ? -12.443 47.065 -5.731 1.00 66.12 675 SER A O 1
ATOM 5301 N N . LEU A 1 676 ? -13.778 48.726 -5.035 1.00 70.00 676 LEU A N 1
ATOM 5302 C CA . LEU A 1 676 ? -14.491 48.928 -6.294 1.00 70.00 676 LEU A CA 1
ATOM 5303 C C . LEU A 1 676 ? -14.001 50.208 -6.979 1.00 70.00 676 LEU A C 1
ATOM 5305 O O . LEU A 1 676 ? -14.522 51.303 -6.760 1.00 70.00 676 LEU A O 1
ATOM 5309 N N . ARG A 1 677 ? -12.956 50.069 -7.804 1.00 63.72 677 ARG A N 1
ATOM 5310 C CA . ARG A 1 677 ? -12.406 51.186 -8.592 1.00 63.72 677 ARG A CA 1
ATOM 5311 C C . ARG A 1 677 ? -13.455 51.708 -9.578 1.00 63.72 677 ARG A C 1
ATOM 5313 O O . ARG A 1 677 ? -14.406 51.004 -9.874 1.00 63.72 677 ARG A O 1
ATOM 5320 N N . ALA A 1 678 ? -13.270 52.934 -10.070 1.00 60.47 678 ALA A N 1
ATOM 5321 C CA . ALA A 1 678 ? -14.145 53.619 -11.028 1.00 60.47 678 ALA A CA 1
ATOM 5322 C C . ALA A 1 678 ? -14.730 52.673 -12.101 1.00 60.47 678 ALA A C 1
ATOM 5324 O O . ALA A 1 678 ? -14.054 52.332 -13.072 1.00 60.47 678 ALA A O 1
ATOM 5325 N N . VAL A 1 679 ? -15.981 52.246 -11.911 1.00 64.69 679 VAL A N 1
ATOM 5326 C CA . VAL A 1 679 ? -16.705 51.322 -12.793 1.00 64.69 679 VAL A CA 1
ATOM 5327 C C . VAL A 1 679 ? -17.943 52.018 -13.336 1.00 64.69 679 VAL A C 1
ATOM 5329 O O . VAL A 1 679 ? -18.660 52.704 -12.608 1.00 64.69 679 VAL A O 1
ATOM 5332 N N . LYS A 1 680 ? -18.182 51.858 -14.637 1.00 72.25 680 LYS A N 1
ATOM 5333 C CA . LYS A 1 680 ? -19.400 52.345 -15.285 1.00 72.25 680 LYS A CA 1
ATOM 5334 C C . LYS A 1 680 ? -20.586 51.433 -14.937 1.00 72.25 680 LYS A C 1
ATOM 5336 O O . LYS A 1 680 ? -20.407 50.268 -14.586 1.00 72.25 680 LYS A O 1
ATOM 5341 N N . ALA A 1 681 ? -21.803 51.966 -15.038 1.00 72.31 681 ALA A N 1
ATOM 5342 C CA . ALA A 1 681 ? -23.029 51.256 -14.660 1.00 72.31 681 ALA A CA 1
ATOM 5343 C C . ALA A 1 681 ? -23.265 49.938 -15.431 1.00 72.31 681 ALA A C 1
ATOM 5345 O O . ALA A 1 681 ? -23.831 48.999 -14.884 1.00 72.31 681 ALA A O 1
ATOM 5346 N N . ASP A 1 682 ? -22.845 49.859 -16.690 1.00 76.31 682 ASP A N 1
ATOM 5347 C CA . ASP A 1 682 ? -22.888 48.645 -17.516 1.00 76.31 682 ASP A CA 1
ATOM 5348 C C . ASP A 1 682 ? -21.968 47.542 -16.972 1.00 76.31 682 ASP A C 1
ATOM 5350 O O . ASP A 1 682 ? -22.374 46.387 -16.883 1.00 76.31 682 ASP A O 1
ATOM 5354 N N . VAL A 1 683 ? -20.772 47.911 -16.513 1.00 73.19 683 VAL A N 1
ATOM 5355 C CA . VAL A 1 683 ? -19.813 46.980 -15.897 1.00 73.19 683 VAL A CA 1
ATOM 5356 C C . VAL A 1 683 ? -20.335 46.438 -14.564 1.00 73.19 683 VAL A C 1
ATOM 5358 O O . VAL A 1 683 ? -20.171 45.258 -14.271 1.00 73.19 683 VAL A O 1
ATOM 5361 N N . VAL A 1 684 ? -20.998 47.275 -13.759 1.00 76.31 684 VAL A N 1
ATOM 5362 C CA . VAL A 1 684 ? -21.606 46.836 -12.488 1.00 76.31 684 VAL A CA 1
ATOM 5363 C C . VAL A 1 684 ? -22.697 45.790 -12.726 1.00 76.31 684 VAL A C 1
ATOM 5365 O O . VAL A 1 684 ? -22.762 44.794 -12.008 1.00 76.31 684 VAL A O 1
ATOM 5368 N N . TRP A 1 685 ? -23.535 46.003 -13.739 1.00 82.44 685 TRP A N 1
ATOM 5369 C CA . TRP A 1 685 ? -24.588 45.062 -14.113 1.00 82.44 685 TRP A CA 1
ATOM 5370 C C . TRP A 1 685 ? -24.030 43.732 -14.614 1.00 82.44 685 TRP A C 1
ATOM 5372 O O . TRP A 1 685 ? -24.448 42.681 -14.133 1.00 82.44 685 TRP A O 1
ATOM 5382 N N . GLU A 1 686 ? -23.051 43.774 -15.517 1.00 78.75 686 GLU A N 1
ATOM 5383 C CA . GLU A 1 686 ? -22.420 42.572 -16.069 1.00 78.75 686 GLU A CA 1
ATOM 5384 C C . GLU A 1 686 ? -21.745 41.740 -14.968 1.00 78.75 686 GLU A C 1
ATOM 5386 O O . GLU A 1 686 ? -21.960 40.533 -14.872 1.00 78.75 686 GLU A O 1
ATOM 5391 N N . ASN A 1 687 ? -21.021 42.390 -14.054 1.00 79.19 687 ASN A N 1
ATOM 5392 C CA . ASN A 1 687 ? -20.361 41.702 -12.945 1.00 79.19 687 ASN A CA 1
ATOM 5393 C C . ASN A 1 687 ? -21.354 41.085 -11.946 1.00 79.19 687 ASN A C 1
ATOM 5395 O O . ASN A 1 687 ? -21.067 40.033 -11.381 1.00 79.19 687 ASN A O 1
ATOM 5399 N N . LEU A 1 688 ? -22.535 41.686 -11.738 1.00 75.94 688 LEU A N 1
ATOM 5400 C CA . LEU A 1 688 ? -23.603 41.068 -10.939 1.00 75.94 688 LEU A CA 1
ATOM 5401 C C . LEU A 1 688 ? -24.201 39.830 -11.625 1.00 75.94 688 LEU A C 1
ATOM 5403 O O . LEU A 1 688 ? -24.513 38.859 -10.937 1.00 75.94 688 LEU A O 1
ATOM 5407 N N . ARG A 1 689 ? -24.341 39.827 -12.960 1.00 78.69 689 ARG A N 1
ATOM 5408 C CA . ARG A 1 689 ? -24.781 38.630 -13.708 1.00 78.69 689 ARG A CA 1
ATOM 5409 C C . ARG A 1 689 ? -23.747 37.513 -13.650 1.00 78.69 689 ARG A C 1
ATOM 5411 O O . ARG A 1 689 ? -24.109 36.349 -13.488 1.00 78.69 689 ARG A O 1
ATOM 5418 N N . GLN A 1 690 ? -22.470 37.865 -13.763 1.00 69.31 690 GLN A N 1
ATOM 5419 C CA . GLN A 1 690 ? -21.372 36.908 -13.656 1.00 69.31 690 GLN A CA 1
ATOM 5420 C C . GLN A 1 690 ? -21.268 36.342 -12.237 1.00 69.31 690 GLN A C 1
ATOM 5422 O O . GLN A 1 690 ? -21.151 35.130 -12.086 1.00 69.31 690 GLN A O 1
ATOM 5427 N N . ALA A 1 691 ? -21.444 37.170 -11.201 1.00 68.00 691 ALA A N 1
ATOM 5428 C CA . ALA A 1 691 ? -21.537 36.704 -9.816 1.00 68.00 691 ALA A CA 1
ATOM 5429 C C . ALA A 1 691 ? -22.722 35.748 -9.588 1.00 68.00 691 ALA A C 1
ATOM 5431 O O . ALA A 1 691 ? -22.577 34.778 -8.856 1.00 68.00 691 ALA A O 1
ATOM 5432 N N . ALA A 1 692 ? -23.863 35.976 -10.248 1.00 66.50 692 ALA A N 1
ATOM 5433 C CA . ALA A 1 692 ? -25.013 35.068 -10.201 1.00 66.50 692 ALA A CA 1
ATOM 5434 C C . ALA A 1 692 ? -24.791 33.741 -10.947 1.00 66.50 692 ALA A C 1
ATOM 5436 O O . ALA A 1 692 ? -25.513 32.776 -10.716 1.00 66.50 692 ALA A O 1
ATOM 5437 N N . SER A 1 693 ? -23.821 33.699 -11.862 1.00 57.62 693 SER A N 1
ATOM 5438 C CA . SER A 1 693 ? -23.483 32.515 -12.661 1.00 57.62 693 SER A CA 1
ATOM 5439 C C . SER A 1 693 ? -22.308 31.718 -12.076 1.00 57.62 693 SER A C 1
ATOM 5441 O O . SER A 1 693 ? -22.052 30.600 -12.518 1.00 57.62 693 SER A O 1
ATOM 5443 N N . ALA A 1 694 ? -21.596 32.283 -11.098 1.00 55.59 694 ALA A N 1
ATOM 5444 C CA . ALA A 1 694 ? -20.572 31.605 -10.311 1.00 55.59 694 ALA A CA 1
ATOM 5445 C C . ALA A 1 694 ? -21.223 30.794 -9.174 1.00 55.59 694 ALA A C 1
ATOM 5447 O O . ALA A 1 694 ? -22.282 31.174 -8.678 1.00 55.59 694 ALA A O 1
ATOM 5448 N N . ASP A 1 695 ? -20.605 29.676 -8.769 1.00 55.84 695 ASP A N 1
ATOM 5449 C CA . ASP A 1 695 ? -21.065 28.857 -7.636 1.00 55.84 695 ASP A CA 1
ATOM 5450 C C . ASP A 1 695 ? -21.411 29.742 -6.420 1.00 55.84 695 ASP A C 1
ATOM 5452 O O . ASP A 1 695 ? -20.602 30.572 -6.000 1.00 55.84 695 ASP A O 1
ATOM 5456 N N . ALA A 1 696 ? -22.617 29.585 -5.861 1.00 52.84 696 ALA A N 1
ATOM 5457 C CA . ALA A 1 696 ? -23.167 30.487 -4.845 1.00 52.84 696 ALA A CA 1
ATOM 5458 C C . ALA A 1 696 ? -22.321 30.518 -3.556 1.00 52.84 696 ALA A C 1
ATOM 5460 O O . ALA A 1 696 ? -22.274 31.545 -2.864 1.00 52.84 696 ALA A O 1
ATOM 5461 N N . LEU A 1 697 ? -21.605 29.424 -3.266 1.00 57.47 697 LEU A N 1
ATOM 5462 C CA . LEU A 1 697 ? -20.665 29.298 -2.148 1.00 57.47 697 LEU A CA 1
ATOM 5463 C C . LEU A 1 697 ? -19.245 29.771 -2.500 1.00 57.47 697 LEU A C 1
ATOM 5465 O O . LEU A 1 697 ? -18.458 30.039 -1.592 1.00 57.47 697 LEU A O 1
ATOM 5469 N N . GLY A 1 698 ? -18.929 29.956 -3.785 1.00 56.16 698 GLY A N 1
ATOM 5470 C CA . GLY A 1 698 ? -17.584 30.282 -4.265 1.00 56.16 698 GLY A CA 1
ATOM 5471 C C . GLY A 1 698 ? -16.592 29.129 -4.081 1.00 56.16 698 GLY A C 1
ATOM 5472 O O . GLY A 1 698 ? -15.388 29.371 -3.982 1.00 56.16 698 GLY A O 1
ATOM 5473 N N . LEU A 1 699 ? -17.082 27.889 -3.984 1.00 63.03 699 LEU A N 1
ATOM 5474 C CA . LEU A 1 699 ? -16.277 26.689 -3.792 1.00 63.03 699 LEU A CA 1
ATOM 5475 C C . LEU A 1 699 ? -16.022 25.997 -5.137 1.00 63.03 699 LEU A C 1
ATOM 5477 O O . LEU A 1 699 ? -16.845 25.991 -6.047 1.00 63.03 699 LEU A O 1
ATOM 5481 N N . ALA A 1 700 ? -14.850 25.380 -5.272 1.00 59.34 700 ALA A N 1
ATOM 5482 C CA . ALA A 1 700 ? -14.557 24.565 -6.444 1.00 59.34 700 ALA A CA 1
ATOM 5483 C C . ALA A 1 700 ? -15.342 23.243 -6.384 1.00 59.34 700 ALA A C 1
ATOM 5485 O O . ALA A 1 700 ? -15.299 22.545 -5.370 1.00 59.34 700 ALA A O 1
ATOM 5486 N N . GLU A 1 701 ? -15.997 22.859 -7.483 1.00 70.12 701 GLU A N 1
ATOM 5487 C CA . GLU A 1 701 ? -16.569 21.518 -7.633 1.00 70.12 701 GLU A CA 1
ATOM 5488 C C . GLU A 1 701 ? -15.560 20.540 -8.257 1.00 70.12 701 GLU A C 1
ATOM 5490 O O . GLU A 1 701 ? -14.910 20.805 -9.270 1.00 70.12 701 GLU A O 1
ATOM 5495 N N . PHE A 1 702 ? -15.478 19.350 -7.667 1.00 71.56 702 PHE A N 1
ATOM 5496 C CA . PHE A 1 702 ? -14.678 18.219 -8.114 1.00 71.56 702 PHE A CA 1
ATOM 5497 C C . PHE A 1 702 ? -15.622 17.055 -8.448 1.00 71.56 702 PHE A C 1
ATOM 5499 O O . PHE A 1 702 ? -15.933 16.249 -7.565 1.00 71.56 702 PHE A O 1
ATOM 5506 N N . PRO A 1 703 ? -16.103 16.925 -9.694 1.00 75.88 703 PRO A N 1
ATOM 5507 C CA . PRO A 1 703 ? -17.086 15.903 -10.043 1.00 75.88 703 PRO A CA 1
ATOM 5508 C C . PRO A 1 703 ? -16.545 14.473 -9.858 1.00 75.88 703 PRO A C 1
ATOM 5510 O O . PRO A 1 703 ? -15.331 14.224 -9.874 1.00 75.88 703 PRO A O 1
ATOM 5513 N N . PHE A 1 704 ? -17.459 13.524 -9.653 1.00 79.81 704 PHE A N 1
ATOM 5514 C CA . PHE A 1 704 ? -17.151 12.093 -9.603 1.00 79.81 704 PHE A CA 1
ATOM 5515 C C . PHE A 1 704 ? -17.240 11.450 -10.988 1.00 79.81 704 PHE A C 1
ATOM 5517 O O . PHE A 1 704 ? -17.872 11.980 -11.900 1.00 79.81 704 PHE A O 1
ATOM 5524 N N . ALA A 1 705 ? -16.622 10.276 -11.128 1.00 77.69 705 ALA A N 1
ATOM 5525 C CA . ALA A 1 705 ? -16.934 9.384 -12.237 1.00 77.69 705 ALA A CA 1
ATOM 5526 C C . ALA A 1 705 ? -18.375 8.858 -12.098 1.00 77.69 705 ALA A C 1
ATOM 5528 O O . ALA A 1 705 ? -18.894 8.734 -10.987 1.00 77.69 705 ALA A O 1
ATOM 5529 N N . GLU A 1 706 ? -19.011 8.540 -13.224 1.00 79.44 706 GLU A N 1
ATOM 5530 C CA . GLU A 1 706 ? -20.422 8.142 -13.273 1.00 79.44 706 GLU A CA 1
ATOM 5531 C C . GLU A 1 706 ? -20.724 6.912 -12.399 1.00 79.44 706 GLU A C 1
ATOM 5533 O O . GLU A 1 706 ? -21.696 6.900 -11.647 1.00 79.44 706 GLU A O 1
ATOM 5538 N N . ASP A 1 707 ? -19.854 5.901 -12.416 1.00 77.19 707 ASP A N 1
ATOM 5539 C CA . ASP A 1 707 ? -20.004 4.681 -11.617 1.00 77.19 707 ASP A CA 1
ATOM 5540 C C . ASP A 1 707 ? -19.924 4.944 -10.103 1.00 77.19 707 ASP A C 1
ATOM 5542 O O . ASP A 1 707 ? -20.628 4.313 -9.307 1.00 77.19 707 ASP A O 1
ATOM 5546 N N . VAL A 1 708 ? -19.078 5.897 -9.703 1.00 83.50 708 VAL A N 1
ATOM 5547 C CA . VAL A 1 708 ? -18.935 6.343 -8.314 1.00 83.50 708 VAL A CA 1
ATOM 5548 C C . VAL A 1 708 ? -20.198 7.071 -7.868 1.00 83.50 708 VAL A C 1
ATOM 5550 O O . VAL A 1 708 ? -20.704 6.782 -6.784 1.00 83.50 708 VAL A O 1
ATOM 5553 N N . GLU A 1 709 ? -20.735 7.963 -8.703 1.00 88.38 709 GLU A N 1
ATOM 5554 C CA . GLU A 1 709 ? -21.954 8.714 -8.388 1.00 88.38 709 GLU A CA 1
ATOM 5555 C C . GLU A 1 709 ? -23.176 7.792 -8.280 1.00 88.38 709 GLU A C 1
ATOM 5557 O O . GLU A 1 709 ? -23.936 7.885 -7.317 1.00 88.38 709 GLU A O 1
ATOM 5562 N N . VAL A 1 710 ? -23.325 6.824 -9.191 1.00 86.69 710 VAL A N 1
ATOM 5563 C CA . VAL A 1 710 ? -24.405 5.821 -9.128 1.00 86.69 710 VAL A CA 1
ATOM 5564 C C . VAL A 1 710 ? -24.342 5.018 -7.826 1.00 86.69 710 VAL A C 1
ATOM 5566 O O . VAL A 1 710 ? -25.359 4.844 -7.148 1.00 86.69 710 VAL A O 1
ATOM 5569 N N . ARG A 1 711 ? -23.150 4.546 -7.437 1.00 90.31 711 ARG A N 1
ATOM 5570 C CA . ARG A 1 711 ? -22.954 3.813 -6.176 1.00 90.31 711 ARG A CA 1
ATOM 5571 C C . ARG A 1 711 ? -23.277 4.688 -4.965 1.00 90.31 711 ARG A C 1
ATOM 5573 O O . ARG A 1 711 ? -23.997 4.236 -4.075 1.00 90.31 711 ARG A O 1
ATOM 5580 N N . ARG A 1 712 ? -22.783 5.927 -4.952 1.00 93.12 712 ARG A N 1
ATOM 5581 C CA . ARG A 1 712 ? -23.039 6.916 -3.898 1.00 93.12 712 ARG A CA 1
ATOM 5582 C C . ARG A 1 712 ? -24.538 7.134 -3.700 1.00 93.12 712 ARG A C 1
ATOM 5584 O O . ARG A 1 712 ? -25.029 6.970 -2.586 1.00 93.12 712 ARG A O 1
ATOM 5591 N N . GLN A 1 713 ? -25.277 7.414 -4.771 1.00 93.38 713 GLN A N 1
ATOM 5592 C CA . GLN A 1 713 ? -26.725 7.633 -4.710 1.00 93.38 713 GLN A CA 1
ATOM 5593 C C . GLN A 1 713 ? -27.478 6.401 -4.195 1.00 93.38 713 GLN A C 1
ATOM 5595 O O . GLN A 1 713 ? -28.373 6.526 -3.359 1.00 93.38 713 GLN A O 1
ATOM 5600 N N . ALA A 1 714 ? -27.080 5.195 -4.613 1.00 93.12 714 ALA A N 1
ATOM 5601 C CA . ALA A 1 714 ? -27.672 3.958 -4.104 1.00 93.12 714 ALA A CA 1
ATOM 5602 C C . ALA A 1 714 ? -27.453 3.779 -2.588 1.00 93.12 714 ALA A C 1
ATOM 5604 O O . ALA A 1 714 ? -28.370 3.363 -1.875 1.00 93.12 714 ALA A O 1
ATOM 5605 N N . GLN A 1 715 ? -26.263 4.117 -2.080 1.00 95.19 715 GLN A N 1
ATOM 5606 C CA . GLN A 1 715 ? -25.958 4.052 -0.647 1.00 95.19 715 GLN A CA 1
ATOM 5607 C C . GLN A 1 715 ? -26.711 5.125 0.151 1.00 95.19 715 GLN A C 1
ATOM 5609 O O . GLN A 1 715 ? -27.293 4.800 1.185 1.00 95.19 715 GLN A O 1
ATOM 5614 N N . LEU A 1 716 ? -26.772 6.367 -0.344 1.00 94.75 716 LEU A N 1
ATOM 5615 C CA . LEU A 1 716 ? -27.547 7.450 0.279 1.00 94.75 716 LEU A CA 1
ATOM 5616 C C . LEU A 1 716 ? -29.036 7.112 0.342 1.00 94.75 716 LEU A C 1
ATOM 5618 O O . LEU A 1 716 ? -29.662 7.271 1.388 1.00 94.75 716 LEU A O 1
ATOM 5622 N N . HIS A 1 717 ? -29.589 6.556 -0.737 1.00 93.25 717 HIS A N 1
ATOM 5623 C CA . HIS A 1 717 ? -30.972 6.093 -0.763 1.00 93.25 717 HIS A CA 1
ATOM 5624 C C . HIS A 1 717 ? -31.230 4.985 0.267 1.00 93.25 717 HIS A C 1
ATOM 5626 O O . HIS A 1 717 ? -32.254 4.999 0.947 1.00 93.25 717 HIS A O 1
ATOM 5632 N N . ALA A 1 718 ? -30.307 4.028 0.418 1.00 93.06 718 ALA A N 1
ATOM 5633 C CA . ALA A 1 718 ? -30.421 2.989 1.440 1.00 93.06 718 ALA A CA 1
ATOM 5634 C C . ALA A 1 718 ? -30.389 3.574 2.862 1.00 93.06 718 ALA A C 1
ATOM 5636 O O . ALA A 1 718 ? -31.171 3.145 3.709 1.00 93.06 718 ALA A O 1
ATOM 5637 N N . ILE A 1 719 ? -29.535 4.572 3.104 1.00 94.00 719 ILE A N 1
ATOM 5638 C CA . ILE A 1 719 ? -29.393 5.241 4.403 1.00 94.00 719 ILE A CA 1
ATOM 5639 C C . ILE A 1 719 ? -30.599 6.121 4.733 1.00 94.00 719 ILE A C 1
ATOM 5641 O O . ILE A 1 719 ? -31.003 6.160 5.893 1.00 94.00 719 ILE A O 1
ATOM 5645 N N . GLY A 1 720 ? -31.210 6.771 3.739 1.00 90.81 720 GLY A N 1
ATOM 5646 C CA . GLY A 1 720 ? -32.402 7.611 3.910 1.00 90.81 720 GLY A CA 1
ATOM 5647 C C . GLY A 1 720 ? -33.677 6.839 4.270 1.00 90.81 720 GLY A C 1
ATOM 5648 O O . GLY A 1 720 ? -34.660 7.432 4.710 1.00 90.81 720 GLY A O 1
ATOM 5649 N N . LYS A 1 721 ? -33.689 5.503 4.148 1.00 90.88 721 LYS A N 1
ATOM 5650 C CA . LYS A 1 721 ? -34.851 4.692 4.544 1.00 90.88 721 LYS A CA 1
ATOM 5651 C C . LYS A 1 721 ? -35.145 4.862 6.036 1.00 90.88 721 LYS A C 1
ATOM 5653 O O . LYS A 1 721 ? -34.263 4.672 6.876 1.00 90.88 721 LYS A O 1
ATOM 5658 N N . ARG A 1 722 ? -36.398 5.199 6.365 1.00 84.94 722 ARG A N 1
ATOM 5659 C CA . ARG A 1 722 ? -36.855 5.373 7.751 1.00 84.94 722 ARG A CA 1
ATOM 5660 C C . ARG A 1 722 ? -36.716 4.077 8.546 1.00 84.94 722 ARG A C 1
ATOM 5662 O O . ARG A 1 722 ? -37.098 3.008 8.074 1.00 84.94 722 ARG A O 1
ATOM 5669 N N . THR A 1 723 ? -36.229 4.213 9.770 1.00 86.81 723 THR A N 1
ATOM 5670 C CA . THR A 1 723 ? -36.146 3.155 10.778 1.00 86.81 723 THR A CA 1
ATOM 5671 C C . THR A 1 723 ? -36.984 3.561 11.994 1.00 86.81 723 THR A C 1
ATOM 5673 O O . THR A 1 723 ? -37.438 4.703 12.091 1.00 86.81 723 THR A O 1
ATOM 5676 N N . GLY A 1 724 ? -37.244 2.623 12.910 1.00 88.44 724 GLY A N 1
ATOM 5677 C CA . GLY A 1 724 ? -37.914 2.921 14.185 1.00 88.44 724 GLY A CA 1
ATOM 5678 C C . GLY A 1 724 ? -36.985 3.523 15.247 1.00 88.44 724 GLY A C 1
ATOM 5679 O O . GLY A 1 724 ? -37.442 3.831 16.345 1.00 88.44 724 GLY A O 1
ATOM 5680 N N . ASN A 1 725 ? -35.692 3.666 14.942 1.00 94.81 725 ASN A N 1
ATOM 5681 C CA . ASN A 1 725 ? -34.670 4.074 15.896 1.00 94.81 725 ASN A CA 1
ATOM 5682 C C . ASN A 1 725 ? -34.648 5.598 16.063 1.00 94.81 725 ASN A C 1
ATOM 5684 O O . ASN A 1 725 ? -34.726 6.348 15.092 1.00 94.81 725 ASN A O 1
ATOM 5688 N N . ARG A 1 726 ? -34.507 6.059 17.310 1.00 95.94 726 ARG A N 1
ATOM 5689 C CA . ARG A 1 726 ? -34.413 7.489 17.664 1.00 95.94 726 ARG A CA 1
ATOM 5690 C C . ARG A 1 726 ? -32.974 7.990 17.753 1.00 95.94 726 ARG A C 1
ATOM 5692 O O . ARG A 1 726 ? -32.755 9.180 17.937 1.00 95.94 726 ARG A O 1
ATOM 5699 N N . ILE A 1 727 ? -31.997 7.100 17.623 1.00 97.50 727 ILE A N 1
ATOM 5700 C CA . ILE A 1 727 ? -30.572 7.401 17.747 1.00 97.50 727 ILE A CA 1
ATOM 5701 C C . ILE A 1 727 ? -29.850 6.869 16.512 1.00 97.50 727 ILE A C 1
ATOM 5703 O O . ILE A 1 727 ? -30.214 5.821 15.974 1.00 97.50 727 ILE A O 1
ATOM 5707 N N . ALA A 1 728 ? -28.799 7.566 16.091 1.00 98.12 728 ALA A N 1
ATOM 5708 C CA . ALA A 1 728 ? -27.853 7.044 15.116 1.00 98.12 728 ALA A CA 1
ATOM 5709 C C . ALA A 1 728 ? -26.411 7.219 15.575 1.00 98.12 728 ALA A C 1
ATOM 5711 O O . ALA A 1 728 ? -26.071 8.170 16.278 1.00 98.12 728 ALA A O 1
ATOM 5712 N N . VAL A 1 729 ? -25.556 6.320 15.106 1.00 98.62 729 VAL A N 1
ATOM 5713 C CA . VAL A 1 729 ? -24.105 6.415 15.214 1.00 98.62 729 VAL A CA 1
ATOM 5714 C C . VAL A 1 729 ? -23.543 6.489 13.803 1.00 98.62 729 VAL A C 1
ATOM 5716 O O . VAL A 1 729 ? -23.737 5.569 13.012 1.00 98.62 729 VAL A O 1
ATOM 5719 N N . VAL A 1 730 ? -22.813 7.555 13.492 1.00 98.62 730 VAL A N 1
ATOM 5720 C CA . VAL A 1 730 ? -22.019 7.663 12.268 1.00 98.62 730 VAL A CA 1
ATOM 5721 C C . VAL A 1 730 ? -20.552 7.452 12.613 1.00 98.62 730 VAL A C 1
ATOM 5723 O O . VAL A 1 730 ? -19.905 8.335 13.176 1.00 98.62 730 VAL A O 1
ATOM 5726 N N . ALA A 1 731 ? -20.020 6.278 12.278 1.00 98.19 731 ALA A N 1
ATOM 5727 C CA . ALA A 1 731 ? -18.638 5.908 12.565 1.00 98.19 731 ALA A CA 1
ATOM 5728 C C . ALA A 1 731 ? -17.795 5.948 11.285 1.00 98.19 731 ALA A C 1
ATOM 5730 O O . ALA A 1 731 ? -18.004 5.148 10.373 1.00 98.19 731 ALA A O 1
ATOM 5731 N N . HIS A 1 732 ? -16.833 6.869 11.212 1.00 97.38 732 HIS A N 1
ATOM 5732 C CA . HIS A 1 732 ? -15.843 6.896 10.137 1.00 97.38 732 HIS A CA 1
ATOM 5733 C C . HIS A 1 732 ? -14.687 5.940 10.439 1.00 97.38 732 HIS A C 1
ATOM 5735 O O . HIS A 1 732 ? -13.812 6.232 11.259 1.00 97.38 732 HIS A O 1
ATOM 5741 N N . LEU A 1 733 ? -14.695 4.773 9.797 1.00 95.06 733 LEU A N 1
ATOM 5742 C CA . LEU A 1 733 ? -13.721 3.710 10.018 1.00 95.06 733 LEU A CA 1
ATOM 5743 C C . LEU A 1 733 ? -12.700 3.696 8.878 1.00 95.06 733 LEU A C 1
ATOM 5745 O O . LEU A 1 733 ? -12.953 3.152 7.805 1.00 95.06 733 LEU A O 1
ATOM 5749 N N . TYR A 1 734 ? -11.543 4.306 9.134 1.00 89.44 734 TYR A N 1
ATOM 5750 C CA . TYR A 1 734 ? -10.420 4.378 8.197 1.00 89.44 734 TYR A CA 1
ATOM 5751 C C . TYR A 1 734 ? -9.279 3.432 8.601 1.00 89.44 734 TYR A C 1
ATOM 5753 O O . TYR A 1 734 ? -8.733 2.713 7.768 1.00 89.44 734 TYR A O 1
ATOM 5761 N N . TYR A 1 735 ? -8.924 3.404 9.890 1.00 82.38 735 TYR A N 1
ATOM 5762 C CA . TYR A 1 735 ? -7.854 2.553 10.416 1.00 82.38 735 TYR A CA 1
ATOM 5763 C C . TYR A 1 735 ? -8.413 1.219 10.916 1.00 82.38 735 TYR A C 1
ATOM 5765 O O . TYR A 1 735 ? -8.995 1.153 12.000 1.00 82.38 735 TYR A O 1
ATOM 5773 N N . THR A 1 736 ? -8.227 0.157 10.126 1.00 82.06 736 THR A N 1
ATOM 5774 C CA . THR A 1 736 ? -8.737 -1.197 10.410 1.00 82.06 736 THR A CA 1
ATOM 5775 C C . THR A 1 736 ? -8.323 -1.719 11.790 1.00 82.06 736 THR A C 1
ATOM 5777 O O . THR A 1 736 ? -9.132 -2.353 12.462 1.00 82.06 736 THR A O 1
ATOM 5780 N N . ASP A 1 737 ? -7.102 -1.420 12.243 1.00 75.62 737 ASP A N 1
ATOM 5781 C CA . ASP A 1 737 ? -6.558 -1.847 13.539 1.00 75.62 737 ASP A CA 1
ATOM 5782 C C . ASP A 1 737 ? -7.280 -1.231 14.748 1.00 75.62 737 ASP A C 1
ATOM 5784 O O . ASP A 1 737 ? -7.257 -1.813 15.828 1.00 75.62 737 ASP A O 1
ATOM 5788 N N . LEU A 1 738 ? -7.969 -0.099 14.571 1.00 85.31 738 LEU A N 1
ATOM 5789 C CA . LEU A 1 738 ? -8.689 0.599 15.645 1.00 85.31 738 LEU A CA 1
ATOM 5790 C C . LEU A 1 738 ? -10.189 0.266 15.693 1.00 85.31 738 LEU A C 1
ATOM 5792 O O . LEU A 1 738 ? -10.886 0.691 16.613 1.00 85.31 738 LEU A O 1
ATOM 5796 N N . VAL A 1 739 ? -10.706 -0.483 14.713 1.00 88.88 739 VAL A N 1
ATOM 5797 C CA . VAL A 1 739 ? -12.136 -0.824 14.624 1.00 88.88 739 VAL A CA 1
ATOM 5798 C C . VAL A 1 739 ? -12.634 -1.630 15.830 1.00 88.88 739 VAL A C 1
ATOM 5800 O O . VAL A 1 739 ? -13.684 -1.255 16.354 1.00 88.88 739 VAL A O 1
ATOM 5803 N N . PRO A 1 740 ? -11.932 -2.676 16.320 1.00 89.12 740 PRO A N 1
ATOM 5804 C CA . PRO A 1 740 ? -12.410 -3.449 17.469 1.00 89.12 740 PRO A CA 1
ATOM 5805 C C . PRO A 1 740 ? -12.670 -2.589 18.711 1.00 89.12 740 PRO A C 1
ATOM 5807 O O . PRO A 1 740 ? -13.676 -2.777 19.386 1.00 89.12 740 PRO A O 1
ATOM 5810 N N . GLU A 1 741 ? -11.814 -1.599 18.971 1.00 91.06 741 GLU A N 1
ATOM 5811 C CA . GLU A 1 741 ? -11.971 -0.695 20.113 1.00 91.06 741 GLU A CA 1
ATOM 5812 C C . GLU A 1 741 ? -13.213 0.194 19.986 1.00 91.06 741 GLU A C 1
ATOM 5814 O O . GLU A 1 741 ? -13.942 0.368 20.961 1.00 91.06 741 GLU A O 1
ATOM 5819 N N . ILE A 1 742 ? -13.492 0.723 18.788 1.00 95.38 742 ILE A N 1
ATOM 5820 C CA . ILE A 1 742 ? -14.719 1.495 18.539 1.00 95.38 742 ILE A CA 1
ATOM 5821 C C . ILE A 1 742 ? -15.946 0.612 18.784 1.00 95.38 742 ILE A C 1
ATOM 5823 O O . ILE A 1 742 ? -16.856 1.021 19.500 1.00 95.38 742 ILE A O 1
ATOM 5827 N N . LEU A 1 743 ? -15.962 -0.607 18.232 1.00 95.44 743 LEU A N 1
ATOM 5828 C CA . LEU A 1 743 ? -17.086 -1.537 18.384 1.00 95.44 743 LEU A CA 1
ATOM 5829 C C . LEU A 1 743 ? -17.342 -1.919 19.847 1.00 95.44 743 LEU A C 1
ATOM 5831 O O . LEU A 1 743 ? -18.504 -2.072 20.228 1.00 95.44 743 LEU A O 1
ATOM 5835 N N . GLU A 1 744 ? -16.287 -2.041 20.656 1.00 94.12 744 GLU A N 1
ATOM 5836 C CA . GLU A 1 744 ? -16.404 -2.306 22.091 1.00 94.12 744 GLU A CA 1
ATOM 5837 C C . GLU A 1 744 ? -17.089 -1.148 22.824 1.00 94.12 744 GLU A C 1
ATOM 5839 O O . GLU A 1 744 ? -18.046 -1.374 23.560 1.00 94.12 744 GLU A O 1
ATOM 5844 N N . HIS A 1 745 ? -16.675 0.096 22.566 1.00 96.75 745 HIS A N 1
ATOM 5845 C CA . HIS A 1 745 ? -17.275 1.276 23.200 1.00 96.75 745 HIS A CA 1
ATOM 5846 C C . HIS A 1 745 ? -18.736 1.496 22.790 1.00 96.75 745 HIS A C 1
ATOM 5848 O O . HIS A 1 745 ? -19.538 1.966 23.596 1.00 96.75 745 HIS A O 1
ATOM 5854 N N . LEU A 1 746 ? -19.125 1.119 21.567 1.00 98.00 746 LEU A N 1
ATOM 5855 C CA . LEU A 1 746 ? -20.523 1.222 21.127 1.00 98.00 746 LEU A CA 1
ATOM 5856 C C . LEU A 1 746 ? -21.488 0.380 21.976 1.00 98.00 746 LEU A C 1
ATOM 5858 O O . LEU A 1 746 ? -22.662 0.731 22.068 1.00 98.00 746 LEU A O 1
ATOM 5862 N N . LYS A 1 747 ? -21.006 -0.663 22.669 1.00 95.88 747 LYS A N 1
ATOM 5863 C CA . LYS A 1 747 ? -21.829 -1.468 23.590 1.00 95.88 747 LYS A CA 1
ATOM 5864 C C . LYS A 1 747 ? -22.354 -0.673 24.790 1.00 95.88 747 LYS A C 1
ATOM 5866 O O . LYS A 1 747 ? -23.285 -1.127 25.452 1.00 95.88 747 LYS A O 1
ATOM 5871 N N . ALA A 1 748 ? -21.781 0.498 25.084 1.00 97.44 748 ALA A N 1
ATOM 5872 C CA . ALA A 1 748 ? -22.305 1.394 26.111 1.00 97.44 748 ALA A CA 1
ATOM 5873 C C . ALA A 1 748 ? -23.696 1.951 25.748 1.00 97.44 748 ALA A C 1
ATOM 5875 O O . ALA A 1 748 ? -24.475 2.293 26.637 1.00 97.44 748 ALA A O 1
ATOM 5876 N N . ILE A 1 749 ? -24.045 2.005 24.459 1.00 97.94 749 ILE A N 1
ATOM 5877 C CA . ILE A 1 749 ? -25.355 2.468 23.996 1.00 97.94 749 ILE A CA 1
ATOM 5878 C C . ILE A 1 749 ? -26.376 1.337 24.182 1.00 97.94 749 ILE A C 1
ATOM 5880 O O . ILE A 1 749 ? -26.404 0.373 23.422 1.00 97.94 749 ILE A O 1
ATOM 5884 N N . ARG A 1 750 ? -27.222 1.449 25.215 1.00 96.00 750 ARG A N 1
ATOM 5885 C CA . ARG A 1 750 ? -28.257 0.441 25.528 1.00 96.00 750 ARG A CA 1
ATOM 5886 C C . ARG A 1 750 ? -29.522 0.570 24.673 1.00 96.00 750 ARG A C 1
ATOM 5888 O O . ARG A 1 750 ? -30.255 -0.403 24.522 1.00 96.00 750 ARG A O 1
ATOM 5895 N N . GLU A 1 751 ? -29.806 1.765 24.163 1.00 96.19 751 GLU A N 1
ATOM 5896 C CA . GLU A 1 751 ? -30.968 2.015 23.307 1.00 96.19 751 GLU A CA 1
ATOM 5897 C C . GLU A 1 751 ? -30.705 1.562 21.860 1.00 96.19 751 GLU A C 1
ATOM 5899 O O . GLU A 1 751 ? -29.576 1.690 21.394 1.00 96.19 751 GLU A O 1
ATOM 5904 N N . PRO A 1 752 ? -31.714 1.072 21.113 1.00 96.38 752 PRO A N 1
ATOM 5905 C CA . PRO A 1 752 ? -31.559 0.748 19.695 1.00 96.38 752 PRO A CA 1
ATOM 5906 C C . PRO A 1 752 ? -31.139 1.962 18.853 1.00 96.38 752 PRO A C 1
ATOM 5908 O O . PRO A 1 752 ? -31.713 3.047 18.977 1.00 96.38 752 PRO A O 1
ATOM 5911 N N . PHE A 1 753 ? -30.169 1.771 17.956 1.00 97.75 753 PHE A N 1
ATOM 5912 C CA . PHE A 1 753 ? -29.644 2.832 17.098 1.00 97.75 753 PHE A CA 1
ATOM 5913 C C . PHE A 1 753 ? -29.333 2.349 15.679 1.00 97.75 753 PHE A C 1
ATOM 5915 O O . PHE A 1 753 ? -29.014 1.182 15.454 1.00 97.75 753 PHE A O 1
ATOM 5922 N N . ASP A 1 754 ? -29.374 3.276 14.721 1.00 98.00 754 ASP A N 1
ATOM 5923 C CA . ASP A 1 754 ? -28.866 3.047 13.366 1.00 98.00 754 ASP A CA 1
ATOM 5924 C C . ASP A 1 754 ? -27.338 3.211 13.355 1.00 98.00 754 ASP A C 1
ATOM 5926 O O . ASP A 1 754 ? -26.832 4.313 13.576 1.00 98.00 754 ASP A O 1
ATOM 5930 N N . LEU A 1 755 ? -26.587 2.141 13.073 1.00 98.38 755 LEU A N 1
ATOM 5931 C CA . LEU A 1 755 ? -25.142 2.233 12.833 1.00 98.38 755 LEU A CA 1
ATOM 5932 C C . LEU A 1 755 ? -24.868 2.496 11.349 1.00 98.38 755 LEU A C 1
ATOM 5934 O O . LEU A 1 755 ? -25.082 1.625 10.507 1.00 98.38 755 LEU A O 1
ATOM 5938 N N . ILE A 1 756 ? -24.353 3.682 11.038 1.00 98.44 756 ILE A N 1
ATOM 5939 C CA . ILE A 1 756 ? -23.934 4.090 9.697 1.00 98.44 756 ILE A CA 1
ATOM 5940 C C . ILE A 1 756 ? -22.406 4.169 9.681 1.00 98.44 756 ILE A C 1
ATOM 5942 O O . ILE A 1 756 ? -21.796 5.048 10.288 1.00 98.44 756 ILE A O 1
ATOM 5946 N N . VAL A 1 757 ? -21.765 3.246 8.975 1.00 98.25 757 VAL A N 1
ATOM 5947 C CA . VAL A 1 757 ? -20.310 3.204 8.844 1.00 98.25 757 VAL A CA 1
ATOM 5948 C C . VAL A 1 757 ? -19.890 3.897 7.559 1.00 98.25 757 VAL A C 1
ATOM 5950 O O . VAL A 1 757 ? -20.178 3.413 6.464 1.00 98.25 757 VAL A O 1
ATOM 5953 N N . THR A 1 758 ? -19.163 5.005 7.696 1.00 97.62 758 THR A N 1
ATOM 5954 C CA . THR A 1 758 ? -18.470 5.636 6.568 1.00 97.62 758 THR A CA 1
ATOM 5955 C C . THR A 1 758 ? -17.047 5.094 6.477 1.00 97.62 758 THR A C 1
ATOM 5957 O O . THR A 1 758 ? -16.391 4.869 7.493 1.00 97.62 758 THR A O 1
ATOM 5960 N N . MET A 1 759 ? -16.570 4.835 5.265 1.00 94.00 759 MET A N 1
ATOM 5961 C CA . MET A 1 759 ? -15.258 4.233 5.011 1.00 94.00 759 MET A CA 1
ATOM 5962 C C . MET A 1 759 ? -14.735 4.665 3.637 1.00 94.00 759 MET A C 1
ATOM 5964 O O . MET A 1 759 ? -15.549 5.031 2.780 1.00 94.00 759 MET A O 1
ATOM 5968 N N . PRO A 1 760 ? -13.412 4.616 3.397 1.00 87.00 760 PRO A N 1
ATOM 5969 C CA . PRO A 1 760 ? -12.886 4.787 2.047 1.00 87.00 760 PRO A CA 1
ATOM 5970 C C . PRO A 1 760 ? -13.505 3.757 1.094 1.00 87.00 760 PRO A C 1
ATOM 5972 O O . PRO A 1 760 ? -13.873 2.665 1.503 1.00 87.00 760 PRO A O 1
ATOM 5975 N N . ASP A 1 761 ? -13.584 4.052 -0.197 1.00 82.25 761 ASP A N 1
ATOM 5976 C CA . ASP A 1 761 ? -14.087 3.119 -1.216 1.00 82.25 761 ASP A CA 1
ATOM 5977 C C . ASP A 1 761 ? -13.104 1.982 -1.581 1.00 82.25 761 ASP A C 1
ATOM 5979 O O . ASP A 1 761 ? -13.312 1.249 -2.550 1.00 82.25 761 ASP A O 1
ATOM 5983 N N . TRP A 1 762 ? -12.055 1.786 -0.776 1.00 71.12 762 TRP A N 1
ATOM 5984 C CA . TRP A 1 762 ? -11.009 0.777 -0.941 1.00 71.12 762 TRP A CA 1
ATOM 5985 C C . TRP A 1 762 ? -10.609 0.149 0.405 1.00 71.12 762 TRP A C 1
ATOM 5987 O O . TRP A 1 762 ? -10.757 0.759 1.458 1.00 71.12 762 TRP A O 1
ATOM 5997 N N . GLY A 1 763 ? -10.084 -1.084 0.389 1.00 60.66 763 GLY A N 1
ATOM 5998 C CA . GLY A 1 763 ? -9.526 -1.733 1.591 1.00 60.66 763 GLY A CA 1
ATOM 5999 C C . GLY A 1 763 ? -10.542 -2.094 2.689 1.00 60.66 763 GLY A C 1
ATOM 6000 O O . GLY A 1 763 ? -10.157 -2.408 3.810 1.00 60.66 763 GLY A O 1
ATOM 6001 N N . THR A 1 764 ? -11.841 -2.080 2.386 1.00 76.31 764 THR A N 1
ATOM 6002 C CA . THR A 1 764 ? -12.917 -2.091 3.393 1.00 76.31 764 THR A CA 1
ATOM 6003 C C . THR A 1 764 ? -13.364 -3.461 3.874 1.00 76.31 764 THR A C 1
ATOM 6005 O O . THR A 1 764 ? -14.075 -3.551 4.874 1.00 76.31 764 THR A O 1
ATOM 6008 N N . ARG A 1 765 ? -12.980 -4.538 3.180 1.00 80.31 765 ARG A N 1
ATOM 6009 C CA . ARG A 1 765 ? -13.534 -5.882 3.411 1.00 80.31 765 ARG A CA 1
ATOM 6010 C C . ARG A 1 765 ? -13.472 -6.293 4.883 1.00 80.31 765 ARG A C 1
ATOM 6012 O O . ARG A 1 765 ? -14.484 -6.703 5.439 1.00 80.31 765 ARG A O 1
ATOM 6019 N N . ARG A 1 766 ? -12.313 -6.118 5.524 1.00 76.62 766 ARG A N 1
ATOM 6020 C CA . ARG A 1 766 ? -12.120 -6.500 6.928 1.00 76.62 766 ARG A CA 1
ATOM 6021 C C . ARG A 1 766 ? -12.946 -5.643 7.887 1.00 76.62 766 ARG A C 1
ATOM 6023 O O . ARG A 1 766 ? -13.494 -6.168 8.849 1.00 76.62 766 ARG A O 1
ATOM 6030 N N . ILE A 1 767 ? -13.073 -4.346 7.603 1.00 83.81 767 ILE A N 1
ATOM 6031 C CA . ILE A 1 767 ? -13.926 -3.429 8.370 1.00 83.81 767 ILE A CA 1
ATOM 6032 C C . ILE A 1 767 ? -15.380 -3.902 8.293 1.00 83.81 767 ILE A C 1
ATOM 6034 O O . ILE A 1 767 ? -16.022 -4.063 9.325 1.00 83.81 767 ILE A O 1
ATOM 6038 N N . VAL A 1 768 ? -15.877 -4.192 7.087 1.00 88.75 768 VAL A N 1
ATOM 6039 C CA . VAL A 1 768 ? -17.243 -4.695 6.875 1.00 88.75 768 VAL A CA 1
ATOM 6040 C C . VAL A 1 768 ? -17.463 -6.020 7.604 1.00 88.75 768 VAL A C 1
ATOM 6042 O O . VAL A 1 768 ? -18.481 -6.168 8.268 1.00 88.75 768 VAL A O 1
ATOM 6045 N N . GLU A 1 769 ? -16.523 -6.963 7.520 1.00 82.75 769 GLU A N 1
ATOM 6046 C CA . GLU A 1 769 ? -16.607 -8.253 8.221 1.00 82.75 769 GLU A CA 1
ATOM 6047 C C . GLU A 1 769 ? -16.694 -8.074 9.745 1.00 82.75 769 GLU A C 1
ATOM 6049 O O . GLU A 1 769 ? -17.607 -8.615 10.366 1.00 82.75 769 GLU A O 1
ATOM 6054 N N . MET A 1 770 ? -15.799 -7.279 10.346 1.00 88.88 770 MET A N 1
ATOM 6055 C CA . MET A 1 770 ? -15.796 -7.028 11.795 1.00 88.88 770 MET A CA 1
ATOM 6056 C C . MET A 1 770 ? -17.063 -6.299 12.255 1.00 88.88 770 MET A C 1
ATOM 6058 O O . MET A 1 770 ? -17.671 -6.689 13.250 1.00 88.88 770 MET A O 1
ATOM 6062 N N . VAL A 1 771 ? -17.489 -5.268 11.517 1.00 94.31 771 VAL A N 1
ATOM 6063 C CA . VAL A 1 771 ? -18.706 -4.514 11.839 1.00 94.31 771 VAL A CA 1
ATOM 6064 C C . VAL A 1 771 ? -19.931 -5.407 11.711 1.00 94.31 771 VAL A C 1
ATOM 6066 O O . VAL A 1 771 ? -20.727 -5.429 12.635 1.00 94.31 771 VAL A O 1
ATOM 6069 N N . ARG A 1 772 ? -20.091 -6.168 10.620 1.00 94.19 772 ARG A N 1
ATOM 6070 C CA . ARG A 1 772 ? -21.257 -7.053 10.437 1.00 94.19 772 ARG A CA 1
ATOM 6071 C C . ARG A 1 772 ? -21.318 -8.166 11.474 1.00 94.19 772 ARG A C 1
ATOM 6073 O O . ARG A 1 772 ? -22.415 -8.571 11.840 1.00 94.19 772 ARG A O 1
ATOM 6080 N N . ALA A 1 773 ? -20.168 -8.656 11.936 1.00 89.75 773 ALA A N 1
ATOM 6081 C CA . ALA A 1 773 ? -20.118 -9.648 13.003 1.00 89.75 773 ALA A CA 1
ATOM 6082 C C . ALA A 1 773 ? -20.655 -9.093 14.334 1.00 89.75 773 ALA A C 1
ATOM 6084 O O . ALA A 1 773 ? -21.317 -9.821 15.068 1.00 89.75 773 ALA A O 1
ATOM 6085 N N . ALA A 1 774 ? -20.397 -7.816 14.634 1.00 92.62 774 ALA A N 1
ATOM 6086 C CA . ALA A 1 774 ? -20.865 -7.163 15.859 1.00 92.62 774 ALA A CA 1
ATOM 6087 C C . ALA A 1 774 ? -22.267 -6.529 15.724 1.00 92.62 774 ALA A C 1
ATOM 6089 O O . ALA A 1 774 ? -23.059 -6.576 16.659 1.00 92.62 774 ALA A O 1
ATOM 6090 N N . TYR A 1 775 ? -22.574 -5.957 14.558 1.00 96.19 775 TYR A N 1
ATOM 6091 C CA . TYR A 1 775 ? -23.786 -5.204 14.229 1.00 96.19 775 TYR A CA 1
ATOM 6092 C C . TYR A 1 775 ? -24.272 -5.600 12.818 1.00 96.19 775 TYR A C 1
ATOM 6094 O O . TYR A 1 775 ? -23.926 -4.944 11.829 1.00 96.19 775 TYR A O 1
ATOM 6102 N N . PRO A 1 776 ? -25.063 -6.683 12.689 1.00 94.62 776 PRO A N 1
ATOM 6103 C CA . PRO A 1 776 ? -25.475 -7.235 11.392 1.00 94.62 776 PRO A CA 1
ATOM 6104 C C . PRO A 1 776 ? -26.251 -6.258 10.497 1.00 94.62 776 PRO A C 1
ATOM 6106 O O . PRO A 1 776 ? -26.085 -6.280 9.273 1.00 94.62 776 PRO A O 1
ATOM 6109 N N . ASP A 1 777 ? -27.037 -5.377 11.120 1.00 94.25 777 ASP A N 1
ATOM 6110 C CA . ASP A 1 777 ? -27.901 -4.390 10.460 1.00 94.25 777 ASP A CA 1
ATOM 6111 C C . ASP A 1 777 ? -27.182 -3.072 10.122 1.00 94.25 777 ASP A C 1
ATOM 6113 O O . ASP A 1 777 ? -27.811 -2.116 9.667 1.00 94.25 777 ASP A O 1
ATOM 6117 N N . ALA A 1 778 ? -25.861 -3.002 10.326 1.00 96.94 778 ALA A N 1
ATOM 6118 C CA . ALA A 1 778 ? -25.082 -1.814 10.007 1.00 96.94 778 ALA A CA 1
ATOM 6119 C C . ALA A 1 778 ? -25.196 -1.431 8.521 1.00 96.94 778 ALA A C 1
ATOM 6121 O O . ALA A 1 778 ? -25.106 -2.266 7.610 1.00 96.94 778 ALA A O 1
ATOM 6122 N N . LEU A 1 779 ? -25.345 -0.131 8.283 1.00 96.75 779 LEU A N 1
ATOM 6123 C CA . LEU A 1 779 ? -25.383 0.483 6.963 1.00 96.75 779 LEU A CA 1
ATOM 6124 C C . LEU A 1 779 ? -23.983 0.963 6.585 1.00 96.75 779 LEU A C 1
ATOM 6126 O O . LEU A 1 779 ? -23.248 1.482 7.419 1.00 96.75 779 LEU A O 1
ATOM 6130 N N . PHE A 1 780 ? -23.613 0.812 5.316 1.00 96.50 780 PHE A N 1
ATOM 6131 C CA . PHE A 1 780 ? -22.259 1.095 4.844 1.00 96.50 780 PHE A CA 1
ATOM 6132 C C . PHE A 1 780 ? -22.262 2.165 3.754 1.00 96.50 780 PHE A C 1
ATOM 6134 O O . PHE A 1 780 ? -22.919 2.006 2.721 1.00 96.50 780 PHE A O 1
ATOM 6141 N N . TYR A 1 781 ? -21.473 3.215 3.968 1.00 96.81 781 TYR A N 1
ATOM 6142 C CA . TYR A 1 781 ? -21.238 4.307 3.033 1.00 96.81 781 TYR A CA 1
ATOM 6143 C C . TYR A 1 781 ? -19.764 4.319 2.609 1.00 96.81 781 TYR A C 1
ATOM 6145 O O . TYR A 1 781 ? -18.878 4.653 3.395 1.00 96.81 781 TYR A O 1
ATOM 6153 N N . ALA A 1 782 ? -19.501 3.905 1.371 1.00 93.38 782 ALA A N 1
ATOM 6154 C CA . ALA A 1 782 ? -18.158 3.767 0.822 1.00 93.38 782 ALA A CA 1
ATOM 6155 C C . ALA A 1 782 ? -17.882 4.982 -0.065 1.00 93.38 782 ALA A C 1
ATOM 6157 O O . ALA A 1 782 ? -18.355 5.049 -1.199 1.00 93.38 782 ALA A O 1
ATOM 6158 N N . ALA A 1 783 ? -17.156 5.952 0.479 1.00 87.69 783 ALA A N 1
ATOM 6159 C CA . ALA A 1 783 ? -16.940 7.243 -0.154 1.00 87.69 783 ALA A CA 1
ATOM 6160 C C . ALA A 1 783 ? -15.524 7.341 -0.738 1.00 87.69 783 ALA A C 1
ATOM 6162 O O . ALA A 1 783 ? -14.575 6.819 -0.142 1.00 87.69 783 ALA A O 1
ATOM 6163 N N . PRO A 1 784 ? -15.337 8.060 -1.859 1.00 85.62 784 PRO A N 1
ATOM 6164 C CA . PRO A 1 784 ? -14.013 8.501 -2.271 1.00 85.62 784 PRO A CA 1
ATOM 6165 C C . PRO A 1 784 ? -13.313 9.218 -1.114 1.00 85.62 784 PRO A C 1
ATOM 6167 O O . PRO A 1 784 ? -13.943 9.988 -0.390 1.00 85.62 784 PRO A O 1
ATOM 6170 N N . ASN A 1 785 ? -12.011 8.988 -0.948 1.00 84.75 785 ASN A N 1
ATOM 6171 C CA . ASN A 1 785 ? -11.234 9.604 0.127 1.00 84.75 785 ASN A CA 1
ATOM 6172 C C . ASN A 1 785 ? -11.080 11.122 -0.109 1.00 84.75 785 ASN A C 1
ATOM 6174 O O . ASN A 1 785 ? -10.113 11.554 -0.738 1.00 84.75 785 ASN A O 1
ATOM 6178 N N . ARG A 1 786 ? -12.073 11.909 0.323 1.00 85.50 786 ARG A N 1
ATOM 6179 C CA . ARG A 1 786 ? -12.170 13.368 0.163 1.00 85.50 786 ARG A CA 1
ATOM 6180 C C . ARG A 1 786 ? -12.779 13.994 1.409 1.00 85.50 786 ARG A C 1
ATOM 6182 O O . ARG A 1 786 ? -13.837 13.560 1.859 1.00 85.50 786 ARG A O 1
ATOM 6189 N N . GLY A 1 787 ? -12.124 15.012 1.964 1.00 82.88 787 GLY A N 1
ATOM 6190 C CA . GLY A 1 787 ? -12.605 15.669 3.181 1.00 82.88 787 GLY A CA 1
ATOM 6191 C C . GLY A 1 787 ? -12.521 14.777 4.423 1.00 82.88 787 GLY A C 1
ATOM 6192 O O . GLY A 1 787 ? -13.175 15.074 5.421 1.00 82.88 787 GLY A O 1
ATOM 6193 N N . ARG A 1 788 ? -11.728 13.697 4.362 1.00 88.00 788 ARG A N 1
ATOM 6194 C CA . ARG A 1 788 ? -11.482 12.726 5.443 1.00 88.00 788 ARG A CA 1
ATOM 6195 C C . ARG A 1 788 ? -12.777 12.195 6.063 1.00 88.00 788 ARG A C 1
ATOM 6197 O O . ARG A 1 788 ? -13.593 11.625 5.353 1.00 88.00 788 ARG A O 1
ATOM 6204 N N . ASP A 1 789 ? -12.975 12.371 7.365 1.00 92.19 789 ASP A N 1
ATOM 6205 C CA . ASP A 1 789 ? -14.187 11.965 8.076 1.00 92.19 789 ASP A CA 1
ATOM 6206 C C . ASP A 1 789 ? -15.338 12.982 7.945 1.00 92.19 789 ASP A C 1
ATOM 6208 O O . ASP A 1 789 ? -16.497 12.643 8.183 1.00 92.19 789 ASP A O 1
ATOM 6212 N N . ILE A 1 790 ? -15.026 14.226 7.570 1.00 93.94 790 ILE A N 1
ATOM 6213 C CA . ILE A 1 790 ? -15.978 15.339 7.481 1.00 93.94 790 ILE A CA 1
ATOM 6214 C C . ILE A 1 790 ? -16.762 15.268 6.179 1.00 93.94 790 ILE A C 1
ATOM 6216 O O . ILE A 1 790 ? -17.985 15.337 6.211 1.00 93.94 790 ILE A O 1
ATOM 6220 N N . GLY A 1 791 ? -16.074 15.098 5.048 1.00 93.62 791 GLY A N 1
ATOM 6221 C CA . GLY A 1 791 ? -16.697 15.032 3.725 1.00 93.62 791 GLY A CA 1
ATOM 6222 C C . GLY A 1 791 ? -17.818 13.990 3.663 1.00 93.62 791 GLY A C 1
ATOM 6223 O O . GLY A 1 791 ? -18.960 14.360 3.397 1.00 93.62 791 GLY A O 1
ATOM 6224 N N . PRO A 1 792 ? -17.547 12.706 3.970 1.00 94.94 792 PRO A N 1
ATOM 6225 C CA . PRO A 1 792 ? -18.568 11.665 4.002 1.00 94.94 792 PRO A CA 1
ATOM 6226 C C . PRO A 1 792 ? -19.697 11.954 4.995 1.00 94.94 792 PRO A C 1
ATOM 6228 O O . PRO A 1 792 ? -20.836 11.614 4.714 1.00 94.94 792 PRO A O 1
ATOM 6231 N N . PHE A 1 793 ? -19.417 12.590 6.139 1.00 97.25 793 PHE A N 1
ATOM 6232 C CA . PHE A 1 793 ? -20.459 12.961 7.101 1.00 97.25 793 PHE A CA 1
ATOM 6233 C C . PHE A 1 793 ? -21.382 14.065 6.567 1.00 97.25 793 PHE A C 1
ATOM 6235 O O . PHE A 1 793 ? -22.598 13.926 6.670 1.00 97.25 793 PHE A O 1
ATOM 6242 N N . ILE A 1 794 ? -20.821 15.115 5.955 1.00 95.56 794 ILE A N 1
ATOM 6243 C CA . ILE A 1 794 ? -21.574 16.180 5.270 1.00 95.56 794 ILE A CA 1
ATOM 6244 C C . ILE A 1 794 ? -22.493 15.584 4.207 1.00 95.56 794 ILE A C 1
ATOM 6246 O O . ILE A 1 794 ? -23.669 15.921 4.127 1.00 95.56 794 ILE A O 1
ATOM 6250 N N . ASP A 1 795 ? -21.971 14.632 3.447 1.00 95.44 795 ASP A N 1
ATOM 6251 C CA . ASP A 1 795 ? -22.690 14.002 2.349 1.00 95.44 795 ASP A CA 1
ATOM 6252 C C . ASP A 1 795 ? -23.886 13.147 2.798 1.00 95.44 795 ASP A C 1
ATOM 6254 O O . ASP A 1 795 ? -24.853 12.973 2.057 1.00 95.44 795 ASP A O 1
ATOM 6258 N N . LEU A 1 796 ? -23.836 12.634 4.030 1.00 96.62 796 LEU A N 1
ATOM 6259 C CA . LEU A 1 796 ? -24.940 11.915 4.661 1.00 96.62 796 LEU A CA 1
ATOM 6260 C C . LEU A 1 796 ? -26.022 12.845 5.226 1.00 96.62 796 LEU A C 1
ATOM 6262 O O . LEU A 1 796 ? -27.154 12.388 5.411 1.00 96.62 796 LEU A O 1
ATOM 6266 N N . LEU A 1 797 ? -25.708 14.119 5.510 1.00 95.31 797 LEU A N 1
ATOM 6267 C CA . LEU A 1 797 ? -26.618 15.034 6.212 1.00 95.31 797 LEU A CA 1
ATOM 6268 C C . LEU A 1 797 ? -28.004 15.123 5.562 1.00 95.31 797 LEU A C 1
ATOM 6270 O O . LEU A 1 797 ? -28.973 14.964 6.305 1.00 95.31 797 LEU A O 1
ATOM 6274 N N . PRO A 1 798 ? -28.158 15.309 4.232 1.00 93.75 798 PRO A N 1
ATOM 6275 C CA . PRO A 1 798 ? -29.484 15.416 3.626 1.00 93.75 798 PRO A CA 1
ATOM 6276 C C . PRO A 1 798 ? -30.354 14.181 3.891 1.00 93.75 798 PRO A C 1
ATOM 6278 O O . PRO A 1 798 ? -31.489 14.313 4.339 1.00 93.75 798 PRO A O 1
ATOM 6281 N N . ALA A 1 799 ? -29.793 12.980 3.711 1.00 93.19 799 ALA A N 1
ATOM 6282 C CA . ALA A 1 799 ? -30.504 11.719 3.928 1.00 93.19 799 ALA A CA 1
ATOM 6283 C C . ALA A 1 799 ? -30.839 11.480 5.410 1.00 93.19 799 ALA A C 1
ATOM 6285 O O . ALA A 1 799 ? -31.868 10.891 5.739 1.00 93.19 799 ALA A O 1
ATOM 6286 N N . MET A 1 800 ? -29.975 11.929 6.322 1.00 95.00 800 MET A N 1
ATOM 6287 C CA . MET A 1 800 ? -30.201 11.783 7.758 1.00 95.00 800 MET A CA 1
ATOM 6288 C C . MET A 1 800 ? -31.166 12.840 8.319 1.00 95.00 800 MET A C 1
ATOM 6290 O O . MET A 1 800 ? -31.888 12.539 9.264 1.00 95.00 800 MET A O 1
ATOM 6294 N N . LEU A 1 801 ? -31.221 14.049 7.748 1.00 92.31 801 LEU A N 1
ATOM 6295 C CA . LEU A 1 801 ? -32.123 15.137 8.166 1.00 92.31 801 LEU A CA 1
ATOM 6296 C C . LEU A 1 801 ? -33.604 14.828 7.904 1.00 92.31 801 LEU A C 1
ATOM 6298 O O . LEU A 1 801 ? -34.475 15.466 8.495 1.00 92.31 801 LEU A O 1
ATOM 6302 N N . GLU A 1 802 ? -33.895 13.864 7.029 1.00 87.94 802 GLU A N 1
ATOM 6303 C CA . GLU A 1 802 ? -35.245 13.334 6.800 1.00 87.94 802 GLU A CA 1
ATOM 6304 C C . GLU A 1 802 ? -35.704 12.355 7.894 1.00 87.94 802 GLU A C 1
ATOM 6306 O O . GLU A 1 802 ? -36.885 11.977 7.947 1.00 87.94 802 GLU A O 1
ATOM 6311 N N . LYS A 1 803 ? -34.781 11.941 8.771 1.00 90.38 803 LYS A N 1
ATOM 6312 C CA . LYS A 1 803 ? -35.041 11.060 9.908 1.00 90.38 803 LYS A CA 1
ATOM 6313 C C . LYS A 1 803 ? -35.256 11.860 11.189 1.00 90.38 803 LYS A C 1
ATOM 6315 O O . LYS A 1 803 ? -34.683 12.924 11.399 1.00 90.38 803 LYS A O 1
ATOM 6320 N N . ASP A 1 804 ? -36.083 11.306 12.065 1.00 88.56 804 ASP A N 1
ATOM 6321 C CA . ASP A 1 804 ? -36.475 11.925 13.332 1.00 88.56 804 ASP A CA 1
ATOM 6322 C C . ASP A 1 804 ? -35.619 11.376 14.485 1.00 88.56 804 ASP A C 1
ATOM 6324 O O . ASP A 1 804 ? -36.096 10.630 15.342 1.00 88.56 804 ASP A O 1
ATOM 6328 N N . TYR A 1 805 ? -34.318 11.679 14.446 1.00 95.19 805 TYR A N 1
ATOM 6329 C CA . TYR A 1 805 ? -33.382 11.312 15.509 1.00 95.19 805 TYR A CA 1
ATOM 6330 C C . TYR A 1 805 ? -33.399 12.341 16.646 1.00 95.19 805 TYR A C 1
ATOM 6332 O O . TYR A 1 805 ? -33.326 13.547 16.409 1.00 95.19 805 TYR A O 1
ATOM 6340 N N . ASP A 1 806 ? -33.396 11.857 17.887 1.00 94.12 806 ASP A N 1
ATOM 6341 C CA . ASP A 1 806 ? -33.202 12.674 19.087 1.00 94.12 806 ASP A CA 1
ATOM 6342 C C . ASP A 1 806 ? -31.765 13.215 19.143 1.00 94.12 806 ASP A C 1
ATOM 6344 O O . ASP A 1 806 ? -31.553 14.391 19.450 1.00 94.12 806 ASP A O 1
ATOM 6348 N N . ALA A 1 807 ? -30.793 12.350 18.825 1.00 96.38 807 ALA A N 1
ATOM 6349 C CA . ALA A 1 807 ? -29.368 12.656 18.784 1.00 96.38 807 ALA A CA 1
ATOM 6350 C C . ALA A 1 807 ? -28.615 11.709 17.833 1.00 96.38 807 ALA A C 1
ATOM 6352 O O . ALA A 1 807 ? -28.985 10.547 17.643 1.00 96.38 807 ALA A O 1
ATOM 6353 N N . VAL A 1 808 ? -27.524 12.210 17.257 1.00 98.31 808 VAL A N 1
ATOM 6354 C CA . VAL A 1 808 ? -26.593 11.465 16.408 1.00 98.31 808 VAL A CA 1
ATOM 6355 C C . VAL A 1 808 ? -25.208 11.521 17.036 1.00 98.31 808 VAL A C 1
ATOM 6357 O O . VAL A 1 808 ? -24.683 12.607 17.269 1.00 98.31 808 VAL A O 1
ATOM 6360 N N . LEU A 1 809 ? -24.594 10.367 17.278 1.00 98.69 809 LEU A N 1
ATOM 6361 C CA . LEU A 1 809 ? -23.192 10.269 17.667 1.00 98.69 809 LEU A CA 1
ATOM 6362 C C . LEU A 1 809 ? -22.313 10.197 16.421 1.00 98.69 809 LEU A C 1
ATOM 6364 O O . LEU A 1 809 ? -22.441 9.270 15.624 1.00 98.69 809 LEU A O 1
ATOM 6368 N N . LYS A 1 810 ? -21.376 11.127 16.268 1.00 98.38 810 LYS A N 1
ATOM 6369 C CA . LYS A 1 810 ? -20.325 11.067 15.251 1.00 98.38 810 LYS A CA 1
ATOM 6370 C C . LYS A 1 810 ? -19.019 10.577 15.878 1.00 98.38 810 LYS A C 1
ATOM 6372 O O . LYS A 1 810 ? -18.560 11.145 16.866 1.00 98.38 810 LYS A O 1
ATOM 6377 N N . LEU A 1 811 ? -18.396 9.561 15.279 1.00 97.75 811 LEU A N 1
ATOM 6378 C CA . LEU A 1 811 ? -17.102 8.999 15.687 1.00 97.75 811 LEU A CA 1
ATOM 6379 C C . LEU A 1 811 ? -16.152 8.852 14.499 1.00 97.75 811 LEU A C 1
ATOM 6381 O O . LEU A 1 811 ? -16.581 8.784 13.345 1.00 97.75 811 LEU A O 1
ATOM 6385 N N . GLN A 1 812 ? -14.858 8.723 14.787 1.00 95.31 812 GLN A N 1
ATOM 6386 C CA . GLN A 1 812 ? -13.867 8.317 13.797 1.00 95.31 812 GLN A CA 1
ATOM 6387 C C . GLN A 1 812 ? -12.738 7.478 14.406 1.00 95.31 812 GLN A C 1
ATOM 6389 O O . GLN A 1 812 ? -12.410 7.600 15.586 1.00 95.31 812 GLN A O 1
ATOM 6394 N N . THR A 1 813 ? -12.077 6.668 13.582 1.00 92.06 813 THR A N 1
ATOM 6395 C CA . THR A 1 813 ? -10.771 6.101 13.940 1.00 92.06 813 THR A CA 1
ATOM 6396 C C . THR A 1 813 ? -9.694 7.186 13.884 1.00 92.06 813 THR A C 1
ATOM 6398 O O . THR A 1 813 ? -9.521 7.813 12.841 1.00 92.06 813 THR A O 1
ATOM 6401 N N . LYS A 1 814 ? -8.912 7.367 14.956 1.00 87.25 814 LYS A N 1
ATOM 6402 C CA . LYS A 1 814 ? -7.857 8.393 15.041 1.00 87.25 814 LYS A CA 1
ATOM 6403 C C . LYS A 1 814 ? -6.533 7.791 15.524 1.00 87.25 814 LYS A C 1
ATOM 6405 O O . LYS A 1 814 ? -6.424 7.374 16.669 1.00 87.25 814 LYS A O 1
ATOM 6410 N N . ARG A 1 815 ? -5.526 7.737 14.642 1.00 77.12 815 ARG A N 1
ATOM 6411 C CA . ARG A 1 815 ? -4.246 7.035 14.888 1.00 77.12 815 ARG A CA 1
ATOM 6412 C C . ARG A 1 815 ? -3.088 7.929 15.338 1.00 77.12 815 ARG A C 1
ATOM 6414 O O . ARG A 1 815 ? -2.113 7.439 15.897 1.00 77.12 815 ARG A O 1
ATOM 6421 N N . GLY A 1 816 ? -3.147 9.227 15.059 1.00 70.62 816 GLY A N 1
ATOM 6422 C CA . GLY A 1 816 ? -2.028 10.127 15.323 1.00 70.62 816 GLY A CA 1
ATOM 6423 C C . GLY A 1 816 ? -2.435 11.592 15.356 1.00 70.62 816 GLY A C 1
ATOM 6424 O O . GLY A 1 816 ? -3.510 11.968 14.884 1.00 70.62 816 GLY A O 1
ATOM 6425 N N . TYR A 1 817 ? -1.544 12.408 15.912 1.00 71.56 817 TYR A N 1
ATOM 6426 C CA . TYR A 1 817 ? -1.646 13.862 15.933 1.00 71.56 817 TYR A CA 1
ATOM 6427 C C . TYR A 1 817 ? -0.393 14.474 15.302 1.00 71.56 817 TYR A C 1
ATOM 6429 O O . TYR A 1 817 ? 0.723 14.062 15.618 1.00 71.56 817 TYR A O 1
ATOM 6437 N N . PHE A 1 818 ? -0.557 15.431 14.391 1.00 60.38 818 PHE A N 1
ATOM 6438 C CA . PHE A 1 818 ? 0.567 16.063 13.704 1.00 60.38 818 PHE A CA 1
ATOM 6439 C C . PHE A 1 818 ? 1.050 17.295 14.462 1.00 60.38 818 PHE A C 1
ATOM 6441 O O . PHE A 1 818 ? 0.282 18.211 14.731 1.00 60.38 818 PHE A O 1
ATOM 6448 N N . ARG A 1 819 ? 2.352 17.338 14.751 1.00 58.94 819 ARG A N 1
ATOM 6449 C CA . ARG A 1 819 ? 3.028 18.475 15.375 1.00 58.94 819 ARG A CA 1
ATOM 6450 C C . ARG A 1 819 ? 4.309 18.783 14.612 1.00 58.94 819 ARG A C 1
ATOM 6452 O O . ARG A 1 819 ? 5.168 17.911 14.504 1.00 58.94 819 ARG A O 1
ATOM 6459 N N . ALA A 1 820 ? 4.443 20.011 14.104 1.00 50.75 820 ALA A N 1
ATOM 6460 C CA . ALA A 1 820 ? 5.599 20.453 13.309 1.00 50.75 820 ALA A CA 1
ATOM 6461 C C . ALA A 1 820 ? 5.980 19.443 12.200 1.00 50.75 820 ALA A C 1
ATOM 6463 O O . ALA A 1 820 ? 7.118 18.980 12.131 1.00 50.75 820 ALA A O 1
ATOM 6464 N N . ASP A 1 821 ? 4.987 19.046 11.395 1.00 48.25 821 ASP A N 1
ATOM 6465 C CA . ASP A 1 821 ? 5.108 18.083 10.285 1.00 48.25 821 ASP A CA 1
ATOM 6466 C C . ASP A 1 821 ? 5.541 16.661 10.681 1.00 48.25 821 ASP A C 1
ATOM 6468 O O . ASP A 1 821 ? 5.909 15.842 9.836 1.00 48.25 821 ASP A O 1
ATOM 6472 N N . ARG A 1 822 ? 5.461 16.324 11.972 1.00 46.25 822 ARG A N 1
ATOM 6473 C CA . ARG A 1 822 ? 5.707 14.978 12.491 1.00 46.25 822 ARG A CA 1
ATOM 6474 C C . ARG A 1 822 ? 4.433 14.403 13.094 1.00 46.25 822 ARG A C 1
ATOM 6476 O O . ARG A 1 822 ? 3.837 15.003 13.983 1.00 46.25 822 ARG A O 1
ATOM 6483 N N . MET A 1 823 ? 4.053 13.205 12.660 1.00 65.12 823 MET A N 1
ATOM 6484 C CA . MET A 1 823 ? 3.001 12.433 13.317 1.00 65.12 823 MET A CA 1
ATOM 6485 C C . MET A 1 823 ? 3.513 11.902 14.663 1.00 65.12 823 MET A C 1
ATOM 6487 O O . MET A 1 823 ? 4.557 11.247 14.720 1.00 65.12 823 MET A O 1
ATOM 6491 N N . ILE A 1 824 ? 2.776 12.190 15.731 1.00 70.38 824 ILE A N 1
ATOM 6492 C CA . ILE A 1 824 ? 2.998 11.714 17.097 1.00 70.38 824 ILE A CA 1
ATOM 6493 C C . ILE A 1 824 ? 1.855 10.741 17.428 1.00 70.38 824 ILE A C 1
ATOM 6495 O O . ILE A 1 824 ? 0.738 11.188 17.710 1.00 70.38 824 ILE A O 1
ATOM 6499 N N . PRO A 1 825 ? 2.085 9.418 17.340 1.00 70.75 825 PRO A N 1
ATOM 6500 C CA . PRO A 1 825 ? 1.052 8.416 17.597 1.00 70.75 825 PRO A CA 1
ATOM 6501 C C . PRO A 1 825 ? 0.473 8.486 19.013 1.00 70.75 825 PRO A C 1
ATOM 6503 O O . PRO A 1 825 ? -0.736 8.386 19.178 1.00 70.75 825 PRO A O 1
ATOM 6506 N N . GLU A 1 826 ? 1.313 8.746 20.017 1.00 73.75 826 GLU A N 1
ATOM 6507 C CA . GLU A 1 826 ? 0.926 8.740 21.438 1.00 73.75 826 GLU A CA 1
ATOM 6508 C C . GLU A 1 826 ? -0.127 9.816 21.740 1.00 73.75 826 GLU A C 1
ATOM 6510 O O . GLU A 1 826 ? -0.996 9.645 22.586 1.00 73.75 826 GLU A O 1
ATOM 6515 N N . PHE A 1 827 ? -0.066 10.944 21.030 1.00 80.19 827 PHE A N 1
ATOM 6516 C CA . PHE A 1 827 ? -1.040 12.026 21.175 1.00 80.19 827 PHE A CA 1
ATOM 6517 C C . PHE A 1 827 ? -2.361 11.685 20.475 1.00 80.19 827 PHE A C 1
ATOM 6519 O O . PHE A 1 827 ? -3.423 12.074 20.949 1.00 80.19 827 PHE A O 1
ATOM 6526 N N . GLY A 1 828 ? -2.313 10.933 19.370 1.00 81.50 828 GLY A N 1
ATOM 6527 C CA . GLY A 1 828 ? -3.519 10.419 18.718 1.00 81.50 828 GLY A CA 1
ATOM 6528 C C . GLY A 1 828 ? -4.255 9.389 19.574 1.00 81.50 828 GLY A C 1
ATOM 6529 O O . GLY A 1 828 ? -5.481 9.429 19.644 1.00 81.50 828 GLY A O 1
ATOM 6530 N N . GLU A 1 829 ? -3.506 8.517 20.249 1.00 83.19 829 GLU A N 1
ATOM 6531 C CA . GLU A 1 829 ? -4.023 7.545 21.217 1.00 83.19 829 GLU A CA 1
ATOM 6532 C C . GLU A 1 829 ? -4.718 8.248 22.388 1.00 83.19 829 GLU A C 1
ATOM 6534 O O . GLU A 1 829 ? -5.913 8.035 22.571 1.00 83.19 829 GLU A O 1
ATOM 6539 N N . MET A 1 830 ? -4.038 9.184 23.067 1.00 86.25 830 MET A N 1
ATOM 6540 C CA . MET A 1 830 ? -4.642 9.973 24.153 1.00 86.25 830 MET A CA 1
ATOM 6541 C C . MET A 1 830 ? -5.908 10.712 23.705 1.00 86.25 830 MET A C 1
ATOM 6543 O O . MET A 1 830 ? -6.921 10.656 24.393 1.00 86.25 830 MET A O 1
ATOM 6547 N N . TRP A 1 831 ? -5.883 11.369 22.536 1.00 90.38 831 TRP A N 1
ATOM 6548 C CA . TRP A 1 831 ? -7.066 12.053 22.002 1.00 90.38 831 TRP A CA 1
ATOM 6549 C C . TRP A 1 831 ? -8.257 11.102 21.916 1.00 90.38 831 TRP A C 1
ATOM 6551 O O . TRP A 1 831 ? -9.365 11.412 22.360 1.00 90.38 831 TRP A O 1
ATOM 6561 N N . ARG A 1 832 ? -8.027 9.938 21.313 1.00 93.38 832 ARG A N 1
ATOM 6562 C CA . ARG A 1 832 ? -9.062 8.950 21.048 1.00 93.38 832 ARG A CA 1
ATOM 6563 C C . ARG A 1 832 ? -9.594 8.332 22.335 1.00 93.38 832 ARG A C 1
ATOM 6565 O O . ARG A 1 832 ? -10.805 8.338 22.513 1.00 93.38 832 ARG A O 1
ATOM 6572 N N . GLU A 1 833 ? -8.721 7.871 23.226 1.00 91.25 833 GLU A N 1
ATOM 6573 C CA . GLU A 1 833 ? -9.108 7.271 24.509 1.00 91.25 833 GLU A CA 1
ATOM 6574 C C . GLU A 1 833 ? -9.934 8.240 25.357 1.00 91.25 833 GLU A C 1
ATOM 6576 O O . GLU A 1 833 ? -11.014 7.892 25.831 1.00 91.25 833 GLU A O 1
ATOM 6581 N N . GLU A 1 834 ? -9.479 9.487 25.499 1.00 94.50 834 GLU A N 1
ATOM 6582 C CA . GLU A 1 834 ? -10.176 10.476 26.324 1.00 94.50 834 GLU A CA 1
ATOM 6583 C C . GLU A 1 834 ? -11.513 10.900 25.708 1.00 94.50 834 GLU A C 1
ATOM 6585 O O . GLU A 1 834 ? -12.487 11.108 26.432 1.00 94.50 834 GLU A O 1
ATOM 6590 N N . THR A 1 835 ? -11.601 10.953 24.375 1.00 96.44 835 THR A N 1
ATOM 6591 C CA . THR A 1 835 ? -12.873 11.226 23.692 1.00 96.44 835 THR A CA 1
ATOM 6592 C C . THR A 1 835 ? -13.861 10.074 23.844 1.00 96.44 835 THR A C 1
ATOM 6594 O O . THR A 1 835 ? -15.033 10.306 24.139 1.00 96.44 835 THR A O 1
ATOM 6597 N N . LEU A 1 836 ? -13.412 8.830 23.659 1.00 96.75 836 LEU A N 1
ATOM 6598 C CA . LEU A 1 836 ? -14.268 7.653 23.813 1.00 96.75 836 LEU A CA 1
ATOM 6599 C C . LEU A 1 836 ? -14.730 7.496 25.264 1.00 96.75 836 LEU A C 1
ATOM 6601 O O . LEU A 1 836 ? -15.910 7.249 25.489 1.00 96.75 836 LEU A O 1
ATOM 6605 N N . SER A 1 837 ? -13.858 7.741 26.244 1.00 95.75 837 SER A N 1
ATOM 6606 C CA . SER A 1 837 ? -14.232 7.759 27.664 1.00 95.75 837 SER A CA 1
ATOM 6607 C C . SER A 1 837 ? -15.274 8.841 27.968 1.00 95.75 837 SER A C 1
ATOM 6609 O O . SER A 1 837 ? -16.276 8.576 28.632 1.00 95.75 837 SER A O 1
ATOM 6611 N N . ALA A 1 838 ? -15.105 10.047 27.420 1.00 97.38 838 ALA A N 1
ATOM 6612 C CA . ALA A 1 838 ? -16.056 11.135 27.621 1.00 97.38 838 ALA A CA 1
ATOM 6613 C C . ALA A 1 838 ? -17.443 10.843 27.013 1.00 97.38 838 ALA A C 1
ATOM 6615 O O . ALA A 1 838 ? -18.464 11.100 27.651 1.00 97.38 838 ALA A O 1
ATOM 6616 N N . LEU A 1 839 ? -17.501 10.306 25.791 1.00 98.19 839 LEU A N 1
ATOM 6617 C CA . LEU A 1 839 ? -18.758 10.163 25.041 1.00 98.19 839 LEU A CA 1
ATOM 6618 C C . LEU A 1 839 ? -19.437 8.794 25.197 1.00 98.19 839 LEU A C 1
ATOM 6620 O O . LEU A 1 839 ? -20.643 8.696 24.971 1.00 98.19 839 LEU A O 1
ATOM 6624 N N . LEU A 1 840 ? -18.669 7.752 25.532 1.00 97.94 840 LEU A N 1
ATOM 6625 C CA . LEU A 1 840 ? -19.077 6.340 25.567 1.00 97.94 840 LEU A CA 1
ATOM 6626 C C . LEU A 1 840 ? -18.480 5.559 26.758 1.00 97.94 840 LEU A C 1
ATOM 6628 O O . LEU A 1 840 ? -18.567 4.334 26.784 1.00 97.94 840 LEU A O 1
ATOM 6632 N N . GLY A 1 841 ? -17.866 6.224 27.744 1.00 94.12 841 GLY A N 1
ATOM 6633 C CA . GLY A 1 841 ? -17.127 5.547 28.820 1.00 94.12 841 GLY A CA 1
ATOM 6634 C C . GLY A 1 841 ? -17.978 4.670 29.742 1.00 94.12 841 GLY A C 1
ATOM 6635 O O . GLY A 1 841 ? -17.452 3.758 30.377 1.00 94.12 841 GLY A O 1
ATOM 6636 N N . SER A 1 842 ? -19.289 4.911 29.814 1.00 97.25 842 SER A N 1
ATOM 6637 C CA . SER A 1 842 ? -20.233 4.037 30.512 1.00 97.25 842 SER A CA 1
ATOM 6638 C C . SER A 1 842 ? -21.647 4.146 29.930 1.00 97.25 842 SER A C 1
ATOM 6640 O O . SER A 1 842 ? -21.996 5.171 29.335 1.00 97.25 842 SER A O 1
ATOM 6642 N N . PRO A 1 843 ? -22.502 3.126 30.123 1.00 97.88 843 PRO A N 1
ATOM 6643 C CA . PRO A 1 843 ? -23.912 3.223 29.758 1.00 97.88 843 PRO A CA 1
ATOM 6644 C C . PRO A 1 843 ? -24.656 4.359 30.461 1.00 97.88 843 PRO A C 1
ATOM 6646 O O . PRO A 1 843 ? -25.543 4.977 29.877 1.00 97.88 843 PRO A O 1
ATOM 6649 N N . GLU A 1 844 ? -24.295 4.646 31.710 1.00 97.62 844 GLU A N 1
ATOM 6650 C CA . GLU A 1 844 ? -24.889 5.715 32.509 1.00 97.62 844 GLU A CA 1
ATOM 6651 C C . GLU A 1 844 ? -24.527 7.094 31.935 1.00 97.62 844 GLU A C 1
ATOM 6653 O O . GLU A 1 844 ? -25.402 7.952 31.829 1.00 97.62 844 GLU A O 1
ATOM 6658 N N . ARG A 1 845 ? -23.285 7.277 31.459 1.00 96.88 845 ARG A N 1
ATOM 6659 C CA . ARG A 1 845 ? -22.858 8.484 30.734 1.00 96.88 845 ARG A CA 1
ATOM 6660 C C . ARG A 1 845 ? -23.637 8.667 29.431 1.00 96.88 845 ARG A C 1
ATOM 6662 O O . ARG A 1 845 ? -24.077 9.772 29.128 1.00 96.88 845 ARG A O 1
ATOM 6669 N N . VAL A 1 846 ? -23.830 7.600 28.655 1.00 98.25 846 VAL A N 1
ATOM 6670 C CA . VAL A 1 846 ? -24.615 7.678 27.410 1.00 98.25 846 VAL A CA 1
ATOM 6671 C C . VAL A 1 846 ? -26.065 8.070 27.703 1.00 98.25 846 VAL A C 1
ATOM 6673 O O . VAL A 1 846 ? -26.606 8.945 27.028 1.00 98.25 846 VAL A O 1
ATOM 6676 N N . ALA A 1 847 ? -26.680 7.471 28.726 1.00 97.38 847 ALA A N 1
ATOM 6677 C CA . ALA A 1 847 ? -28.037 7.817 29.146 1.00 97.38 847 ALA A CA 1
ATOM 6678 C C . ALA A 1 847 ? -28.149 9.291 29.574 1.00 97.38 847 ALA A C 1
ATOM 6680 O O . ALA A 1 847 ? -29.056 9.983 29.120 1.00 97.38 847 ALA A O 1
ATOM 6681 N N . GLU A 1 848 ? -27.192 9.799 30.360 1.00 97.00 848 GLU A N 1
ATOM 6682 C CA . GLU A 1 848 ? -27.134 11.211 30.769 1.00 97.00 848 GLU A CA 1
ATOM 6683 C C . GLU A 1 848 ? -27.112 12.163 29.561 1.00 97.00 848 GLU A C 1
ATOM 6685 O O . GLU A 1 848 ? -27.859 13.144 29.525 1.00 97.00 848 GLU A O 1
ATOM 6690 N N . ILE A 1 849 ? -26.296 11.861 28.543 1.00 97.50 849 ILE A N 1
ATOM 6691 C CA . ILE A 1 849 ? -26.210 12.659 27.310 1.00 97.50 849 ILE A CA 1
ATOM 6692 C C . ILE A 1 849 ? -27.549 12.656 26.562 1.00 97.50 849 ILE A C 1
ATOM 6694 O O . ILE A 1 849 ? -28.044 13.717 26.172 1.00 97.50 849 ILE A O 1
ATOM 6698 N N . LEU A 1 850 ? -28.155 11.485 26.364 1.00 97.38 850 LEU A N 1
ATOM 6699 C CA . LEU A 1 850 ? -29.427 11.357 25.647 1.00 97.38 850 LEU A CA 1
ATOM 6700 C C . LEU A 1 850 ? -30.574 12.060 26.387 1.00 97.38 850 LEU A C 1
ATOM 6702 O O . LEU A 1 850 ? -31.369 12.775 25.769 1.00 97.38 850 LEU A O 1
ATOM 6706 N N . ASP A 1 851 ? -30.630 11.928 27.712 1.00 95.62 851 ASP A N 1
ATOM 6707 C CA . ASP A 1 851 ? -31.604 12.622 28.554 1.00 95.62 851 ASP A CA 1
ATOM 6708 C C . ASP A 1 851 ? -31.407 14.138 28.510 1.00 95.62 851 ASP A C 1
ATOM 6710 O O . ASP A 1 851 ? -32.391 14.885 28.482 1.00 95.62 851 ASP A O 1
ATOM 6714 N N . ALA A 1 852 ? -30.164 14.623 28.431 1.00 94.75 852 ALA A N 1
ATOM 6715 C CA . ALA A 1 852 ? -29.886 16.042 28.234 1.00 94.75 852 ALA A CA 1
ATOM 6716 C C . ALA A 1 852 ? -30.468 16.548 26.902 1.00 94.75 852 ALA A C 1
ATOM 6718 O O . ALA A 1 852 ? -31.157 17.569 26.899 1.00 94.75 852 ALA A O 1
ATOM 6719 N N . PHE A 1 853 ? -30.299 15.813 25.794 1.00 94.88 853 PHE A N 1
ATOM 6720 C CA . PHE A 1 853 ? -30.924 16.164 24.508 1.00 94.88 853 PHE A CA 1
ATOM 6721 C C . PHE A 1 853 ? -32.457 16.152 24.564 1.00 94.88 853 PHE A C 1
ATOM 6723 O O . PHE A 1 853 ? -33.105 16.979 23.920 1.00 94.88 853 PHE A O 1
ATOM 6730 N N . ARG A 1 854 ? -33.070 15.237 25.315 1.00 94.00 854 ARG A N 1
ATOM 6731 C CA . ARG A 1 854 ? -34.539 15.125 25.397 1.00 94.00 854 ARG A CA 1
ATOM 6732 C C . ARG A 1 854 ? -35.169 16.171 26.315 1.00 94.00 854 ARG A C 1
ATOM 6734 O O . ARG A 1 854 ? -36.239 16.695 26.011 1.00 94.00 854 ARG A O 1
ATOM 6741 N N . SER A 1 855 ? -34.513 16.482 27.430 1.00 89.94 855 SER A N 1
ATOM 6742 C CA . SER A 1 855 ? -35.026 17.388 28.466 1.00 89.94 855 SER A CA 1
ATOM 6743 C C . SER A 1 855 ? -34.689 18.861 28.216 1.00 89.94 855 SER A C 1
ATOM 6745 O O . SER A 1 855 ? -35.466 19.739 28.599 1.00 89.94 855 SER A O 1
ATOM 6747 N N . ARG A 1 856 ? -33.568 19.160 27.544 1.00 84.81 856 ARG A N 1
ATOM 6748 C CA . ARG A 1 856 ? -33.084 20.528 27.310 1.00 84.81 856 ARG A CA 1
ATOM 6749 C C . ARG A 1 856 ? -33.215 20.903 25.843 1.00 84.81 856 ARG A C 1
ATOM 6751 O O . ARG A 1 856 ? -32.325 20.667 25.034 1.00 84.81 856 ARG A O 1
ATOM 6758 N N . LYS A 1 857 ? -34.322 21.568 25.512 1.00 75.50 857 LYS A N 1
ATOM 6759 C CA . LYS A 1 857 ? -34.595 22.037 24.146 1.00 75.50 857 LYS A CA 1
ATOM 6760 C C . LYS A 1 857 ? -33.492 22.898 23.495 1.00 75.50 857 LYS A C 1
ATOM 6762 O O . LYS A 1 857 ? -33.344 22.738 22.288 1.00 75.50 857 LYS A O 1
ATOM 6767 N N . PRO A 1 858 ? -32.735 23.771 24.199 1.00 83.62 858 PRO A N 1
ATOM 6768 C CA . PRO A 1 858 ? -31.673 24.541 23.545 1.00 83.62 858 PRO A CA 1
ATOM 6769 C C . PRO A 1 858 ? -30.404 23.725 23.245 1.00 83.62 858 PRO A C 1
ATOM 6771 O O . PRO A 1 858 ? -29.626 24.153 22.400 1.00 83.62 858 PRO A O 1
ATOM 6774 N N . LEU A 1 859 ? -30.202 22.557 23.874 1.00 92.25 859 LEU A N 1
ATOM 6775 C CA . LEU A 1 859 ? -28.986 21.762 23.695 1.00 92.25 859 LEU A CA 1
ATOM 6776 C C . LEU A 1 859 ? -28.939 21.123 22.299 1.00 92.25 859 LEU A C 1
ATOM 6778 O O . LEU A 1 859 ? -29.833 20.353 21.913 1.00 92.25 859 LEU A O 1
ATOM 6782 N N . ASN A 1 860 ? -27.853 21.409 21.582 1.00 93.62 860 ASN A N 1
ATOM 6783 C CA . ASN A 1 860 ? -27.626 20.979 20.208 1.00 93.62 860 ASN A CA 1
ATOM 6784 C C . ASN A 1 860 ? -26.386 20.106 20.038 1.00 93.62 860 ASN A C 1
ATOM 6786 O O . ASN A 1 860 ? -26.378 19.292 19.118 1.00 93.62 860 ASN A O 1
ATOM 6790 N N . MET A 1 861 ? -25.363 20.219 20.886 1.00 95.38 861 MET A N 1
ATOM 6791 C CA . MET A 1 861 ? -24.148 19.415 20.737 1.00 95.38 861 MET A CA 1
ATOM 6792 C C . MET A 1 861 ? -23.496 19.099 22.082 1.00 95.38 861 MET A C 1
ATOM 6794 O O . MET A 1 861 ? -23.409 19.964 22.951 1.00 95.38 861 MET A O 1
ATOM 6798 N N . VAL A 1 862 ? -23.016 17.862 22.226 1.00 97.06 862 VAL A N 1
ATOM 6799 C CA . VAL A 1 862 ? -22.215 17.413 23.367 1.00 97.06 862 VAL A CA 1
ATOM 6800 C C . VAL A 1 862 ? -20.904 16.825 22.872 1.00 97.06 862 VAL A C 1
ATOM 6802 O O . VAL A 1 862 ? -20.908 15.858 22.112 1.00 97.06 862 VAL A O 1
ATOM 6805 N N . GLY A 1 863 ? -19.779 17.381 23.305 1.00 96.62 863 GLY A N 1
ATOM 6806 C CA . GLY A 1 863 ? -18.453 16.901 22.914 1.00 96.62 863 GLY A CA 1
ATOM 6807 C C . GLY A 1 863 ? -17.508 16.717 24.102 1.00 96.62 863 GLY A C 1
ATOM 6808 O O . GLY A 1 863 ? -17.861 17.043 25.234 1.00 96.62 863 GLY A O 1
ATOM 6809 N N . PRO A 1 864 ? -16.311 16.159 23.877 1.00 96.44 864 PRO A N 1
ATOM 6810 C CA . PRO A 1 864 ? -15.336 15.918 24.938 1.00 96.44 864 PRO A CA 1
ATOM 6811 C C . PRO A 1 864 ? -14.771 17.237 25.484 1.00 96.44 864 PRO A C 1
ATOM 6813 O O . PRO A 1 864 ? -14.285 18.077 24.723 1.00 96.44 864 PRO A O 1
ATOM 6816 N N . GLU A 1 865 ? -14.790 17.402 26.808 1.00 94.25 865 GLU A N 1
ATOM 6817 C CA . GLU A 1 865 ? -14.381 18.637 27.496 1.00 94.25 865 GLU A CA 1
ATOM 6818 C C . GLU A 1 865 ? -12.986 19.154 27.099 1.00 94.25 865 GLU A C 1
ATOM 6820 O O . GLU A 1 865 ? -12.884 20.340 26.769 1.00 94.25 865 GLU A O 1
ATOM 6825 N N . PRO A 1 866 ? -11.923 18.321 27.025 1.00 92.75 866 PRO A N 1
ATOM 6826 C CA . PRO A 1 866 ? -10.583 18.819 26.706 1.00 92.75 866 PRO A CA 1
ATOM 6827 C C . PRO A 1 866 ? -10.445 19.425 25.308 1.00 92.75 866 PRO A C 1
ATOM 6829 O O . PRO A 1 866 ? -9.487 20.155 25.042 1.00 92.75 866 PRO A O 1
ATOM 6832 N N . PHE A 1 867 ? -11.371 19.104 24.400 1.00 94.19 867 PHE A N 1
ATOM 6833 C CA . PHE A 1 867 ? -11.279 19.460 22.986 1.00 94.19 867 PHE A CA 1
ATOM 6834 C C . PHE A 1 867 ? -12.323 20.493 22.559 1.00 94.19 867 PHE A C 1
ATOM 6836 O O . PHE A 1 867 ? -12.465 20.738 21.362 1.00 94.19 867 PHE A O 1
ATOM 6843 N N . LEU A 1 868 ? -13.009 21.143 23.507 1.00 93.62 868 LEU A N 1
ATOM 6844 C CA . LEU A 1 868 ? -13.772 22.360 23.231 1.00 93.62 868 LEU A CA 1
ATOM 6845 C C . LEU A 1 868 ? -12.807 23.541 23.055 1.00 93.62 868 LEU A C 1
ATOM 6847 O O . LEU A 1 868 ? -12.227 24.038 24.021 1.00 93.62 868 LEU A O 1
ATOM 6851 N N . LEU A 1 869 ? -12.617 24.002 21.822 1.00 91.81 869 LEU A N 1
ATOM 6852 C CA . LEU A 1 869 ? -11.664 25.054 21.463 1.00 91.81 869 LEU A CA 1
ATOM 6853 C C . LEU A 1 869 ? -12.374 26.348 21.062 1.00 91.81 869 LEU A C 1
ATOM 6855 O O . LEU A 1 869 ? -13.497 26.325 20.573 1.00 91.81 869 LEU A O 1
ATOM 6859 N N . SER A 1 870 ? -11.693 27.480 21.255 1.00 88.94 870 SER A N 1
ATOM 6860 C CA . SER A 1 870 ? -12.182 28.815 20.886 1.00 88.94 870 SER A CA 1
ATOM 6861 C C . SER A 1 870 ? -11.673 29.231 19.503 1.00 88.94 870 SER A C 1
ATOM 6863 O O . SER A 1 870 ? -10.497 29.022 19.178 1.00 88.94 870 SER A O 1
ATOM 6865 N N . LEU A 1 871 ? -12.545 29.866 18.718 1.00 84.94 871 LEU A N 1
ATOM 6866 C CA . LEU A 1 871 ? -12.227 30.441 17.412 1.00 84.94 871 LEU A CA 1
ATOM 6867 C C . LEU A 1 871 ? -11.245 31.618 17.498 1.00 84.94 871 LEU A C 1
ATOM 6869 O O . LEU A 1 871 ? -10.524 31.846 16.534 1.00 84.94 871 LEU A O 1
ATOM 6873 N N . ASP A 1 872 ? -11.106 32.285 18.648 1.00 83.31 872 ASP A N 1
ATOM 6874 C CA . ASP A 1 872 ? -10.059 33.300 18.844 1.00 83.31 872 ASP A CA 1
ATOM 6875 C C . ASP A 1 872 ? -8.651 32.700 18.748 1.00 83.31 872 ASP A C 1
ATOM 6877 O O . ASP A 1 872 ? -7.724 33.309 18.212 1.00 83.31 872 ASP A O 1
ATOM 6881 N N . LYS A 1 873 ? -8.471 31.486 19.283 1.00 83.06 873 LYS A N 1
ATOM 6882 C CA . LYS A 1 873 ? -7.181 30.776 19.250 1.00 83.06 873 LYS A CA 1
ATOM 6883 C C . LYS A 1 873 ? -6.990 29.967 17.978 1.00 83.06 873 LYS A C 1
ATOM 6885 O O . LYS A 1 873 ? -5.853 29.753 17.564 1.00 83.06 873 LYS A O 1
ATOM 6890 N N . TYR A 1 874 ? -8.087 29.503 17.387 1.00 84.69 874 TYR A N 1
ATOM 6891 C CA . TYR A 1 874 ? -8.092 28.668 16.191 1.00 84.69 874 TYR A CA 1
ATOM 6892 C C . TYR A 1 874 ? -9.025 29.266 15.130 1.00 84.69 874 TYR A C 1
ATOM 6894 O O . TYR A 1 874 ? -10.046 28.651 14.804 1.00 84.69 874 TYR A O 1
ATOM 6902 N N . PRO A 1 875 ? -8.685 30.443 14.571 1.00 79.75 875 PRO A N 1
ATOM 6903 C CA . PRO A 1 875 ? -9.554 31.149 13.639 1.00 79.75 875 PRO A CA 1
ATOM 6904 C C . PRO A 1 875 ? -9.761 30.369 12.340 1.00 79.75 875 PRO A C 1
ATOM 6906 O O . PRO A 1 875 ? -9.021 29.431 12.016 1.00 79.75 875 PRO A O 1
ATOM 6909 N N . TYR A 1 876 ? -10.778 30.780 11.586 1.00 76.62 876 TYR A N 1
ATOM 6910 C CA . TYR A 1 876 ? -10.997 30.300 10.230 1.00 76.62 876 TYR A CA 1
ATOM 6911 C C . TYR A 1 876 ? -9.836 30.681 9.310 1.00 76.62 876 TYR A C 1
ATOM 6913 O O . TYR A 1 876 ? -9.340 31.805 9.345 1.00 76.62 876 TYR A O 1
ATOM 6921 N N . HIS A 1 877 ? -9.442 29.756 8.439 1.00 70.31 877 HIS A N 1
ATOM 6922 C CA . HIS A 1 877 ? -8.394 29.995 7.446 1.00 70.31 877 HIS A CA 1
ATOM 6923 C C . HIS A 1 877 ? -8.828 30.961 6.329 1.00 70.31 877 HIS A C 1
ATOM 6925 O O . HIS A 1 877 ? -7.978 31.605 5.724 1.00 70.31 877 HIS A O 1
ATOM 6931 N N . ASP A 1 878 ? -10.133 31.084 6.077 1.00 63.59 878 ASP A N 1
ATOM 6932 C CA . ASP A 1 878 ? -10.749 31.988 5.096 1.00 63.59 878 ASP A CA 1
ATOM 6933 C C . ASP A 1 878 ? -11.320 33.264 5.745 1.00 63.59 878 ASP A C 1
ATOM 6935 O O . ASP A 1 878 ? -12.151 33.957 5.155 1.00 63.59 878 ASP A O 1
ATOM 6939 N N . ASN A 1 879 ? -10.911 33.545 6.989 1.00 67.50 879 ASN A N 1
ATOM 6940 C CA . ASN A 1 879 ? -11.416 34.635 7.824 1.00 67.50 879 ASN A CA 1
ATOM 6941 C C . ASN A 1 879 ? -12.940 34.620 8.068 1.00 67.50 879 ASN A C 1
ATOM 6943 O O . ASN A 1 879 ? -13.489 35.647 8.453 1.00 67.50 879 ASN A O 1
ATOM 6947 N N . GLY A 1 880 ? -13.615 33.476 7.899 1.00 69.19 880 GLY A N 1
ATOM 6948 C CA . GLY A 1 880 ? -15.048 33.322 8.175 1.00 69.19 880 GLY A CA 1
ATOM 6949 C C . GLY A 1 880 ? -15.951 33.483 6.954 1.00 69.19 880 GLY A C 1
ATOM 6950 O O . GLY A 1 880 ? -17.167 33.415 7.100 1.00 69.19 880 GLY A O 1
ATOM 6951 N N . THR A 1 881 ? -15.386 33.629 5.753 1.00 68.38 881 THR A N 1
ATOM 6952 C CA . THR A 1 881 ? -16.144 33.825 4.504 1.00 68.38 881 THR A CA 1
ATOM 6953 C C . THR A 1 881 ? -17.174 32.717 4.254 1.00 68.38 881 THR A C 1
ATOM 6955 O O . THR A 1 881 ? -18.322 32.991 3.899 1.00 68.38 881 THR A O 1
ATOM 6958 N N . LEU A 1 882 ? -16.792 31.454 4.457 1.00 73.94 882 LEU A N 1
ATOM 6959 C CA . LEU A 1 882 ? -17.687 30.311 4.302 1.00 73.94 882 LEU A CA 1
ATOM 6960 C C . LEU A 1 882 ? -18.753 30.275 5.404 1.00 73.94 882 LEU A C 1
ATOM 6962 O O . LEU A 1 882 ? -19.910 29.967 5.123 1.00 73.94 882 LEU A O 1
ATOM 6966 N N . ALA A 1 883 ? -18.387 30.636 6.638 1.00 75.31 883 ALA A N 1
ATOM 6967 C CA . ALA A 1 883 ? -19.342 30.757 7.738 1.00 75.31 883 ALA A CA 1
ATOM 6968 C C . ALA A 1 883 ? -20.420 31.801 7.411 1.00 75.31 883 ALA A C 1
ATOM 6970 O O . ALA A 1 883 ? -21.600 31.519 7.583 1.00 75.31 883 ALA A O 1
ATOM 6971 N N . GLU A 1 884 ? -20.020 32.952 6.857 1.00 73.56 884 GLU A N 1
ATOM 6972 C CA . GLU A 1 884 ? -20.921 34.045 6.448 1.00 73.56 884 GLU A CA 1
ATOM 6973 C C . GLU A 1 884 ? -21.847 33.641 5.310 1.00 73.56 884 GLU A C 1
ATOM 6975 O O . GLU A 1 884 ? -22.946 34.172 5.185 1.00 73.56 884 GLU A O 1
ATOM 6980 N N . SER A 1 885 ? -21.407 32.706 4.469 1.00 68.88 885 SER A N 1
ATOM 6981 C CA . SER A 1 885 ? -22.225 32.211 3.366 1.00 68.88 885 SER A CA 1
ATOM 6982 C C . SER A 1 885 ? -23.267 31.178 3.784 1.00 68.88 885 SER A C 1
ATOM 6984 O O . SER A 1 885 ? -24.287 31.076 3.116 1.00 68.88 885 SER A O 1
ATOM 6986 N N . LEU A 1 886 ? -23.009 30.424 4.859 1.00 72.69 886 LEU A N 1
ATOM 6987 C CA . LEU A 1 886 ? -23.840 29.290 5.270 1.00 72.69 886 LEU A CA 1
ATOM 6988 C C . LEU A 1 886 ? -24.704 29.584 6.500 1.00 72.69 886 LEU A C 1
ATOM 6990 O O . LEU A 1 886 ? -25.696 28.897 6.707 1.00 72.69 886 LEU A O 1
ATOM 6994 N N . LEU A 1 887 ? -24.324 30.532 7.360 1.00 77.81 887 LEU A N 1
ATOM 6995 C CA . LEU A 1 887 ? -24.967 30.750 8.657 1.00 77.81 887 LEU A CA 1
ATOM 6996 C C . LEU A 1 887 ? -25.554 32.167 8.742 1.00 77.81 887 LEU A C 1
ATOM 6998 O O . LEU A 1 887 ? -24.837 33.146 8.561 1.00 77.81 887 LEU A O 1
ATOM 7002 N N . ASP A 1 888 ? -26.844 32.265 9.080 1.00 58.78 888 ASP A N 1
ATOM 7003 C CA . ASP A 1 888 ? -27.579 33.539 9.189 1.00 58.78 888 ASP A CA 1
ATOM 7004 C C . ASP A 1 888 ? -27.099 34.435 10.350 1.00 58.78 888 ASP A C 1
ATOM 7006 O O . ASP A 1 888 ? -27.305 35.648 10.324 1.00 58.78 888 ASP A O 1
ATOM 7010 N N . ASP A 1 889 ? -26.474 33.844 11.375 1.00 57.62 889 ASP A N 1
ATOM 7011 C CA . ASP A 1 889 ? -26.100 34.511 12.625 1.00 57.62 889 ASP A CA 1
ATOM 7012 C C . ASP A 1 889 ? -24.699 34.049 13.059 1.00 57.62 889 ASP A C 1
ATOM 7014 O O . ASP A 1 889 ? -24.521 33.065 13.785 1.00 57.62 889 ASP A O 1
ATOM 7018 N N . ILE A 1 890 ? -23.659 34.732 12.580 1.00 55.56 890 ILE A N 1
ATOM 7019 C CA . ILE A 1 890 ? -22.297 34.484 13.059 1.00 55.56 890 ILE A CA 1
ATOM 7020 C C . ILE A 1 890 ? -22.136 35.267 14.346 1.00 55.56 890 ILE A C 1
ATOM 7022 O O . ILE A 1 890 ? -21.789 36.451 14.348 1.00 55.56 890 ILE A O 1
ATOM 7026 N N . GLY A 1 891 ? -22.411 34.588 15.458 1.00 48.47 891 GLY A N 1
ATOM 7027 C CA . GLY A 1 891 ? -21.982 35.057 16.765 1.00 48.47 891 GLY A CA 1
ATOM 7028 C C . GLY A 1 891 ? -20.514 35.470 16.677 1.00 48.47 891 GLY A C 1
ATOM 7029 O O . GLY A 1 891 ? -19.689 34.730 16.145 1.00 48.47 891 GLY A O 1
ATOM 7030 N N . ALA A 1 892 ? -20.233 36.696 17.116 1.00 46.91 892 ALA A N 1
ATOM 7031 C CA . ALA A 1 892 ? -18.926 37.336 17.087 1.00 46.91 892 ALA A CA 1
ATOM 7032 C C . ALA A 1 892 ? -17.784 36.398 17.517 1.00 46.91 892 ALA A C 1
ATOM 7034 O O . ALA A 1 892 ? -18.027 35.440 18.23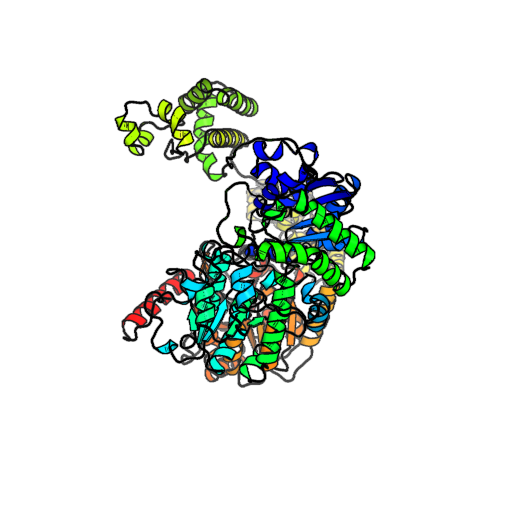5 1.00 46.91 892 ALA A O 1
ATOM 7035 N N . LYS A 1 893 ? -16.555 36.742 17.102 1.00 47.31 893 LYS A N 1
ATOM 7036 C CA . LYS A 1 893 ? -15.194 36.347 17.556 1.00 47.31 893 LYS A CA 1
ATOM 7037 C C . LYS A 1 893 ? -15.023 35.309 18.706 1.00 47.31 893 LYS A C 1
ATOM 7039 O O . LYS A 1 893 ? -14.129 34.480 18.617 1.00 47.31 893 LYS A O 1
ATOM 7044 N N . ASP A 1 894 ? -15.917 35.253 19.687 1.00 59.81 894 ASP A N 1
ATOM 7045 C CA . ASP A 1 894 ? -15.973 34.356 20.849 1.00 59.81 894 ASP A CA 1
ATOM 7046 C C . ASP A 1 894 ? -16.513 32.917 20.591 1.00 59.81 894 ASP A C 1
ATOM 7048 O O . ASP A 1 894 ? -16.799 32.185 21.542 1.00 59.81 894 ASP A O 1
ATOM 7052 N N . GLY A 1 895 ? -16.685 32.471 19.339 1.00 78.00 895 GLY A N 1
ATOM 7053 C CA . GLY A 1 895 ? -17.255 31.148 19.027 1.00 78.00 895 GLY A CA 1
ATOM 7054 C C . GLY A 1 895 ? -16.404 29.946 19.485 1.00 78.00 895 GLY A C 1
ATOM 7055 O O . GLY A 1 895 ? -15.188 30.049 19.661 1.00 78.00 895 GLY A O 1
ATOM 7056 N N . ALA A 1 896 ? -17.036 28.777 19.657 1.00 87.88 896 ALA A N 1
ATOM 7057 C CA . ALA A 1 896 ? -16.382 27.533 20.075 1.00 87.88 896 ALA A CA 1
ATOM 7058 C C . ALA A 1 896 ? -16.716 26.335 19.168 1.00 87.88 896 ALA A C 1
ATOM 7060 O O . ALA A 1 896 ? -17.730 26.338 18.468 1.00 87.88 896 ALA A O 1
ATOM 7061 N N . PHE A 1 897 ? -15.863 25.306 19.179 1.00 91.75 897 PHE A N 1
ATOM 7062 C CA . PHE A 1 897 ? -16.062 24.048 18.447 1.00 91.75 897 PHE A CA 1
ATOM 7063 C C . PHE A 1 897 ? -15.347 22.869 19.121 1.00 91.75 897 PHE A C 1
ATOM 7065 O O . PHE A 1 897 ? -14.361 23.063 19.832 1.00 91.75 897 PHE A O 1
ATOM 7072 N N . TYR A 1 898 ? -15.813 21.641 18.872 1.00 93.38 898 TYR A N 1
ATOM 7073 C CA . TYR A 1 898 ? -15.139 20.422 19.330 1.00 93.38 898 TYR A CA 1
ATOM 7074 C C . TYR A 1 898 ? -14.140 19.933 18.283 1.00 93.38 898 TYR A C 1
ATOM 7076 O O . TYR A 1 898 ? -14.524 19.435 17.222 1.00 93.38 898 TYR A O 1
ATOM 7084 N N . ALA A 1 899 ? -12.850 20.053 18.586 1.00 90.88 899 ALA A N 1
ATOM 7085 C CA . ALA A 1 899 ? -11.799 19.557 17.712 1.00 90.88 899 ALA A CA 1
ATOM 7086 C C . ALA A 1 899 ? -11.767 18.023 17.683 1.00 90.88 899 ALA A C 1
ATOM 7088 O O . ALA A 1 899 ? -12.044 17.343 18.674 1.00 90.88 899 ALA A O 1
ATOM 7089 N N . GLY A 1 900 ? -11.346 17.462 16.551 1.00 87.75 900 GLY A N 1
ATOM 7090 C CA . GLY A 1 900 ? -11.222 16.018 16.360 1.00 87.75 900 GLY A CA 1
ATOM 7091 C C . GLY A 1 900 ? -12.510 15.332 15.910 1.00 87.75 900 GLY A C 1
ATOM 7092 O O . GLY A 1 900 ? -12.494 14.106 15.792 1.00 87.75 900 GLY A O 1
ATOM 7093 N N . THR A 1 901 ? -13.569 16.112 15.642 1.00 92.31 901 THR A N 1
ATOM 7094 C CA . THR A 1 901 ? -14.800 15.716 14.929 1.00 92.31 901 THR A CA 1
ATOM 7095 C C . THR A 1 901 ? -15.545 14.506 15.505 1.00 92.31 901 THR A C 1
ATOM 7097 O O . THR A 1 901 ? -16.151 13.722 14.764 1.00 92.31 901 THR A O 1
ATOM 7100 N N . MET A 1 902 ? -15.522 14.361 16.831 1.00 97.50 902 MET A N 1
ATOM 7101 C CA . MET A 1 902 ? -16.247 13.327 17.571 1.00 97.50 902 MET A CA 1
ATOM 7102 C C . MET A 1 902 ? -17.123 13.974 18.645 1.00 97.50 902 MET A C 1
ATOM 7104 O O . MET A 1 902 ? -16.609 14.651 19.534 1.00 97.50 902 MET A O 1
ATOM 7108 N N . PHE A 1 903 ? -18.438 13.801 18.535 1.00 98.12 903 PHE A N 1
ATOM 7109 C CA . PHE A 1 903 ? -19.436 14.463 19.380 1.00 98.12 903 PHE A CA 1
ATOM 7110 C C . PHE A 1 903 ? -20.820 13.830 19.187 1.00 98.12 903 PHE A C 1
ATOM 7112 O O . PHE A 1 903 ? -21.094 13.206 18.160 1.00 98.12 903 PHE A O 1
ATOM 7119 N N . TRP A 1 904 ? -21.714 14.043 20.148 1.00 98.44 904 TRP A N 1
ATOM 7120 C CA . TRP A 1 904 ? -23.155 13.872 19.979 1.00 98.44 904 TRP A CA 1
ATOM 7121 C C . TRP A 1 904 ? -23.784 15.178 19.485 1.00 98.44 904 TRP A C 1
ATOM 7123 O O . TRP A 1 904 ? -23.409 16.255 19.944 1.00 98.44 904 TRP A O 1
ATOM 7133 N N . VAL A 1 905 ? -24.752 15.112 18.573 1.00 97.19 905 VAL A N 1
ATOM 7134 C CA . VAL A 1 905 ? -25.388 16.302 17.989 1.00 97.19 905 VAL A CA 1
ATOM 7135 C C . VAL A 1 905 ? -26.871 16.090 17.698 1.00 97.19 905 VAL A C 1
ATOM 7137 O O . VAL A 1 905 ? -27.292 15.017 17.263 1.00 97.19 905 VAL A O 1
ATOM 7140 N N . ARG A 1 906 ? -27.668 17.145 17.868 1.00 94.75 906 ARG A N 1
ATOM 7141 C CA . ARG A 1 906 ? -29.015 17.240 17.309 1.00 94.75 906 ARG A CA 1
ATOM 7142 C C . ARG A 1 906 ? -28.908 17.625 15.843 1.00 94.75 906 ARG A C 1
ATOM 7144 O O . ARG A 1 906 ? -28.605 18.764 15.513 1.00 94.75 906 ARG A O 1
ATOM 7151 N N . LEU A 1 907 ? -29.217 16.691 14.955 1.00 93.44 907 LEU A N 1
ATOM 7152 C CA . LEU A 1 907 ? -28.928 16.848 13.531 1.00 93.44 907 LEU A CA 1
ATOM 7153 C C . LEU A 1 907 ? -29.551 18.102 12.888 1.00 93.44 907 LEU A C 1
ATOM 7155 O O . LEU A 1 907 ? -28.957 18.680 11.984 1.00 93.44 907 LEU A O 1
ATOM 7159 N N . SER A 1 908 ? -30.711 18.561 13.374 1.00 90.62 908 SER A N 1
ATOM 7160 C CA . SER A 1 908 ? -31.407 19.735 12.833 1.00 90.62 908 SER A CA 1
ATOM 7161 C C . SER A 1 908 ? -30.586 21.026 12.869 1.00 90.62 908 SER A C 1
ATOM 7163 O O . SER A 1 908 ? -30.813 21.879 12.014 1.00 90.62 908 SER A O 1
ATOM 7165 N N . CYS A 1 909 ? -29.645 21.179 13.812 1.00 90.38 909 CYS A N 1
ATOM 7166 C CA . CYS A 1 909 ? -28.781 22.364 13.868 1.00 90.38 909 CYS A CA 1
ATOM 7167 C C . CYS A 1 909 ? -27.757 22.399 12.720 1.00 90.38 909 CYS A C 1
ATOM 7169 O O . CYS A 1 909 ? -27.309 23.465 12.318 1.00 90.38 909 CYS A O 1
ATOM 7171 N N . LEU A 1 910 ? -27.440 21.245 12.125 1.00 92.75 910 LEU A N 1
ATOM 7172 C CA . LEU A 1 910 ? -26.493 21.135 11.015 1.00 92.75 910 LEU A CA 1
ATOM 7173 C C . LEU A 1 910 ? -27.147 21.333 9.639 1.00 92.75 910 LEU A C 1
ATOM 7175 O O . LEU A 1 910 ? -26.467 21.198 8.625 1.00 92.75 910 LEU A O 1
ATOM 7179 N N . ARG A 1 911 ? -28.448 21.662 9.578 1.00 90.25 911 ARG A N 1
ATOM 7180 C CA . ARG A 1 911 ? -29.178 21.888 8.318 1.00 90.25 911 ARG A CA 1
ATOM 7181 C C . ARG A 1 911 ? -28.482 22.870 7.364 1.00 90.25 911 ARG A C 1
ATOM 7183 O O . ARG A 1 911 ? -28.442 22.539 6.184 1.00 90.25 911 ARG A O 1
ATOM 7190 N N . PRO A 1 912 ? -27.907 24.003 7.812 1.00 85.75 912 PRO A N 1
ATOM 7191 C CA . PRO A 1 912 ? -27.233 24.916 6.889 1.00 85.75 912 PRO A CA 1
ATOM 7192 C C . PRO A 1 912 ? -25.996 24.296 6.220 1.00 85.75 912 PRO A C 1
ATOM 7194 O O . PRO A 1 912 ? -25.677 24.600 5.078 1.00 85.75 912 PRO A O 1
ATOM 7197 N N . LEU A 1 913 ? -25.328 23.345 6.883 1.00 90.06 913 LEU A N 1
ATOM 7198 C CA . LEU A 1 913 ? -24.170 22.650 6.312 1.00 90.06 913 LEU A CA 1
ATOM 7199 C C . LEU A 1 913 ? -24.557 21.618 5.241 1.00 90.06 913 LEU A C 1
ATOM 7201 O O . LEU A 1 913 ? -23.674 21.123 4.545 1.00 90.06 913 LEU A O 1
ATOM 7205 N N . ALA A 1 914 ? -25.847 21.297 5.084 1.00 88.62 914 ALA A N 1
ATOM 7206 C CA . ALA A 1 914 ? -26.332 20.370 4.060 1.00 88.62 914 ALA A CA 1
ATOM 7207 C C . ALA A 1 914 ? -26.268 20.951 2.632 1.00 88.62 914 ALA A C 1
ATOM 7209 O O . ALA A 1 914 ? -26.472 20.213 1.670 1.00 88.62 914 ALA A O 1
ATOM 7210 N N . GLU A 1 915 ? -25.972 22.248 2.483 1.00 82.88 915 GLU A N 1
ATOM 7211 C CA . GLU A 1 915 ? -25.660 22.865 1.185 1.00 82.88 915 GLU A CA 1
ATOM 7212 C C . GLU A 1 915 ? -24.286 22.435 0.648 1.00 82.88 915 GLU A C 1
ATOM 7214 O O . GLU A 1 915 ? -24.038 22.461 -0.560 1.00 82.88 915 GLU A O 1
ATOM 7219 N N . LEU A 1 916 ? -23.387 21.996 1.535 1.00 86.69 916 LEU A N 1
ATOM 7220 C CA . LEU A 1 916 ? -22.104 21.439 1.137 1.00 86.69 916 LEU A CA 1
ATOM 7221 C C . LEU A 1 916 ? -22.288 20.032 0.560 1.00 86.69 916 LEU A C 1
ATOM 7223 O O . LEU A 1 916 ? -23.006 19.196 1.102 1.00 86.69 916 LEU A O 1
ATOM 7227 N N . LYS A 1 917 ? -21.562 19.745 -0.520 1.00 87.44 917 LYS A N 1
ATOM 7228 C CA . LYS A 1 917 ? -21.526 18.434 -1.171 1.00 87.44 917 LYS A CA 1
ATOM 7229 C C . LYS A 1 917 ? -20.144 17.820 -1.023 1.00 87.44 917 LYS A C 1
ATOM 7231 O O . LYS A 1 917 ? -19.145 18.539 -0.957 1.00 87.44 917 LYS A O 1
ATOM 7236 N N . LEU A 1 918 ? -20.054 16.491 -1.095 1.00 86.56 918 LEU A N 1
ATOM 7237 C CA . LEU A 1 918 ? -18.753 15.813 -1.151 1.00 86.56 918 LEU A CA 1
ATOM 7238 C C . LEU A 1 918 ? -17.895 16.276 -2.345 1.00 86.56 918 LEU A C 1
ATOM 7240 O O . LEU A 1 918 ? -16.668 16.257 -2.266 1.00 86.56 918 LEU A O 1
ATOM 7244 N N . THR A 1 919 ? -18.520 16.742 -3.431 1.00 84.69 919 THR A N 1
ATOM 7245 C CA . THR A 1 919 ? -17.832 17.320 -4.593 1.00 84.69 919 THR A CA 1
ATOM 7246 C C . THR A 1 919 ? -17.147 18.652 -4.300 1.00 84.69 919 THR A C 1
ATOM 7248 O O . THR A 1 919 ? -16.247 18.997 -5.049 1.00 84.69 919 THR A O 1
ATOM 7251 N N . HIS A 1 920 ? -17.482 19.380 -3.229 1.00 83.81 920 HIS A N 1
ATOM 7252 C CA . HIS A 1 920 ? -16.740 20.592 -2.838 1.00 83.81 920 HIS A CA 1
ATOM 7253 C C . HIS A 1 920 ? -15.381 20.263 -2.202 1.00 83.81 920 HIS A C 1
ATOM 7255 O O . HIS A 1 920 ? -14.484 21.103 -2.135 1.00 83.81 920 HIS A O 1
ATOM 7261 N N . PHE A 1 921 ? -15.202 19.028 -1.725 1.00 83.81 921 PHE A N 1
ATOM 7262 C CA . PHE A 1 921 ? -13.942 18.579 -1.150 1.00 83.81 921 PHE A CA 1
ATOM 7263 C C . PHE A 1 921 ? -13.009 18.109 -2.264 1.00 83.81 921 PHE A C 1
ATOM 7265 O O . PHE A 1 921 ? -13.333 17.202 -3.037 1.00 83.81 921 PHE A O 1
ATOM 7272 N N . ALA A 1 922 ? -11.825 18.717 -2.328 1.00 72.12 922 ALA A N 1
ATOM 7273 C CA . ALA A 1 922 ? -10.785 18.307 -3.259 1.00 72.12 922 ALA A CA 1
ATOM 7274 C C . ALA A 1 922 ? -10.349 16.848 -3.004 1.00 72.12 922 ALA A C 1
ATOM 7276 O O . ALA A 1 922 ? -10.404 16.371 -1.865 1.00 72.12 922 ALA A O 1
ATOM 7277 N N . PRO A 1 923 ? -9.879 16.126 -4.038 1.00 69.81 923 PRO A N 1
ATOM 7278 C CA . PRO A 1 923 ? -9.160 14.871 -3.846 1.00 69.81 923 PRO A CA 1
ATOM 7279 C C . PRO A 1 923 ? -7.997 15.042 -2.857 1.00 69.81 923 PRO A C 1
ATOM 7281 O O . PRO A 1 923 ? -7.219 15.987 -2.986 1.00 69.81 923 PRO A O 1
ATOM 7284 N N . GLU A 1 924 ? -7.866 14.135 -1.883 1.00 67.44 924 GLU A N 1
ATOM 7285 C CA . GLU A 1 924 ? -6.779 14.208 -0.896 1.00 67.44 924 GLU A CA 1
ATOM 7286 C C . GLU A 1 924 ? -5.409 14.098 -1.592 1.00 67.44 924 GLU A C 1
ATOM 7288 O O . GLU A 1 924 ? -5.133 13.130 -2.300 1.00 67.44 924 GLU A O 1
ATOM 7293 N N . SER A 1 925 ? -4.540 15.084 -1.362 1.00 48.97 925 SER A N 1
ATOM 7294 C CA . SER A 1 925 ? -3.162 15.157 -1.876 1.00 48.97 925 SER A CA 1
ATOM 7295 C C . SER A 1 925 ? -2.110 14.785 -0.824 1.00 48.97 925 SER A C 1
ATOM 7297 O O . SER A 1 925 ? -0.934 15.081 -0.986 1.00 48.97 925 SER A O 1
ATOM 7299 N N . GLY A 1 926 ? -2.519 14.214 0.315 1.00 45.81 926 GLY A N 1
ATOM 7300 C CA . GLY A 1 926 ? -1.613 13.888 1.424 1.00 45.81 926 GLY A CA 1
ATOM 7301 C C . GLY A 1 926 ? -1.061 15.097 2.197 1.00 45.81 926 GLY A C 1
ATOM 7302 O O . GLY A 1 926 ? -0.346 14.908 3.180 1.00 45.81 926 GLY A O 1
ATOM 7303 N N . ALA A 1 927 ? -1.406 16.332 1.815 1.00 39.88 927 ALA A N 1
ATOM 7304 C CA . ALA A 1 927 ? -1.149 17.518 2.623 1.00 39.88 927 ALA A CA 1
ATOM 7305 C C . ALA A 1 927 ? -2.039 17.508 3.880 1.00 39.88 927 ALA A C 1
ATOM 7307 O O . ALA A 1 927 ? -3.228 17.193 3.820 1.00 39.88 927 ALA A O 1
ATOM 7308 N N . ASN A 1 928 ? -1.468 17.860 5.037 1.00 45.66 928 ASN A N 1
ATOM 7309 C CA . ASN A 1 928 ? -2.194 17.824 6.310 1.00 45.66 928 ASN A CA 1
ATOM 7310 C C . ASN A 1 928 ? -3.368 18.815 6.364 1.00 45.66 928 ASN A C 1
ATOM 7312 O O . ASN A 1 928 ? -4.334 18.528 7.070 1.00 45.66 928 ASN A O 1
ATOM 7316 N N . ASP A 1 929 ? -3.320 19.892 5.575 1.00 43.50 929 ASP A N 1
ATOM 7317 C CA . ASP A 1 929 ? -4.364 20.911 5.479 1.00 43.50 929 ASP A CA 1
ATOM 7318 C C . ASP A 1 929 ? -5.377 20.609 4.369 1.00 43.50 929 ASP A C 1
ATOM 7320 O O . ASP A 1 929 ? -5.226 21.012 3.214 1.00 43.50 929 ASP A O 1
ATOM 7324 N N . GLY A 1 930 ? -6.462 19.928 4.744 1.00 52.38 930 GLY A N 1
ATOM 7325 C CA . GLY A 1 930 ? -7.686 19.880 3.950 1.00 52.38 930 GLY A CA 1
ATOM 7326 C C . GLY A 1 930 ? -8.429 21.201 4.105 1.00 52.38 930 GLY A C 1
ATOM 7327 O O . GLY A 1 930 ? -9.369 21.265 4.890 1.00 52.38 930 GLY A O 1
ATOM 7328 N N . ALA A 1 931 ? -7.982 22.247 3.404 1.00 64.12 931 ALA A N 1
ATOM 7329 C CA . ALA A 1 931 ? -8.398 23.641 3.604 1.00 64.12 931 ALA A CA 1
ATOM 7330 C C . ALA A 1 931 ? -9.916 23.838 3.819 1.00 64.12 931 ALA A C 1
ATOM 7332 O O . ALA A 1 931 ? -10.289 24.624 4.680 1.00 64.12 931 ALA A O 1
ATOM 7333 N N . LEU A 1 932 ? -10.786 23.076 3.137 1.00 78.00 932 LEU A N 1
ATOM 7334 C CA . LEU A 1 932 ? -12.238 23.089 3.378 1.00 78.00 932 LEU A CA 1
ATOM 7335 C C . LEU A 1 932 ? -12.681 22.244 4.589 1.00 78.00 932 LEU A C 1
ATOM 7337 O O . LEU A 1 932 ? -13.509 22.686 5.376 1.00 78.00 932 LEU A O 1
ATOM 7341 N N . ALA A 1 933 ? -12.128 21.046 4.784 1.00 85.25 933 ALA A N 1
ATOM 7342 C CA . ALA A 1 933 ? -12.481 20.172 5.905 1.00 85.25 933 ALA A CA 1
ATOM 7343 C C . ALA A 1 933 ? -12.152 20.821 7.262 1.00 85.25 933 ALA A C 1
ATOM 7345 O O . ALA A 1 933 ? -12.970 20.789 8.175 1.00 85.25 933 ALA A O 1
ATOM 7346 N N . HIS A 1 934 ? -11.002 21.491 7.375 1.00 78.38 934 HIS A N 1
ATOM 7347 C CA . HIS A 1 934 ? -10.634 22.241 8.581 1.00 78.38 934 HIS A CA 1
ATOM 7348 C C . HIS A 1 934 ? -11.580 23.424 8.849 1.00 78.38 934 HIS A C 1
ATOM 7350 O O . HIS A 1 934 ? -11.873 23.724 10.008 1.00 78.38 934 HIS A O 1
ATOM 7356 N N . LEU A 1 935 ? -12.080 24.092 7.804 1.00 81.75 935 LEU A N 1
ATOM 7357 C CA . LEU A 1 935 ? -13.104 25.129 7.959 1.00 81.75 935 LEU A CA 1
ATOM 7358 C C . LEU A 1 935 ? -14.413 24.519 8.470 1.00 81.75 935 LEU A C 1
ATOM 7360 O O . LEU A 1 935 ? -14.951 24.984 9.470 1.00 81.75 935 LEU A O 1
ATOM 7364 N N . VAL A 1 936 ? -14.875 23.431 7.852 1.00 89.19 936 VAL A N 1
ATOM 7365 C CA . VAL A 1 936 ? -16.128 22.756 8.223 1.00 89.19 936 VAL A CA 1
ATOM 7366 C C . VAL A 1 936 ? -16.085 22.166 9.639 1.00 89.19 936 VAL A C 1
ATOM 7368 O O . VAL A 1 936 ? -17.086 22.242 10.346 1.00 89.19 936 VAL A O 1
ATOM 7371 N N . GLU A 1 937 ? -14.938 21.658 10.107 1.00 91.62 937 GLU A N 1
ATOM 7372 C CA . GLU A 1 937 ? -14.766 21.203 11.502 1.00 91.62 937 GLU A CA 1
ATOM 7373 C C . GLU A 1 937 ? -15.176 22.287 12.509 1.00 91.62 937 GLU A C 1
ATOM 7375 O O . GLU A 1 937 ? -15.893 22.017 13.473 1.00 91.62 937 GLU A O 1
ATOM 7380 N N . ARG A 1 938 ? -14.753 23.529 12.255 1.00 88.06 938 ARG A N 1
ATOM 7381 C CA . ARG A 1 938 ? -15.070 24.689 13.094 1.00 88.06 938 ARG A CA 1
ATOM 7382 C C . ARG A 1 938 ? -16.534 25.104 12.965 1.00 88.06 938 ARG A C 1
ATOM 7384 O O . ARG A 1 938 ? -17.141 25.517 13.953 1.00 88.06 938 ARG A O 1
ATOM 7391 N N . LEU A 1 939 ? -17.115 24.945 11.773 1.00 89.25 939 LEU A N 1
ATOM 7392 C CA . LEU A 1 939 ? -18.520 25.265 11.518 1.00 89.25 939 LEU A CA 1
ATOM 7393 C C . LEU A 1 939 ? -19.486 24.380 12.308 1.00 89.25 939 LEU A C 1
ATOM 7395 O O . LEU A 1 939 ? -20.563 24.862 12.635 1.00 89.25 939 LEU A O 1
ATOM 7399 N N . PHE A 1 940 ? -19.133 23.139 12.671 1.00 92.62 940 PHE A N 1
ATOM 7400 C CA . PHE A 1 940 ? -20.026 22.279 13.466 1.00 92.62 940 PHE A CA 1
ATOM 7401 C C . PHE A 1 940 ? -20.456 22.933 14.784 1.00 92.62 940 PHE A C 1
ATOM 7403 O O . PHE A 1 940 ? -21.641 22.918 15.115 1.00 92.62 940 PHE A O 1
ATOM 7410 N N . GLY A 1 941 ? -19.512 23.540 15.509 1.00 89.31 941 GLY A N 1
ATOM 7411 C CA . GLY A 1 941 ? -19.816 24.242 16.756 1.00 89.31 941 GLY A CA 1
ATOM 7412 C C . GLY A 1 941 ? -20.665 25.493 16.531 1.00 89.31 941 GLY A C 1
ATOM 7413 O O . GLY A 1 941 ? -21.590 25.752 17.292 1.00 89.31 941 GLY A O 1
ATOM 7414 N N . GLN A 1 942 ? -20.414 26.231 15.446 1.00 86.50 942 GLN A N 1
ATOM 7415 C CA . GLN A 1 942 ? -21.190 27.432 15.125 1.00 86.50 942 GLN A CA 1
ATOM 7416 C C . GLN A 1 942 ? -22.609 27.123 14.646 1.00 86.50 942 GLN A C 1
ATOM 7418 O O . GLN A 1 942 ? -23.546 27.784 15.084 1.00 86.50 942 GLN A O 1
ATOM 7423 N N . ALA A 1 943 ? -22.795 26.092 13.818 1.00 87.81 943 ALA A N 1
ATOM 7424 C CA . ALA A 1 943 ? -24.124 25.648 13.396 1.00 87.81 943 ALA A CA 1
ATOM 7425 C C . ALA A 1 943 ? -24.949 25.123 14.585 1.00 87.81 943 ALA A C 1
ATOM 7427 O O . ALA A 1 943 ? -26.167 25.277 14.614 1.00 87.81 943 ALA A O 1
ATOM 7428 N N . ALA A 1 944 ? -24.296 24.552 15.605 1.00 87.69 944 ALA A N 1
ATOM 7429 C CA . ALA A 1 944 ? -24.960 24.182 16.853 1.00 87.69 944 ALA A CA 1
ATOM 7430 C C . ALA A 1 944 ? -25.438 25.394 17.680 1.00 87.69 944 ALA A C 1
ATOM 7432 O O . ALA A 1 944 ? -26.360 25.235 18.480 1.00 87.69 944 ALA A O 1
ATOM 7433 N N . GLY A 1 945 ? -24.892 26.592 17.451 1.00 73.88 945 GLY A N 1
ATOM 7434 C CA . GLY A 1 945 ? -25.288 27.853 18.083 1.00 73.88 945 GLY A CA 1
ATOM 7435 C C . GLY A 1 945 ? -24.183 28.474 18.946 1.00 73.88 945 GLY A C 1
ATOM 7436 O O . GLY A 1 945 ? -23.358 27.776 19.526 1.00 73.88 945 GLY A O 1
ATOM 7437 N N . SER A 1 946 ? -24.177 29.807 19.046 1.00 54.69 946 SER A N 1
ATOM 7438 C CA . SER A 1 946 ? -23.165 30.603 19.767 1.00 54.69 946 SER A CA 1
ATOM 7439 C C . SER A 1 946 ? -23.487 30.876 21.248 1.00 54.69 946 SER A C 1
ATOM 7441 O O . SER A 1 946 ? -22.668 31.453 21.960 1.00 54.69 946 SER A O 1
ATOM 7443 N N . GLY A 1 947 ? -24.666 30.471 21.737 1.00 56.25 947 GLY A N 1
ATOM 7444 C CA . GLY A 1 947 ? -25.072 30.635 23.139 1.00 56.25 947 GLY A CA 1
ATOM 7445 C C . GLY A 1 947 ? -24.546 29.521 24.054 1.00 56.25 947 GLY A C 1
ATOM 7446 O O . GLY A 1 947 ? -24.481 28.362 23.648 1.00 56.25 947 GLY A O 1
ATOM 7447 N N . THR A 1 948 ? -24.240 29.844 25.317 1.00 55.16 948 THR A N 1
ATOM 7448 C CA . THR A 1 948 ? -23.725 28.887 26.324 1.00 55.16 948 THR A CA 1
ATOM 7449 C C . THR A 1 948 ? -24.657 27.711 26.613 1.00 55.16 948 THR A C 1
ATOM 7451 O O . THR A 1 948 ? -24.195 26.696 27.113 1.00 55.16 948 THR A O 1
ATOM 7454 N N . ASP A 1 949 ? -25.945 27.830 26.284 1.00 66.88 949 ASP A N 1
ATOM 7455 C CA . ASP A 1 949 ? -26.962 26.806 26.553 1.00 66.88 949 ASP A CA 1
ATOM 7456 C C . ASP A 1 949 ? -27.107 25.777 25.411 1.00 66.88 949 ASP A C 1
ATOM 7458 O O . ASP A 1 949 ? -27.867 24.812 25.539 1.00 66.88 949 ASP A O 1
ATOM 7462 N N . ALA A 1 950 ? -26.415 25.989 24.281 1.00 85.31 950 ALA A N 1
ATOM 7463 C CA . ALA A 1 950 ? -26.509 25.146 23.086 1.00 85.31 950 ALA A CA 1
ATOM 7464 C C . ALA A 1 950 ? -25.426 24.058 22.999 1.00 85.31 950 ALA A C 1
ATOM 7466 O O . ALA A 1 950 ? -25.616 23.047 22.312 1.00 85.31 950 ALA A O 1
ATOM 7467 N N . LEU A 1 951 ? -24.316 24.243 23.715 1.00 90.44 951 LEU A N 1
ATOM 7468 C CA . LEU A 1 951 ? -23.191 23.314 23.793 1.00 90.44 951 LEU A CA 1
ATOM 7469 C C . LEU A 1 951 ? -23.067 22.777 25.223 1.00 90.44 951 LEU A C 1
ATOM 7471 O O . LEU A 1 951 ? -23.243 23.526 26.178 1.00 90.44 951 LEU A O 1
ATOM 7475 N N . ALA A 1 952 ? -22.715 21.504 25.378 1.00 93.81 952 ALA A N 1
ATOM 7476 C CA . ALA A 1 952 ? -22.319 20.934 26.665 1.00 93.81 952 ALA A CA 1
ATOM 7477 C C . ALA A 1 952 ? -21.068 20.063 26.514 1.00 93.81 952 ALA A C 1
ATOM 7479 O O . ALA A 1 952 ? -20.891 19.377 25.513 1.00 93.81 952 ALA A O 1
ATOM 7480 N N . SER A 1 953 ? -20.194 20.051 27.509 1.00 94.25 953 SER A N 1
ATOM 7481 C CA . SER A 1 953 ? -18.982 19.239 27.501 1.00 94.25 953 SER A CA 1
ATOM 7482 C C . SER A 1 953 ? -19.119 18.027 28.413 1.00 94.25 953 SER A C 1
ATOM 7484 O O . SER A 1 953 ? -19.615 18.123 29.534 1.00 94.25 953 SER A O 1
ATOM 7486 N N . ALA A 1 954 ? -18.653 16.878 27.934 1.00 97.06 954 ALA A N 1
ATOM 7487 C CA . ALA A 1 954 ? -18.542 15.655 28.711 1.00 97.06 954 ALA A CA 1
ATOM 7488 C C . ALA A 1 954 ? -17.117 15.530 29.282 1.00 97.06 954 ALA A C 1
ATOM 7490 O O . ALA A 1 954 ? -16.162 15.453 28.496 1.00 97.06 954 ALA A O 1
ATOM 7491 N N . PRO A 1 955 ? -16.947 15.488 30.617 1.00 96.44 955 PRO A N 1
ATOM 7492 C CA . PRO A 1 955 ? -15.643 15.251 31.228 1.00 96.44 955 PRO A CA 1
ATOM 7493 C C . PRO A 1 955 ? -15.086 13.874 30.854 1.00 96.44 955 PRO A C 1
ATOM 7495 O O . PRO A 1 955 ? -15.843 12.923 30.643 1.00 96.44 955 PRO A O 1
ATOM 7498 N N . VAL A 1 956 ? -13.756 13.735 30.825 1.00 94.00 956 VAL A N 1
ATOM 7499 C CA . VAL A 1 956 ? -13.079 12.460 30.497 1.00 94.00 956 VAL A CA 1
ATOM 7500 C C . VAL A 1 956 ? -13.459 11.343 31.471 1.00 94.00 956 VAL A C 1
ATOM 7502 O O . VAL A 1 956 ? -13.613 10.196 31.061 1.00 94.00 956 VAL A O 1
ATOM 7505 N N . ASP A 1 957 ? -13.619 11.677 32.752 1.00 93.38 957 ASP A N 1
ATOM 7506 C CA . ASP A 1 957 ? -14.118 10.756 33.771 1.00 93.38 957 ASP A CA 1
ATOM 7507 C C . ASP A 1 957 ? -15.637 10.577 33.599 1.00 93.38 957 ASP A C 1
ATOM 7509 O O . ASP A 1 957 ? -16.372 11.547 33.817 1.00 93.38 957 ASP A O 1
ATOM 7513 N N . PRO A 1 958 ? -16.130 9.375 33.227 1.00 89.69 958 PRO A N 1
ATOM 7514 C CA . PRO A 1 958 ? -17.550 9.127 32.997 1.00 89.69 958 PRO A CA 1
ATOM 7515 C C . PRO A 1 958 ? -18.419 9.312 34.251 1.00 89.69 958 PRO A C 1
ATOM 7517 O O . PRO A 1 958 ? -19.631 9.459 34.124 1.00 89.69 958 PRO A O 1
ATOM 7520 N N . GLY A 1 959 ? -17.826 9.318 35.452 1.00 90.31 959 GLY A N 1
ATOM 7521 C CA . GLY A 1 959 ? -18.542 9.527 36.714 1.00 90.31 959 GLY A CA 1
ATOM 7522 C C . GLY A 1 959 ? -18.843 10.991 37.050 1.00 90.31 959 GLY A C 1
ATOM 7523 O O . GLY A 1 959 ? -19.617 11.252 37.971 1.00 90.31 959 GLY A O 1
ATOM 7524 N N . GLN A 1 960 ? -18.244 11.950 36.338 1.00 95.25 960 GLN A N 1
ATOM 7525 C CA . GLN A 1 960 ? -18.520 13.377 36.530 1.00 95.25 960 GLN A CA 1
ATOM 7526 C C . GLN A 1 960 ? -19.725 13.821 35.685 1.00 95.25 960 GLN A C 1
ATOM 7528 O O . GLN A 1 960 ? -19.885 13.325 34.570 1.00 95.25 960 GLN A O 1
ATOM 7533 N N . PRO A 1 961 ? -20.571 14.741 36.180 1.00 94.31 961 PRO A N 1
ATOM 7534 C CA . PRO A 1 961 ? -21.732 15.213 35.428 1.00 94.31 961 PRO A CA 1
ATOM 7535 C C . PRO A 1 961 ? -21.320 16.052 34.212 1.00 94.31 961 PRO A C 1
ATOM 7537 O O . PRO A 1 961 ? -20.243 16.653 34.204 1.00 94.31 961 PRO A O 1
ATOM 7540 N N . LEU A 1 962 ? -22.197 16.140 33.210 1.00 94.56 962 LEU A N 1
ATOM 7541 C CA . LEU A 1 962 ? -21.993 17.020 32.052 1.00 94.56 962 LEU A CA 1
ATOM 7542 C C . LEU A 1 962 ? -21.862 18.494 32.471 1.00 94.56 962 LEU A C 1
ATOM 7544 O O . LEU A 1 962 ? -22.659 19.003 33.266 1.00 94.56 962 LEU A O 1
ATOM 7548 N N . ASP A 1 963 ? -20.910 19.204 31.865 1.00 92.94 963 ASP A N 1
ATOM 7549 C CA . ASP A 1 963 ? -20.822 20.660 31.953 1.00 92.94 963 ASP A CA 1
ATOM 7550 C C . ASP A 1 963 ? -21.710 21.288 30.880 1.00 92.94 963 ASP A C 1
ATOM 7552 O O . ASP A 1 963 ? -21.430 21.239 29.686 1.00 92.94 963 ASP A O 1
ATOM 7556 N N . VAL A 1 964 ? -22.814 21.867 31.321 1.00 87.06 964 VAL A N 1
ATOM 7557 C CA . VAL A 1 964 ? -23.903 22.356 30.468 1.00 87.06 964 VAL A CA 1
ATOM 7558 C C . VAL A 1 964 ? -23.800 23.838 30.128 1.00 87.06 964 VAL A C 1
ATOM 7560 O O . VAL A 1 964 ? -24.699 24.367 29.484 1.00 87.06 964 VAL A O 1
ATOM 7563 N N . ALA A 1 965 ? -22.736 24.494 30.587 1.00 85.50 965 ALA A N 1
ATOM 7564 C CA . ALA A 1 965 ? -22.358 25.841 30.179 1.00 85.50 965 ALA A CA 1
ATOM 7565 C C . ALA A 1 965 ? -20.826 25.905 30.028 1.00 85.50 965 ALA A C 1
ATOM 7567 O O . ALA A 1 965 ? -20.155 26.671 30.735 1.00 85.50 965 ALA A O 1
ATOM 7568 N N . PRO A 1 966 ? -20.257 25.072 29.138 1.00 89.75 966 PRO A N 1
ATOM 7569 C CA . PRO A 1 966 ? -18.833 24.828 29.114 1.00 89.75 966 PRO A CA 1
ATOM 7570 C C . PRO A 1 966 ? -18.069 26.036 28.586 1.00 89.75 966 PRO A C 1
ATOM 7572 O O . PRO A 1 966 ? -18.541 26.795 27.736 1.00 89.75 966 PRO A O 1
ATOM 7575 N N . ARG A 1 967 ? -16.838 26.200 29.072 1.00 87.81 967 ARG A N 1
ATOM 7576 C CA . ARG A 1 967 ? -15.910 27.216 28.566 1.00 87.81 967 ARG A CA 1
ATOM 7577 C C . ARG A 1 967 ? -14.848 26.571 27.680 1.00 87.81 967 ARG A C 1
ATOM 7579 O O . ARG A 1 967 ? -14.340 25.510 28.041 1.00 87.81 967 ARG A O 1
ATOM 7586 N N . PRO A 1 968 ? -14.454 27.212 26.567 1.00 89.56 968 PRO A N 1
ATOM 7587 C CA . PRO A 1 968 ? -13.362 26.708 25.747 1.00 89.56 968 PRO A CA 1
ATOM 7588 C C . PRO A 1 968 ? -12.045 26.591 26.516 1.00 89.56 968 PRO A C 1
ATOM 7590 O O . PRO A 1 968 ? -11.740 27.401 27.398 1.00 89.56 968 PRO A O 1
ATOM 7593 N N . ALA A 1 969 ? -11.225 25.620 26.123 1.00 87.94 969 ALA A N 1
ATOM 7594 C CA . ALA A 1 969 ? -9.941 25.344 26.742 1.00 87.94 969 ALA A CA 1
ATOM 7595 C C . ALA A 1 969 ? -9.010 26.576 26.745 1.00 87.94 969 ALA A C 1
ATOM 7597 O O . ALA A 1 969 ? -8.806 27.294 25.752 1.00 87.94 969 ALA A O 1
ATOM 7598 N N . THR A 1 970 ? -8.385 26.821 27.896 1.00 84.88 970 THR A N 1
ATOM 7599 C CA . THR A 1 970 ? -7.460 27.945 28.101 1.00 84.88 970 THR A CA 1
ATOM 7600 C C . THR A 1 970 ? -6.065 27.668 27.537 1.00 84.88 970 THR A C 1
ATOM 7602 O O . THR A 1 970 ? -5.352 28.615 27.200 1.00 84.88 970 THR A O 1
ATOM 7605 N N . ILE A 1 971 ? -5.703 26.406 27.326 1.00 83.69 971 ILE A N 1
ATOM 7606 C CA . ILE A 1 971 ? -4.430 25.987 26.731 1.00 83.69 971 ILE A CA 1
ATOM 7607 C C . ILE A 1 971 ? -4.630 25.434 25.317 1.00 83.69 971 ILE A C 1
ATOM 7609 O O . ILE A 1 971 ? -5.742 25.104 24.911 1.00 83.69 971 ILE A O 1
ATOM 7613 N N . THR A 1 972 ? -3.555 25.376 24.531 1.00 84.50 972 THR A N 1
ATOM 7614 C CA . THR A 1 972 ? -3.603 24.741 23.209 1.00 84.50 972 THR A CA 1
ATOM 7615 C C . THR A 1 972 ? -3.663 23.222 23.343 1.00 84.50 972 THR A C 1
ATOM 7617 O O . THR A 1 972 ? -3.219 22.667 24.348 1.00 84.50 972 THR A O 1
ATOM 7620 N N . VAL A 1 973 ? -4.144 22.533 22.307 1.00 84.81 973 VAL A N 1
ATOM 7621 C CA . VAL A 1 973 ? -4.183 21.061 22.274 1.00 84.81 973 VAL A CA 1
ATOM 7622 C C . VAL A 1 973 ? -2.772 20.471 22.431 1.00 84.81 973 VAL A C 1
ATOM 7624 O O . VAL A 1 973 ? -2.559 19.521 23.180 1.00 84.81 973 VAL A O 1
ATOM 7627 N N . ASP A 1 974 ? -1.776 21.110 21.809 1.00 81.69 974 ASP A N 1
ATOM 7628 C CA . ASP A 1 974 ? -0.352 20.796 21.978 1.00 81.69 974 ASP A CA 1
ATOM 7629 C C . ASP A 1 974 ? 0.107 20.845 23.441 1.00 81.69 974 ASP A C 1
ATOM 7631 O O . ASP A 1 974 ? 0.847 19.966 23.903 1.00 81.69 974 ASP A O 1
ATOM 7635 N N . ALA A 1 975 ? -0.282 21.904 24.155 1.00 84.88 975 ALA A N 1
ATOM 7636 C CA . ALA A 1 975 ? 0.069 22.093 25.554 1.00 84.88 975 ALA A CA 1
ATOM 7637 C C . ALA A 1 975 ? -0.637 21.052 26.426 1.00 84.88 975 ALA A C 1
ATOM 7639 O O . ALA A 1 975 ? 0.030 20.405 27.233 1.00 84.88 975 ALA A O 1
ATOM 7640 N N . TYR A 1 976 ? -1.928 20.814 26.173 1.00 88.75 976 TYR A N 1
ATOM 7641 C CA . TYR A 1 976 ? -2.729 19.809 26.867 1.00 88.75 976 TYR A CA 1
ATOM 7642 C C . TYR A 1 976 ? -2.088 18.420 26.791 1.00 88.75 976 TYR A C 1
ATOM 7644 O O . TYR A 1 976 ? -1.758 17.839 27.824 1.00 88.75 976 TYR A O 1
ATOM 7652 N N . PHE A 1 977 ? -1.787 17.915 25.588 1.00 87.06 977 PHE A N 1
ATOM 7653 C CA . PHE A 1 977 ? -1.150 16.599 25.452 1.00 87.06 977 PHE A CA 1
ATOM 7654 C C . PHE A 1 977 ? 0.238 16.536 26.089 1.00 87.06 977 PHE A C 1
ATOM 7656 O O . PHE A 1 977 ? 0.622 15.512 26.656 1.00 87.06 977 PHE A O 1
ATOM 7663 N N . THR A 1 978 ? 1.002 17.629 26.022 1.00 83.44 978 THR A N 1
ATOM 7664 C CA . THR A 1 978 ? 2.336 17.687 26.633 1.00 83.44 978 THR A CA 1
ATOM 7665 C C . THR A 1 978 ? 2.258 17.609 28.162 1.00 83.44 978 THR A C 1
ATOM 7667 O O . THR A 1 978 ? 3.087 16.940 28.783 1.00 83.44 978 THR A O 1
ATOM 7670 N N . GLU A 1 979 ? 1.293 18.282 28.786 1.00 85.69 979 GLU A N 1
ATOM 7671 C CA . GLU A 1 979 ? 1.062 18.222 30.234 1.00 85.69 979 GLU A CA 1
ATOM 7672 C C . GLU A 1 979 ? 0.502 16.867 30.651 1.00 85.69 979 GLU A C 1
ATOM 7674 O O . GLU A 1 979 ? 1.060 16.220 31.540 1.00 85.69 979 GLU A O 1
ATOM 7679 N N . ARG A 1 980 ? -0.501 16.371 29.928 1.00 83.94 980 ARG A N 1
ATOM 7680 C CA . ARG A 1 980 ? -1.124 15.075 30.187 1.00 83.94 980 ARG A CA 1
ATOM 7681 C C . ARG A 1 980 ? -0.124 13.924 30.142 1.00 83.94 980 ARG A C 1
ATOM 7683 O O . ARG A 1 980 ? -0.086 13.077 31.034 1.00 83.94 980 ARG A O 1
ATOM 7690 N N . GLN A 1 981 ? 0.777 13.939 29.162 1.00 81.50 981 GLN A N 1
ATOM 7691 C CA . GLN A 1 981 ? 1.856 12.958 29.072 1.00 81.50 981 GLN A CA 1
ATOM 7692 C C . GLN A 1 981 ? 2.804 13.017 30.284 1.00 81.50 981 GLN A C 1
ATOM 7694 O O . GLN A 1 981 ? 3.301 11.978 30.729 1.00 81.50 981 GLN A O 1
ATOM 7699 N N . LYS A 1 982 ? 3.072 14.207 30.843 1.00 82.06 982 LYS A N 1
ATOM 7700 C CA . LYS A 1 982 ? 3.881 14.344 32.068 1.00 82.06 982 LYS A CA 1
ATOM 7701 C C . LYS A 1 982 ? 3.153 13.774 33.283 1.00 82.06 982 LYS A C 1
ATOM 7703 O O . LYS A 1 982 ? 3.790 13.078 34.070 1.00 82.06 982 LYS A O 1
ATOM 7708 N N . GLU A 1 983 ? 1.853 14.024 33.424 1.00 80.31 983 GLU A N 1
ATOM 7709 C CA . GLU A 1 983 ? 1.029 13.472 34.511 1.00 80.31 983 GLU A CA 1
ATOM 7710 C C . GLU A 1 983 ? 0.983 11.942 34.490 1.00 80.31 983 GLU A C 1
ATOM 7712 O O . GLU A 1 983 ? 1.171 11.289 35.518 1.00 80.31 983 GLU A O 1
ATOM 7717 N N . LEU A 1 984 ? 0.784 11.352 33.311 1.00 74.00 984 LEU A N 1
ATOM 7718 C CA . LEU A 1 984 ? 0.770 9.897 33.150 1.00 74.00 984 LEU A CA 1
ATOM 7719 C C . LEU A 1 984 ? 2.133 9.281 33.503 1.00 74.00 984 LEU A C 1
ATOM 7721 O O . LEU A 1 984 ? 2.197 8.213 34.115 1.00 74.00 984 LEU A O 1
ATOM 7725 N N . ARG A 1 985 ? 3.238 9.975 33.194 1.00 70.88 985 ARG A N 1
ATOM 7726 C CA . ARG A 1 985 ? 4.593 9.556 33.592 1.00 70.88 985 ARG A CA 1
ATOM 7727 C C . ARG A 1 985 ? 4.821 9.647 35.103 1.00 70.88 985 ARG A C 1
ATOM 7729 O O . ARG A 1 985 ? 5.443 8.747 35.661 1.00 70.88 985 ARG A O 1
ATOM 7736 N N . THR A 1 986 ? 4.327 10.687 35.775 1.00 65.75 986 THR A N 1
ATOM 7737 C CA . THR A 1 986 ? 4.513 10.860 37.228 1.00 65.75 986 THR A CA 1
ATOM 7738 C C . T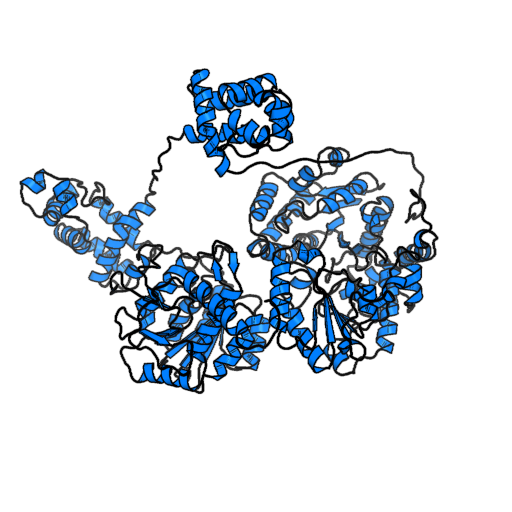HR A 1 986 ? 3.613 9.946 38.063 1.00 65.75 986 THR A C 1
ATOM 7740 O O . THR A 1 986 ? 4.059 9.457 39.103 1.00 65.75 986 THR A O 1
ATOM 7743 N N . ARG A 1 987 ? 2.393 9.626 37.609 1.00 59.47 987 ARG A N 1
ATOM 7744 C CA . ARG A 1 987 ? 1.549 8.592 38.246 1.00 59.47 987 ARG A CA 1
ATOM 7745 C C . ARG A 1 987 ? 2.212 7.211 38.193 1.00 59.47 987 ARG A C 1
ATOM 7747 O O . ARG A 1 987 ? 2.344 6.567 39.230 1.00 59.47 987 ARG A O 1
ATOM 7754 N N . LYS A 1 988 ? 2.790 6.829 37.044 1.00 52.50 988 LYS A N 1
ATOM 7755 C CA . LYS A 1 988 ? 3.569 5.580 36.902 1.00 52.50 988 LYS A CA 1
ATOM 7756 C C . LYS A 1 988 ? 4.754 5.470 37.875 1.00 52.50 988 LYS A C 1
ATOM 7758 O O . LYS A 1 988 ? 5.104 4.366 38.270 1.00 52.50 988 LYS A O 1
ATOM 7763 N N . THR A 1 989 ? 5.364 6.584 38.293 1.00 50.53 989 THR A N 1
ATOM 7764 C CA . THR A 1 989 ? 6.469 6.556 39.274 1.00 50.53 989 THR A CA 1
ATOM 7765 C C . THR A 1 989 ? 6.032 6.366 40.731 1.00 50.53 989 THR A C 1
ATOM 7767 O O . THR A 1 989 ? 6.875 6.026 41.556 1.00 50.53 989 THR A O 1
ATOM 7770 N N . LYS A 1 990 ? 4.748 6.565 41.069 1.00 45.06 990 LYS A N 1
ATOM 7771 C CA . LYS A 1 990 ? 4.234 6.407 42.444 1.00 45.06 990 LYS A CA 1
ATOM 7772 C C . LYS A 1 990 ? 3.646 5.022 42.732 1.00 45.06 990 LYS A C 1
ATOM 7774 O O . LYS A 1 990 ? 3.765 4.567 43.863 1.00 45.06 990 LYS A O 1
ATOM 7779 N N . ASP A 1 991 ? 3.094 4.340 41.730 1.00 42.34 991 ASP A N 1
ATOM 7780 C CA . ASP A 1 991 ? 2.324 3.102 41.941 1.00 42.34 991 ASP A CA 1
ATOM 7781 C C . ASP A 1 991 ? 3.152 1.803 41.893 1.00 42.34 991 ASP A C 1
ATOM 7783 O O . ASP A 1 991 ? 2.597 0.709 41.930 1.00 42.34 991 ASP A O 1
ATOM 7787 N N . GLY A 1 992 ? 4.488 1.885 41.851 1.00 38.19 992 GLY A N 1
ATOM 7788 C CA . GLY A 1 992 ? 5.384 0.757 42.155 1.00 38.19 992 GLY A CA 1
ATOM 7789 C C . GLY A 1 992 ? 5.288 -0.487 41.256 1.00 38.19 992 GLY A C 1
ATOM 7790 O O . GLY A 1 992 ? 6.007 -1.453 41.499 1.00 38.19 992 GLY A O 1
ATOM 7791 N N . GLN A 1 993 ? 4.463 -0.490 40.210 1.00 33.50 993 GLN A N 1
ATOM 7792 C CA . GLN A 1 993 ? 4.421 -1.565 39.223 1.00 33.50 993 GLN A CA 1
ATOM 7793 C C . GLN A 1 993 ? 5.306 -1.204 38.036 1.00 33.50 993 GLN A C 1
ATOM 7795 O O . GLN A 1 993 ? 4.937 -0.465 37.124 1.00 33.50 993 GLN A O 1
ATOM 7800 N N . GLY A 1 994 ? 6.530 -1.723 38.088 1.00 41.69 994 GLY A N 1
ATOM 7801 C CA . GLY A 1 994 ? 7.460 -1.678 36.976 1.00 41.69 994 GLY A CA 1
ATOM 7802 C C . GLY A 1 994 ? 6.954 -2.510 35.801 1.00 41.69 994 GLY A C 1
ATOM 7803 O O . GLY A 1 994 ? 6.898 -3.731 35.882 1.00 41.69 994 GLY A O 1
ATOM 7804 N N . ALA A 1 995 ? 6.679 -1.840 34.685 1.00 31.88 995 ALA A N 1
ATOM 7805 C CA . ALA A 1 995 ? 6.858 -2.388 33.348 1.00 31.88 995 ALA A CA 1
ATOM 7806 C C . ALA A 1 995 ? 7.172 -1.240 32.375 1.00 31.88 995 ALA A C 1
ATOM 7808 O O . ALA A 1 995 ? 6.335 -0.381 32.109 1.00 31.88 995 ALA A O 1
ATOM 7809 N N . LEU A 1 996 ? 8.445 -1.233 31.971 1.00 32.75 996 LEU A N 1
ATOM 7810 C CA . LEU A 1 996 ? 9.036 -0.933 30.663 1.00 32.75 996 LEU A CA 1
ATOM 7811 C C . LEU A 1 996 ? 8.481 0.217 29.793 1.00 32.75 996 LEU A C 1
ATOM 7813 O O . LEU A 1 996 ? 7.294 0.433 29.589 1.00 32.75 996 LEU A O 1
ATOM 7817 N N . ILE A 1 997 ? 9.460 0.943 29.263 1.00 29.45 997 ILE A N 1
ATOM 7818 C CA . ILE A 1 997 ? 9.406 2.129 28.414 1.00 29.45 997 ILE A CA 1
ATOM 7819 C C . ILE A 1 997 ? 8.652 1.832 27.104 1.00 29.45 997 ILE A C 1
ATOM 7821 O O . ILE A 1 997 ? 8.923 0.822 26.460 1.00 29.45 997 ILE A O 1
ATOM 7825 N N . TRP A 1 998 ? 7.726 2.745 26.782 1.00 29.30 998 TRP A N 1
ATOM 7826 C CA . TRP A 1 998 ? 6.825 2.797 25.623 1.00 29.30 998 TRP A CA 1
ATOM 7827 C C . TRP A 1 998 ? 7.521 2.771 24.261 1.00 29.30 998 TRP A C 1
ATOM 7829 O O . TRP A 1 998 ? 8.545 3.485 24.120 1.00 29.30 998 TRP A O 1
#

Organism: NCBI:txid1215032

InterPro domains:
  IPR007739 Rhamnan synthesis F-like domain [PF05045] (682-943)
  IPR007833 Capsule polysaccharide biosynthesis [PF05159] (220-347)
  IPR043148 CDP-glycerol glycerophosphotransferase, C-terminal domain [G3DSA:3.40.50.12580] (231-361)

Radius of gyration: 35.83 Å; chains: 1; bounding box: 88×109×76 Å